Protein AF-0000000076645509 (afdb_homodimer)

InterPro domains:
  IPR060641 SPBC1E8.03c, N-terminal domain [PF28142] (115-277)

Sequence (1350 aa):
MTPARGRTKARFWAGDEEMANKKDDDLHLPGHRYHSSGSGPQWQATPRAPRRSSVGRLISYLVFISIVFFIIYNFVSSSDSSTDAASERSAPGRKQGQDKVYHRGPLRFPELAETLRNIQGTGGAYERNKNILFAASSINSASTLLPMACQMSAQEKNHVHFALMSREEIPIKELLEINGIDKSCKIYVHDARTDYASTSSELRLKLAAIRAFFYIENFMHPQAIIVDSTQKEEDYFLQAIRDQITGTRSALIELPEKPETRLAWISKLDASALAAWNKVHFDILVQAPPVGTANLQRLLTSLRKADKSALSVPQLTVELPPVVEKPLGNFLSGFHWPSKASGQLPQSQMLSLRHRISSRKMDEEESSVRFLESFWPSKPSHNHVLVLAAHTEVSPQFFNYVKYTLLHSLYSQSSILQDWNENIMGISFHSPSTLLDDTTPLTVPPAEEADETSGSSPFFWQAPTSDAVLFMGDKWVELHGYVSRILEKQQTGTETPAFLAKKSTSKKHPAWLEYVLQLSQLRGYVTLYPRPETASTILGAHSDLPNTPEEYLGEGDENDKTGEADSATSKFDPASPVDMLTTLPREGDLLALGDLPLISWNGKSTSLAELETTSMELTKQFRQEVGGCPPTAVNDEDEFGQPRHNKDASDLFCKNKGTASADTATEVKDLKETAMTPARGRTKARFWAGDEEMANKKDDDLHLPGHRYHSSGSGPQWQATPRAPRRSSVGRLISYLVFISIVFFIIYNFVSSSDSSTDAASERSAPGRKQGQDKVYHRGPLRFPELAETLRNIQGTGGAYERNKNILFAASSINSASTLLPMACQMSAQEKNHVHFALMSREEIPIKELLEINGIDKSCKIYVHDARTDYASTSSELRLKLAAIRAFFYIENFMHPQAIIVDSTQKEEDYFLQAIRDQITGTRSALIELPEKPETRLAWISKLDASALAAWNKVHFDILVQAPPVGTANLQRLLTSLRKADKSALSVPQLTVELPPVVEKPLGNFLSGFHWPSKASGQLPQSQMLSLRHRISSRKMDEEESSVRFLESFWPSKPSHNHVLVLAAHTEVSPQFFNYVKYTLLHSLYSQSSILQDWNENIMGISFHSPSTLLDDTTPLTVPPAEEADETSGSSPFFWQAPTSDAVLFMGDKWVELHGYVSRILEKQQTGTETPAFLAKKSTSKKHPAWLEYVLQLSQLRGYVTLYPRPETASTILGAHSDLPNTPEEYLGEGDENDKTGEADSATSKFDPASPVDMLTTLPREGDLLALGDLPLISWNGKSTSLAELETTSMELTKQFRQEVGGCPPTAVNDEDEFGQPRHNKDASDLFCKNKGTASADTATEVKDLKETA

Foldseek 3Di:
DDDDPDDPDDDDDDDDDDDDDDPDDDDDDDDDDDDDDDDDDDDDDDDDDDDDDPVPVVVVVVVVVVVVVCVVVVVVPPPPDDDPPPPDPPPPDPDDPDPLPFDDDDWDFVFQVVLLVVCVVQVQQDLDTFEEEEEAAFLVFCLVVVVLLQLLVVLVQGAYEYEYAYLDDDDPVVSCVVSVHDPSRRHRYGYQYIPNSVSHDLQVSLVSLLVSVVVCCNRRNQLEYEGEPDPSGDPSNVVSCVVNCVPHLHHYHYAYPPCCQQPSLVSQATSQLNSCQQQAEEAEEEEADPDDLVLLLQALVQVLLADCNSHDQHAYEYEAEQDDDPVVVVSVVPRAVNDDDPPDDDDDGRYHYHHDNDNDQDAQLRQLLVVLVRDADPDLLRYKYKYAYSNKHFANNQVVVVSSCVSRCQGGPLNVVVVSNVQAQKEFLADDQAALQNPHGFDFDDFPPADPPDDFAKAKELQDDRHIIMGGNLSSLQLNLQSVVLVVLVVVDDDDFPLRVDADHHQQGRSNSRSSSSVSQLQVHIYIYGGNLLSLETMFGWDCARRGDRNCPPVPPSPDVPPPDIPNVVRHDSHDPDDSQCVHPPSRHDDRRQRHWYAYSNNHTDDSVRSNVSSQVVLLVQCVGRQVDDNPCQPPVNPPSHFDDDSRNNSSHDDPVPPPPPVPVVPPPVVPPPD/DDDDDDDDDDDDDDDDDDDDDDDDDDDDDDDDDDDDDDDDDDDDDDDDDDDDDPPPVVVVVVVVVVVVVVVVVVVVPPPDDDPPPPPPPPPPDPDDPDPLPFDDDDWDFVFQVVLLVVCVVQVQQDLDTFEEEEEAAFLVFVLVVVVLLQLLVVLVQGAYEYEYAYLDDDDPVVSCVVSVHDPSRRHRYGYQYIPNSVSHDLQVSLVSLLVSVVVCCNRRNQLEYEGEPDPSGDPSNVVSCVVNCVPGLHHYHYAYPPCCQQPSLVSQATSQLNSCQQQAEEAEEEEADPDDLVLLLQALVQVLLADCNSHDQHQYEYEAEQDDDPVVVVSVVPRAVNDDDPPDDDDDGRYHYHHDNDNDQDAQLRQLLVVLVRDADPDLLRYKYKYAYSNKHFANNQVVVVSSCVSRCQGGPLNVVVVSNVQAQKEFLADDQAALQNPHGFDFDDFPPADPPDDFAKAKELQDDRHIIMGGNLSSLQLSLQSVVLVVLVVVDDDDFPLRVDADHHQLGRSNSRSSSSVSQLQVHIYIYGGNLLSLETMFRWDCARRGDRNCPPVPPRPDVPPPDIPNVVRHDNHDPDDSQCVHPPRRHDDRRQRHWYAYSNNHTDDSVRSRVSSQVVLLVQCVGRQVDDNPCQPPVNPPSHFDDDSRNNSSHDDPVPPPPPPPVVPPVVVPPVD

pLDDT: mean 78.62, std 26.18, range [13.92, 98.81]

Radius of gyration: 40.05 Å; Cα contacts (8 Å, |Δi|>4): 2135; chains: 2; bounding box: 171×121×147 Å

Nearest PDB structures (foldseek):
  7sp7-assembly1_A  TM=4.773E-01  e=1.826E-05  Paramecium bursaria Chlorella virus CZ-2
  7sp8-assembly1_A  TM=4.731E-01  e=1.054E-04  Paramecium bursaria Chlorella virus CZ-2
  7spa-assembly1_A  TM=4.514E-01  e=5.750E-04  Paramecium bursaria Chlorella virus CZ-2
  4fkz-assembly1_B  TM=4.222E-01  e=1.219E-02  Bacillus subtilis subsp. subtilis str. 168
  2z86-assembly1_B  TM=2.660E-01  e=1.115E-04  Escherichia coli

Secondary structure (DSSP, 8-state):
----------------------------------------------------GGGHHHHHHHHHHHHHHHHHHHHHTTTT---------------SS-------SPP--TTHHHHHHTTGGGTTTSSS--EEEEEESSHHHHHHHHHHHHHHHHTTSSEEEEEE--SS---HHHHHHHTT--TTS--EEEE-PPTTGGG--HHHHHHHHHHHHHHHHHHT--SEEEEE-STTS-HHHHHHHHHHHTTSS-EEEEE-SSHHHHSGGGGGS-HHHHHTTTT-EEEEEEEPPSS-THHHHHHHHHHHHS--TTSPPPPEEEEEPSS--HHHHHHHHH--SS---TT-PPPPP-EEEEE----SPP-HHHHHHHHHHT---SSTTTEEEEEE-TTEEE-TTHHHHHHHHHHHHHHSHHHHHTTHHHHEEEEESS--SB-TTSSSBP-PPPPSSS-TT--PPPEEESS--SSEEEE-HHHHHHHHHHHHHHHHHHHH-SS--HHHH---S-TTS-THHHHHHHHHHHHT-EEEE--HHHHHHHEEE--SS----GGGTTSSGGGTTTTS--HHHHH--TT----GGGGSGGGTPPPPGGGS-EE-TTS-EE-HHHHHHHHHHHHHHHHHHTS---TT---TT-BTTBPP--TTSGGG----TT---GGGTHHHHTTTT--/---------------------------------------------------SGGGHHHHHHHHHHHHHHHHHHHHHTT-----------------SS-------SPP--TTHHHHHHTTGGGTTTSSS--EEEEEESSHHHHHHHHHHHHHHHHTTSSEEEEEE--SS---HHHHHHHTT--TTS--EEEE-PPTTGGG--HHHHHHHHHHHHHHHHHHT--SEEEEE-STTS-HHHHHHHHHHHTTSS-EEEEE-SSHHHHSGGGGGS-HHHHHTTTT-EEEEEEEPPSS-THHHHHHHHHHHHS--TTSPPPPEEEEEPSS--HHHHHHHHH--SS---TT-PPPPP-EEEEE----SPP-HHHHHHHHHHT---SSTTTEEEEEE-TTEEE-TTHHHHHHHHHHHHHHSHHHHHTTHHHHEEEEESS--SB-TTSSSBP-PPPPSSS-TT--PPPEEESS--SSEEEE-HHHHHHHHHHHHHHHHHHHH-SS--HHHH---S-TTS-THHHHHHHHHHHHT-EEEE--HHHHHHHEEE--SS----GGGTTSSGGGTTTTS--HHHHH--TT----GGGGSGGGTPPPPGGGS-EE-TTS-EE-HHHHHHHHHHHHHHHHHHTS---TT---TT-BTTBPP--TTSGGG----TT---GGGTHHHHHHHHT-

Structure (mmCIF, N/CA/C/O backbone):
data_AF-0000000076645509-model_v1
#
loop_
_entity.id
_entity.type
_entity.pdbx_description
1 polymer 'Glycosyltransferase 2'
#
loop_
_atom_site.group_PDB
_atom_site.id
_atom_site.type_symbol
_atom_site.label_atom_id
_atom_site.label_alt_id
_atom_site.label_comp_id
_atom_site.label_asym_id
_atom_site.label_entity_id
_atom_site.label_seq_id
_atom_site.pdbx_PDB_ins_code
_atom_site.Cartn_x
_atom_site.Cartn_y
_atom_site.Cartn_z
_atom_site.occupancy
_atom_site.B_iso_or_equiv
_atom_site.auth_seq_id
_atom_site.auth_comp_id
_atom_site.auth_asym_id
_atom_site.auth_atom_id
_atom_site.pdbx_PDB_model_num
ATOM 1 N N . MET A 1 1 ? 82.625 -14.641 2.648 1 18.2 1 MET A N 1
ATOM 2 C CA . MET A 1 1 ? 82.438 -15.438 1.435 1 18.2 1 MET A CA 1
ATOM 3 C C . MET A 1 1 ? 81.062 -15.312 0.879 1 18.2 1 MET A C 1
ATOM 5 O O . MET A 1 1 ? 80.062 -15.453 1.618 1 18.2 1 MET A O 1
ATOM 9 N N . THR A 1 2 ? 80.875 -14.656 -0.192 1 24.19 2 THR A N 1
ATOM 10 C CA . THR A 1 2 ? 80.5 -13.312 -0.634 1 24.19 2 THR A CA 1
ATOM 11 C C . THR A 1 2 ? 79.188 -13.32 -1.411 1 24.19 2 THR A C 1
ATOM 13 O O . THR A 1 2 ? 78.688 -12.258 -1.729 1 24.19 2 THR A O 1
ATOM 16 N N . PRO A 1 3 ? 78.125 -14.398 -1.565 1 19.09 3 PRO A N 1
ATOM 17 C CA . PRO A 1 3 ? 77.812 -15.117 -2.801 1 19.09 3 PRO A CA 1
ATOM 18 C C . PRO A 1 3 ? 76.438 -14.703 -3.408 1 19.09 3 PRO A C 1
ATOM 20 O O . PRO A 1 3 ? 76.375 -14.367 -4.594 1 19.09 3 PRO A O 1
ATOM 23 N N . ALA A 1 4 ? 75.312 -15.359 -2.963 1 17.83 4 ALA A N 1
ATOM 24 C CA . ALA A 1 4 ? 74.375 -16.156 -3.758 1 17.83 4 ALA A CA 1
ATOM 25 C C . ALA A 1 4 ? 73.188 -15.328 -4.145 1 17.83 4 ALA A C 1
ATOM 27 O O . ALA A 1 4 ? 72.062 -15.531 -3.594 1 17.83 4 ALA A O 1
ATOM 28 N N . ARG A 1 5 ? 73.125 -14.195 -4.066 1 20.84 5 ARG A N 1
ATOM 29 C CA . ARG A 1 5 ? 72 -13.336 -4.223 1 20.84 5 ARG A CA 1
ATOM 30 C C . ARG A 1 5 ? 71.25 -13.641 -5.531 1 20.84 5 ARG A C 1
ATOM 32 O O . ARG A 1 5 ? 71.812 -13.438 -6.613 1 20.84 5 ARG A O 1
ATOM 39 N N . GLY A 1 6 ? 70.5 -14.594 -5.418 1 16.78 6 GLY A N 1
ATOM 40 C CA . GLY A 1 6 ? 70 -15.336 -6.562 1 16.78 6 GLY A CA 1
ATOM 41 C C . GLY A 1 6 ? 69.438 -14.453 -7.641 1 16.78 6 GLY A C 1
ATOM 42 O O . GLY A 1 6 ? 70.125 -14.07 -8.586 1 16.78 6 GLY A O 1
ATOM 43 N N . ARG A 1 7 ? 68.125 -14.375 -7.801 1 16.52 7 ARG A N 1
ATOM 44 C CA . ARG A 1 7 ? 67.438 -14.68 -9.047 1 16.52 7 ARG A CA 1
ATOM 45 C C . ARG A 1 7 ? 67.125 -13.414 -9.844 1 16.52 7 ARG A C 1
ATOM 47 O O . ARG A 1 7 ? 66.25 -12.625 -9.469 1 16.52 7 ARG A O 1
ATOM 54 N N . THR A 1 8 ? 67.875 -12.562 -10.172 1 16.91 8 THR A N 1
ATOM 55 C CA . THR A 1 8 ? 67.688 -11.375 -11.008 1 16.91 8 THR A CA 1
ATOM 56 C C . THR A 1 8 ? 67.188 -11.75 -12.391 1 16.91 8 THR A C 1
ATOM 58 O O . THR A 1 8 ? 67.938 -12.297 -13.211 1 16.91 8 THR A O 1
ATOM 61 N N . LYS A 1 9 ? 66.062 -12.125 -12.406 1 15.67 9 LYS A N 1
ATOM 62 C CA . LYS A 1 9 ? 65.688 -12.789 -13.648 1 15.67 9 LYS A CA 1
ATOM 63 C C . LYS A 1 9 ? 66.125 -11.945 -14.859 1 15.67 9 LYS A C 1
ATOM 65 O O . LYS A 1 9 ? 66.312 -10.742 -14.734 1 15.67 9 LYS A O 1
ATOM 70 N N . ALA A 1 10 ? 65.25 -12.164 -16.047 1 15.88 10 ALA A N 1
ATOM 71 C CA . ALA A 1 10 ? 65.312 -12.609 -17.438 1 15.88 10 ALA A CA 1
ATOM 72 C C . ALA A 1 10 ? 65.375 -11.422 -18.391 1 15.88 10 ALA A C 1
ATOM 74 O O . ALA A 1 10 ? 64.875 -10.344 -18.078 1 15.88 10 ALA A O 1
ATOM 75 N N . ARG A 1 11 ? 65.75 -11.641 -19.828 1 15.56 11 ARG A N 1
ATOM 76 C CA . ARG A 1 11 ? 66.625 -11.344 -20.984 1 15.56 11 ARG A CA 1
ATOM 77 C C . ARG A 1 11 ? 65.875 -10.375 -21.922 1 15.56 11 ARG A C 1
ATOM 79 O O . ARG A 1 11 ? 64.688 -10.203 -21.844 1 15.56 11 ARG A O 1
ATOM 86 N N . PHE A 1 12 ? 66.5 -10.242 -23.234 1 15.66 12 PHE A N 1
ATOM 87 C CA . PHE A 1 12 ? 67.062 -9.688 -24.453 1 15.66 12 PHE A CA 1
ATOM 88 C C . PHE A 1 12 ? 66 -9.641 -25.562 1 15.66 12 PHE A C 1
ATOM 90 O O . PHE A 1 12 ? 65.062 -10.391 -25.531 1 15.66 12 PHE A O 1
ATOM 97 N N . TRP A 1 13 ? 66.375 -8.93 -26.781 1 17.31 13 TRP A N 1
ATOM 98 C CA . TRP A 1 13 ? 66.125 -8.117 -27.969 1 17.31 13 TRP A CA 1
ATOM 99 C C . TRP A 1 13 ? 65.75 -8.992 -29.156 1 17.31 13 TRP A C 1
ATOM 101 O O . TRP A 1 13 ? 65.625 -8.5 -30.281 1 17.31 13 TRP A O 1
ATOM 111 N N . ALA A 1 14 ? 65.562 -10.258 -29.203 1 14.78 14 ALA A N 1
ATOM 112 C CA . ALA A 1 14 ? 66.062 -10.836 -30.469 1 14.78 14 ALA A CA 1
ATOM 113 C C . ALA A 1 14 ? 65.188 -10.312 -31.641 1 14.78 14 ALA A C 1
ATOM 115 O O . ALA A 1 14 ? 64.125 -9.797 -31.453 1 14.78 14 ALA A O 1
ATOM 116 N N . GLY A 1 15 ? 65.125 -11.227 -32.75 1 15.02 15 GLY A N 1
ATOM 117 C CA . GLY A 1 15 ? 65.562 -11.438 -34.094 1 15.02 15 GLY A CA 1
ATOM 118 C C . GLY A 1 15 ? 64.562 -10.961 -35.156 1 15.02 15 GLY A C 1
ATOM 119 O O . GLY A 1 15 ? 64.875 -10.141 -36 1 15.02 15 GLY A O 1
ATOM 120 N N . ASP A 1 16 ? 63.906 -11.93 -35.875 1 15.12 16 ASP A N 1
ATOM 121 C CA . ASP A 1 16 ? 64 -12.367 -37.25 1 15.12 16 ASP A CA 1
ATOM 122 C C . ASP A 1 16 ? 63.031 -11.609 -38.125 1 15.12 16 ASP A C 1
ATOM 124 O O . ASP A 1 16 ? 62.062 -11.016 -37.656 1 15.12 16 ASP A O 1
ATOM 128 N N . GLU A 1 17 ? 62.906 -12.188 -39.469 1 14.59 17 GLU A N 1
ATOM 129 C CA . GLU A 1 17 ? 62.938 -12.023 -40.906 1 14.59 17 GLU A CA 1
ATOM 130 C C . GLU A 1 17 ? 61.531 -11.82 -41.469 1 14.59 17 GLU A C 1
ATOM 132 O O . GLU A 1 17 ? 61.312 -10.906 -42.281 1 14.59 17 GLU A O 1
ATOM 137 N N . GLU A 1 18 ? 60.688 -12.852 -41.594 1 14.73 18 GLU A N 1
ATOM 138 C CA . GLU A 1 18 ? 60.438 -13.234 -42.969 1 14.73 18 GLU A CA 1
ATOM 139 C C . GLU A 1 18 ? 59.438 -12.305 -43.656 1 14.73 18 GLU A C 1
ATOM 141 O O . GLU A 1 18 ? 58.719 -11.578 -42.969 1 14.73 18 GLU A O 1
ATOM 146 N N . MET A 1 19 ? 58.656 -12.961 -44.656 1 14.76 19 MET A N 1
ATOM 147 C CA . MET A 1 19 ? 58.344 -12.938 -46.094 1 14.76 19 MET A CA 1
ATOM 148 C C . MET A 1 19 ? 57.125 -12.094 -46.375 1 14.76 19 MET A C 1
ATOM 150 O O . MET A 1 19 ? 56.25 -11.938 -45.5 1 14.76 19 MET A O 1
ATOM 154 N N . ALA A 1 20 ? 57.031 -11.383 -47.625 1 14.39 20 ALA A N 1
ATOM 155 C CA . ALA A 1 20 ? 56.562 -10.438 -48.625 1 14.39 20 ALA A CA 1
ATOM 156 C C . ALA A 1 20 ? 55.188 -10.844 -49.156 1 14.39 20 ALA A C 1
ATOM 158 O O . ALA A 1 20 ? 54.469 -10.039 -49.75 1 14.39 20 ALA A O 1
ATOM 159 N N . ASN A 1 21 ? 54.875 -12.211 -49.031 1 14.16 21 ASN A N 1
ATOM 160 C CA . ASN A 1 21 ? 54.438 -12.539 -50.375 1 14.16 21 ASN A CA 1
ATOM 161 C C . ASN A 1 21 ? 53.188 -11.758 -50.75 1 14.16 21 ASN A C 1
ATOM 163 O O . ASN A 1 21 ? 52.562 -11.117 -49.875 1 14.16 21 ASN A O 1
ATOM 167 N N . LYS A 1 22 ? 52.156 -12.609 -51 1 14.27 22 LYS A N 1
ATOM 168 C CA . LYS A 1 22 ? 51.406 -12.969 -52.219 1 14.27 22 LYS A CA 1
ATOM 169 C C . LYS A 1 22 ? 50.094 -12.234 -52.281 1 14.27 22 LYS A C 1
ATOM 171 O O . LYS A 1 22 ? 49.25 -12.391 -51.406 1 14.27 22 LYS A O 1
ATOM 176 N N . LYS A 1 23 ? 50 -11.211 -53.062 1 15.42 23 LYS A N 1
ATOM 177 C CA . LYS A 1 23 ? 49.156 -10.297 -53.844 1 15.42 23 LYS A CA 1
ATOM 178 C C . LYS A 1 23 ? 48.031 -11.047 -54.531 1 15.42 23 LYS A C 1
ATOM 180 O O . LYS A 1 23 ? 47.281 -10.453 -55.312 1 15.42 23 LYS A O 1
ATOM 185 N N . ASP A 1 24 ? 47.938 -12.344 -54.438 1 14.66 24 ASP A N 1
ATOM 186 C CA . ASP A 1 24 ? 47.594 -12.859 -55.781 1 14.66 24 ASP A CA 1
ATOM 187 C C . ASP A 1 24 ? 46.281 -12.266 -56.281 1 14.66 24 ASP A C 1
ATOM 189 O O . ASP A 1 24 ? 45.469 -11.805 -55.469 1 14.66 24 ASP A O 1
ATOM 193 N N . ASP A 1 25 ? 46.031 -12.695 -57.5 1 14.6 25 ASP A N 1
ATOM 194 C CA . ASP A 1 25 ? 45.719 -12.406 -58.875 1 14.6 25 ASP A CA 1
ATOM 195 C C . ASP A 1 25 ? 44.219 -12.422 -59.156 1 14.6 25 ASP A C 1
ATOM 197 O O . ASP A 1 25 ? 43.75 -11.82 -60.094 1 14.6 25 ASP A O 1
ATOM 201 N N . ASP A 1 26 ? 43.5 -13.484 -58.688 1 16.05 26 ASP A N 1
ATOM 202 C CA . ASP A 1 26 ? 43 -14.094 -59.906 1 16.05 26 ASP A CA 1
ATOM 203 C C . ASP A 1 26 ? 41.875 -13.258 -60.531 1 16.05 26 ASP A C 1
ATOM 205 O O . ASP A 1 26 ? 41.188 -12.508 -59.812 1 16.05 26 ASP A O 1
ATOM 209 N N . LEU A 1 27 ? 41.469 -13.719 -61.688 1 15.09 27 LEU A N 1
ATOM 210 C CA . LEU A 1 27 ? 41.156 -13.438 -63.094 1 15.09 27 LEU A CA 1
ATOM 211 C C . LEU A 1 27 ? 39.656 -13.109 -63.25 1 15.09 27 LEU A C 1
ATOM 213 O O . LEU A 1 27 ? 39.312 -12.266 -64.062 1 15.09 27 LEU A O 1
ATOM 217 N N . HIS A 1 28 ? 38.75 -13.93 -62.688 1 15.68 28 HIS A N 1
ATOM 218 C CA . HIS A 1 28 ? 37.969 -14.328 -63.875 1 15.68 28 HIS A CA 1
ATOM 219 C C . HIS A 1 28 ? 37.125 -13.18 -64.375 1 15.68 28 HIS A C 1
ATOM 221 O O . HIS A 1 28 ? 36.562 -12.398 -63.594 1 15.68 28 HIS A O 1
ATOM 227 N N . LEU A 1 29 ? 37.062 -13 -65.688 1 14.32 29 LEU A N 1
ATOM 228 C CA . LEU A 1 29 ? 36.844 -12.211 -66.875 1 14.32 29 LEU A CA 1
ATOM 229 C C . LEU A 1 29 ? 35.375 -11.883 -67.062 1 14.32 29 LEU A C 1
ATOM 231 O O . LEU A 1 29 ? 35.031 -10.836 -67.625 1 14.32 29 LEU A O 1
ATOM 235 N N . PRO A 1 30 ? 34.375 -12.734 -67 1 15.52 30 PRO A N 1
ATOM 236 C CA . PRO A 1 30 ? 33.906 -12.617 -68.375 1 15.52 30 PRO A CA 1
ATOM 237 C C . PRO A 1 30 ? 33.219 -11.281 -68.688 1 15.52 30 PRO A C 1
ATOM 239 O O . PRO A 1 30 ? 32.812 -10.586 -67.75 1 15.52 30 PRO A O 1
ATOM 242 N N . GLY A 1 31 ? 32.562 -11.062 -69.812 1 13.92 31 GLY A N 1
ATOM 243 C CA . GLY A 1 31 ? 32.344 -10.297 -71.062 1 13.92 31 GLY A CA 1
ATOM 244 C C . GLY A 1 31 ? 31.219 -9.305 -70.938 1 13.92 31 GLY A C 1
ATOM 245 O O . GLY A 1 31 ? 31.453 -8.094 -70.812 1 13.92 31 GLY A O 1
ATOM 246 N N . HIS A 1 32 ? 30.203 -9.219 -71.875 1 14.36 32 HIS A N 1
ATOM 247 C CA . HIS A 1 32 ? 30.156 -8.219 -72.938 1 14.36 32 HIS A CA 1
ATOM 248 C C . HIS A 1 32 ? 29.359 -6.992 -72.5 1 14.36 32 HIS A C 1
ATOM 250 O O . HIS A 1 32 ? 29.828 -5.863 -72.625 1 14.36 32 HIS A O 1
ATOM 256 N N . ARG A 1 33 ? 27.969 -6.828 -72.875 1 14.8 33 ARG A N 1
ATOM 257 C CA . ARG A 1 33 ? 27.5 -6.242 -74.125 1 14.8 33 ARG A CA 1
ATOM 258 C C . ARG A 1 33 ? 26.891 -4.867 -73.938 1 14.8 33 ARG A C 1
ATOM 260 O O . ARG A 1 33 ? 26.375 -4.582 -72.812 1 14.8 33 ARG A O 1
ATOM 267 N N . TYR A 1 34 ? 26.406 -4.07 -75.062 1 13.97 34 TYR A N 1
ATOM 268 C CA . TYR A 1 34 ? 26.344 -2.836 -75.812 1 13.97 34 TYR A CA 1
ATOM 269 C C . TYR A 1 34 ? 25.062 -2.062 -75.5 1 13.97 34 TYR A C 1
ATOM 271 O O . TYR A 1 34 ? 25.094 -0.836 -75.375 1 13.97 34 TYR A O 1
ATOM 279 N N . HIS A 1 35 ? 23.797 -2.453 -75.312 1 14.7 35 HIS A N 1
ATOM 280 C CA . HIS A 1 35 ? 23.062 -1.772 -76.375 1 14.7 35 HIS A CA 1
ATOM 281 C C . HIS A 1 35 ? 22.734 -0.334 -76 1 14.7 35 HIS A C 1
ATOM 283 O O . HIS A 1 35 ? 22.609 -0.022 -74.812 1 14.7 35 HIS A O 1
ATOM 289 N N . SER A 1 36 ? 22.203 0.608 -76.938 1 14.41 36 SER A N 1
ATOM 290 C CA . SER A 1 36 ? 22.297 1.912 -77.562 1 14.41 36 SER A CA 1
ATOM 291 C C . SER A 1 36 ? 21.344 2.918 -76.938 1 14.41 36 SER A C 1
ATOM 293 O O . SER A 1 36 ? 21.75 4.027 -76.562 1 14.41 36 SER A O 1
ATOM 295 N N . SER A 1 37 ? 19.953 3.107 -77.188 1 15.39 37 SER A N 1
ATOM 296 C CA . SER A 1 37 ? 19.578 4.176 -78.125 1 15.39 37 SER A CA 1
ATOM 297 C C . SER A 1 37 ? 19.203 5.449 -77.375 1 15.39 37 SER A C 1
ATOM 299 O O . SER A 1 37 ? 18.953 5.418 -76.188 1 15.39 37 SER A O 1
ATOM 301 N N . GLY A 1 38 ? 18.062 6.375 -77.875 1 15.26 38 GLY A N 1
ATOM 302 C CA . GLY A 1 38 ? 17.984 7.676 -78.562 1 15.26 38 GLY A CA 1
ATOM 303 C C . GLY A 1 38 ? 17.5 8.781 -77.625 1 15.26 38 GLY A C 1
ATOM 304 O O . GLY A 1 38 ? 18.312 9.555 -77.062 1 15.26 38 GLY A O 1
ATOM 305 N N . SER A 1 39 ? 16.141 9.445 -77.688 1 16.44 39 SER A N 1
ATOM 306 C CA . SER A 1 39 ? 15.922 10.758 -78.25 1 16.44 39 SER A CA 1
ATOM 307 C C . SER A 1 39 ? 15.797 11.836 -77.188 1 16.44 39 SER A C 1
ATOM 309 O O . SER A 1 39 ? 15.5 11.531 -76.062 1 16.44 39 SER A O 1
ATOM 311 N N . GLY A 1 40 ? 15.383 13.305 -77.562 1 16.33 40 GLY A N 1
ATOM 312 C CA . GLY A 1 40 ? 15.867 14.68 -77.562 1 16.33 40 GLY A CA 1
ATOM 313 C C . GLY A 1 40 ? 15.125 15.578 -76.562 1 16.33 40 GLY A C 1
ATOM 314 O O . GLY A 1 40 ? 15.75 16.328 -75.812 1 16.33 40 GLY A O 1
ATOM 315 N N . PRO A 1 41 ? 13.688 15.883 -76.375 1 18.09 41 PRO A N 1
ATOM 316 C CA . PRO A 1 41 ? 13.383 17.25 -76.875 1 18.09 41 PRO A CA 1
ATOM 317 C C . PRO A 1 41 ? 13.648 18.281 -75.75 1 18.09 41 PRO A C 1
ATOM 319 O O . PRO A 1 41 ? 13.805 17.938 -74.562 1 18.09 41 PRO A O 1
ATOM 322 N N . GLN A 1 42 ? 12.828 19.594 -75.75 1 17.38 42 GLN A N 1
ATOM 323 C CA . GLN A 1 42 ? 13.008 21.031 -75.875 1 17.38 42 GLN A CA 1
ATOM 324 C C . GLN A 1 42 ? 12.812 21.781 -74.562 1 17.38 42 GLN A C 1
ATOM 326 O O . GLN A 1 42 ? 12.156 21.266 -73.688 1 17.38 42 GLN A O 1
ATOM 331 N N . TRP A 1 43 ? 12.906 23.281 -74.5 1 17.95 43 TRP A N 1
ATOM 332 C CA . TRP A 1 43 ? 13.648 24.344 -73.812 1 17.95 43 TRP A CA 1
ATOM 333 C C . TRP A 1 43 ? 12.805 25 -72.75 1 17.95 43 TRP A C 1
ATOM 335 O O . TRP A 1 43 ? 13.258 25.141 -71.562 1 17.95 43 TRP A O 1
ATOM 345 N N . GLN A 1 44 ? 11.484 25.625 -72.812 1 18.14 44 GLN A N 1
ATOM 346 C CA . GLN A 1 44 ? 11.492 27.078 -72.812 1 18.14 44 GLN A CA 1
ATOM 347 C C . GLN A 1 44 ? 11.148 27.625 -71.375 1 18.14 44 GLN A C 1
ATOM 349 O O . GLN A 1 44 ? 10.188 27.172 -70.75 1 18.14 44 GLN A O 1
ATOM 354 N N . ALA A 1 45 ? 11.969 28.641 -70.688 1 19.97 45 ALA A N 1
ATOM 355 C CA . ALA A 1 45 ? 12.273 29.203 -69.375 1 19.97 45 ALA A CA 1
ATOM 356 C C . ALA A 1 45 ? 11.32 30.344 -69 1 19.97 45 ALA A C 1
ATOM 358 O O . ALA A 1 45 ? 11.477 31.031 -68 1 19.97 45 ALA A O 1
ATOM 359 N N . THR A 1 46 ? 10.078 30.5 -69.375 1 20.62 46 THR A N 1
ATOM 360 C CA . THR A 1 46 ? 9.797 31.938 -69.5 1 20.62 46 THR A CA 1
ATOM 361 C C . THR A 1 46 ? 9.609 32.531 -68.062 1 20.62 46 THR A C 1
ATOM 363 O O . THR A 1 46 ? 8.898 31.953 -67.25 1 20.62 46 THR A O 1
ATOM 366 N N . PRO A 1 47 ? 10.289 33.781 -67.562 1 23 47 PRO A N 1
ATOM 367 C CA . PRO A 1 47 ? 10.641 34.531 -66.312 1 23 47 PRO A CA 1
ATOM 368 C C . PRO A 1 47 ? 9.477 35.344 -65.812 1 23 47 PRO A C 1
ATOM 370 O O . PRO A 1 47 ? 9.656 36.156 -64.875 1 23 47 PRO A O 1
ATOM 373 N N . ARG A 1 48 ? 8.258 34.969 -65.562 1 19.92 48 ARG A N 1
ATOM 374 C CA . ARG A 1 48 ? 7.277 36.062 -65.5 1 19.92 48 ARG A CA 1
ATOM 375 C C . ARG A 1 48 ? 7.5 36.938 -64.25 1 19.92 48 ARG A C 1
ATOM 377 O O . ARG A 1 48 ? 7.785 36.406 -63.188 1 19.92 48 ARG A O 1
ATOM 384 N N . ALA A 1 49 ? 7.41 38.406 -64.25 1 21.34 49 ALA A N 1
ATOM 385 C CA . ALA A 1 49 ? 7.844 39.656 -63.625 1 21.34 49 ALA A CA 1
ATOM 386 C C . ALA A 1 49 ? 7.207 39.875 -62.25 1 21.34 49 ALA A C 1
ATOM 388 O O . ALA A 1 49 ? 7.906 40.125 -61.25 1 21.34 49 ALA A O 1
ATOM 389 N N . PRO A 1 50 ? 6.094 40.844 -61.906 1 25.89 50 PRO A N 1
ATOM 390 C CA . PRO A 1 50 ? 6.332 42.219 -61.469 1 25.89 50 PRO A CA 1
ATOM 391 C C . PRO A 1 50 ? 6.125 42.406 -59.969 1 25.89 50 PRO A C 1
ATOM 393 O O . PRO A 1 50 ? 6.941 43.062 -59.312 1 25.89 50 PRO A O 1
ATOM 396 N N . ARG A 1 51 ? 4.781 42.156 -59.031 1 26.77 51 ARG A N 1
ATOM 397 C CA . ARG A 1 51 ? 3.873 43.219 -58.625 1 26.77 51 ARG A CA 1
ATOM 398 C C . ARG A 1 51 ? 4.172 43.719 -57.219 1 26.77 51 ARG A C 1
ATOM 400 O O . ARG A 1 51 ? 4.625 42.938 -56.375 1 26.77 51 ARG A O 1
ATOM 407 N N . ARG A 1 52 ? 3.93 45.062 -56.625 1 30.14 52 ARG A N 1
ATOM 408 C CA . ARG A 1 52 ? 4.285 46.156 -55.75 1 30.14 52 ARG A CA 1
ATOM 409 C C . ARG A 1 52 ? 3.748 45.938 -54.344 1 30.14 52 ARG A C 1
ATOM 411 O O . ARG A 1 52 ? 4.273 46.469 -53.344 1 30.14 52 ARG A O 1
ATOM 418 N N . SER A 1 53 ? 2.52 45.344 -54.062 1 33.12 53 SER A N 1
ATOM 419 C CA . SER A 1 53 ? 1.663 45.812 -52.969 1 33.12 53 SER A CA 1
ATOM 420 C C . SER A 1 53 ? 2.148 45.281 -51.625 1 33.12 53 SER A C 1
ATOM 422 O O . SER A 1 53 ? 1.503 45.469 -50.594 1 33.12 53 SER A O 1
ATOM 424 N N . SER A 1 54 ? 3.08 44.281 -51.656 1 34.09 54 SER A N 1
ATOM 425 C CA . SER A 1 54 ? 3.299 43.562 -50.406 1 34.09 54 SER A CA 1
ATOM 426 C C . SER A 1 54 ? 4.105 44.375 -49.406 1 34.09 54 SER A C 1
ATOM 428 O O . SER A 1 54 ? 4.465 43.906 -48.344 1 34.09 54 SER A O 1
ATOM 430 N N . VAL A 1 55 ? 4.652 45.562 -49.906 1 42 55 VAL A N 1
ATOM 431 C CA . VAL A 1 55 ? 5.559 46.344 -49.062 1 42 55 VAL A CA 1
ATOM 432 C C . VAL A 1 55 ? 4.781 46.969 -47.906 1 42 55 VAL A C 1
ATOM 434 O O . VAL A 1 55 ? 5.344 47.219 -46.844 1 42 55 VAL A O 1
ATOM 437 N N . GLY A 1 56 ? 3.471 47.312 -48.125 1 41.34 56 GLY A N 1
ATOM 438 C CA . GLY A 1 56 ? 2.762 48.156 -47.156 1 41.34 56 GLY A CA 1
ATOM 439 C C . GLY A 1 56 ? 2.549 47.5 -45.812 1 41.34 56 GLY A C 1
ATOM 440 O O . GLY A 1 56 ? 2.617 48.156 -44.781 1 41.34 56 GLY A O 1
ATOM 441 N N . ARG A 1 57 ? 2.152 46.219 -45.906 1 49.03 57 ARG A N 1
ATOM 442 C CA . ARG A 1 57 ? 1.71 45.562 -44.688 1 49.03 57 ARG A CA 1
ATOM 443 C C . ARG A 1 57 ? 2.873 45.375 -43.719 1 49.03 57 ARG A C 1
ATOM 445 O O . ARG A 1 57 ? 2.666 45.25 -42.5 1 49.03 57 ARG A O 1
ATOM 452 N N . LEU A 1 58 ? 4.129 45.281 -44.281 1 46.41 58 LEU A N 1
ATOM 453 C CA . LEU A 1 58 ? 5.285 45.094 -43.406 1 46.41 58 LEU A CA 1
ATOM 454 C C . LEU A 1 58 ? 5.566 46.344 -42.562 1 46.41 58 LEU A C 1
ATOM 456 O O . LEU A 1 58 ? 5.91 46.25 -41.406 1 46.41 58 LEU A O 1
ATOM 460 N N . ILE A 1 59 ? 5.277 47.531 -43.312 1 49.12 59 ILE A N 1
ATOM 461 C CA . ILE A 1 59 ? 5.598 48.75 -42.594 1 49.12 59 ILE A CA 1
ATOM 462 C C . ILE A 1 59 ? 4.648 48.938 -41.406 1 49.12 59 ILE A C 1
ATOM 464 O O . ILE A 1 59 ? 5.07 49.344 -40.312 1 49.12 59 ILE A O 1
ATOM 468 N N . SER A 1 60 ? 3.332 48.5 -41.562 1 51.09 60 SER A N 1
ATOM 469 C CA . SER A 1 60 ? 2.391 48.75 -40.469 1 51.09 60 SER A CA 1
ATOM 470 C C . SER A 1 60 ? 2.748 47.906 -39.219 1 51.09 60 SER A C 1
ATOM 472 O O . SER A 1 60 ? 2.529 48.344 -38.094 1 51.09 60 SER A O 1
ATOM 474 N N . TYR A 1 61 ? 3.266 46.656 -39.438 1 53.72 61 TYR A N 1
ATOM 475 C CA . TYR A 1 61 ? 3.637 45.844 -38.281 1 53.72 61 TYR A CA 1
ATOM 476 C C . TYR A 1 61 ? 4.844 46.438 -37.562 1 53.72 61 TYR A C 1
ATOM 478 O O . TYR A 1 61 ? 4.902 46.438 -36.312 1 53.72 61 TYR A O 1
ATOM 486 N N . LEU A 1 62 ? 5.785 47.031 -38.375 1 53.03 62 LEU A N 1
ATOM 487 C CA . LEU A 1 62 ? 6.961 47.594 -37.75 1 53.03 62 LEU A CA 1
ATOM 488 C C . LEU A 1 62 ? 6.582 48.844 -36.906 1 53.03 62 LEU A C 1
ATOM 490 O O . LEU A 1 62 ? 7.102 49.031 -35.812 1 53.03 62 LEU A O 1
ATOM 494 N N . VAL A 1 63 ? 5.535 49.594 -37.469 1 52.72 63 VAL A N 1
ATOM 495 C CA . VAL A 1 63 ? 5.105 50.75 -36.719 1 52.72 63 VAL A CA 1
ATOM 496 C C . VAL A 1 63 ? 4.434 50.312 -35.406 1 52.72 63 VAL A C 1
ATOM 498 O O . VAL A 1 63 ? 4.676 50.906 -34.344 1 52.72 63 VAL A O 1
ATOM 501 N N . PHE A 1 64 ? 3.598 49.188 -35.438 1 52.44 64 PHE A N 1
ATOM 502 C CA . PHE A 1 64 ? 2.908 48.75 -34.25 1 52.44 64 PHE A CA 1
ATOM 503 C C . PHE A 1 64 ? 3.906 48.25 -33.188 1 52.44 64 PHE A C 1
ATOM 505 O O . PHE A 1 64 ? 3.789 48.562 -32 1 52.44 64 PHE A O 1
ATOM 512 N N . ILE A 1 65 ? 5.027 47.531 -33.594 1 53.38 65 ILE A N 1
ATOM 513 C CA . ILE A 1 65 ? 6.043 47.062 -32.656 1 53.38 65 ILE A CA 1
ATOM 514 C C . ILE A 1 65 ? 6.801 48.25 -32.062 1 53.38 65 ILE A C 1
ATOM 516 O O . ILE A 1 65 ? 7.086 48.312 -30.859 1 53.38 65 ILE A O 1
ATOM 520 N N . SER A 1 66 ? 7.062 49.312 -32.938 1 50.81 66 SER A N 1
ATOM 521 C CA . SER A 1 66 ? 7.77 50.5 -32.406 1 50.81 66 SER A CA 1
ATOM 522 C C . SER A 1 66 ? 6.91 51.25 -31.422 1 50.81 66 SER A C 1
ATOM 524 O O . SER A 1 66 ? 7.426 51.812 -30.453 1 50.81 66 SER A O 1
ATOM 526 N N . ILE A 1 67 ? 5.508 51.344 -31.703 1 51.22 67 ILE A N 1
ATOM 527 C CA . ILE A 1 67 ? 4.637 52.031 -30.766 1 51.22 67 ILE A CA 1
ATOM 528 C C . ILE A 1 67 ? 4.605 51.312 -29.422 1 51.22 67 ILE A C 1
ATOM 530 O O . ILE A 1 67 ? 4.699 51.938 -28.375 1 51.22 67 ILE A O 1
ATOM 534 N N . VAL A 1 68 ? 4.48 49.938 -29.406 1 50.75 68 VAL A N 1
ATOM 535 C CA . VAL A 1 68 ? 4.445 49.219 -28.141 1 50.75 68 VAL A CA 1
ATOM 536 C C . VAL A 1 68 ? 5.773 49.375 -27.422 1 50.75 68 VAL A C 1
ATOM 538 O O . VAL A 1 68 ? 5.801 49.594 -26.203 1 50.75 68 VAL A O 1
ATOM 541 N N . PHE A 1 69 ? 6.973 49.344 -28.094 1 48.28 69 PHE A N 1
ATOM 542 C CA . PHE A 1 69 ? 8.273 49.594 -27.484 1 48.28 69 PHE A CA 1
ATOM 543 C C . PHE A 1 69 ? 8.344 51.031 -26.953 1 48.28 69 PHE A C 1
ATOM 545 O O . PHE A 1 69 ? 8.875 51.25 -25.859 1 48.28 69 PHE A O 1
ATOM 552 N N . PHE A 1 70 ? 7.863 52.031 -27.828 1 44.88 70 PHE A N 1
ATOM 553 C CA . PHE A 1 70 ? 7.895 53.406 -27.391 1 44.88 70 PHE A CA 1
ATOM 554 C C . PHE A 1 70 ? 7.031 53.594 -26.156 1 44.88 70 PHE A C 1
ATOM 556 O O . PHE A 1 70 ? 7.418 54.312 -25.234 1 44.88 70 PHE A O 1
ATOM 563 N N . ILE A 1 71 ? 5.758 52.969 -26.094 1 44.38 71 ILE A N 1
ATOM 564 C CA . ILE A 1 71 ? 4.93 53.125 -24.891 1 44.38 71 ILE A CA 1
ATOM 565 C C . ILE A 1 71 ? 5.656 52.5 -23.688 1 44.38 71 ILE A C 1
ATOM 567 O O . ILE A 1 71 ? 5.691 53.125 -22.609 1 44.38 71 ILE A O 1
ATOM 571 N N . ILE A 1 72 ? 6.363 51.344 -23.797 1 43.66 72 ILE A N 1
ATOM 572 C CA . ILE A 1 72 ? 7.094 50.75 -22.688 1 43.66 72 ILE A CA 1
ATOM 573 C C . ILE A 1 72 ? 8.305 51.625 -22.344 1 43.66 72 ILE A C 1
ATOM 575 O O . ILE A 1 72 ? 8.586 51.875 -21.172 1 43.66 72 ILE A O 1
ATOM 579 N N . TYR A 1 73 ? 9.031 52.062 -23.391 1 39.81 73 TYR A N 1
ATOM 580 C CA . TYR A 1 73 ? 10.219 52.875 -23.125 1 39.81 73 TYR A CA 1
ATOM 581 C C . TYR A 1 73 ? 9.852 54.156 -22.406 1 39.81 73 TYR A C 1
ATOM 583 O O . TYR A 1 73 ? 10.555 54.594 -21.484 1 39.81 73 TYR A O 1
ATOM 591 N N . ASN A 1 74 ? 8.789 54.875 -23.031 1 38.75 74 ASN A N 1
ATOM 592 C CA . ASN A 1 74 ? 8.445 56.156 -22.391 1 38.75 74 ASN A CA 1
ATOM 593 C C . ASN A 1 74 ? 7.984 55.938 -20.938 1 38.75 74 ASN A C 1
ATOM 595 O O . ASN A 1 74 ? 7.996 56.875 -20.141 1 38.75 74 ASN A O 1
ATOM 599 N N . PHE A 1 75 ? 7.168 54.844 -20.656 1 36.5 75 PHE A N 1
ATOM 600 C CA . PHE A 1 75 ? 6.738 54.719 -19.281 1 36.5 75 PHE A CA 1
ATOM 601 C C . PHE A 1 75 ? 7.93 54.469 -18.359 1 36.5 75 PHE A C 1
ATOM 603 O O . PHE A 1 75 ? 7.836 54.688 -17.141 1 36.5 75 PHE A O 1
ATOM 610 N N . VAL A 1 76 ? 9.07 53.781 -18.859 1 34.16 76 VAL A N 1
ATOM 611 C CA . VAL A 1 76 ? 10.234 53.594 -18 1 34.16 76 VAL A CA 1
ATOM 612 C C . VAL A 1 76 ? 10.977 54.906 -17.828 1 34.16 76 VAL A C 1
ATOM 614 O O . VAL A 1 76 ? 11.758 55.062 -16.891 1 34.16 76 VAL A O 1
ATOM 617 N N . SER A 1 77 ? 11.023 55.688 -18.891 1 29.72 77 SER A N 1
ATOM 618 C CA . SER A 1 77 ? 12.008 56.75 -18.828 1 29.72 77 SER A CA 1
ATOM 619 C C . SER A 1 77 ? 11.664 57.75 -17.734 1 29.72 77 SER A C 1
ATOM 621 O O . SER A 1 77 ? 12.359 58.75 -17.562 1 29.72 77 SER A O 1
ATOM 623 N N . SER A 1 78 ? 10.375 57.969 -17.5 1 29.34 78 SER A N 1
ATOM 624 C CA . SER A 1 78 ? 10.227 59.312 -16.906 1 29.34 78 SER A CA 1
ATOM 625 C C . SER A 1 78 ? 10.82 59.344 -15.508 1 29.34 78 SER A C 1
ATOM 627 O O . SER A 1 78 ? 10.422 60.188 -14.688 1 29.34 78 SER A O 1
ATOM 629 N N . SER A 1 79 ? 11.539 58.281 -15.023 1 27.14 79 SER A N 1
ATOM 630 C CA . SER A 1 79 ? 11.758 58.469 -13.594 1 27.14 79 SER A CA 1
ATOM 631 C C . SER A 1 79 ? 12.812 59.531 -13.328 1 27.14 79 SER A C 1
ATOM 633 O O . SER A 1 79 ? 13.875 59.25 -12.773 1 27.14 79 SER A O 1
ATOM 635 N N . ASP A 1 80 ? 13.023 60.406 -14.164 1 24.58 80 ASP A N 1
ATOM 636 C CA . ASP A 1 80 ? 14.234 61.188 -13.883 1 24.58 80 ASP A CA 1
ATOM 637 C C . ASP A 1 80 ? 14.188 61.781 -12.477 1 24.58 80 ASP A C 1
ATOM 639 O O . ASP A 1 80 ? 15.234 62.031 -11.867 1 24.58 80 ASP A O 1
ATOM 643 N N . SER A 1 81 ? 13.258 62.688 -12.188 1 22.89 81 SER A N 1
ATOM 644 C CA . SER A 1 81 ? 13.68 63.938 -11.562 1 22.89 81 SER A CA 1
ATOM 645 C C . SER A 1 81 ? 14.109 63.688 -10.109 1 22.89 81 SER A C 1
ATOM 647 O O . SER A 1 81 ? 15.133 64.25 -9.672 1 22.89 81 SER A O 1
ATOM 649 N N . SER A 1 82 ? 13.07 63.688 -9.07 1 22.17 82 SER A N 1
ATOM 650 C CA . SER A 1 82 ? 13.039 64.625 -7.949 1 22.17 82 SER A CA 1
ATOM 651 C C . SER A 1 82 ? 14.141 64.312 -6.938 1 22.17 82 SER A C 1
ATOM 653 O O . SER A 1 82 ? 15.328 64.375 -7.258 1 22.17 82 SER A O 1
ATOM 655 N N . THR A 1 83 ? 13.734 64.312 -5.469 1 22.09 83 THR A N 1
ATOM 656 C CA . THR A 1 83 ? 13.992 64.875 -4.152 1 22.09 83 THR A CA 1
ATOM 657 C C . THR A 1 83 ? 15 64 -3.381 1 22.09 83 THR A C 1
ATOM 659 O O . THR A 1 83 ? 15.008 62.781 -3.494 1 22.09 83 THR A O 1
ATOM 662 N N . ASP A 1 84 ? 16.047 64.625 -2.783 1 24.12 84 ASP A N 1
ATOM 663 C CA . ASP A 1 84 ? 17.188 64.375 -1.928 1 24.12 84 ASP A CA 1
ATOM 664 C C . ASP A 1 84 ? 16.781 63.531 -0.697 1 24.12 84 ASP A C 1
ATOM 666 O O . ASP A 1 84 ? 17.5 63.531 0.308 1 24.12 84 ASP A O 1
ATOM 670 N N . ALA A 1 85 ? 15.578 62.938 -0.545 1 26.25 85 ALA A N 1
ATOM 671 C CA . ALA A 1 85 ? 15.117 62.562 0.792 1 26.25 85 ALA A CA 1
ATOM 672 C C . ALA A 1 85 ? 16.062 61.562 1.445 1 26.25 85 ALA A C 1
ATOM 674 O O . ALA A 1 85 ? 16.25 60.469 0.94 1 26.25 85 ALA A O 1
ATOM 675 N N . ALA A 1 86 ? 17.062 62.094 2.186 1 25.91 86 ALA A N 1
ATOM 676 C CA . ALA A 1 86 ? 17.922 61.469 3.184 1 25.91 86 ALA A CA 1
ATOM 677 C C . ALA A 1 86 ? 17.125 60.531 4.102 1 25.91 86 ALA A C 1
ATOM 679 O O . ALA A 1 86 ? 16.328 61 4.918 1 25.91 86 ALA A O 1
ATOM 680 N N . SER A 1 87 ? 16.609 59.469 3.598 1 23.28 87 SER A N 1
ATOM 681 C CA . SER A 1 87 ? 15.734 58.531 4.336 1 23.28 87 SER A CA 1
ATOM 682 C C . SER A 1 87 ? 16.391 58.125 5.652 1 23.28 87 SER A C 1
ATOM 684 O O . SER A 1 87 ? 17.406 57.438 5.648 1 23.28 87 SER A O 1
ATOM 686 N N . GLU A 1 88 ? 16.516 59.031 6.586 1 22.52 88 GLU A N 1
ATOM 687 C CA . GLU A 1 88 ? 16.906 58.688 7.953 1 22.52 88 GLU A CA 1
ATOM 688 C C . GLU A 1 88 ? 16.094 57.5 8.484 1 22.52 88 GLU A C 1
ATOM 690 O O . GLU A 1 88 ? 14.867 57.469 8.32 1 22.52 88 GLU A O 1
ATOM 695 N N . ARG A 1 89 ? 16.672 56.312 8.648 1 26.27 89 ARG A N 1
ATOM 696 C CA . ARG A 1 89 ? 16.156 55.062 9.227 1 26.27 89 ARG A CA 1
ATOM 697 C C . ARG A 1 89 ? 15.484 55.344 10.57 1 26.27 89 ARG A C 1
ATOM 699 O O . ARG A 1 89 ? 16.172 55.438 11.602 1 26.27 89 ARG A O 1
ATOM 706 N N . SER A 1 90 ? 14.594 56.469 10.578 1 24.3 90 SER A N 1
ATOM 707 C CA . SER A 1 90 ? 13.953 56.688 11.867 1 24.3 90 SER A CA 1
ATOM 708 C C . SER A 1 90 ? 13.312 55.438 12.406 1 24.3 90 SER A C 1
ATOM 710 O O . SER A 1 90 ? 12.766 54.625 11.648 1 24.3 90 SER A O 1
ATOM 712 N N . ALA A 1 91 ? 13.711 55.094 13.641 1 28.22 91 ALA A N 1
ATOM 713 C CA . ALA A 1 91 ? 13.266 54.031 14.516 1 28.22 91 ALA A CA 1
ATOM 714 C C . ALA A 1 91 ? 11.758 54.094 14.734 1 28.22 91 ALA A C 1
ATOM 716 O O . ALA A 1 91 ? 11.242 55.031 15.312 1 28.22 91 ALA A O 1
ATOM 717 N N . PRO A 1 92 ? 10.938 53.688 13.844 1 29.45 92 PRO A N 1
ATOM 718 C CA . PRO A 1 92 ? 9.492 53.844 14.062 1 29.45 92 PRO A CA 1
ATOM 719 C C . PRO A 1 92 ? 9.062 53.406 15.461 1 29.45 92 PRO A C 1
ATOM 721 O O . PRO A 1 92 ? 9.703 52.562 16.078 1 29.45 92 PRO A O 1
ATOM 724 N N . GLY A 1 93 ? 8.609 54.406 16.203 1 26.77 93 GLY A N 1
ATOM 725 C CA . GLY A 1 93 ? 7.965 54.219 17.5 1 26.77 93 GLY A CA 1
ATOM 726 C C . GLY A 1 93 ? 6.895 53.125 17.484 1 26.77 93 GLY A C 1
ATOM 727 O O . GLY A 1 93 ? 6.242 52.906 16.469 1 26.77 93 GLY A O 1
ATOM 728 N N . ARG A 1 94 ? 6.953 52.094 18.391 1 32.16 94 ARG A N 1
ATOM 729 C CA . ARG A 1 94 ? 6.156 50.906 18.688 1 32.16 94 ARG A CA 1
ATOM 730 C C . ARG A 1 94 ? 4.688 51.281 18.875 1 32.16 94 ARG A C 1
ATOM 732 O O . ARG A 1 94 ? 4.277 51.719 19.953 1 32.16 94 ARG A O 1
ATOM 739 N N . LYS A 1 95 ? 4.02 52 17.938 1 32.75 95 LYS A N 1
ATOM 740 C CA . LYS A 1 95 ? 2.598 52.156 18.219 1 32.75 95 LYS A CA 1
ATOM 741 C C . LYS A 1 95 ? 1.932 50.812 18.484 1 32.75 95 LYS A C 1
ATOM 743 O O . LYS A 1 95 ? 2.412 49.781 18.016 1 32.75 95 LYS A O 1
ATOM 748 N N . GLN A 1 96 ? 0.719 50.844 19.234 1 30.09 96 GLN A N 1
ATOM 749 C CA . GLN A 1 96 ? -0.172 49.969 19.984 1 30.09 96 GLN A CA 1
ATOM 750 C C . GLN A 1 96 ? -0.591 48.781 19.125 1 30.09 96 GLN A C 1
ATOM 752 O O . GLN A 1 96 ? -0.208 47.625 19.406 1 30.09 96 GLN A O 1
ATOM 757 N N . GLY A 1 97 ? -2.021 48.5 19.125 1 34.97 97 GLY A N 1
ATOM 758 C CA . GLY A 1 97 ? -2.822 47.375 18.719 1 34.97 97 GLY A CA 1
ATOM 759 C C . GLY A 1 97 ? -2.705 47.031 17.234 1 34.97 97 GLY A C 1
ATOM 760 O O . GLY A 1 97 ? -3.58 46.375 16.672 1 34.97 97 GLY A O 1
ATOM 761 N N . GLN A 1 98 ? -1.891 47.719 16.391 1 35.5 98 GLN A N 1
ATOM 762 C CA . GLN A 1 98 ? -1.983 47.969 14.961 1 35.5 98 GLN A CA 1
ATOM 763 C C . GLN A 1 98 ? -1.895 46.688 14.148 1 35.5 98 GLN A C 1
ATOM 765 O O . GLN A 1 98 ? -1.101 45.781 14.469 1 35.5 98 GLN A O 1
ATOM 770 N N . ASP A 1 99 ? -2.83 46.406 13.242 1 44.19 99 ASP A N 1
ATOM 771 C CA . ASP A 1 99 ? -2.887 45.469 12.125 1 44.19 99 ASP A CA 1
ATOM 772 C C . ASP A 1 99 ? -1.508 45.281 11.5 1 44.19 99 ASP A C 1
ATOM 774 O O . ASP A 1 99 ? -0.855 46.25 11.109 1 44.19 99 ASP A O 1
ATOM 778 N N . LYS A 1 100 ? -0.643 44.531 12.023 1 56.31 100 LYS A N 1
ATOM 779 C CA . LYS A 1 100 ? 0.645 44.219 11.406 1 56.31 100 LYS A CA 1
ATOM 780 C C . LYS A 1 100 ? 0.61 44.469 9.898 1 56.31 100 LYS A C 1
ATOM 782 O O . LYS A 1 100 ? -0.171 43.844 9.18 1 56.31 100 LYS A O 1
ATOM 787 N N . VAL A 1 101 ? 0.78 45.656 9.484 1 68.62 101 VAL A N 1
ATOM 788 C CA . VAL A 1 101 ? 0.85 46.031 8.078 1 68.62 101 VAL A CA 1
ATOM 789 C C . VAL A 1 101 ? 1.959 45.25 7.387 1 68.62 101 VAL A C 1
ATOM 791 O O . VAL A 1 101 ? 3.131 45.375 7.75 1 68.62 101 VAL A O 1
ATOM 794 N N . TYR A 1 102 ? 1.538 44.219 6.746 1 79.81 102 TYR A N 1
ATOM 795 C CA . TYR A 1 102 ? 2.455 43.375 5.973 1 79.81 102 TYR A CA 1
ATOM 796 C C . TYR A 1 102 ? 2.881 44.094 4.688 1 79.81 102 TYR A C 1
ATOM 798 O O . TYR A 1 102 ? 2.09 44.812 4.082 1 79.81 102 TYR A O 1
ATOM 806 N N . HIS A 1 103 ? 4.219 44.094 4.414 1 86 103 HIS A N 1
ATOM 807 C CA . HIS A 1 103 ? 4.73 44.594 3.139 1 86 103 HIS A CA 1
ATOM 808 C C . HIS A 1 103 ? 4.141 43.812 1.971 1 86 103 HIS A C 1
ATOM 810 O O . HIS A 1 103 ? 4.125 42.594 1.985 1 86 103 HIS A O 1
ATOM 816 N N . ARG A 1 104 ? 3.58 44.438 0.94 1 83.19 104 ARG A N 1
ATOM 817 C CA . ARG A 1 104 ? 2.934 43.781 -0.19 1 83.19 104 ARG A CA 1
ATOM 818 C C . ARG A 1 104 ? 3.658 44.094 -1.495 1 83.19 104 ARG A C 1
ATOM 820 O O . ARG A 1 104 ? 3.092 43.938 -2.578 1 83.19 104 ARG A O 1
ATOM 827 N N . GLY A 1 105 ? 4.836 44.594 -1.507 1 84.38 105 GLY A N 1
ATOM 828 C CA . GLY A 1 105 ? 5.562 44.938 -2.715 1 84.38 105 GLY A CA 1
ATOM 829 C C . GLY A 1 105 ? 6.109 43.75 -3.465 1 84.38 105 GLY A C 1
ATOM 830 O O . GLY A 1 105 ? 5.949 42.625 -3.023 1 84.38 105 GLY A O 1
ATOM 831 N N . PRO A 1 106 ? 6.613 44 -4.633 1 90.44 106 PRO A N 1
ATOM 832 C CA . PRO A 1 106 ? 7.18 42.906 -5.426 1 90.44 106 PRO A CA 1
ATOM 833 C C . PRO A 1 106 ? 8.359 42.219 -4.738 1 90.44 106 PRO A C 1
ATOM 835 O O . PRO A 1 106 ? 9.023 42.844 -3.9 1 90.44 106 PRO A O 1
ATOM 838 N N . LEU A 1 107 ? 8.578 41 -5.062 1 93.44 107 LEU A N 1
ATOM 839 C CA . LEU A 1 107 ? 9.633 40.219 -4.449 1 93.44 107 LEU A CA 1
ATOM 840 C C . LEU A 1 107 ? 10.992 40.531 -5.062 1 93.44 107 LEU A C 1
ATOM 842 O O . LEU A 1 107 ? 11.148 40.5 -6.285 1 93.44 107 LEU A O 1
ATOM 846 N N . ARG A 1 108 ? 11.938 40.906 -4.262 1 93.44 108 ARG A N 1
ATOM 847 C CA . ARG A 1 108 ? 13.32 41.125 -4.672 1 93.44 108 ARG A CA 1
ATOM 848 C C . ARG A 1 108 ? 14.281 40.312 -3.801 1 93.44 108 ARG A C 1
ATOM 850 O O . ARG A 1 108 ? 14.016 40.094 -2.621 1 93.44 108 ARG A O 1
ATOM 857 N N . PHE A 1 109 ? 15.359 39.906 -4.414 1 95.19 109 PHE A N 1
ATOM 858 C CA . PHE A 1 109 ? 16.391 39.125 -3.715 1 95.19 109 PHE A CA 1
ATOM 859 C C . PHE A 1 109 ? 17.734 39.812 -3.822 1 95.19 109 PHE A C 1
ATOM 861 O O . PHE A 1 109 ? 18.547 39.5 -4.691 1 95.19 109 PHE A O 1
ATOM 868 N N . PRO A 1 110 ? 18.094 40.656 -3.016 1 90.94 110 PRO A N 1
ATOM 869 C CA . PRO A 1 110 ? 19.266 41.5 -3.135 1 90.94 110 PRO A CA 1
ATOM 870 C C . PRO A 1 110 ? 20.578 40.719 -3.199 1 90.94 110 PRO A C 1
ATOM 872 O O . PRO A 1 110 ? 21.5 41.125 -3.922 1 90.94 110 PRO A O 1
ATOM 875 N N . GLU A 1 111 ? 20.688 39.656 -2.479 1 92.62 111 GLU A N 1
ATOM 876 C CA . GLU A 1 111 ? 21.984 39 -2.34 1 92.62 111 GLU A CA 1
ATOM 877 C C . GLU A 1 111 ? 22.031 37.719 -3.143 1 92.62 111 GLU A C 1
ATOM 879 O O . GLU A 1 111 ? 23.109 37.156 -3.381 1 92.62 111 GLU A O 1
ATOM 884 N N . LEU A 1 112 ? 20.953 37.156 -3.561 1 94.75 112 LEU A N 1
ATOM 885 C CA . LEU A 1 112 ? 20.875 35.812 -4.148 1 94.75 112 LEU A CA 1
ATOM 886 C C . LEU A 1 112 ? 21.547 35.781 -5.523 1 94.75 112 LEU A C 1
ATOM 888 O O . LEU A 1 112 ? 22.266 34.844 -5.848 1 94.75 112 LEU A O 1
ATOM 892 N N . ALA A 1 113 ? 21.359 36.812 -6.316 1 91.5 113 ALA A N 1
ATOM 893 C CA . ALA A 1 113 ? 21.891 36.875 -7.676 1 91.5 113 ALA A CA 1
ATOM 894 C C . ALA A 1 113 ? 23.422 36.812 -7.672 1 91.5 113 ALA A C 1
ATOM 896 O O . ALA A 1 113 ? 24.016 36.094 -8.477 1 91.5 113 ALA A O 1
ATOM 897 N N . GLU A 1 114 ? 23.984 37.594 -6.844 1 91.81 114 GLU A N 1
ATOM 898 C CA . GLU A 1 114 ? 25.438 37.656 -6.785 1 91.81 114 GLU A CA 1
ATOM 899 C C . GLU A 1 114 ? 26.031 36.281 -6.402 1 91.81 114 GLU A C 1
ATOM 901 O O . GLU A 1 114 ? 27.016 35.844 -7.004 1 91.81 114 GLU A O 1
ATOM 906 N N . THR A 1 115 ? 25.5 35.656 -5.426 1 93.5 115 THR A N 1
ATOM 907 C CA . THR A 1 115 ? 26.031 34.406 -4.961 1 93.5 115 THR A CA 1
ATOM 908 C C . THR A 1 115 ? 25.812 33.312 -6.008 1 93.5 115 THR A C 1
ATOM 910 O O . THR A 1 115 ? 26.641 32.406 -6.152 1 93.5 115 THR A O 1
ATOM 913 N N . LEU A 1 116 ? 24.75 33.344 -6.762 1 94.38 116 LEU A N 1
ATOM 914 C CA . LEU A 1 116 ? 24.453 32.312 -7.773 1 94.38 116 LEU A CA 1
ATOM 915 C C . LEU A 1 116 ? 25.359 32.5 -8.992 1 94.38 116 LEU A C 1
ATOM 917 O O . LEU A 1 116 ? 25.734 31.516 -9.633 1 94.38 116 LEU A O 1
ATOM 921 N N . ARG A 1 117 ? 25.719 33.688 -9.281 1 90.19 117 ARG A N 1
ATOM 922 C CA . ARG A 1 117 ? 26.594 33.969 -10.422 1 90.19 117 ARG A CA 1
ATOM 923 C C . ARG A 1 117 ? 28.016 33.469 -10.141 1 90.19 117 ARG A C 1
ATOM 925 O O . ARG A 1 117 ? 28.766 33.156 -11.062 1 90.19 117 ARG A O 1
ATOM 932 N N . ASN A 1 118 ? 28.359 33.344 -8.898 1 89.56 118 ASN A N 1
ATOM 933 C CA . ASN A 1 118 ? 29.719 32.969 -8.5 1 89.56 118 ASN A CA 1
ATOM 934 C C . ASN A 1 118 ? 29.906 31.469 -8.469 1 89.56 118 ASN A C 1
ATOM 936 O O . ASN A 1 118 ? 31 30.984 -8.141 1 89.56 118 ASN A O 1
ATOM 940 N N . ILE A 1 119 ? 28.953 30.672 -8.836 1 91.38 119 ILE A N 1
ATOM 941 C CA . ILE A 1 119 ? 29.094 29.219 -8.742 1 91.38 119 ILE A CA 1
ATOM 942 C C . ILE A 1 119 ? 29.156 28.609 -10.141 1 91.38 119 ILE A C 1
ATOM 944 O O . ILE A 1 119 ? 28.797 27.453 -10.336 1 91.38 119 ILE A O 1
ATOM 948 N N . GLN A 1 120 ? 29.594 29.297 -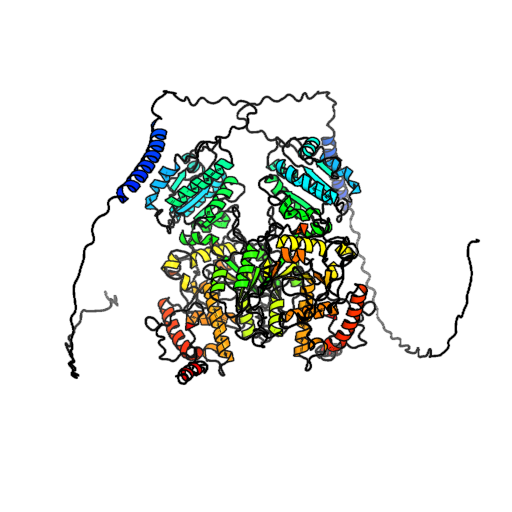11.109 1 85.31 120 GLN A N 1
ATOM 949 C CA . GLN A 1 120 ? 29.688 28.828 -12.484 1 85.31 120 GLN A CA 1
ATOM 950 C C . GLN A 1 120 ? 30.625 27.641 -12.594 1 85.31 120 GLN A C 1
ATOM 952 O O . GLN A 1 120 ? 30.453 26.781 -13.453 1 85.31 120 GLN A O 1
ATOM 957 N N . GLY A 1 121 ? 31.5 27.547 -11.742 1 89.5 121 GLY A N 1
ATOM 958 C CA . GLY A 1 121 ? 32.469 26.469 -11.781 1 89.5 121 GLY A CA 1
ATOM 959 C C . GLY A 1 121 ? 31.938 25.156 -11.266 1 89.5 121 GLY A C 1
ATOM 960 O O . GLY A 1 121 ? 32.562 24.109 -11.438 1 89.5 121 GLY A O 1
ATOM 961 N N . THR A 1 122 ? 30.75 25.125 -10.766 1 93.69 122 THR A N 1
ATOM 962 C CA . THR A 1 122 ? 30.219 23.906 -10.164 1 93.69 122 THR A CA 1
ATOM 963 C C . THR A 1 122 ? 29.359 23.141 -11.164 1 93.69 122 THR A C 1
ATOM 965 O O . THR A 1 122 ? 28.688 22.188 -10.805 1 93.69 122 THR A O 1
ATOM 968 N N . GLY A 1 123 ? 29.312 23.594 -12.438 1 91.94 123 GLY A N 1
ATOM 969 C CA . GLY A 1 123 ? 28.594 22.891 -13.477 1 91.94 123 GLY A CA 1
ATOM 970 C C . GLY A 1 123 ? 27.094 23.125 -13.422 1 91.94 123 GLY A C 1
ATOM 971 O O . GLY A 1 123 ? 26.312 22.266 -13.836 1 91.94 123 GLY A O 1
ATOM 972 N N . GLY A 1 124 ? 26.688 24.188 -12.898 1 90 124 GLY A N 1
ATOM 973 C CA . GLY A 1 124 ? 25.266 24.484 -12.727 1 90 124 GLY A CA 1
ATOM 974 C C . GLY A 1 124 ? 24.516 24.609 -14.047 1 90 124 GLY A C 1
ATOM 975 O O . GLY A 1 124 ? 23.297 24.516 -14.078 1 90 124 GLY A O 1
ATOM 976 N N . ALA A 1 125 ? 25.172 24.703 -15.156 1 87.88 125 ALA A N 1
ATOM 977 C CA . ALA A 1 125 ? 24.531 24.828 -16.469 1 87.88 125 ALA A CA 1
ATOM 978 C C . ALA A 1 125 ? 24.125 23.469 -17.016 1 87.88 125 ALA A C 1
ATOM 980 O O . ALA A 1 125 ? 23.312 23.391 -17.938 1 87.88 125 ALA A O 1
ATOM 981 N N . TYR A 1 126 ? 24.641 22.484 -16.422 1 90.62 126 TYR A N 1
ATOM 982 C CA . TYR A 1 126 ? 24.328 21.125 -16.875 1 90.62 126 TYR A CA 1
ATOM 983 C C . TYR A 1 126 ? 23.25 20.5 -16 1 90.62 126 TYR A C 1
ATOM 985 O O . TYR A 1 126 ? 23.203 20.734 -14.797 1 90.62 126 TYR A O 1
ATOM 993 N N . GLU A 1 127 ? 22.516 19.703 -16.672 1 90.69 127 GLU A N 1
ATOM 994 C CA . GLU A 1 127 ? 21.453 19 -15.953 1 90.69 127 GLU A CA 1
ATOM 995 C C . GLU A 1 127 ? 22.047 18 -14.961 1 90.69 127 GLU A C 1
ATOM 997 O O . GLU A 1 127 ? 21.516 17.812 -13.867 1 90.69 127 GLU A O 1
ATOM 1002 N N . ARG A 1 128 ? 23.125 17.359 -15.461 1 92.81 128 ARG A N 1
ATOM 1003 C CA . ARG A 1 128 ? 23.828 16.438 -14.57 1 92.81 128 ARG A CA 1
ATOM 1004 C C . ARG A 1 128 ? 25.109 17.078 -14.031 1 92.81 128 ARG A C 1
ATOM 1006 O O . ARG A 1 128 ? 25.938 17.531 -14.797 1 92.81 128 ARG A O 1
ATOM 1013 N N . ASN A 1 129 ? 25.109 17.172 -12.734 1 96.06 129 ASN A N 1
ATOM 1014 C CA . ASN A 1 129 ? 26.25 17.766 -12.055 1 96.06 129 ASN A CA 1
ATOM 1015 C C . ASN A 1 129 ? 26.422 17.219 -10.648 1 96.06 129 ASN A C 1
ATOM 1017 O O . ASN A 1 129 ? 25.859 16.172 -10.312 1 96.06 129 ASN A O 1
ATOM 1021 N N . LYS A 1 130 ? 27.219 17.875 -9.812 1 97.44 130 LYS A N 1
ATOM 1022 C CA . LYS A 1 130 ? 27.516 17.359 -8.477 1 97.44 130 LYS A CA 1
ATOM 1023 C C . LYS A 1 130 ? 26.984 18.297 -7.398 1 97.44 130 LYS A C 1
ATOM 1025 O O . LYS A 1 130 ? 27.453 18.281 -6.262 1 97.44 130 LYS A O 1
ATOM 1030 N N . ASN A 1 131 ? 25.984 19.125 -7.746 1 98.19 131 ASN A N 1
ATOM 1031 C CA . ASN A 1 131 ? 25.484 20.125 -6.801 1 98.19 131 ASN A CA 1
ATOM 1032 C C . ASN A 1 131 ? 24.422 19.547 -5.875 1 98.19 131 ASN A C 1
ATOM 1034 O O . ASN A 1 131 ? 23.469 18.922 -6.34 1 98.19 131 ASN A O 1
ATOM 1038 N N . ILE A 1 132 ? 24.609 19.734 -4.609 1 98.56 132 ILE A N 1
ATOM 1039 C CA . ILE A 1 132 ? 23.625 19.375 -3.588 1 98.56 132 ILE A CA 1
ATOM 1040 C C . ILE A 1 132 ? 23.25 20.625 -2.781 1 98.56 132 ILE A C 1
ATOM 1042 O O . ILE A 1 132 ? 24.125 21.375 -2.363 1 98.56 132 ILE A O 1
ATOM 1046 N N . LEU A 1 133 ? 21.953 20.781 -2.549 1 98.5 133 LEU A N 1
ATOM 1047 C CA . LEU A 1 133 ? 21.5 22 -1.862 1 98.5 133 LEU A CA 1
ATOM 1048 C C . LEU A 1 133 ? 20.859 21.656 -0.524 1 98.5 133 LEU A C 1
ATOM 1050 O O . LEU A 1 133 ? 19.922 20.844 -0.469 1 98.5 133 LEU A O 1
ATOM 1054 N N . PHE A 1 134 ? 21.406 22.203 0.499 1 98.69 134 PHE A N 1
ATOM 1055 C CA . PHE A 1 134 ? 20.719 22.281 1.781 1 98.69 134 PHE A CA 1
ATOM 1056 C C . PHE A 1 134 ? 19.953 23.594 1.904 1 98.69 134 PHE A C 1
ATOM 1058 O O . PHE A 1 134 ? 20.484 24.656 1.577 1 98.69 134 PHE A O 1
ATOM 1065 N N . ALA A 1 135 ? 18.688 23.547 2.297 1 98.56 135 ALA A N 1
ATOM 1066 C CA . ALA A 1 135 ? 17.891 24.766 2.379 1 98.56 135 ALA A CA 1
ATOM 1067 C C . ALA A 1 135 ? 17.078 24.812 3.668 1 98.56 135 ALA A C 1
ATOM 1069 O O . ALA A 1 135 ? 16.547 23.781 4.109 1 98.56 135 ALA A O 1
ATOM 1070 N N . ALA A 1 136 ? 16.969 26 4.285 1 98.38 136 ALA A N 1
ATOM 1071 C CA . ALA A 1 136 ? 16.219 26.188 5.52 1 98.38 136 ALA A CA 1
ATOM 1072 C C . ALA A 1 136 ? 15.586 27.578 5.566 1 98.38 136 ALA A C 1
ATOM 1074 O O . ALA A 1 136 ? 16.094 28.516 4.957 1 98.38 136 ALA A O 1
ATOM 1075 N N . SER A 1 137 ? 14.484 27.656 6.199 1 97.81 137 SER A N 1
ATOM 1076 C CA . SER A 1 137 ? 13.875 28.953 6.496 1 97.81 137 SER A CA 1
ATOM 1077 C C . SER A 1 137 ? 13.984 29.297 7.98 1 97.81 137 SER A C 1
ATOM 1079 O O . SER A 1 137 ? 14.227 30.438 8.344 1 97.81 137 SER A O 1
ATOM 1081 N N . SER A 1 138 ? 13.867 28.312 8.805 1 96.56 138 SER A N 1
ATOM 1082 C CA . SER A 1 138 ? 14.008 28.516 10.25 1 96.56 138 SER A CA 1
ATOM 1083 C C . SER A 1 138 ? 15.469 28.453 10.68 1 96.56 138 SER A C 1
ATOM 1085 O O . SER A 1 138 ? 16.25 27.672 10.141 1 96.56 138 SER A O 1
ATOM 1087 N N . ILE A 1 139 ? 15.766 29.266 11.68 1 95.75 139 ILE A N 1
ATOM 1088 C CA . ILE A 1 139 ? 17.125 29.297 12.188 1 95.75 139 ILE A CA 1
ATOM 1089 C C . ILE A 1 139 ? 17.438 27.984 12.914 1 95.75 139 ILE A C 1
ATOM 1091 O O . ILE A 1 139 ? 18.562 27.484 12.852 1 95.75 139 ILE A O 1
ATOM 1095 N N . ASN A 1 140 ? 16.469 27.406 13.516 1 95.12 140 ASN A N 1
ATOM 1096 C CA . ASN A 1 140 ? 16.641 26.125 14.188 1 95.12 140 ASN A CA 1
ATOM 1097 C C . ASN A 1 140 ? 16.969 25.016 13.195 1 95.12 140 ASN A C 1
ATOM 1099 O O . ASN A 1 140 ? 17.828 24.172 13.469 1 95.12 140 ASN A O 1
ATOM 1103 N N . SER A 1 141 ? 16.266 25.047 12.117 1 97.31 141 SER A N 1
ATOM 1104 C CA . SER A 1 141 ? 16.531 24.062 11.078 1 97.31 141 SER A CA 1
ATOM 1105 C C . SER A 1 141 ? 17.906 24.281 10.445 1 97.31 141 SER A C 1
ATOM 1107 O O . SER A 1 141 ? 18.594 23.312 10.109 1 97.31 141 SER A O 1
ATOM 1109 N N . ALA A 1 142 ? 18.266 25.516 10.32 1 97.5 142 ALA A N 1
ATOM 1110 C CA . ALA A 1 142 ? 19.578 25.828 9.789 1 97.5 142 ALA A CA 1
ATOM 1111 C C . ALA A 1 142 ? 20.672 25.25 10.68 1 97.5 142 ALA A C 1
ATOM 1113 O O . ALA A 1 142 ? 21.703 24.766 10.188 1 97.5 142 ALA A O 1
ATOM 1114 N N . SER A 1 143 ? 20.438 25.281 11.945 1 95.88 143 SER A N 1
ATOM 1115 C CA . SER A 1 143 ? 21.422 24.766 12.898 1 95.88 143 SER A CA 1
ATOM 1116 C C . SER A 1 143 ? 21.562 23.25 12.797 1 95.88 143 SER A C 1
ATOM 1118 O O . SER A 1 143 ? 22.609 22.703 13.117 1 95.88 143 SER A O 1
ATOM 1120 N N . THR A 1 144 ? 20.531 22.641 12.383 1 96 144 THR A N 1
ATOM 1121 C CA . THR A 1 144 ? 20.562 21.203 12.188 1 96 144 THR A CA 1
ATOM 1122 C C . THR A 1 144 ? 21.234 20.844 10.867 1 96 144 THR A C 1
ATOM 1124 O O . THR A 1 144 ? 22 19.875 10.797 1 96 144 THR A O 1
ATOM 1127 N N . LEU A 1 145 ? 21.047 21.625 9.844 1 97.62 145 LEU A N 1
ATOM 1128 C CA . LEU A 1 145 ? 21.438 21.266 8.484 1 97.62 145 LEU A CA 1
ATOM 1129 C C . LEU A 1 145 ? 22.891 21.656 8.227 1 97.62 145 LEU A C 1
ATOM 1131 O O . LEU A 1 145 ? 23.594 20.984 7.469 1 97.62 145 LEU A O 1
ATOM 1135 N N . LEU A 1 146 ? 23.344 22.766 8.82 1 97.5 146 LEU A N 1
ATOM 1136 C CA . LEU A 1 146 ? 24.656 23.312 8.5 1 97.5 146 LEU A CA 1
ATOM 1137 C C . LEU A 1 146 ? 25.766 22.328 8.867 1 97.5 146 LEU A C 1
ATOM 1139 O O . LEU A 1 146 ? 26.641 22.047 8.047 1 97.5 146 LEU A O 1
ATOM 1143 N N . PRO A 1 147 ? 25.719 21.703 10.07 1 95.88 147 PRO A N 1
ATOM 1144 C CA . PRO A 1 147 ? 26.75 20.688 10.367 1 95.88 147 PRO A CA 1
ATOM 1145 C C . PRO A 1 147 ? 26.719 19.516 9.391 1 95.88 147 PRO A C 1
ATOM 1147 O O . PRO A 1 147 ? 27.766 18.984 9.031 1 95.88 147 PRO A O 1
ATOM 1150 N N . MET A 1 148 ? 25.594 19.094 8.984 1 96.56 148 MET A N 1
ATOM 1151 C CA . MET A 1 148 ? 25.469 17.984 8.031 1 96.56 148 MET A CA 1
ATOM 1152 C C . MET A 1 148 ? 26.031 18.375 6.668 1 96.56 148 MET A C 1
ATOM 1154 O O . MET A 1 148 ? 26.672 17.562 6 1 96.56 148 MET A O 1
ATOM 1158 N N . ALA A 1 149 ? 25.75 19.594 6.258 1 98 149 ALA A N 1
ATOM 1159 C CA . ALA A 1 149 ? 26.312 20.109 5.008 1 98 149 ALA A CA 1
ATOM 1160 C C . ALA A 1 149 ? 27.844 20.094 5.043 1 98 149 ALA A C 1
ATOM 1162 O O . ALA A 1 149 ? 28.484 19.719 4.062 1 98 149 ALA A O 1
ATOM 1163 N N . CYS A 1 150 ? 28.344 20.531 6.16 1 97.19 150 CYS A N 1
ATOM 1164 C CA . CYS A 1 150 ? 29.781 20.547 6.316 1 97.19 150 CYS A CA 1
ATOM 1165 C C . CYS A 1 150 ? 30.359 19.141 6.273 1 97.19 150 CYS A C 1
ATOM 1167 O O . CYS A 1 150 ? 31.422 18.906 5.684 1 97.19 150 CYS A O 1
ATOM 1169 N N . GLN A 1 151 ? 29.703 18.234 6.91 1 94.88 151 GLN A N 1
ATOM 1170 C CA . GLN A 1 151 ? 30.125 16.828 6.871 1 94.88 151 GLN A CA 1
ATOM 1171 C C . GLN A 1 151 ? 30.141 16.312 5.441 1 94.88 151 GLN A C 1
ATOM 1173 O O . GLN A 1 151 ? 31.062 15.586 5.047 1 94.88 151 GLN A O 1
ATOM 1178 N N . MET A 1 152 ? 29.141 16.641 4.691 1 96.88 152 MET A N 1
ATOM 1179 C CA . MET A 1 152 ? 29.062 16.203 3.303 1 96.88 152 MET A CA 1
ATOM 1180 C C . MET A 1 152 ? 30.188 16.828 2.477 1 96.88 152 MET A C 1
ATOM 1182 O O . MET A 1 152 ? 30.812 16.156 1.655 1 96.88 152 MET A O 1
ATOM 1186 N N . SER A 1 153 ? 30.438 18.062 2.684 1 97.06 153 SER A N 1
ATOM 1187 C CA . SER A 1 153 ? 31.484 18.766 1.952 1 97.06 153 SER A CA 1
ATOM 1188 C C . SER A 1 153 ? 32.844 18.141 2.242 1 97.06 153 SER A C 1
ATOM 1190 O O . SER A 1 153 ? 33.719 18.109 1.364 1 97.06 153 SER A O 1
ATOM 1192 N N . ALA A 1 154 ? 33.031 17.688 3.42 1 94.69 154 ALA A N 1
ATOM 1193 C CA . ALA A 1 154 ? 34.312 17.109 3.84 1 94.69 154 ALA A CA 1
ATOM 1194 C C . ALA A 1 154 ? 34.594 15.82 3.072 1 94.69 154 ALA A C 1
ATOM 1196 O O . ALA A 1 154 ? 35.75 15.414 2.947 1 94.69 154 ALA A O 1
ATOM 1197 N N . GLN A 1 155 ? 33.594 15.141 2.566 1 93.88 155 GLN A N 1
ATOM 1198 C CA . GLN A 1 155 ? 33.781 13.898 1.818 1 93.88 155 GLN A CA 1
ATOM 1199 C C . GLN A 1 155 ? 34.312 14.172 0.422 1 93.88 155 GLN A C 1
ATOM 1201 O O . GLN A 1 155 ? 34.844 13.266 -0.24 1 93.88 155 GLN A O 1
ATOM 1206 N N . GLU A 1 156 ? 34.156 15.469 -0.095 1 94.44 156 GLU A N 1
ATOM 1207 C CA . GLU A 1 156 ? 34.719 15.953 -1.356 1 94.44 156 GLU A CA 1
ATOM 1208 C C . GLU A 1 156 ? 34.156 15.172 -2.541 1 94.44 156 GLU A C 1
ATOM 1210 O O . GLU A 1 156 ? 34.875 14.883 -3.498 1 94.44 156 GLU A O 1
ATOM 1215 N N . LYS A 1 157 ? 32.938 14.742 -2.42 1 95 157 LYS A N 1
ATOM 1216 C CA . LYS A 1 157 ? 32.25 14.047 -3.512 1 95 157 LYS A CA 1
ATOM 1217 C C . LYS A 1 157 ? 31.297 14.977 -4.25 1 95 157 LYS A C 1
ATOM 1219 O O . LYS A 1 157 ? 30.984 14.758 -5.422 1 95 157 LYS A O 1
ATOM 1224 N N . ASN A 1 158 ? 30.828 16 -3.562 1 97.75 158 ASN A N 1
ATOM 1225 C CA . ASN A 1 158 ? 29.781 16.891 -4.07 1 97.75 158 ASN A CA 1
ATOM 1226 C C . ASN A 1 158 ? 30.141 18.359 -3.867 1 97.75 158 ASN A C 1
ATOM 1228 O O . ASN A 1 158 ? 31.016 18.672 -3.051 1 97.75 158 ASN A O 1
ATOM 1232 N N . HIS A 1 159 ? 29.594 19.188 -4.719 1 98.06 159 HIS A N 1
ATOM 1233 C CA . HIS A 1 159 ? 29.547 20.609 -4.402 1 98.06 159 HIS A CA 1
ATOM 1234 C C . HIS A 1 159 ? 28.359 20.938 -3.512 1 98.06 159 HIS A C 1
ATOM 1236 O O . HIS A 1 159 ? 27.219 20.922 -3.969 1 98.06 159 HIS A O 1
ATOM 1242 N N . VAL A 1 160 ? 28.641 21.297 -2.287 1 98.31 160 VAL A N 1
ATOM 1243 C CA . VAL A 1 160 ? 27.562 21.438 -1.298 1 98.31 160 VAL A CA 1
ATOM 1244 C C . VAL A 1 160 ? 27.188 22.906 -1.149 1 98.31 160 VAL A C 1
ATOM 1246 O O . VAL A 1 160 ? 28.062 23.766 -0.983 1 98.31 160 VAL A O 1
ATOM 1249 N N . HIS A 1 161 ? 25.953 23.188 -1.255 1 98.19 161 HIS A N 1
ATOM 1250 C CA . HIS A 1 161 ? 25.406 24.531 -1.137 1 98.19 161 HIS A CA 1
ATOM 1251 C C . HIS A 1 161 ? 24.438 24.625 0.044 1 98.19 161 HIS A C 1
ATOM 1253 O O . HIS A 1 161 ? 23.828 23.641 0.435 1 98.19 161 HIS A O 1
ATOM 1259 N N . PHE A 1 162 ? 24.344 25.781 0.616 1 98.31 162 PHE A N 1
ATOM 1260 C CA . PHE A 1 162 ? 23.391 26.078 1.663 1 98.31 162 PHE A CA 1
ATOM 1261 C C . PHE A 1 162 ? 22.641 27.375 1.351 1 98.31 162 PHE A C 1
ATOM 1263 O O . PHE A 1 162 ? 23.266 28.406 1.071 1 98.31 162 PHE A O 1
ATOM 1270 N N . ALA A 1 163 ? 21.312 27.312 1.358 1 98.25 163 ALA A N 1
ATOM 1271 C CA . ALA A 1 163 ? 20.5 28.484 1.1 1 98.25 163 ALA A CA 1
ATOM 1272 C C . ALA A 1 163 ? 19.609 28.812 2.299 1 98.25 163 ALA A C 1
ATOM 1274 O O . ALA A 1 163 ? 18.953 27.938 2.846 1 98.25 163 ALA A O 1
ATOM 1275 N N . LEU A 1 164 ? 19.625 30.062 2.678 1 97.88 164 LEU A N 1
ATOM 1276 C CA . LEU A 1 164 ? 18.812 30.531 3.789 1 97.88 164 LEU A CA 1
ATOM 1277 C C . LEU A 1 164 ? 17.641 31.359 3.283 1 97.88 164 LEU A C 1
ATOM 1279 O O . LEU A 1 164 ? 17.844 32.344 2.559 1 97.88 164 LEU A O 1
ATOM 1283 N N . MET A 1 165 ? 16.438 30.984 3.58 1 96.94 165 MET A N 1
ATOM 1284 C CA . MET A 1 165 ? 15.211 31.703 3.229 1 96.94 165 MET A CA 1
ATOM 1285 C C . MET A 1 165 ? 14.422 32.062 4.48 1 96.94 165 MET A C 1
ATOM 1287 O O . MET A 1 165 ? 13.211 31.828 4.547 1 96.94 165 MET A O 1
ATOM 1291 N N . SER A 1 166 ? 15.023 32.688 5.422 1 94.56 166 SER A N 1
ATOM 1292 C CA . SER A 1 166 ? 14.469 32.938 6.75 1 94.56 166 SER A CA 1
ATOM 1293 C C . SER A 1 166 ? 13.734 34.281 6.801 1 94.56 166 SER A C 1
ATOM 1295 O O . SER A 1 166 ? 14.023 35.188 6.012 1 94.56 166 SER A O 1
ATOM 1297 N N . ARG A 1 167 ? 12.805 34.375 7.707 1 93.44 167 ARG A N 1
ATOM 1298 C CA . ARG A 1 167 ? 12.141 35.625 8.055 1 93.44 167 ARG A CA 1
ATOM 1299 C C . ARG A 1 167 ? 13.031 36.5 8.938 1 93.44 167 ARG A C 1
ATOM 1301 O O . ARG A 1 167 ? 12.938 37.719 8.914 1 93.44 167 ARG A O 1
ATOM 1308 N N . GLU A 1 168 ? 13.883 35.844 9.617 1 91.25 168 GLU A N 1
ATOM 1309 C CA . GLU A 1 168 ? 14.766 36.531 10.555 1 91.25 168 GLU A CA 1
ATOM 1310 C C . GLU A 1 168 ? 15.93 37.219 9.828 1 91.25 168 GLU A C 1
ATOM 1312 O O . GLU A 1 168 ? 16.453 36.656 8.859 1 91.25 168 GLU A O 1
ATOM 1317 N N . GLU A 1 169 ? 16.266 38.375 10.391 1 88.75 169 GLU A N 1
ATOM 1318 C CA . GLU A 1 169 ? 17.344 39.156 9.75 1 88.75 169 GLU A CA 1
ATOM 1319 C C . GLU A 1 169 ? 18.688 38.906 10.43 1 88.75 169 GLU A C 1
ATOM 1321 O O . GLU A 1 169 ? 19.344 39.844 10.867 1 88.75 169 GLU A O 1
ATOM 1326 N N . ILE A 1 170 ? 19.109 37.75 10.484 1 92.06 170 ILE A N 1
ATOM 1327 C CA . ILE A 1 170 ? 20.422 37.406 11.023 1 92.06 170 ILE A CA 1
ATOM 1328 C C . ILE A 1 170 ? 21.453 37.438 9.906 1 92.06 170 ILE A C 1
ATOM 1330 O O . ILE A 1 170 ? 21.25 36.812 8.852 1 92.06 170 ILE A O 1
ATOM 1334 N N . PRO A 1 171 ? 22.531 38.188 10.133 1 94.44 171 PRO A N 1
ATOM 1335 C CA . PRO A 1 171 ? 23.562 38.125 9.109 1 94.44 171 PRO A CA 1
ATOM 1336 C C . PRO A 1 171 ? 24.109 36.719 8.914 1 94.44 171 PRO A C 1
ATOM 1338 O O . PRO A 1 171 ? 24.266 35.969 9.883 1 94.44 171 PRO A O 1
ATOM 1341 N N . ILE A 1 172 ? 24.391 36.312 7.742 1 94.44 172 ILE A N 1
ATOM 1342 C CA . ILE A 1 172 ? 24.828 34.969 7.383 1 94.44 172 ILE A CA 1
ATOM 1343 C C . ILE A 1 172 ? 26.094 34.625 8.148 1 94.44 172 ILE A C 1
ATOM 1345 O O . ILE A 1 172 ? 26.234 33.5 8.625 1 94.44 172 ILE A O 1
ATOM 1349 N N . LYS A 1 173 ? 27 35.562 8.219 1 93.62 173 LYS A N 1
ATOM 1350 C CA . LYS A 1 173 ? 28.266 35.344 8.914 1 93.62 173 LYS A CA 1
ATOM 1351 C C . LYS A 1 173 ? 28.031 34.938 10.367 1 93.62 173 LYS A C 1
ATOM 1353 O O . LYS A 1 173 ? 28.672 34.031 10.891 1 93.62 173 LYS A O 1
ATOM 1358 N N . GLU A 1 174 ? 27.156 35.625 10.922 1 95.19 174 GLU A N 1
ATOM 1359 C CA . GLU A 1 174 ? 26.812 35.312 12.312 1 95.19 174 GLU A CA 1
ATOM 1360 C C . GLU A 1 174 ? 26.172 33.938 12.438 1 95.19 174 GLU A C 1
ATOM 1362 O O . GLU A 1 174 ? 26.469 33.219 13.391 1 95.19 174 GLU A O 1
ATOM 1367 N N . LEU A 1 175 ? 25.281 33.625 11.547 1 95.69 175 LEU A N 1
ATOM 1368 C CA . LEU A 1 175 ? 24.641 32.312 11.547 1 95.69 175 LEU A CA 1
ATOM 1369 C C . LEU A 1 175 ? 25.672 31.219 11.461 1 95.69 175 LEU A C 1
ATOM 1371 O O . LEU A 1 175 ? 25.578 30.219 12.188 1 95.69 175 LEU A O 1
ATOM 1375 N N . LEU A 1 176 ? 26.688 31.328 10.641 1 96.44 176 LEU A N 1
ATOM 1376 C CA . LEU A 1 176 ? 27.734 30.328 10.477 1 96.44 176 LEU A CA 1
ATOM 1377 C C . LEU A 1 176 ? 28.578 30.219 11.742 1 96.44 176 LEU A C 1
ATOM 1379 O O . LEU A 1 176 ? 28.891 29.109 12.188 1 96.44 176 LEU A O 1
ATOM 1383 N N . GLU A 1 177 ? 28.828 31.344 12.336 1 94.62 177 GLU A N 1
ATOM 1384 C CA . GLU A 1 177 ? 29.656 31.359 13.539 1 94.62 177 GLU A CA 1
ATOM 1385 C C . GLU A 1 177 ? 28.938 30.688 14.703 1 94.62 177 GLU A C 1
ATOM 1387 O O . GLU A 1 177 ? 29.562 29.938 15.469 1 94.62 177 GLU A O 1
ATOM 1392 N N . ILE A 1 178 ? 27.719 30.953 14.805 1 94.12 178 ILE A N 1
ATOM 1393 C CA . ILE A 1 178 ? 26.938 30.391 15.898 1 94.12 178 ILE A CA 1
ATOM 1394 C C . ILE A 1 178 ? 26.922 28.875 15.781 1 94.12 178 ILE A C 1
ATOM 1396 O O . ILE A 1 178 ? 26.891 28.156 16.797 1 94.12 178 ILE A O 1
ATOM 1400 N N . ASN A 1 179 ? 26.953 28.422 14.594 1 93.81 179 ASN A N 1
ATOM 1401 C CA . ASN A 1 179 ? 26.891 26.984 14.359 1 93.81 179 ASN A CA 1
ATOM 1402 C C . ASN A 1 179 ? 28.281 26.359 14.219 1 93.81 179 ASN A C 1
ATOM 1404 O O . ASN A 1 179 ? 28.406 25.203 13.805 1 93.81 179 ASN A O 1
ATOM 1408 N N . GLY A 1 180 ? 29.281 27.062 14.484 1 92.5 180 GLY A N 1
ATOM 1409 C CA . GLY A 1 180 ? 30.656 26.578 14.516 1 92.5 180 GLY A CA 1
ATOM 1410 C C . GLY A 1 180 ? 31.219 26.297 13.141 1 92.5 180 GLY A C 1
ATOM 1411 O O . GLY A 1 180 ? 32.094 25.453 12.977 1 92.5 180 GLY A O 1
ATOM 1412 N N . ILE A 1 181 ? 30.672 26.922 12.156 1 94 181 ILE A N 1
ATOM 1413 C CA . ILE A 1 181 ? 31.141 26.719 10.789 1 94 181 ILE A CA 1
ATOM 1414 C C . ILE A 1 181 ? 32.25 27.719 10.477 1 94 181 ILE A C 1
ATOM 1416 O O . ILE A 1 181 ? 32.031 28.938 10.586 1 94 181 ILE A O 1
ATOM 1420 N N . ASP A 1 182 ? 33.406 27.156 10.195 1 91.44 182 ASP A N 1
ATOM 1421 C CA . ASP A 1 182 ? 34.531 28.016 9.883 1 91.44 182 ASP A CA 1
ATOM 1422 C C . ASP A 1 182 ? 35.031 27.781 8.461 1 91.44 182 ASP A C 1
ATOM 1424 O O . ASP A 1 182 ? 34.344 27.172 7.648 1 91.44 182 ASP A O 1
ATOM 1428 N N . LYS A 1 183 ? 36.219 28.266 8.211 1 90.25 183 LYS A N 1
ATOM 1429 C CA . LYS A 1 183 ? 36.781 28.25 6.855 1 90.25 183 LYS A CA 1
ATOM 1430 C C . LYS A 1 183 ? 37.125 26.828 6.426 1 90.25 183 LYS A C 1
ATOM 1432 O O . LYS A 1 183 ? 37.281 26.562 5.234 1 90.25 183 LYS A O 1
ATOM 1437 N N . SER A 1 184 ? 37.125 25.953 7.336 1 92.44 184 SER A N 1
ATOM 1438 C CA . SER A 1 184 ? 37.406 24.562 7 1 92.44 184 SER A CA 1
ATOM 1439 C C . SER A 1 184 ? 36.219 23.906 6.289 1 92.44 184 SER A C 1
ATOM 1441 O O . SER A 1 184 ? 36.406 22.922 5.57 1 92.44 184 SER A O 1
ATOM 1443 N N . CYS A 1 185 ? 35.125 24.391 6.523 1 95 185 CYS A N 1
ATOM 1444 C CA . CYS A 1 185 ? 33.906 23.906 5.859 1 95 185 CYS A CA 1
ATOM 1445 C C . CYS A 1 185 ? 33.75 24.547 4.492 1 95 185 CYS A C 1
ATOM 1447 O O . CYS A 1 185 ? 33.438 25.734 4.402 1 95 185 CYS A O 1
ATOM 1449 N N . LYS A 1 186 ? 33.906 23.781 3.463 1 94.12 186 LYS A N 1
ATOM 1450 C CA . LYS A 1 186 ? 33.875 24.297 2.1 1 94.12 186 LYS A CA 1
ATOM 1451 C C . LYS A 1 186 ? 32.469 24.203 1.504 1 94.12 186 LYS A C 1
ATOM 1453 O O . LYS A 1 186 ? 32.25 23.406 0.589 1 94.12 186 LYS A O 1
ATOM 1458 N N . ILE A 1 187 ? 31.594 25.031 1.933 1 96.5 187 ILE A N 1
ATOM 1459 C CA . ILE A 1 187 ? 30.234 25.062 1.39 1 96.5 187 ILE A CA 1
ATOM 1460 C C . ILE A 1 187 ? 29.969 26.406 0.738 1 96.5 187 ILE A C 1
ATOM 1462 O O . ILE A 1 187 ? 30.609 27.406 1.086 1 96.5 187 ILE A O 1
ATOM 1466 N N . TYR A 1 188 ? 29.203 26.406 -0.265 1 96.44 188 TYR A N 1
ATOM 1467 C CA . TYR A 1 188 ? 28.719 27.641 -0.87 1 96.44 188 TYR A CA 1
ATOM 1468 C C . TYR A 1 188 ? 27.453 28.125 -0.176 1 96.44 188 TYR A C 1
ATOM 1470 O O . TYR A 1 188 ? 26.453 27.406 -0.12 1 96.44 188 TYR A O 1
ATOM 1478 N N . VAL A 1 189 ? 27.484 29.297 0.352 1 96.62 189 VAL A N 1
ATOM 1479 C CA . VAL A 1 189 ? 26.344 29.797 1.104 1 96.62 189 VAL A CA 1
ATOM 1480 C C . VAL A 1 189 ? 25.594 30.828 0.267 1 96.62 189 VAL A C 1
ATOM 1482 O O . VAL A 1 189 ? 26.203 31.734 -0.322 1 96.62 189 VAL A O 1
ATOM 1485 N N . HIS A 1 190 ? 24.281 30.75 0.217 1 97.19 190 HIS A N 1
ATOM 1486 C CA . HIS A 1 190 ? 23.406 31.641 -0.538 1 97.19 190 HIS A CA 1
ATOM 1487 C C . HIS A 1 190 ? 22.359 32.281 0.365 1 97.19 190 HIS A C 1
ATOM 1489 O O . HIS A 1 190 ? 21.562 31.594 0.984 1 97.19 190 HIS A O 1
ATOM 1495 N N . ASP A 1 191 ? 22.406 33.562 0.395 1 96.75 191 ASP A N 1
ATOM 1496 C CA . ASP A 1 191 ? 21.344 34.281 1.07 1 96.75 191 ASP A CA 1
ATOM 1497 C C . ASP A 1 191 ? 20.125 34.438 0.152 1 96.75 191 ASP A C 1
ATOM 1499 O O . ASP A 1 191 ? 20.094 35.375 -0.661 1 96.75 191 ASP A O 1
ATOM 1503 N N . ALA A 1 192 ? 19.172 33.688 0.362 1 97.31 192 ALA A N 1
ATOM 1504 C CA . ALA A 1 192 ? 18 33.688 -0.513 1 97.31 192 ALA A CA 1
ATOM 1505 C C . ALA A 1 192 ? 16.812 34.375 0.158 1 97.31 192 ALA A C 1
ATOM 1507 O O . ALA A 1 192 ? 15.656 34.094 -0.184 1 97.31 192 ALA A O 1
ATOM 1508 N N . ARG A 1 193 ? 17.031 35.156 1.071 1 95.81 193 ARG A N 1
ATOM 1509 C CA . ARG A 1 193 ? 15.961 35.906 1.726 1 95.81 193 ARG A CA 1
ATOM 1510 C C . ARG A 1 193 ? 15.477 37.062 0.839 1 95.81 193 ARG A C 1
ATOM 1512 O O . ARG A 1 193 ? 16.281 37.719 0.171 1 95.81 193 ARG A O 1
ATOM 1519 N N . THR A 1 194 ? 14.195 37.219 0.864 1 94.75 194 THR A N 1
ATOM 1520 C CA . THR A 1 194 ? 13.594 38.312 0.129 1 94.75 194 THR A CA 1
ATOM 1521 C C . THR A 1 194 ? 13.727 39.625 0.912 1 94.75 194 THR A C 1
ATOM 1523 O O . THR A 1 194 ? 14.094 39.625 2.088 1 94.75 194 THR A O 1
ATOM 1526 N N . ASP A 1 195 ? 13.469 40.719 0.199 1 92.75 195 ASP A N 1
ATOM 1527 C CA . ASP A 1 195 ? 13.43 42 0.879 1 92.75 195 ASP A CA 1
ATOM 1528 C C . ASP A 1 195 ? 12.242 42.094 1.838 1 92.75 195 ASP A C 1
ATOM 1530 O O . ASP A 1 195 ? 11.195 41.5 1.589 1 92.75 195 ASP A O 1
ATOM 1534 N N . TYR A 1 196 ? 12.43 42.719 2.969 1 92.12 196 TYR A N 1
ATOM 1535 C CA . TYR A 1 196 ? 11.398 42.938 3.982 1 92.12 196 TYR A CA 1
ATOM 1536 C C . TYR A 1 196 ? 10.836 41.625 4.477 1 92.12 196 TYR A C 1
ATOM 1538 O O . TYR A 1 196 ? 9.625 41.469 4.652 1 92.12 196 TYR A O 1
ATOM 1546 N N . ALA A 1 197 ? 11.68 40.625 4.609 1 92.31 197 ALA A N 1
ATOM 1547 C CA . ALA A 1 197 ? 11.242 39.312 5.008 1 92.31 197 ALA A CA 1
ATOM 1548 C C . ALA A 1 197 ? 10.57 39.344 6.375 1 92.31 197 ALA A C 1
ATOM 1550 O O . ALA A 1 197 ? 9.578 38.625 6.602 1 92.31 197 ALA A O 1
ATOM 1551 N N . SER A 1 198 ? 11.039 40.156 7.281 1 91.38 198 SER A N 1
ATOM 1552 C CA . SER A 1 198 ? 10.539 40.219 8.656 1 91.38 198 SER A CA 1
ATOM 1553 C C . SER A 1 198 ? 9.125 40.781 8.711 1 91.38 198 SER A C 1
ATOM 1555 O O . SER A 1 198 ? 8.367 40.469 9.633 1 91.38 198 SER A O 1
ATOM 1557 N N . THR A 1 199 ? 8.75 41.531 7.688 1 91.19 199 THR A N 1
ATOM 1558 C CA . THR A 1 199 ? 7.438 42.188 7.691 1 91.19 199 THR A CA 1
ATOM 1559 C C . THR A 1 199 ? 6.551 41.594 6.598 1 91.19 199 THR A C 1
ATOM 1561 O O . THR A 1 199 ? 5.543 42.188 6.219 1 91.19 199 THR A O 1
ATOM 1564 N N . SER A 1 200 ? 6.941 40.5 6.129 1 92.5 200 SER A N 1
ATOM 1565 C CA . SER A 1 200 ? 6.16 39.844 5.078 1 92.5 200 SER A CA 1
ATOM 1566 C C . SER A 1 200 ? 5.16 38.875 5.66 1 92.5 200 SER A C 1
ATOM 1568 O O . SER A 1 200 ? 5.387 38.312 6.734 1 92.5 200 SER A O 1
ATOM 1570 N N . SER A 1 201 ? 4.027 38.719 4.965 1 89.44 201 SER A N 1
ATOM 1571 C CA . SER A 1 201 ? 3.049 37.719 5.328 1 89.44 201 SER A CA 1
ATOM 1572 C C . SER A 1 201 ? 3.559 36.312 4.996 1 89.44 201 SER A C 1
ATOM 1574 O O . SER A 1 201 ? 4.527 36.156 4.246 1 89.44 201 SER A O 1
ATOM 1576 N N . GLU A 1 202 ? 2.941 35.344 5.566 1 89.5 202 GLU A N 1
ATOM 1577 C CA . GLU A 1 202 ? 3.33 33.938 5.285 1 89.5 202 GLU A CA 1
ATOM 1578 C C . GLU A 1 202 ? 3.109 33.594 3.816 1 89.5 202 GLU A C 1
ATOM 1580 O O . GLU A 1 202 ? 3.893 32.844 3.227 1 89.5 202 GLU A O 1
ATOM 1585 N N . LEU A 1 203 ? 2.057 34.062 3.312 1 89.25 203 LEU A N 1
ATOM 1586 C CA . LEU A 1 203 ? 1.78 33.844 1.898 1 89.25 203 LEU A CA 1
ATOM 1587 C C . LEU A 1 203 ? 2.869 34.438 1.022 1 89.25 203 LEU A C 1
ATOM 1589 O O . LEU A 1 203 ? 3.322 33.812 0.062 1 89.25 203 LEU A O 1
ATOM 1593 N N . ARG A 1 204 ? 3.24 35.656 1.342 1 94.06 204 ARG A N 1
ATOM 1594 C CA . ARG A 1 204 ? 4.301 36.312 0.583 1 94.06 204 ARG A CA 1
ATOM 1595 C C . ARG A 1 204 ? 5.621 35.562 0.726 1 94.06 204 ARG A C 1
ATOM 1597 O O . ARG A 1 204 ? 6.367 35.406 -0.243 1 94.06 204 ARG A O 1
ATOM 1604 N N . LEU A 1 205 ? 5.906 35.094 1.918 1 95.88 205 LEU A N 1
ATOM 1605 C CA . LEU A 1 205 ? 7.129 34.344 2.154 1 95.88 205 LEU A CA 1
ATOM 1606 C C . LEU A 1 205 ? 7.105 33.031 1.391 1 95.88 205 LEU A C 1
ATOM 1608 O O . LEU A 1 205 ? 8.141 32.562 0.9 1 95.88 205 LEU A O 1
ATOM 1612 N N . LYS A 1 206 ? 5.965 32.406 1.305 1 94.56 206 LYS A N 1
ATOM 1613 C CA . LYS A 1 206 ? 5.828 31.188 0.505 1 94.56 206 LYS A CA 1
ATOM 1614 C C . LYS A 1 206 ? 6.152 31.453 -0.961 1 94.56 206 LYS A C 1
ATOM 1616 O O . LYS A 1 206 ? 6.91 30.703 -1.58 1 94.56 206 LYS A O 1
ATOM 1621 N N . LEU A 1 207 ? 5.602 32.5 -1.475 1 95.5 207 LEU A N 1
ATOM 1622 C CA . LEU A 1 207 ? 5.855 32.875 -2.863 1 95.5 207 LEU A CA 1
ATOM 1623 C C . LEU A 1 207 ? 7.324 33.219 -3.074 1 95.5 207 LEU A C 1
ATOM 1625 O O . LEU A 1 207 ? 7.898 32.906 -4.117 1 95.5 207 LEU A O 1
ATOM 1629 N N . ALA A 1 208 ? 7.863 33.875 -2.121 1 96.81 208 ALA A N 1
ATOM 1630 C CA . ALA A 1 208 ? 9.281 34.219 -2.195 1 96.81 208 ALA A CA 1
ATOM 1631 C C . ALA A 1 208 ? 10.148 32.969 -2.244 1 96.81 208 ALA A C 1
ATOM 1633 O O . ALA A 1 208 ? 11.117 32.906 -3.004 1 96.81 208 ALA A O 1
ATOM 1634 N N . ALA A 1 209 ? 9.836 32.031 -1.428 1 97.25 209 ALA A N 1
ATOM 1635 C CA . ALA A 1 209 ? 10.578 30.781 -1.429 1 97.25 209 ALA A CA 1
ATOM 1636 C C . ALA A 1 209 ? 10.461 30.078 -2.777 1 97.25 209 ALA A C 1
ATOM 1638 O O . ALA A 1 209 ? 11.461 29.578 -3.309 1 97.25 209 ALA A O 1
ATOM 1639 N N . ILE A 1 210 ? 9.266 30.031 -3.352 1 96 210 ILE A N 1
ATOM 1640 C CA . ILE A 1 210 ? 9.047 29.422 -4.652 1 96 210 ILE A CA 1
ATOM 1641 C C . ILE A 1 210 ? 9.922 30.094 -5.703 1 96 210 ILE A C 1
ATOM 1643 O O . ILE A 1 210 ? 10.586 29.422 -6.492 1 96 210 ILE A O 1
ATOM 1647 N N . ARG A 1 211 ? 9.977 31.344 -5.688 1 95.56 211 ARG A N 1
ATOM 1648 C CA . ARG A 1 211 ? 10.766 32.125 -6.652 1 95.56 211 ARG A CA 1
ATOM 1649 C C . ARG A 1 211 ? 12.258 31.891 -6.445 1 95.56 211 ARG A C 1
ATOM 1651 O O . ARG A 1 211 ? 13.016 31.781 -7.41 1 95.56 211 ARG A O 1
ATOM 1658 N N . ALA A 1 212 ? 12.648 31.906 -5.219 1 97 212 ALA A N 1
ATOM 1659 C CA . ALA A 1 212 ? 14.055 31.641 -4.922 1 97 212 ALA A CA 1
ATOM 1660 C C . ALA A 1 212 ? 14.477 30.281 -5.461 1 97 212 ALA A C 1
ATOM 1662 O O . ALA A 1 212 ? 15.531 30.156 -6.09 1 97 212 ALA A O 1
ATOM 1663 N N . PHE A 1 213 ? 13.688 29.266 -5.219 1 96.75 213 PHE A N 1
ATOM 1664 C CA . PHE A 1 213 ? 13.992 27.938 -5.715 1 96.75 213 PHE A CA 1
ATOM 1665 C C . PHE A 1 213 ? 14.016 27.906 -7.238 1 96.75 213 PHE A C 1
ATOM 1667 O O . PHE A 1 213 ? 14.797 27.172 -7.844 1 96.75 213 PHE A O 1
ATOM 1674 N N . PHE A 1 214 ? 13.172 28.656 -7.805 1 94.56 214 PHE A N 1
ATOM 1675 C CA . PHE A 1 214 ? 13.164 28.766 -9.258 1 94.56 214 PHE A CA 1
ATOM 1676 C C . PHE A 1 214 ? 14.508 29.281 -9.766 1 94.56 214 PHE A C 1
ATOM 1678 O O . PHE A 1 214 ? 15.07 28.734 -10.711 1 94.56 214 PHE A O 1
ATOM 1685 N N . TYR A 1 215 ? 15.008 30.344 -9.148 1 94.94 215 TYR A N 1
ATOM 1686 C CA . TYR A 1 215 ? 16.312 30.891 -9.539 1 94.94 215 TYR A CA 1
ATOM 1687 C C . TYR A 1 215 ? 17.406 29.859 -9.305 1 94.94 215 TYR A C 1
ATOM 1689 O O . TYR A 1 215 ? 18.297 29.688 -10.156 1 94.94 215 TYR A O 1
ATOM 1697 N N . ILE A 1 216 ? 17.359 29.234 -8.18 1 96.12 216 ILE A N 1
ATOM 1698 C CA . ILE A 1 216 ? 18.375 28.25 -7.832 1 96.12 216 ILE A CA 1
ATOM 1699 C C . ILE A 1 216 ? 18.344 27.109 -8.852 1 96.12 216 ILE A C 1
ATOM 1701 O O . ILE A 1 216 ? 19.406 26.641 -9.289 1 96.12 216 ILE A O 1
ATOM 1705 N N . GLU A 1 217 ? 17.172 26.625 -9.188 1 94.69 217 GLU A N 1
ATOM 1706 C CA . GLU A 1 217 ? 17.031 25.562 -10.172 1 94.69 217 GLU A CA 1
ATOM 1707 C C . GLU A 1 217 ? 17.641 25.969 -11.516 1 94.69 217 GLU A C 1
ATOM 1709 O O . GLU A 1 217 ? 18.297 25.156 -12.18 1 94.69 217 GLU A O 1
ATOM 1714 N N . ASN A 1 218 ? 17.531 27.156 -11.898 1 92.19 218 ASN A N 1
ATOM 1715 C CA . ASN A 1 218 ? 17.984 27.625 -13.211 1 92.19 218 ASN A CA 1
ATOM 1716 C C . ASN A 1 218 ? 19.5 27.828 -13.242 1 92.19 218 ASN A C 1
ATOM 1718 O O . ASN A 1 218 ? 20.125 27.672 -14.289 1 92.19 218 ASN A O 1
ATOM 1722 N N . PHE A 1 219 ? 20.094 28.156 -12.117 1 93.94 219 PHE A N 1
ATOM 1723 C CA . PHE A 1 219 ? 21.516 28.5 -12.109 1 93.94 219 PHE A CA 1
ATOM 1724 C C . PHE A 1 219 ? 22.344 27.344 -11.562 1 93.94 219 PHE A C 1
ATOM 1726 O O . PHE A 1 219 ? 23.531 27.219 -11.867 1 93.94 219 PHE A O 1
ATOM 1733 N N . MET A 1 220 ? 21.797 26.531 -10.742 1 95.31 220 MET A N 1
ATOM 1734 C CA . MET A 1 220 ? 22.562 25.516 -10.016 1 95.31 220 MET A CA 1
ATOM 1735 C C . MET A 1 220 ? 22.188 24.109 -10.484 1 95.31 220 MET A C 1
ATOM 1737 O O . MET A 1 220 ? 23.031 23.234 -10.594 1 95.31 220 MET A O 1
ATOM 1741 N N . HIS A 1 221 ? 20.906 23.844 -10.742 1 95.62 221 HIS A N 1
ATOM 1742 C CA . HIS A 1 221 ? 20.359 22.516 -11.047 1 95.62 221 HIS A CA 1
ATOM 1743 C C . HIS A 1 221 ? 20.781 21.5 -10 1 95.62 221 HIS A C 1
ATOM 1745 O O . HIS A 1 221 ? 21.406 20.484 -10.336 1 95.62 221 HIS A O 1
ATOM 1751 N N . PRO A 1 222 ? 20.391 21.781 -8.812 1 97.62 222 PRO A N 1
ATOM 1752 C CA . PRO A 1 222 ? 20.781 20.828 -7.773 1 97.62 222 PRO A CA 1
ATOM 1753 C C . PRO A 1 222 ? 20.219 19.422 -8.016 1 97.62 222 PRO A C 1
ATOM 1755 O O . PRO A 1 222 ? 19.078 19.281 -8.445 1 97.62 222 PRO A O 1
ATOM 1758 N N . GLN A 1 223 ? 21.047 18.422 -7.75 1 97.69 223 GLN A N 1
ATOM 1759 C CA . GLN A 1 223 ? 20.625 17.047 -7.934 1 97.69 223 GLN A CA 1
ATOM 1760 C C . GLN A 1 223 ? 19.719 16.578 -6.785 1 97.69 223 GLN A C 1
ATOM 1762 O O . GLN A 1 223 ? 18.875 15.711 -6.961 1 97.69 223 GLN A O 1
ATOM 1767 N N . ALA A 1 224 ? 19.938 17.156 -5.656 1 98 224 ALA A N 1
ATOM 1768 C CA . ALA A 1 224 ? 19.109 16.891 -4.484 1 98 224 ALA A CA 1
ATOM 1769 C C . ALA A 1 224 ? 18.984 18.125 -3.604 1 98 224 ALA A C 1
ATOM 1771 O O . ALA A 1 224 ? 19.922 18.922 -3.512 1 98 224 ALA A O 1
ATOM 1772 N N . ILE A 1 225 ? 17.859 18.266 -3.08 1 98 225 ILE A N 1
ATOM 1773 C CA . ILE A 1 225 ? 17.594 19.312 -2.102 1 98 225 ILE A CA 1
ATOM 1774 C C . ILE A 1 225 ? 17.25 18.688 -0.754 1 98 225 ILE A C 1
ATOM 1776 O O . ILE A 1 225 ? 16.328 17.875 -0.662 1 98 225 ILE A O 1
ATOM 1780 N N . ILE A 1 226 ? 17.984 19.031 0.275 1 98.25 226 ILE A N 1
ATOM 1781 C CA . ILE A 1 226 ? 17.812 18.453 1.606 1 98.25 226 ILE A CA 1
ATOM 1782 C C . ILE A 1 226 ? 17.203 19.5 2.545 1 98.25 226 ILE A C 1
ATOM 1784 O O . ILE A 1 226 ? 17.734 20.609 2.672 1 98.25 226 ILE A O 1
ATOM 1788 N N . VAL A 1 227 ? 16.125 19.188 3.182 1 97.5 227 VAL A N 1
ATOM 1789 C CA . VAL A 1 227 ? 15.453 20.109 4.074 1 97.5 227 VAL A CA 1
ATOM 1790 C C . VAL A 1 227 ? 15.078 19.406 5.375 1 97.5 227 VAL A C 1
ATOM 1792 O O . VAL A 1 227 ? 15.055 18.172 5.438 1 97.5 227 VAL A O 1
ATOM 1795 N N . ASP A 1 228 ? 14.922 20.203 6.383 1 97 228 ASP A N 1
ATOM 1796 C CA . ASP A 1 228 ? 14.383 19.719 7.652 1 97 228 ASP A CA 1
ATOM 1797 C C . ASP A 1 228 ? 12.859 19.641 7.609 1 97 228 ASP A C 1
ATOM 1799 O O . ASP A 1 228 ? 12.195 20.6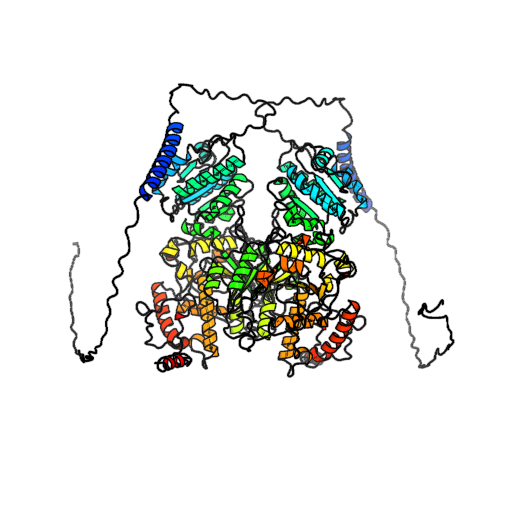56 7.398 1 97 228 ASP A O 1
ATOM 1803 N N . SER A 1 229 ? 12.273 18.516 7.84 1 91.88 229 SER A N 1
ATOM 1804 C CA . SER A 1 229 ? 10.828 18.375 7.727 1 91.88 229 SER A CA 1
ATOM 1805 C C . SER A 1 229 ? 10.164 18.297 9.102 1 91.88 229 SER A C 1
ATOM 1807 O O . SER A 1 229 ? 8.992 17.938 9.211 1 91.88 229 SER A O 1
ATOM 1809 N N . THR A 1 230 ? 10.867 18.562 10.133 1 91.06 230 THR A N 1
ATOM 1810 C CA . THR A 1 230 ? 10.336 18.547 11.492 1 91.06 230 THR A CA 1
ATOM 1811 C C . THR A 1 230 ? 9.523 19.797 11.773 1 91.06 230 THR A C 1
ATOM 1813 O O . THR A 1 230 ? 9.445 20.703 10.938 1 91.06 230 THR A O 1
ATOM 1816 N N . GLN A 1 231 ? 8.977 19.875 12.977 1 83.81 231 GLN A N 1
ATOM 1817 C CA . GLN A 1 231 ? 8.148 21.016 13.383 1 83.81 231 GLN A CA 1
ATOM 1818 C C . GLN A 1 231 ? 9.008 22.25 13.617 1 83.81 231 GLN A C 1
ATOM 1820 O O . GLN A 1 231 ? 8.477 23.359 13.766 1 83.81 231 GLN A O 1
ATOM 1825 N N . LYS A 1 232 ? 10.266 22.047 13.539 1 90.75 232 LYS A N 1
ATOM 1826 C CA . LYS A 1 232 ? 11.172 23.172 13.711 1 90.75 232 LYS A CA 1
ATOM 1827 C C . LYS A 1 232 ? 11.18 24.078 12.484 1 90.75 232 LYS A C 1
ATOM 1829 O O . LYS A 1 232 ? 11.547 25.25 12.57 1 90.75 232 LYS A O 1
ATOM 1834 N N . GLU A 1 233 ? 10.828 23.531 11.383 1 94.94 233 GLU A N 1
ATOM 1835 C CA . GLU A 1 233 ? 10.836 24.281 10.133 1 94.94 233 GLU A CA 1
ATOM 1836 C C . GLU A 1 233 ? 9.5 24.984 9.906 1 94.94 233 GLU A C 1
ATOM 1838 O O . GLU A 1 233 ? 8.484 24.609 10.5 1 94.94 233 GLU A O 1
ATOM 1843 N N . GLU A 1 234 ? 9.539 26 9.047 1 92.94 234 GLU A N 1
ATOM 1844 C CA . GLU A 1 234 ? 8.336 26.766 8.742 1 92.94 234 GLU A CA 1
ATOM 1845 C C . GLU A 1 234 ? 7.449 26.047 7.734 1 92.94 234 GLU A C 1
ATOM 1847 O O . GLU A 1 234 ? 7.934 25.562 6.707 1 92.94 234 GLU A O 1
ATOM 1852 N N . ASP A 1 235 ? 6.18 26.031 7.984 1 86.94 235 ASP A N 1
ATOM 1853 C CA . ASP A 1 235 ? 5.215 25.344 7.137 1 86.94 235 ASP A CA 1
ATOM 1854 C C . ASP A 1 235 ? 5.168 25.953 5.742 1 86.94 235 ASP A C 1
ATOM 1856 O O . ASP A 1 235 ? 5.07 25.234 4.746 1 86.94 235 ASP A O 1
ATOM 1860 N N . TYR A 1 236 ? 5.145 27.297 5.68 1 89.94 236 TYR A N 1
ATOM 1861 C CA . TYR A 1 236 ? 5.055 27.938 4.375 1 89.94 236 TYR A CA 1
ATOM 1862 C C . TYR A 1 236 ? 6.234 27.547 3.488 1 89.94 236 TYR A C 1
ATOM 1864 O O . TYR A 1 236 ? 6.086 27.422 2.27 1 89.94 236 TYR A O 1
ATOM 1872 N N . PHE A 1 237 ? 7.371 27.391 4.102 1 96.12 237 PHE A N 1
ATOM 1873 C CA . PHE A 1 237 ? 8.594 27.016 3.398 1 96.12 237 PHE A CA 1
ATOM 1874 C C . PHE A 1 237 ? 8.492 25.594 2.863 1 96.12 237 PHE A C 1
ATOM 1876 O O . PHE A 1 237 ? 8.836 25.328 1.708 1 96.12 237 PHE A O 1
ATOM 1883 N N . LEU A 1 238 ? 8.062 24.672 3.684 1 93.25 238 LEU A N 1
ATOM 1884 C CA . LEU A 1 238 ? 7.918 23.266 3.291 1 93.25 238 LEU A CA 1
ATOM 1885 C C . LEU A 1 238 ? 6.891 23.125 2.174 1 93.25 238 LEU A C 1
ATOM 1887 O O . LEU A 1 238 ? 7.105 22.375 1.222 1 93.25 238 LEU A O 1
ATOM 1891 N N . GLN A 1 239 ? 5.812 23.828 2.236 1 89.62 239 GLN A N 1
ATOM 1892 C CA . GLN A 1 239 ? 4.809 23.812 1.177 1 89.62 239 GLN A CA 1
ATOM 1893 C C . GLN A 1 239 ? 5.387 24.328 -0.137 1 89.62 239 GLN A C 1
ATOM 1895 O O . GLN A 1 239 ? 5.102 23.781 -1.205 1 89.62 239 GLN A O 1
ATOM 1900 N N . ALA A 1 240 ? 6.188 25.312 -0.03 1 93.81 240 ALA A N 1
ATOM 1901 C CA . ALA A 1 240 ? 6.785 25.922 -1.214 1 93.81 240 ALA A CA 1
ATOM 1902 C C . ALA A 1 240 ? 7.691 24.938 -1.943 1 93.81 240 ALA A C 1
ATOM 1904 O O . ALA A 1 240 ? 7.594 24.781 -3.162 1 93.81 240 ALA A O 1
ATOM 1905 N N . ILE A 1 241 ? 8.57 24.328 -1.172 1 94.62 241 ILE A N 1
ATOM 1906 C CA . ILE A 1 241 ? 9.531 23.422 -1.809 1 94.62 241 ILE A CA 1
ATOM 1907 C C . ILE A 1 241 ? 8.805 22.203 -2.369 1 94.62 241 ILE A C 1
ATOM 1909 O O . ILE A 1 241 ? 9.172 21.688 -3.43 1 94.62 241 ILE A O 1
ATOM 1913 N N . ARG A 1 242 ? 7.832 21.688 -1.677 1 90.75 242 ARG A N 1
ATOM 1914 C CA . ARG A 1 242 ? 7.062 20.547 -2.148 1 90.75 242 ARG A CA 1
ATOM 1915 C C . ARG A 1 242 ? 6.336 20.875 -3.447 1 90.75 242 ARG A C 1
ATOM 1917 O O . ARG A 1 242 ? 6.203 20.016 -4.324 1 90.75 242 ARG A O 1
ATOM 1924 N N . ASP A 1 243 ? 5.934 22.031 -3.594 1 87.44 243 ASP A N 1
ATOM 1925 C CA . ASP A 1 243 ? 5.266 22.484 -4.812 1 87.44 243 ASP A CA 1
ATOM 1926 C C . ASP A 1 243 ? 6.266 22.672 -5.953 1 87.44 243 ASP A C 1
ATOM 1928 O O . ASP A 1 243 ? 6.008 22.25 -7.082 1 87.44 243 ASP A O 1
ATOM 1932 N N . GLN A 1 244 ? 7.34 23.203 -5.617 1 88.94 244 GLN A N 1
ATOM 1933 C CA . GLN A 1 244 ? 8.32 23.562 -6.641 1 88.94 244 GLN A CA 1
ATOM 1934 C C . GLN A 1 244 ? 9.047 22.312 -7.16 1 88.94 244 GLN A C 1
ATOM 1936 O O . GLN A 1 244 ? 9.422 22.266 -8.328 1 88.94 244 GLN A O 1
ATOM 1941 N N . ILE A 1 245 ? 9.227 21.359 -6.336 1 89.94 245 ILE A N 1
ATOM 1942 C CA . ILE A 1 245 ? 10.062 20.219 -6.656 1 89.94 245 ILE A CA 1
ATOM 1943 C C . ILE A 1 245 ? 9.414 19.391 -7.77 1 89.94 245 ILE A C 1
ATOM 1945 O O . ILE A 1 245 ? 10.109 18.719 -8.531 1 89.94 245 ILE A O 1
ATOM 1949 N N . THR A 1 246 ? 8.102 19.391 -7.867 1 84.06 246 THR A N 1
ATOM 1950 C CA . THR A 1 246 ? 7.363 18.609 -8.852 1 84.06 246 THR A CA 1
ATOM 1951 C C . THR A 1 246 ? 7.73 19.031 -10.273 1 84.06 246 THR A C 1
ATOM 1953 O O . THR A 1 246 ? 7.637 18.234 -11.211 1 84.06 246 THR A O 1
ATOM 1956 N N . GLY A 1 247 ? 8.227 20.156 -10.461 1 82.88 247 GLY A N 1
ATOM 1957 C CA . GLY A 1 247 ? 8.594 20.656 -11.781 1 82.88 247 GLY A CA 1
ATOM 1958 C C . GLY A 1 247 ? 10.07 20.516 -12.086 1 82.88 247 GLY A C 1
ATOM 1959 O O . GLY A 1 247 ? 10.547 21 -13.109 1 82.88 247 GLY A O 1
ATOM 1960 N N . THR A 1 248 ? 10.719 19.891 -11.195 1 89.69 248 THR A N 1
ATOM 1961 C CA . THR A 1 248 ? 12.164 19.734 -11.367 1 89.69 248 THR A CA 1
ATOM 1962 C C . THR A 1 248 ? 12.562 18.266 -11.352 1 89.69 248 THR A C 1
ATOM 1964 O O . THR A 1 248 ? 11.719 17.391 -11.148 1 89.69 248 THR A O 1
ATOM 1967 N N . ARG A 1 249 ? 13.812 18 -11.633 1 89 249 ARG A N 1
ATOM 1968 C CA . ARG A 1 249 ? 14.344 16.641 -11.609 1 89 249 ARG A CA 1
ATOM 1969 C C . ARG A 1 249 ? 15.094 16.375 -10.312 1 89 249 ARG A C 1
ATOM 1971 O O . ARG A 1 249 ? 15.641 15.281 -10.125 1 89 249 ARG A O 1
ATOM 1978 N N . SER A 1 250 ? 15.086 17.328 -9.453 1 94.25 250 SER A N 1
ATOM 1979 C CA . SER A 1 250 ? 15.812 17.203 -8.195 1 94.25 250 SER A CA 1
ATOM 1980 C C . SER A 1 250 ? 15.094 16.266 -7.23 1 94.25 250 SER A C 1
ATOM 1982 O O . SER A 1 250 ? 13.867 16.188 -7.227 1 94.25 250 SER A O 1
ATOM 1984 N N . ALA A 1 251 ? 15.914 15.57 -6.5 1 95.62 251 ALA A N 1
ATOM 1985 C CA . ALA A 1 251 ? 15.344 14.797 -5.398 1 95.62 251 ALA A CA 1
ATOM 1986 C C . ALA A 1 251 ? 15.117 15.68 -4.172 1 95.62 251 ALA A C 1
ATOM 1988 O O . ALA A 1 251 ? 15.914 16.578 -3.883 1 95.62 251 ALA A O 1
ATOM 1989 N N . LEU A 1 252 ? 14.031 15.516 -3.535 1 95.5 252 LEU A N 1
ATOM 1990 C CA . LEU A 1 252 ? 13.766 16.188 -2.273 1 95.5 252 LEU A CA 1
ATOM 1991 C C . LEU A 1 252 ? 13.945 15.242 -1.095 1 95.5 252 LEU A C 1
ATOM 1993 O O . LEU A 1 252 ? 13.195 14.273 -0.951 1 95.5 252 LEU A O 1
ATOM 1997 N N . ILE A 1 253 ? 14.906 15.477 -0.301 1 96.5 253 ILE A N 1
ATOM 1998 C CA . ILE A 1 253 ? 15.195 14.656 0.872 1 96.5 253 ILE A CA 1
ATOM 1999 C C . ILE A 1 253 ? 14.727 15.383 2.133 1 96.5 253 ILE A C 1
ATOM 2001 O O . ILE A 1 253 ? 15.297 16.406 2.512 1 96.5 253 ILE A O 1
ATOM 2005 N N . GLU A 1 254 ? 13.719 14.906 2.752 1 94.75 254 GLU A N 1
ATOM 2006 C CA . GLU A 1 254 ? 13.172 15.469 3.982 1 94.75 254 GLU A CA 1
ATOM 2007 C C . GLU A 1 254 ? 13.719 14.75 5.211 1 94.75 254 GLU A C 1
ATOM 2009 O O . GLU A 1 254 ? 13.453 13.562 5.414 1 94.75 254 GLU A O 1
ATOM 2014 N N . LEU A 1 255 ? 14.414 15.484 6.016 1 96.06 255 LEU A N 1
ATOM 2015 C CA . LEU A 1 255 ? 15.078 14.883 7.168 1 96.06 255 LEU A CA 1
ATOM 2016 C C . LEU A 1 255 ? 14.141 14.828 8.367 1 96.06 255 LEU A C 1
ATOM 2018 O O . LEU A 1 255 ? 13.438 15.797 8.664 1 96.06 255 LEU A O 1
ATOM 2022 N N . PRO A 1 256 ? 14.172 13.688 9.008 1 93.25 256 PRO A N 1
ATOM 2023 C CA . PRO A 1 256 ? 13.391 13.539 10.234 1 93.25 256 PRO A CA 1
ATOM 2024 C C . PRO A 1 256 ? 14.094 14.109 11.461 1 93.25 256 PRO A C 1
ATOM 2026 O O . PRO A 1 256 ? 15.109 14.797 11.32 1 93.25 256 PRO A O 1
ATOM 2029 N N . GLU A 1 257 ? 13.523 13.805 12.625 1 91.69 257 GLU A N 1
ATOM 2030 C CA . GLU A 1 257 ? 14.148 14.203 13.883 1 91.69 257 GLU A CA 1
ATOM 2031 C C . GLU A 1 257 ? 15.484 13.492 14.078 1 91.69 257 GLU A C 1
ATOM 2033 O O . GLU A 1 257 ? 15.617 12.312 13.766 1 91.69 257 GLU A O 1
ATOM 2038 N N . LYS A 1 258 ? 16.438 14.172 14.531 1 92.31 258 LYS A N 1
ATOM 2039 C CA . LYS A 1 258 ? 17.781 13.68 14.852 1 92.31 258 LYS A CA 1
ATOM 2040 C C . LYS A 1 258 ? 18.422 13.016 13.641 1 92.31 258 LYS A C 1
ATOM 2042 O O . LYS A 1 258 ? 18.906 11.883 13.727 1 92.31 258 LYS A O 1
ATOM 2047 N N . PRO A 1 259 ? 18.453 13.703 12.586 1 93.81 259 PRO A N 1
ATOM 2048 C CA . PRO A 1 259 ? 18.984 13.109 11.359 1 93.81 259 PRO A CA 1
ATOM 2049 C C . PRO A 1 259 ? 20.484 12.789 11.469 1 93.81 259 PRO A C 1
ATOM 2051 O O . PRO A 1 259 ? 20.984 11.914 10.758 1 93.81 259 PRO A O 1
ATOM 2054 N N . GLU A 1 260 ? 21.234 13.414 12.328 1 90.12 260 GLU A N 1
ATOM 2055 C CA . GLU A 1 260 ? 22.672 13.211 12.492 1 90.12 260 GLU A CA 1
ATOM 2056 C C . GLU A 1 260 ? 22.984 11.797 12.969 1 90.12 260 GLU A C 1
ATOM 2058 O O . GLU A 1 260 ? 24.047 11.258 12.664 1 90.12 260 GLU A O 1
ATOM 2063 N N . THR A 1 261 ? 22.031 11.281 13.609 1 87.12 261 THR A N 1
ATOM 2064 C CA . THR A 1 261 ? 22.25 9.938 14.125 1 87.12 261 THR A CA 1
ATOM 2065 C C . THR A 1 261 ? 21.562 8.898 13.242 1 87.12 261 THR A C 1
ATOM 2067 O O . THR A 1 261 ? 22.109 7.82 13.008 1 87.12 261 THR A O 1
ATOM 2070 N N . ARG A 1 262 ? 20.5 9.281 12.664 1 89.31 262 ARG A N 1
ATOM 2071 C CA . ARG A 1 262 ? 19.672 8.305 11.953 1 89.31 262 ARG A CA 1
ATOM 2072 C C . ARG A 1 262 ? 20.062 8.242 10.477 1 89.31 262 ARG A C 1
ATOM 2074 O O . ARG A 1 262 ? 19.953 7.184 9.852 1 89.31 262 ARG A O 1
ATOM 2081 N N . LEU A 1 263 ? 20.484 9.359 9.938 1 94.81 263 LEU A N 1
ATOM 2082 C CA . LEU A 1 263 ? 20.719 9.422 8.5 1 94.81 263 LEU A CA 1
ATOM 2083 C C . LEU A 1 263 ? 22.078 10.023 8.195 1 94.81 263 LEU A C 1
ATOM 2085 O O . LEU A 1 263 ? 22.25 10.734 7.199 1 94.81 263 LEU A O 1
ATOM 2089 N N . ALA A 1 264 ? 23.031 9.766 9.031 1 93.5 264 ALA A N 1
ATOM 2090 C CA . ALA A 1 264 ? 24.375 10.312 8.852 1 93.5 264 ALA A CA 1
ATOM 2091 C C . ALA A 1 264 ? 24.984 9.836 7.539 1 93.5 264 ALA A C 1
ATOM 2093 O O . ALA A 1 264 ? 25.797 10.539 6.938 1 93.5 264 ALA A O 1
ATOM 2094 N N . TRP A 1 265 ? 24.562 8.695 7.094 1 96 265 TRP A N 1
ATOM 2095 C CA . TRP A 1 265 ? 25.141 8.055 5.918 1 96 265 TRP A CA 1
ATOM 2096 C C . TRP A 1 265 ? 24.797 8.836 4.652 1 96 265 TRP A C 1
ATOM 2098 O O . TRP A 1 265 ? 25.406 8.617 3.602 1 96 265 TRP A O 1
ATOM 2108 N N . ILE A 1 266 ? 23.875 9.812 4.664 1 96.94 266 ILE A N 1
ATOM 2109 C CA . ILE A 1 266 ? 23.5 10.617 3.512 1 96.94 266 ILE A CA 1
ATOM 2110 C C . ILE A 1 266 ? 24.703 11.43 3.037 1 96.94 266 ILE A C 1
ATOM 2112 O O . ILE A 1 266 ? 24.875 11.648 1.836 1 96.94 266 ILE A O 1
ATOM 2116 N N . SER A 1 267 ? 25.547 11.828 3.969 1 95.44 267 SER A N 1
ATOM 2117 C CA . SER A 1 267 ? 26.688 12.672 3.666 1 95.44 267 SER A CA 1
ATOM 2118 C C . SER A 1 267 ? 27.75 11.906 2.879 1 95.44 267 SER A C 1
ATOM 2120 O O . SER A 1 267 ? 28.641 12.508 2.266 1 95.44 267 SER A O 1
ATOM 2122 N N . LYS A 1 268 ? 27.641 10.602 2.838 1 95.44 268 LYS A N 1
ATOM 2123 C CA . LYS A 1 268 ? 28.672 9.766 2.215 1 95.44 268 LYS A CA 1
ATOM 2124 C C . LYS A 1 268 ? 28.297 9.438 0.771 1 95.44 268 LYS A C 1
ATOM 2126 O O . LYS A 1 268 ? 29.109 8.859 0.039 1 95.44 268 LYS A O 1
ATOM 2131 N N . LEU A 1 269 ? 27.156 9.844 0.325 1 97.44 269 LEU A N 1
ATOM 2132 C CA . LEU A 1 269 ? 26.672 9.508 -1.012 1 97.44 269 LEU A CA 1
ATOM 2133 C C . LEU A 1 269 ? 27 10.617 -2 1 97.44 269 LEU A C 1
ATOM 2135 O O . LEU A 1 269 ? 27.125 11.789 -1.613 1 97.44 269 LEU A O 1
ATOM 2139 N N . ASP A 1 270 ? 27.219 10.289 -3.217 1 97.5 270 ASP A N 1
ATOM 2140 C CA . ASP A 1 270 ? 27.469 11.289 -4.25 1 97.5 270 ASP A CA 1
ATOM 2141 C C . ASP A 1 270 ? 26.156 11.812 -4.832 1 97.5 270 ASP A C 1
ATOM 2143 O O . ASP A 1 270 ? 25.078 11.289 -4.523 1 97.5 270 ASP A O 1
ATOM 2147 N N . ALA A 1 271 ? 26.266 12.805 -5.66 1 97.88 271 ALA A N 1
ATOM 2148 C CA . ALA A 1 271 ? 25.109 13.516 -6.188 1 97.88 271 ALA A CA 1
ATOM 2149 C C . ALA A 1 271 ? 24.234 12.594 -7.027 1 97.88 271 ALA A C 1
ATOM 2151 O O . ALA A 1 271 ? 23 12.656 -6.953 1 97.88 271 ALA A O 1
ATOM 2152 N N . SER A 1 272 ? 24.844 11.727 -7.781 1 97.12 272 SER A N 1
ATOM 2153 C CA . SER A 1 272 ? 24.078 10.812 -8.633 1 97.12 272 SER A CA 1
ATOM 2154 C C . SER A 1 272 ? 23.219 9.867 -7.797 1 97.12 272 SER A C 1
ATOM 2156 O O . SER A 1 272 ? 22.047 9.641 -8.117 1 97.12 272 SER A O 1
ATOM 2158 N N . ALA A 1 273 ? 23.766 9.32 -6.777 1 97.88 273 ALA A N 1
ATOM 2159 C CA . ALA A 1 273 ? 23.047 8.43 -5.875 1 97.88 273 ALA A CA 1
ATOM 2160 C C . ALA A 1 273 ? 21.906 9.164 -5.172 1 97.88 273 ALA A C 1
ATOM 2162 O O . ALA A 1 273 ? 20.797 8.641 -5.082 1 97.88 273 ALA A O 1
ATOM 2163 N N . LEU A 1 274 ? 22.188 10.344 -4.723 1 98.19 274 LEU A N 1
ATOM 2164 C CA . LEU A 1 274 ? 21.188 11.117 -4.004 1 98.19 274 LEU A CA 1
ATOM 2165 C C . LEU A 1 274 ? 20.047 11.523 -4.93 1 98.19 274 LEU A C 1
ATOM 2167 O O . LEU A 1 274 ? 18.906 11.648 -4.488 1 98.19 274 LEU A O 1
ATOM 2171 N N . ALA A 1 275 ? 20.359 11.727 -6.168 1 97.25 275 ALA A N 1
ATOM 2172 C CA . ALA A 1 275 ? 19.344 12.117 -7.141 1 97.25 275 ALA A CA 1
ATOM 2173 C C . ALA A 1 275 ? 18.281 11.039 -7.293 1 97.25 275 ALA A C 1
ATOM 2175 O O . ALA A 1 275 ? 17.156 11.32 -7.707 1 97.25 275 ALA A O 1
ATOM 2176 N N . ALA A 1 276 ? 18.594 9.82 -6.957 1 96.06 276 ALA A N 1
ATOM 2177 C CA . ALA A 1 276 ? 17.672 8.695 -7.109 1 96.06 276 ALA A CA 1
ATOM 2178 C C . ALA A 1 276 ? 16.844 8.492 -5.852 1 96.06 276 ALA A C 1
ATOM 2180 O O . ALA A 1 276 ? 16 7.59 -5.793 1 96.06 276 ALA A O 1
ATOM 2181 N N . TRP A 1 277 ? 16.969 9.383 -4.898 1 96.25 277 TRP A N 1
ATOM 2182 C CA . TRP A 1 277 ? 16.406 9.203 -3.559 1 96.25 277 TRP A CA 1
ATOM 2183 C C . TRP A 1 277 ? 14.914 8.93 -3.621 1 96.25 277 TRP A C 1
ATOM 2185 O O . TRP A 1 277 ? 14.422 7.98 -3.008 1 96.25 277 TRP A O 1
ATOM 2195 N N . ASN A 1 278 ? 14.164 9.664 -4.379 1 92.38 278 ASN A N 1
ATOM 2196 C CA . ASN A 1 278 ? 12.711 9.57 -4.387 1 92.38 278 ASN A CA 1
ATOM 2197 C C . ASN A 1 278 ? 12.211 8.664 -5.508 1 92.38 278 ASN A C 1
ATOM 2199 O O . ASN A 1 278 ? 11.016 8.383 -5.602 1 92.38 278 ASN A O 1
ATOM 2203 N N . LYS A 1 279 ? 13.047 8.234 -6.355 1 91.38 279 LYS A N 1
ATOM 2204 C CA . LYS A 1 279 ? 12.656 7.414 -7.5 1 91.38 279 LYS A CA 1
ATOM 2205 C C . LYS A 1 279 ? 12.734 5.926 -7.164 1 91.38 279 LYS A C 1
ATOM 2207 O O . LYS A 1 279 ? 11.977 5.121 -7.707 1 91.38 279 LYS A O 1
ATOM 2212 N N . VAL A 1 280 ? 13.625 5.625 -6.352 1 94.25 280 VAL A N 1
ATOM 2213 C CA . VAL A 1 280 ? 13.906 4.223 -6.055 1 94.25 280 VAL A CA 1
ATOM 2214 C C . VAL A 1 280 ? 12.922 3.711 -5.004 1 94.25 280 VAL A C 1
ATOM 2216 O O . VAL A 1 280 ? 12.617 4.41 -4.035 1 94.25 280 VAL A O 1
ATOM 2219 N N . HIS A 1 281 ? 12.406 2.564 -5.309 1 93.25 281 HIS A N 1
ATOM 2220 C CA . HIS A 1 281 ? 11.453 1.913 -4.414 1 93.25 281 HIS A CA 1
ATOM 2221 C C . HIS A 1 281 ? 11.648 0.4 -4.414 1 93.25 281 HIS A C 1
ATOM 2223 O O . HIS A 1 281 ? 12.172 -0.164 -5.375 1 93.25 281 HIS A O 1
ATOM 2229 N N . PHE A 1 282 ? 11.297 -0.198 -3.266 1 97.25 282 PHE A N 1
ATOM 2230 C CA . PHE A 1 282 ? 11.258 -1.656 -3.254 1 97.25 282 PHE A CA 1
ATOM 2231 C C . PHE A 1 282 ? 10.07 -2.158 -2.441 1 97.25 282 PHE A C 1
ATOM 2233 O O . PHE A 1 282 ? 9.594 -1.468 -1.537 1 97.25 282 PHE A O 1
ATOM 2240 N N . ASP A 1 283 ? 9.57 -3.291 -2.793 1 97.44 283 ASP A N 1
ATOM 2241 C CA . ASP A 1 283 ? 8.562 -4.031 -2.037 1 97.44 283 ASP A CA 1
ATOM 2242 C C . ASP A 1 283 ? 9.203 -5.145 -1.214 1 97.44 283 ASP A C 1
ATOM 2244 O O . ASP A 1 283 ? 10.359 -5.52 -1.452 1 97.44 283 ASP A O 1
ATOM 2248 N N . ILE A 1 284 ? 8.484 -5.609 -0.207 1 98.5 284 ILE A N 1
ATOM 2249 C CA . ILE A 1 284 ? 8.969 -6.703 0.63 1 98.5 284 ILE A CA 1
ATOM 2250 C C . ILE A 1 284 ? 8.125 -7.949 0.385 1 98.5 284 ILE A C 1
ATOM 2252 O O . ILE A 1 284 ? 6.891 -7.879 0.369 1 98.5 284 ILE A O 1
ATOM 2256 N N . LEU A 1 285 ? 8.766 -9.023 0.178 1 98.31 285 LEU A N 1
ATOM 2257 C CA . LEU A 1 285 ? 8.109 -10.305 -0.036 1 98.31 285 LEU A CA 1
ATOM 2258 C C . LEU A 1 285 ? 8.539 -11.32 1.017 1 98.31 285 LEU A C 1
ATOM 2260 O O . LEU A 1 285 ? 9.734 -11.508 1.248 1 98.31 285 LEU A O 1
ATOM 2264 N N . VAL A 1 286 ? 7.602 -11.977 1.648 1 97.75 286 VAL A N 1
ATOM 2265 C CA . VAL A 1 286 ? 7.859 -13.008 2.646 1 97.75 286 VAL A CA 1
ATOM 2266 C C . VAL A 1 286 ? 7.004 -14.234 2.357 1 97.75 286 VAL A C 1
ATOM 2268 O O . VAL A 1 286 ? 5.809 -14.109 2.074 1 97.75 286 VAL A O 1
ATOM 2271 N N . GLN A 1 287 ? 7.551 -15.359 2.393 1 94.56 287 GLN A N 1
ATOM 2272 C CA . GLN A 1 287 ? 6.816 -16.609 2.289 1 94.56 287 GLN A CA 1
ATOM 2273 C C . GLN A 1 287 ? 6.633 -17.266 3.66 1 94.56 287 GLN A C 1
ATOM 2275 O O . GLN A 1 287 ? 7.609 -17.641 4.305 1 94.56 287 GLN A O 1
ATOM 2280 N N . ALA A 1 288 ? 5.438 -17.438 4.027 1 94.12 288 ALA A N 1
ATOM 2281 C CA . ALA A 1 288 ? 5.148 -18.047 5.332 1 94.12 288 ALA A CA 1
ATOM 2282 C C . ALA A 1 288 ? 5.344 -19.547 5.297 1 94.12 288 ALA A C 1
ATOM 2284 O O . ALA A 1 288 ? 4.883 -20.219 4.371 1 94.12 288 ALA A O 1
ATOM 2285 N N . PRO A 1 289 ? 6.016 -20.078 6.324 1 90.06 289 PRO A N 1
ATOM 2286 C CA . PRO A 1 289 ? 6.125 -21.531 6.418 1 90.06 289 PRO A CA 1
ATOM 2287 C C . PRO A 1 289 ? 4.82 -22.203 6.848 1 90.06 289 PRO A C 1
ATOM 2289 O O . PRO A 1 289 ? 4 -21.578 7.527 1 90.06 289 PRO A O 1
ATOM 2292 N N . PRO A 1 290 ? 4.676 -23.359 6.449 1 87.56 290 PRO A N 1
ATOM 2293 C CA . PRO A 1 290 ? 3.453 -24.062 6.848 1 87.56 290 PRO A CA 1
ATOM 2294 C C . PRO A 1 290 ? 3.375 -24.297 8.352 1 87.56 290 PRO A C 1
ATOM 2296 O O . PRO A 1 290 ? 2.285 -24.281 8.93 1 87.56 290 PRO A O 1
ATOM 2299 N N . VAL A 1 291 ? 4.531 -24.531 8.93 1 83.44 291 VAL A N 1
ATOM 2300 C CA . VAL A 1 291 ? 4.559 -24.781 10.367 1 83.44 291 VAL A CA 1
ATOM 2301 C C . VAL A 1 291 ? 5.645 -23.922 11.016 1 83.44 291 VAL A C 1
ATOM 2303 O O . VAL A 1 291 ? 6.562 -23.453 10.344 1 83.44 291 VAL A O 1
ATOM 2306 N N . GLY A 1 292 ? 5.469 -23.688 12.328 1 81.75 292 GLY A N 1
ATOM 2307 C CA . GLY A 1 292 ? 6.484 -22.938 13.055 1 81.75 292 GLY A CA 1
ATOM 2308 C C . GLY A 1 292 ? 6.488 -21.453 12.727 1 81.75 292 GLY A C 1
ATOM 2309 O O . GLY A 1 292 ? 7.531 -20.891 12.398 1 81.75 292 GLY A O 1
ATOM 2310 N N . THR A 1 293 ? 5.359 -20.844 12.859 1 88.88 293 THR A N 1
ATOM 2311 C CA . THR A 1 293 ? 5.184 -19.5 12.352 1 88.88 293 THR A CA 1
ATOM 2312 C C . THR A 1 293 ? 5.629 -18.469 13.383 1 88.88 293 THR A C 1
ATOM 2314 O O . THR A 1 293 ? 5.484 -17.266 13.172 1 88.88 293 THR A O 1
ATOM 2317 N N . ALA A 1 294 ? 6.215 -18.922 14.477 1 90.94 294 ALA A N 1
ATOM 2318 C CA . ALA A 1 294 ? 6.727 -18 15.484 1 90.94 294 ALA A CA 1
ATOM 2319 C C . ALA A 1 294 ? 7.836 -17.125 14.906 1 90.94 294 ALA A C 1
ATOM 2321 O O . ALA A 1 294 ? 7.941 -15.938 15.242 1 90.94 294 ALA A O 1
ATOM 2322 N N . ASN A 1 295 ? 8.633 -17.734 14.078 1 92.44 295 ASN A N 1
ATOM 2323 C CA . ASN A 1 295 ? 9.703 -16.984 13.422 1 92.44 295 ASN A CA 1
ATOM 2324 C C . ASN A 1 295 ? 9.148 -15.875 12.539 1 92.44 295 ASN A C 1
ATOM 2326 O O . ASN A 1 295 ? 9.688 -14.766 12.531 1 92.44 295 ASN A O 1
ATOM 2330 N N . LEU A 1 296 ? 8.148 -16.188 11.891 1 95.94 296 LEU A N 1
ATOM 2331 C CA . LEU A 1 296 ? 7.539 -15.18 11.031 1 95.94 296 LEU A CA 1
ATOM 2332 C C . LEU A 1 296 ? 7 -14.016 11.859 1 95.94 296 LEU A C 1
ATOM 2334 O O . LEU A 1 296 ? 7.148 -12.852 11.484 1 95.94 296 LEU A O 1
ATOM 2338 N N . GLN A 1 297 ? 6.363 -14.336 12.984 1 96.38 297 GLN A N 1
ATOM 2339 C CA . GLN A 1 297 ? 5.848 -13.305 13.867 1 96.38 297 GLN A CA 1
ATOM 2340 C C . GLN A 1 297 ? 6.973 -12.406 14.375 1 96.38 297 GLN A C 1
ATOM 2342 O O . GLN A 1 297 ? 6.816 -11.18 14.445 1 96.38 297 GLN A O 1
ATOM 2347 N N . ARG A 1 298 ? 8.062 -13.008 14.656 1 94.88 298 ARG A N 1
ATOM 2348 C CA . ARG A 1 298 ? 9.227 -12.258 15.109 1 94.88 298 ARG A CA 1
ATOM 2349 C C . ARG A 1 298 ? 9.742 -11.328 14.016 1 94.88 298 ARG A C 1
ATOM 2351 O O . ARG A 1 298 ? 10.078 -10.172 14.281 1 94.88 298 ARG A O 1
ATOM 2358 N N . LEU A 1 299 ? 9.852 -11.828 12.828 1 97 299 LEU A N 1
ATOM 2359 C CA . LEU A 1 299 ? 10.289 -11.023 11.695 1 97 299 LEU A CA 1
ATOM 2360 C C . LEU A 1 299 ? 9.367 -9.828 11.492 1 97 299 LEU A C 1
ATOM 2362 O O . LEU A 1 299 ? 9.828 -8.688 11.383 1 97 299 LEU A O 1
ATOM 2366 N N . LEU A 1 300 ? 8.047 -10.062 11.477 1 97.75 300 LEU A N 1
ATOM 2367 C CA . LEU A 1 300 ? 7.07 -9 11.227 1 97.75 300 LEU A CA 1
ATOM 2368 C C . LEU A 1 300 ? 7.113 -7.953 12.336 1 97.75 300 LEU A C 1
ATOM 2370 O O . LEU A 1 300 ? 7.02 -6.754 12.062 1 97.75 300 LEU A O 1
ATOM 2374 N N . THR A 1 301 ? 7.262 -8.406 13.531 1 96.56 301 THR A N 1
ATOM 2375 C CA . THR A 1 301 ? 7.363 -7.48 14.656 1 96.56 301 THR A CA 1
ATOM 2376 C C . THR A 1 301 ? 8.617 -6.621 14.539 1 96.56 301 THR A C 1
ATOM 2378 O O . THR A 1 301 ? 8.57 -5.414 14.789 1 96.56 301 THR A O 1
ATOM 2381 N N . SER A 1 302 ? 9.727 -7.23 14.172 1 96.56 302 SER A N 1
ATOM 2382 C CA . SER A 1 302 ? 10.969 -6.488 14.023 1 96.56 302 SER A CA 1
ATOM 2383 C C . SER A 1 302 ? 10.891 -5.5 12.867 1 96.56 302 SER A C 1
ATOM 2385 O O . SER A 1 302 ? 11.438 -4.398 12.945 1 96.56 302 SER A O 1
ATOM 2387 N N . LEU A 1 303 ? 10.242 -5.887 11.781 1 97.06 303 LEU A N 1
ATOM 2388 C CA . LEU A 1 303 ? 10.047 -4.984 10.648 1 97.06 303 LEU A CA 1
ATOM 2389 C C . LEU A 1 303 ? 9.25 -3.752 11.062 1 97.06 303 LEU A C 1
ATOM 2391 O O . LEU A 1 303 ? 9.57 -2.635 10.656 1 97.06 303 LEU A O 1
ATOM 2395 N N . ARG A 1 304 ? 8.25 -3.969 11.836 1 94.31 304 ARG A N 1
ATOM 2396 C CA . ARG A 1 304 ? 7.402 -2.879 12.305 1 94.31 304 ARG A CA 1
ATOM 2397 C C . ARG A 1 304 ? 8.203 -1.877 13.125 1 94.31 304 ARG A C 1
ATOM 2399 O O . ARG A 1 304 ? 7.961 -0.671 13.062 1 94.31 304 ARG A O 1
ATOM 2406 N N . LYS A 1 305 ? 9.188 -2.297 13.797 1 93.12 305 LYS A N 1
ATOM 2407 C CA . LYS A 1 305 ? 9.969 -1.466 14.703 1 93.12 305 LYS A CA 1
ATOM 2408 C C . LYS A 1 305 ? 11.125 -0.787 13.969 1 93.12 305 LYS A C 1
ATOM 2410 O O . LYS A 1 305 ? 11.695 0.189 14.461 1 93.12 305 LYS A O 1
ATOM 2415 N N . ALA A 1 306 ? 11.484 -1.307 12.852 1 94.56 306 ALA A N 1
ATOM 2416 C CA . ALA A 1 306 ? 12.633 -0.79 12.102 1 94.56 306 ALA A CA 1
ATOM 2417 C C . ALA A 1 306 ? 12.391 0.648 11.656 1 94.56 306 ALA A C 1
ATOM 2419 O O . ALA A 1 306 ? 11.25 1.034 11.375 1 94.56 306 ALA A O 1
ATOM 2420 N N . ASP A 1 307 ? 13.492 1.425 11.609 1 93.75 307 ASP A N 1
ATOM 2421 C CA . ASP A 1 307 ? 13.438 2.826 11.211 1 93.75 307 ASP A CA 1
ATOM 2422 C C . ASP A 1 307 ? 13.117 2.961 9.719 1 93.75 307 ASP A C 1
ATOM 2424 O O . ASP A 1 307 ? 13.867 2.469 8.875 1 93.75 307 ASP A O 1
ATOM 2428 N N . LYS A 1 308 ? 12.047 3.619 9.43 1 92.12 308 LYS A N 1
ATOM 2429 C CA . LYS A 1 308 ? 11.617 3.764 8.039 1 92.12 308 LYS A CA 1
ATOM 2430 C C . LYS A 1 308 ? 11.719 5.219 7.586 1 92.12 308 LYS A C 1
ATOM 2432 O O . LYS A 1 308 ? 11.078 5.609 6.605 1 92.12 308 LYS A O 1
ATOM 2437 N N . SER A 1 309 ? 12.469 5.969 8.195 1 89.69 309 SER A N 1
ATOM 2438 C CA . SER A 1 309 ? 12.539 7.406 7.961 1 89.69 309 SER A CA 1
ATOM 2439 C C . SER A 1 309 ? 13.148 7.719 6.598 1 89.69 309 SER A C 1
ATOM 2441 O O . SER A 1 309 ? 12.852 8.758 6.004 1 89.69 309 SER A O 1
ATOM 2443 N N . ALA A 1 310 ? 13.953 6.832 6.129 1 89.69 310 ALA A N 1
ATOM 2444 C CA . ALA A 1 310 ? 14.672 7.102 4.891 1 89.69 310 ALA A CA 1
ATOM 2445 C C . ALA A 1 310 ? 13.875 6.637 3.676 1 89.69 310 ALA A C 1
ATOM 2447 O O . ALA A 1 310 ? 14.281 6.867 2.535 1 89.69 310 ALA A O 1
ATOM 2448 N N . LEU A 1 311 ? 12.82 5.965 3.938 1 90.44 311 LEU A N 1
ATOM 2449 C CA . LEU A 1 311 ? 12.141 5.355 2.801 1 90.44 311 LEU A CA 1
ATOM 2450 C C . LEU A 1 311 ? 10.641 5.633 2.855 1 90.44 311 LEU A C 1
ATOM 2452 O O . LEU A 1 311 ? 10.109 5.984 3.91 1 90.44 311 LEU A O 1
ATOM 2456 N N . SER A 1 312 ? 10.078 5.645 1.622 1 89.38 312 SER A N 1
ATOM 2457 C CA . SER A 1 312 ? 8.633 5.445 1.581 1 89.38 312 SER A CA 1
ATOM 2458 C C . SER A 1 312 ? 8.266 4.027 1.991 1 89.38 312 SER A C 1
ATOM 2460 O O . SER A 1 312 ? 8.922 3.064 1.586 1 89.38 312 SER A O 1
ATOM 2462 N N . VAL A 1 313 ? 7.273 3.902 2.814 1 92 313 VAL A N 1
ATOM 2463 C CA . VAL A 1 313 ? 6.926 2.6 3.371 1 92 313 VAL A CA 1
ATOM 2464 C C . VAL A 1 313 ? 6.668 1.604 2.24 1 92 313 VAL A C 1
ATOM 2466 O O . VAL A 1 313 ? 5.816 1.841 1.38 1 92 313 VAL A O 1
ATOM 2469 N N . PRO A 1 314 ? 7.418 0.544 2.24 1 94.88 314 PRO A N 1
ATOM 2470 C CA . PRO A 1 314 ? 7.242 -0.46 1.189 1 94.88 314 PRO A CA 1
ATOM 2471 C C . PRO A 1 314 ? 6.004 -1.33 1.405 1 94.88 314 PRO A C 1
ATOM 2473 O O . PRO A 1 314 ? 5.578 -1.531 2.545 1 94.88 314 PRO A O 1
ATOM 2476 N N . GLN A 1 315 ? 5.508 -1.777 0.288 1 95.81 315 GLN A N 1
ATOM 2477 C CA . GLN A 1 315 ? 4.449 -2.779 0.379 1 95.81 315 GLN A CA 1
ATOM 2478 C C . GLN A 1 315 ? 4.988 -4.102 0.92 1 95.81 315 GLN A C 1
ATOM 2480 O O . GLN A 1 315 ? 6.043 -4.57 0.485 1 95.81 315 GLN A O 1
ATOM 2485 N N . LEU A 1 316 ? 4.328 -4.629 1.927 1 97.56 316 LEU A N 1
ATOM 2486 C CA . LEU A 1 316 ? 4.684 -5.918 2.51 1 97.56 316 LEU A CA 1
ATOM 2487 C C . LEU A 1 316 ? 3.701 -7 2.08 1 97.56 316 LEU A C 1
ATOM 2489 O O . LEU A 1 316 ? 2.516 -6.934 2.408 1 97.56 316 LEU A O 1
ATOM 2493 N N . THR A 1 317 ? 4.113 -7.961 1.318 1 97.94 317 THR A N 1
ATOM 2494 C CA . THR A 1 317 ? 3.281 -9.078 0.876 1 97.94 317 THR A CA 1
ATOM 2495 C C . THR A 1 317 ? 3.691 -10.367 1.58 1 97.94 317 THR A C 1
ATOM 2497 O O . THR A 1 317 ? 4.867 -10.742 1.566 1 97.94 317 THR A O 1
ATOM 2500 N N . VAL A 1 318 ? 2.781 -11.023 2.168 1 97.62 318 VAL A N 1
ATOM 2501 C CA . VAL A 1 318 ? 3.018 -12.312 2.822 1 97.62 318 VAL A CA 1
ATOM 2502 C C . VAL A 1 318 ? 2.225 -13.406 2.113 1 97.62 318 VAL A C 1
ATOM 2504 O O . VAL A 1 318 ? 1 -13.32 2.004 1 97.62 318 VAL A O 1
ATOM 2507 N N . GLU A 1 319 ? 2.865 -14.391 1.611 1 96.62 319 GLU A N 1
ATOM 2508 C CA . GLU A 1 319 ? 2.229 -15.562 1.023 1 96.62 319 GLU A CA 1
ATOM 2509 C C . GLU A 1 319 ? 1.917 -16.609 2.086 1 96.62 319 GLU A C 1
ATOM 2511 O O . GLU A 1 319 ? 2.828 -17.172 2.703 1 96.62 319 GLU A O 1
ATOM 2516 N N . LEU A 1 320 ? 0.683 -16.922 2.186 1 96.44 320 LEU A N 1
ATOM 2517 C CA . LEU A 1 320 ? 0.235 -17.844 3.219 1 96.44 320 LEU A CA 1
ATOM 2518 C C . LEU A 1 320 ? 0.023 -19.25 2.643 1 96.44 320 LEU A C 1
ATOM 2520 O O . LEU A 1 320 ? -0.393 -19.391 1.491 1 96.44 320 LEU A O 1
ATOM 2524 N N . PRO A 1 321 ? 0.315 -20.219 3.471 1 94.31 321 PRO A N 1
ATOM 2525 C CA . PRO A 1 321 ? 0.017 -21.594 3.064 1 94.31 321 PRO A CA 1
ATOM 2526 C C . PRO A 1 321 ? -1.477 -21.922 3.1 1 94.31 321 PRO A C 1
ATOM 2528 O O . PRO A 1 321 ? -2.277 -21.078 3.537 1 94.31 321 PRO A O 1
ATOM 2531 N N . PRO A 1 322 ? -1.854 -23.031 2.543 1 92.69 322 PRO A N 1
ATOM 2532 C CA . PRO A 1 322 ? -3.277 -23.375 2.512 1 92.69 322 PRO A CA 1
ATOM 2533 C C . PRO A 1 322 ? -3.891 -23.469 3.908 1 92.69 322 PRO A C 1
ATOM 2535 O O . PRO A 1 322 ? -5.051 -23.109 4.102 1 92.69 322 PRO A O 1
ATOM 2538 N N . VAL A 1 323 ? -3.113 -23.984 4.793 1 91.5 323 VAL A N 1
ATOM 2539 C CA . VAL A 1 323 ? -3.566 -24.031 6.18 1 91.5 323 VAL A CA 1
ATOM 2540 C C . VAL A 1 323 ? -2.775 -23.047 7.027 1 91.5 323 VAL A C 1
ATOM 2542 O O . VAL A 1 323 ? -1.548 -23.125 7.105 1 91.5 323 VAL A O 1
ATOM 2545 N N . VAL A 1 324 ? -3.496 -22.172 7.637 1 92.31 324 VAL A N 1
ATOM 2546 C CA . VAL A 1 324 ? -2.859 -21.156 8.469 1 92.31 324 VAL A CA 1
ATOM 2547 C C . VAL A 1 324 ? -3.064 -21.484 9.945 1 92.31 324 VAL A C 1
ATOM 2549 O O . VAL A 1 324 ? -4.199 -21.672 10.391 1 92.31 324 VAL A O 1
ATOM 2552 N N . GLU A 1 325 ? -1.972 -21.516 10.641 1 92.25 325 GLU A N 1
ATOM 2553 C CA . GLU A 1 325 ? -2.057 -21.766 12.07 1 92.25 325 GLU A CA 1
ATOM 2554 C C . GLU A 1 325 ? -2.832 -20.656 12.781 1 92.25 325 GLU A C 1
ATOM 2556 O O . GLU A 1 325 ? -2.693 -19.484 12.438 1 92.25 325 GLU A O 1
ATOM 2561 N N . LYS A 1 326 ? -3.598 -21.062 13.773 1 91.31 326 LYS A N 1
ATOM 2562 C CA . LYS A 1 326 ? -4.461 -20.125 14.492 1 91.31 326 LYS A CA 1
ATOM 2563 C C . LYS A 1 326 ? -3.652 -18.984 15.109 1 91.31 326 LYS A C 1
ATOM 2565 O O . LYS A 1 326 ? -4.023 -17.812 14.984 1 91.31 326 LYS A O 1
ATOM 2570 N N . PRO A 1 327 ? -2.473 -19.312 15.672 1 93.06 327 PRO A N 1
ATOM 2571 C CA . PRO A 1 327 ? -1.707 -18.203 16.25 1 93.06 327 PRO A CA 1
ATOM 2572 C C . PRO A 1 327 ? -1.291 -17.172 15.203 1 93.06 327 PRO A C 1
ATOM 2574 O O . PRO A 1 327 ? -1.303 -15.969 15.477 1 93.06 327 PRO A O 1
ATOM 2577 N N . LEU A 1 328 ? -0.883 -17.641 14.094 1 94.31 328 LEU A N 1
ATOM 2578 C CA . LEU A 1 328 ? -0.5 -16.719 13.031 1 94.31 328 LEU A CA 1
ATOM 2579 C C . LEU A 1 328 ? -1.7 -15.898 12.562 1 94.31 328 LEU A C 1
ATOM 2581 O O . LEU A 1 328 ? -1.588 -14.688 12.352 1 94.31 328 LEU A O 1
ATOM 2585 N N . GLY A 1 329 ? -2.793 -16.547 12.391 1 93.88 329 GLY A N 1
ATOM 2586 C CA . GLY A 1 329 ? -4.012 -15.852 12.016 1 93.88 329 GLY A CA 1
ATOM 2587 C C . GLY A 1 329 ? -4.375 -14.734 12.977 1 93.88 329 GLY A C 1
ATOM 2588 O O . GLY A 1 329 ? -4.695 -13.625 12.555 1 93.88 329 GLY A O 1
ATOM 2589 N N . ASN A 1 330 ? -4.324 -15.008 14.219 1 94 330 ASN A N 1
ATOM 2590 C CA . ASN A 1 330 ? -4.617 -14.023 15.25 1 94 330 ASN A CA 1
ATOM 2591 C C . ASN A 1 330 ? -3.627 -12.859 15.219 1 94 330 ASN A C 1
ATOM 2593 O O . ASN A 1 330 ? -4.02 -11.703 15.359 1 94 330 ASN A O 1
ATOM 2597 N N . PHE A 1 331 ? -2.426 -13.203 15.07 1 95.81 331 PHE A N 1
ATOM 2598 C CA . PHE A 1 331 ? -1.385 -12.188 15 1 95.81 331 PHE A CA 1
ATOM 2599 C C . PHE A 1 331 ? -1.633 -11.234 13.828 1 95.81 331 PHE A C 1
ATOM 2601 O O . PHE A 1 331 ? -1.565 -10.016 13.992 1 95.81 331 PHE A O 1
ATOM 2608 N N . LEU A 1 332 ? -1.919 -11.797 12.703 1 95.06 332 LEU A N 1
ATOM 2609 C CA . LEU A 1 332 ? -2.082 -11.016 11.484 1 95.06 332 LEU A CA 1
ATOM 2610 C C . LEU A 1 332 ? -3.318 -10.125 11.57 1 95.06 332 LEU A C 1
ATOM 2612 O O . LEU A 1 332 ? -3.355 -9.047 10.977 1 95.06 332 LEU A O 1
ATOM 2616 N N . SER A 1 333 ? -4.293 -10.555 12.25 1 92.25 333 SER A N 1
ATOM 2617 C CA . SER A 1 333 ? -5.52 -9.773 12.414 1 92.25 333 SER A CA 1
ATOM 2618 C C . SER A 1 333 ? -5.25 -8.461 13.141 1 92.25 333 SER A C 1
ATOM 2620 O O . SER A 1 333 ? -5.957 -7.477 12.93 1 92.25 333 SER A O 1
ATOM 2622 N N . GLY A 1 334 ? -4.258 -8.422 13.953 1 90.25 334 GLY A N 1
ATOM 2623 C CA . GLY A 1 334 ? -3.926 -7.227 14.711 1 90.25 334 GLY A CA 1
ATOM 2624 C C . GLY A 1 334 ? -2.668 -6.535 14.211 1 90.25 334 GLY A C 1
ATOM 2625 O O . GLY A 1 334 ? -2.275 -5.496 14.75 1 90.25 334 GLY A O 1
ATOM 2626 N N . PHE A 1 335 ? -2.113 -7.109 13.258 1 93.69 335 PHE A N 1
ATOM 2627 C CA . PHE A 1 335 ? -0.853 -6.574 12.758 1 93.69 335 PHE A CA 1
ATOM 2628 C C . PHE A 1 335 ? -1.101 -5.422 11.789 1 93.69 335 PHE A C 1
ATOM 2630 O O . PHE A 1 335 ? -1.857 -5.566 10.828 1 93.69 335 PHE A O 1
ATOM 2637 N N . HIS A 1 336 ? -0.463 -4.297 12.094 1 90.06 336 HIS A N 1
ATOM 2638 C CA . HIS A 1 336 ? -0.604 -3.123 11.242 1 90.06 336 HIS A CA 1
ATOM 2639 C C . HIS A 1 336 ? 0.728 -2.74 10.609 1 90.06 336 HIS A C 1
ATOM 2641 O O . HIS A 1 336 ? 1.75 -2.668 11.297 1 90.06 336 HIS A O 1
ATOM 2647 N N . TRP A 1 337 ? 0.732 -2.629 9.352 1 92.5 337 TRP A N 1
ATOM 2648 C CA . TRP A 1 337 ? 1.891 -2.193 8.578 1 92.5 337 TRP A CA 1
ATOM 2649 C C . TRP A 1 337 ? 1.521 -1.05 7.637 1 92.5 337 TRP A C 1
ATOM 2651 O O . TRP A 1 337 ? 0.731 -1.231 6.711 1 92.5 337 TRP A O 1
ATOM 2661 N N . PRO A 1 338 ? 2.018 0.235 7.84 1 89.12 338 PRO A N 1
ATOM 2662 C CA . PRO A 1 338 ? 2.902 0.635 8.938 1 89.12 338 PRO A CA 1
ATOM 2663 C C . PRO A 1 338 ? 2.154 0.843 10.25 1 89.12 338 PRO A C 1
ATOM 2665 O O . PRO A 1 338 ? 0.92 0.838 10.273 1 89.12 338 PRO A O 1
ATOM 2668 N N . SER A 1 339 ? 2.967 0.913 11.32 1 83 339 SER A N 1
ATOM 2669 C CA . SER A 1 339 ? 2.344 1.155 12.617 1 83 339 SER A CA 1
ATOM 2670 C C . SER A 1 339 ? 1.734 2.551 12.688 1 83 339 SER A C 1
ATOM 2672 O O . SER A 1 339 ? 2.127 3.443 11.93 1 83 339 SER A O 1
ATOM 2674 N N . LYS A 1 340 ? 0.776 2.648 13.477 1 70.5 340 LYS A N 1
ATOM 2675 C CA . LYS A 1 340 ? 0.144 3.947 13.68 1 70.5 340 LYS A CA 1
ATOM 2676 C C . LYS A 1 340 ? 1.083 4.906 14.406 1 70.5 340 LYS A C 1
ATOM 2678 O O . LYS A 1 340 ? 1.674 4.555 15.422 1 70.5 340 LYS A O 1
ATOM 2683 N N . ALA A 1 341 ? 1.485 5.855 13.648 1 62.31 341 ALA A N 1
ATOM 2684 C CA . ALA A 1 341 ? 2.365 6.836 14.273 1 62.31 341 ALA A CA 1
ATOM 2685 C C . ALA A 1 341 ? 1.561 7.953 14.93 1 62.31 341 ALA A C 1
ATOM 2687 O O . ALA A 1 341 ? 0.453 8.273 14.492 1 62.31 341 ALA A O 1
ATOM 2688 N N . SER A 1 342 ? 2.104 8.32 15.992 1 53.62 342 SER A N 1
ATOM 2689 C CA . SER A 1 342 ? 1.496 9.422 16.719 1 53.62 342 SER A CA 1
ATOM 2690 C C . SER A 1 342 ? 1.382 10.672 15.859 1 53.62 342 SER A C 1
ATOM 2692 O O . SER A 1 342 ? 2.303 11 15.102 1 53.62 342 SER A O 1
ATOM 2694 N N . GLY A 1 343 ? 0.304 11.234 15.891 1 56.38 343 GLY A N 1
ATOM 2695 C CA . GLY A 1 343 ? 0.068 12.539 15.297 1 56.38 343 GLY A CA 1
ATOM 2696 C C . GLY A 1 343 ? -0.161 12.477 13.797 1 56.38 343 GLY A C 1
ATOM 2697 O O . GLY A 1 343 ? -0.265 13.516 13.141 1 56.38 343 GLY A O 1
ATOM 2698 N N . GLN A 1 344 ? -0.071 11.336 13.328 1 62.94 344 GLN A N 1
ATOM 2699 C CA . GLN A 1 344 ? -0.205 11.281 11.875 1 62.94 344 GLN A CA 1
ATOM 2700 C C . GLN A 1 344 ? -1.559 10.703 11.477 1 62.94 344 GLN A C 1
ATOM 2702 O O . GLN A 1 344 ? -2.221 10.039 12.273 1 62.94 344 GLN A O 1
ATOM 2707 N N . LEU A 1 345 ? -1.988 11.219 10.32 1 62.88 345 LEU A N 1
ATOM 2708 C CA . LEU A 1 345 ? -3.223 10.758 9.695 1 62.88 345 LEU A CA 1
ATOM 2709 C C . LEU A 1 345 ? -3.186 9.25 9.461 1 62.88 345 LEU A C 1
ATOM 2711 O O . LEU A 1 345 ? -2.107 8.664 9.344 1 62.88 345 LEU A O 1
ATOM 2715 N N . PRO A 1 346 ? -4.406 8.75 9.508 1 60.84 346 PRO A N 1
ATOM 2716 C CA . PRO A 1 346 ? -4.48 7.32 9.188 1 60.84 346 PRO A CA 1
ATOM 2717 C C . PRO A 1 346 ? -3.777 6.977 7.879 1 60.84 346 PRO A C 1
ATOM 2719 O O . PRO A 1 346 ? -3.986 7.648 6.863 1 60.84 346 PRO A O 1
ATOM 2722 N N . GLN A 1 347 ? -2.885 6.086 8.062 1 71.69 347 GLN A N 1
ATOM 2723 C CA . GLN A 1 347 ? -2.055 5.699 6.926 1 71.69 347 GLN A CA 1
ATOM 2724 C C . GLN A 1 347 ? -2.68 4.539 6.156 1 71.69 347 GLN A C 1
ATOM 2726 O O . GLN A 1 347 ? -3.523 3.816 6.691 1 71.69 347 GLN A O 1
ATOM 2731 N N . SER A 1 348 ? -2.449 4.488 4.852 1 83.19 348 SER A N 1
ATOM 2732 C CA . SER A 1 348 ? -2.863 3.389 3.988 1 83.19 348 SER A CA 1
ATOM 2733 C C . SER A 1 348 ? -2.301 2.059 4.48 1 83.19 348 SER A C 1
ATOM 2735 O O . SER A 1 348 ? -1.223 2.018 5.074 1 83.19 348 SER A O 1
ATOM 2737 N N . GLN A 1 349 ? -3.109 1.101 4.348 1 88.81 349 GLN A N 1
ATOM 2738 C CA . GLN A 1 349 ? -2.668 -0.247 4.691 1 88.81 349 GLN A CA 1
ATOM 2739 C C . GLN A 1 349 ? -1.71 -0.798 3.641 1 88.81 349 GLN A C 1
ATOM 2741 O O . GLN A 1 349 ? -2.08 -0.949 2.475 1 88.81 349 GLN A O 1
ATOM 2746 N N . MET A 1 350 ? -0.518 -1.083 4.121 1 94.12 350 MET A N 1
ATOM 2747 C CA . MET A 1 350 ? 0.522 -1.514 3.189 1 94.12 350 MET A CA 1
ATOM 2748 C C . MET A 1 350 ? 0.818 -3 3.354 1 94.12 350 MET A C 1
ATOM 2750 O O . MET A 1 350 ? 1.905 -3.463 3.006 1 94.12 350 MET A O 1
ATOM 2754 N N . LEU A 1 351 ? -0.069 -3.75 3.939 1 95.12 351 LEU A N 1
ATOM 2755 C CA . LEU A 1 351 ? 0.039 -5.199 4.082 1 95.12 351 LEU A CA 1
ATOM 2756 C C . LEU A 1 351 ? -0.867 -5.914 3.086 1 95.12 351 LEU A C 1
ATOM 2758 O O . LEU A 1 351 ? -2.055 -5.594 2.98 1 95.12 351 LEU A O 1
ATOM 2762 N N . SER A 1 352 ? -0.335 -6.77 2.334 1 96.31 352 SER A N 1
ATOM 2763 C CA . SER A 1 352 ? -1.082 -7.633 1.425 1 96.31 352 SER A CA 1
ATOM 2764 C C . SER A 1 352 ? -0.882 -9.102 1.772 1 96.31 352 SER A C 1
ATOM 2766 O O . SER A 1 352 ? 0.251 -9.562 1.934 1 96.31 352 SER A O 1
ATOM 2768 N N . LEU A 1 353 ? -1.959 -9.797 1.926 1 97.19 353 LEU A N 1
ATOM 2769 C CA . LEU A 1 353 ? -1.921 -11.227 2.213 1 97.19 353 LEU A CA 1
ATOM 2770 C C . LEU A 1 353 ? -2.477 -12.031 1.041 1 97.19 353 LEU A C 1
ATOM 2772 O O . LEU A 1 353 ? -3.465 -11.633 0.421 1 97.19 353 LEU A O 1
ATOM 2776 N N . ARG A 1 354 ? -1.815 -13.062 0.733 1 96.06 354 ARG A N 1
ATOM 2777 C CA . ARG A 1 354 ? -2.27 -14.008 -0.285 1 96.06 354 ARG A CA 1
ATOM 2778 C C . ARG A 1 354 ? -2.375 -15.422 0.283 1 96.06 354 ARG A C 1
ATOM 2780 O O . ARG A 1 354 ? -1.379 -15.992 0.735 1 96.06 354 ARG A O 1
ATOM 2787 N N . HIS A 1 355 ? -3.504 -15.945 0.204 1 96.56 355 HIS A N 1
ATOM 2788 C CA . HIS A 1 355 ? -3.785 -17.234 0.811 1 96.56 355 HIS A CA 1
ATOM 2789 C C . HIS A 1 355 ? -3.984 -18.312 -0.252 1 96.56 355 HIS A C 1
ATOM 2791 O O . HIS A 1 355 ? -4.957 -18.266 -1.01 1 96.56 355 HIS A O 1
ATOM 2797 N N . ARG A 1 356 ? -3.141 -19.312 -0.243 1 95.88 356 ARG A N 1
ATOM 2798 C CA . ARG A 1 356 ? -3.184 -20.375 -1.243 1 95.88 356 ARG A CA 1
ATOM 2799 C C . ARG A 1 356 ? -4.391 -21.281 -1.028 1 95.88 356 ARG A C 1
ATOM 2801 O O . ARG A 1 356 ? -4.727 -21.625 0.11 1 95.88 356 ARG A O 1
ATOM 2808 N N . ILE A 1 357 ? -5.02 -21.703 -2.109 1 94.31 357 ILE A N 1
ATOM 2809 C CA . ILE A 1 357 ? -6.23 -22.516 -2.051 1 94.31 357 ILE A CA 1
ATOM 2810 C C . ILE A 1 357 ? -5.859 -24 -2.133 1 94.31 357 ILE A C 1
ATOM 2812 O O . ILE A 1 357 ? -6.352 -24.812 -1.35 1 94.31 357 ILE A O 1
ATOM 2816 N N . SER A 1 358 ? -4.961 -24.328 -3.037 1 88.69 358 SER A N 1
ATOM 2817 C CA . SER A 1 358 ? -4.629 -25.734 -3.279 1 88.69 358 SER A CA 1
ATOM 2818 C C . SER A 1 358 ? -3.951 -26.359 -2.062 1 88.69 358 SER A C 1
ATOM 2820 O O . SER A 1 358 ? -2.957 -25.828 -1.562 1 88.69 358 SER A O 1
ATOM 2822 N N . SER A 1 359 ? -4.461 -27.453 -1.676 1 85.38 359 SER A N 1
ATOM 2823 C CA . SER A 1 359 ? -3.914 -28.125 -0.503 1 85.38 359 SER A CA 1
ATOM 2824 C C . SER A 1 359 ? -2.785 -29.078 -0.887 1 85.38 359 SER A C 1
ATOM 2826 O O . SER A 1 359 ? -2.059 -29.578 -0.021 1 85.38 359 SER A O 1
ATOM 2828 N N . ARG A 1 360 ? -2.654 -29.203 -2.08 1 84.38 360 ARG A N 1
ATOM 2829 C CA . ARG A 1 360 ? -1.594 -30.078 -2.551 1 84.38 360 ARG A CA 1
ATOM 2830 C C . ARG A 1 360 ? -0.219 -29.484 -2.293 1 84.38 360 ARG A C 1
ATOM 2832 O O . ARG A 1 360 ? -0.035 -28.266 -2.416 1 84.38 360 ARG A O 1
ATOM 2839 N N . LYS A 1 361 ? 0.64 -30.438 -1.907 1 86.12 361 LYS A N 1
ATOM 2840 C CA . LYS A 1 361 ? 2.02 -30 -1.729 1 86.12 361 LYS A CA 1
ATOM 2841 C C . LYS A 1 361 ? 2.594 -29.453 -3.031 1 86.12 361 LYS A C 1
ATOM 2843 O O . LYS A 1 361 ? 2.418 -30.047 -4.094 1 86.12 361 LYS A O 1
ATOM 2848 N N . MET A 1 362 ? 3.248 -28.406 -2.883 1 90.12 362 MET A N 1
ATOM 2849 C CA . MET A 1 362 ? 3.818 -27.781 -4.074 1 90.12 362 MET A CA 1
ATOM 2850 C C . MET A 1 362 ? 5.078 -28.516 -4.523 1 90.12 362 MET A C 1
ATOM 2852 O O . MET A 1 362 ? 5.883 -28.938 -3.691 1 90.12 362 MET A O 1
ATOM 2856 N N . ASP A 1 363 ? 5.227 -28.594 -5.801 1 91.94 363 ASP A N 1
ATOM 2857 C CA . ASP A 1 363 ? 6.5 -29.078 -6.332 1 91.94 363 ASP A CA 1
ATOM 2858 C C . ASP A 1 363 ? 7.461 -27.922 -6.594 1 91.94 363 ASP A C 1
ATOM 2860 O O . ASP A 1 363 ? 7.145 -26.766 -6.297 1 91.94 363 ASP A O 1
ATOM 2864 N N . GLU A 1 364 ? 8.672 -28.266 -7.016 1 92.94 364 GLU A N 1
ATOM 2865 C CA . GLU A 1 364 ? 9.711 -27.266 -7.207 1 92.94 364 GLU A CA 1
ATOM 2866 C C . GLU A 1 364 ? 9.297 -26.219 -8.242 1 92.94 364 GLU A C 1
ATOM 2868 O O . GLU A 1 364 ? 9.539 -25.016 -8.055 1 92.94 364 GLU A O 1
ATOM 2873 N N . GLU A 1 365 ? 8.672 -26.672 -9.297 1 92.62 365 GLU A N 1
ATOM 2874 C CA . GLU A 1 365 ? 8.242 -25.766 -10.359 1 92.62 365 GLU A CA 1
ATOM 2875 C C . GLU A 1 365 ? 7.137 -24.828 -9.875 1 92.62 365 GLU A C 1
ATOM 2877 O O . GLU A 1 365 ? 7.215 -23.625 -10.062 1 92.62 365 GLU A O 1
ATOM 2882 N N . GLU A 1 366 ? 6.176 -25.406 -9.242 1 92.56 366 GLU A N 1
ATOM 2883 C CA . GLU A 1 366 ? 5.035 -24.625 -8.758 1 92.56 366 GLU A CA 1
ATOM 2884 C C . GLU A 1 366 ? 5.473 -23.594 -7.727 1 92.56 366 GLU A C 1
ATOM 2886 O O . GLU A 1 366 ? 5 -22.453 -7.746 1 92.56 366 GLU A O 1
ATOM 2891 N N . SER A 1 367 ? 6.293 -23.984 -6.855 1 94.5 367 SER A N 1
ATOM 2892 C CA . SER A 1 367 ? 6.773 -23.078 -5.82 1 94.5 367 SER A CA 1
ATOM 2893 C C . SER A 1 367 ? 7.547 -21.906 -6.426 1 94.5 367 SER A C 1
ATOM 2895 O O . SER A 1 367 ? 7.395 -20.766 -5.992 1 94.5 367 SER A O 1
ATOM 2897 N N . SER A 1 368 ? 8.398 -22.203 -7.391 1 96 368 SER A N 1
ATOM 2898 C CA . SER A 1 368 ? 9.188 -21.156 -8.047 1 96 368 SER A CA 1
ATOM 2899 C C . SER A 1 368 ? 8.289 -20.203 -8.828 1 96 368 SER A C 1
ATOM 2901 O O . SER A 1 368 ? 8.5 -18.984 -8.805 1 96 368 SER A O 1
ATOM 2903 N N . VAL A 1 369 ? 7.277 -20.766 -9.5 1 95.5 369 VAL A N 1
ATOM 2904 C CA . VAL A 1 369 ? 6.348 -19.953 -10.281 1 95.5 369 VAL A CA 1
ATOM 2905 C C . VAL A 1 369 ? 5.562 -19.031 -9.352 1 95.5 369 VAL A C 1
ATOM 2907 O O . VAL A 1 369 ? 5.441 -17.844 -9.617 1 95.5 369 VAL A O 1
ATOM 2910 N N . ARG A 1 370 ? 5.039 -19.562 -8.305 1 94.5 370 ARG A N 1
ATOM 2911 C CA . ARG A 1 370 ? 4.273 -18.766 -7.352 1 94.5 370 ARG A CA 1
ATOM 2912 C C . ARG A 1 370 ? 5.125 -17.641 -6.766 1 94.5 370 ARG A C 1
ATOM 2914 O O . ARG A 1 370 ? 4.645 -16.516 -6.582 1 94.5 370 ARG A O 1
ATOM 2921 N N . PHE A 1 371 ? 6.363 -17.953 -6.48 1 96.44 371 PHE A N 1
ATOM 2922 C CA . PHE A 1 371 ? 7.297 -16.969 -5.941 1 96.44 371 PHE A CA 1
ATOM 2923 C C . PHE A 1 371 ? 7.523 -15.844 -6.934 1 96.44 371 PHE A C 1
ATOM 2925 O O . PHE A 1 371 ? 7.395 -14.664 -6.582 1 96.44 371 PHE A O 1
ATOM 2932 N N . LEU A 1 372 ? 7.801 -16.125 -8.117 1 97.38 372 LEU A N 1
ATOM 2933 C CA . LEU A 1 372 ? 8.156 -15.133 -9.133 1 97.38 372 LEU A CA 1
ATOM 2934 C C . LEU A 1 372 ? 6.934 -14.305 -9.523 1 97.38 372 LEU A C 1
ATOM 2936 O O . LEU A 1 372 ? 7.066 -13.141 -9.898 1 97.38 372 LEU A O 1
ATOM 2940 N N . GLU A 1 373 ? 5.742 -14.859 -9.422 1 96.81 373 GLU A N 1
ATOM 2941 C CA . GLU A 1 373 ? 4.52 -14.148 -9.781 1 96.81 373 GLU A CA 1
ATOM 2942 C C . GLU A 1 373 ? 4.086 -13.195 -8.672 1 96.81 373 GLU A C 1
ATOM 2944 O O . GLU A 1 373 ? 3.207 -12.352 -8.875 1 96.81 373 GLU A O 1
ATOM 2949 N N . SER A 1 374 ? 4.664 -13.242 -7.543 1 95.5 374 SER A N 1
ATOM 2950 C CA . SER A 1 374 ? 4.25 -12.469 -6.379 1 95.5 374 SER A CA 1
ATOM 2951 C C . SER A 1 374 ? 4.672 -11.008 -6.508 1 95.5 374 SER A C 1
ATOM 2953 O O . SER A 1 374 ? 4.254 -10.164 -5.715 1 95.5 374 SER A O 1
ATOM 2955 N N . PHE A 1 375 ? 5.465 -10.75 -7.504 1 97.06 375 PHE A N 1
ATOM 2956 C CA . PHE A 1 375 ? 5.941 -9.391 -7.695 1 97.06 375 PHE A CA 1
ATOM 2957 C C . PHE A 1 375 ? 6.207 -9.109 -9.172 1 97.06 375 PHE A C 1
ATOM 2959 O O . PHE A 1 375 ? 6.609 -10.008 -9.914 1 97.06 375 PHE A O 1
ATOM 2966 N N . TRP A 1 376 ? 5.973 -7.914 -9.555 1 97.5 376 TRP A N 1
ATOM 2967 C CA . TRP A 1 376 ? 6.371 -7.395 -10.859 1 97.5 376 TRP A CA 1
ATOM 2968 C C . TRP A 1 376 ? 6.637 -5.895 -10.789 1 97.5 376 TRP A C 1
ATOM 2970 O O . TRP A 1 376 ? 5.801 -5.129 -10.305 1 97.5 376 TRP A O 1
ATOM 2980 N N . PRO A 1 377 ? 7.77 -5.461 -11.242 1 96.62 377 PRO A N 1
ATOM 2981 C CA . PRO A 1 377 ? 8.094 -4.031 -11.195 1 96.62 377 PRO A CA 1
ATOM 2982 C C . PRO A 1 377 ? 7.402 -3.238 -12.305 1 96.62 377 PRO A C 1
ATOM 2984 O O . PRO A 1 377 ? 7.453 -3.627 -13.477 1 96.62 377 PRO A O 1
ATOM 2987 N N . SER A 1 378 ? 6.785 -2.141 -11.938 1 93.94 378 SER A N 1
ATOM 2988 C CA . SER A 1 378 ? 6.219 -1.251 -12.945 1 93.94 378 SER A CA 1
ATOM 2989 C C . SER A 1 378 ? 7.312 -0.531 -13.727 1 93.94 378 SER A C 1
ATOM 2991 O O . SER A 1 378 ? 7.215 -0.371 -14.945 1 93.94 378 SER A O 1
ATOM 2993 N N . LYS A 1 379 ? 8.344 -0.171 -12.969 1 94.06 379 LYS A N 1
ATOM 2994 C CA . LYS A 1 379 ? 9.562 0.395 -13.547 1 94.06 379 LYS A CA 1
ATOM 2995 C C . LYS A 1 379 ? 10.789 -0.396 -13.117 1 94.06 379 LYS A C 1
ATOM 2997 O O . LYS A 1 379 ? 11.414 -0.077 -12.102 1 94.06 379 LYS A O 1
ATOM 3002 N N . PRO A 1 380 ? 11.25 -1.241 -13.953 1 95.06 380 PRO A N 1
ATOM 3003 C CA . PRO A 1 380 ? 12.305 -2.191 -13.594 1 95.06 380 PRO A CA 1
ATOM 3004 C C . PRO A 1 380 ? 13.586 -1.501 -13.133 1 95.06 380 PRO A C 1
ATOM 3006 O O . PRO A 1 380 ? 14.328 -2.051 -12.312 1 95.06 380 PRO A O 1
ATOM 3009 N N . SER A 1 381 ? 13.867 -0.343 -13.57 1 94.25 381 SER A N 1
ATOM 3010 C CA . SER A 1 381 ? 15.109 0.347 -13.242 1 94.25 381 SER A CA 1
ATOM 3011 C C . SER A 1 381 ? 15.07 0.917 -11.828 1 94.25 381 SER A C 1
ATOM 3013 O O . SER A 1 381 ? 16.109 1.144 -11.211 1 94.25 381 SER A O 1
ATOM 3015 N N . HIS A 1 382 ? 13.852 1.112 -11.273 1 95.62 382 HIS A N 1
ATOM 3016 C CA . HIS A 1 382 ? 13.766 1.823 -10 1 95.62 382 HIS A CA 1
ATOM 3017 C C . HIS A 1 382 ? 12.945 1.036 -8.984 1 95.62 382 HIS A C 1
ATOM 3019 O O . HIS A 1 382 ? 12.938 1.367 -7.797 1 95.62 382 HIS A O 1
ATOM 3025 N N . ASN A 1 383 ? 12.25 0.055 -9.453 1 96.81 383 ASN A N 1
ATOM 3026 C CA . ASN A 1 383 ? 11.445 -0.764 -8.562 1 96.81 383 ASN A CA 1
ATOM 3027 C C . ASN A 1 383 ? 12.094 -2.121 -8.305 1 96.81 383 ASN A C 1
ATOM 3029 O O . ASN A 1 383 ? 12.273 -2.91 -9.234 1 96.81 383 ASN A O 1
ATOM 3033 N N . HIS A 1 384 ? 12.367 -2.395 -7.055 1 98.25 384 HIS A N 1
ATOM 3034 C CA . HIS A 1 384 ? 13.078 -3.607 -6.656 1 98.25 384 HIS A CA 1
ATOM 3035 C C . HIS A 1 384 ? 12.25 -4.418 -5.66 1 98.25 384 HIS A C 1
ATOM 3037 O O . HIS A 1 384 ? 11.133 -4.035 -5.312 1 98.25 384 HIS A O 1
ATOM 3043 N N . VAL A 1 385 ? 12.742 -5.586 -5.312 1 98.56 385 VAL A N 1
ATOM 3044 C CA . VAL A 1 385 ? 11.992 -6.422 -4.379 1 98.56 385 VAL A CA 1
ATOM 3045 C C . VAL A 1 385 ? 12.938 -7.004 -3.33 1 98.56 385 VAL A C 1
ATOM 3047 O O . VAL A 1 385 ? 13.969 -7.586 -3.672 1 98.56 385 VAL A O 1
ATOM 3050 N N . LEU A 1 386 ? 12.609 -6.742 -2.086 1 98.81 386 LEU A N 1
ATOM 3051 C CA . LEU A 1 386 ? 13.328 -7.285 -0.94 1 98.81 386 LEU A CA 1
ATOM 3052 C C . LEU A 1 386 ? 12.68 -8.578 -0.456 1 98.81 386 LEU A C 1
ATOM 3054 O O . LEU A 1 386 ? 11.539 -8.57 0.002 1 98.81 386 LEU A O 1
ATOM 3058 N N . VAL A 1 387 ? 13.414 -9.672 -0.572 1 98.69 387 VAL A N 1
ATOM 3059 C CA . VAL A 1 387 ? 12.938 -10.984 -0.149 1 98.69 387 VAL A CA 1
ATOM 3060 C C . VAL A 1 387 ? 13.523 -11.336 1.218 1 98.69 387 VAL A C 1
ATOM 3062 O O . VAL A 1 387 ? 14.742 -11.344 1.394 1 98.69 387 VAL A O 1
ATOM 3065 N N . LEU A 1 388 ? 12.664 -11.594 2.148 1 98.31 388 LEU A N 1
ATOM 3066 C CA . LEU A 1 388 ? 13.078 -11.977 3.494 1 98.31 388 LEU A CA 1
ATOM 3067 C C . LEU A 1 388 ? 12.547 -13.352 3.865 1 98.31 388 LEU A C 1
ATOM 3069 O O . LEU A 1 388 ? 11.352 -13.617 3.725 1 98.31 388 LEU A O 1
ATOM 3073 N N . ALA A 1 389 ? 13.477 -14.188 4.312 1 96.81 389 ALA A N 1
ATOM 3074 C CA . ALA A 1 389 ? 13.039 -15.484 4.824 1 96.81 389 ALA A CA 1
ATOM 3075 C C . ALA A 1 389 ? 12.32 -15.328 6.16 1 96.81 389 ALA A C 1
ATOM 3077 O O . ALA A 1 389 ? 12.625 -14.422 6.938 1 96.81 389 ALA A O 1
ATOM 3078 N N . ALA A 1 390 ? 11.477 -16.281 6.504 1 95.62 390 ALA A N 1
ATOM 3079 C CA . ALA A 1 390 ? 10.609 -16.188 7.672 1 95.62 390 ALA A CA 1
ATOM 3080 C C . ALA A 1 390 ? 11.414 -16.25 8.969 1 95.62 390 ALA A C 1
ATOM 3082 O O . ALA A 1 390 ? 11 -15.711 9.992 1 95.62 390 ALA A O 1
ATOM 3083 N N . HIS A 1 391 ? 12.57 -16.859 8.969 1 93.62 391 HIS A N 1
ATOM 3084 C CA . HIS A 1 391 ? 13.32 -17.078 10.203 1 93.62 391 HIS A CA 1
ATOM 3085 C C . HIS A 1 391 ? 14.281 -15.922 10.469 1 93.62 391 HIS A C 1
ATOM 3087 O O . HIS A 1 391 ? 15.086 -15.984 11.406 1 93.62 391 HIS A O 1
ATOM 3093 N N . THR A 1 392 ? 14.18 -14.883 9.703 1 95.44 392 THR A N 1
ATOM 3094 C CA . THR A 1 392 ? 15.07 -13.742 9.891 1 95.44 392 THR A CA 1
ATOM 3095 C C . THR A 1 392 ? 14.453 -12.719 10.836 1 95.44 392 THR A C 1
ATOM 3097 O O . THR A 1 392 ? 13.242 -12.727 11.055 1 95.44 392 THR A O 1
ATOM 3100 N N . GLU A 1 393 ? 15.266 -11.945 11.438 1 96.38 393 GLU A N 1
ATOM 3101 C CA . GLU A 1 393 ? 14.93 -10.812 12.297 1 96.38 393 GLU A CA 1
ATOM 3102 C C . GLU A 1 393 ? 15.797 -9.602 11.977 1 96.38 393 GLU A C 1
ATOM 3104 O O . GLU A 1 393 ? 17 -9.734 11.758 1 96.38 393 GLU A O 1
ATOM 3109 N N . VAL A 1 394 ? 15.203 -8.438 11.961 1 96.69 394 VAL A N 1
ATOM 3110 C CA . VAL A 1 394 ? 15.961 -7.281 11.5 1 96.69 394 VAL A CA 1
ATOM 3111 C C . VAL A 1 394 ? 16.188 -6.312 12.656 1 96.69 394 VAL A C 1
ATOM 3113 O O . VAL A 1 394 ? 15.398 -6.277 13.609 1 96.69 394 VAL A O 1
ATOM 3116 N N . SER A 1 395 ? 17.25 -5.547 12.578 1 95.62 395 SER A N 1
ATOM 3117 C CA . SER A 1 395 ? 17.531 -4.496 13.547 1 95.62 395 SER A CA 1
ATOM 3118 C C . SER A 1 395 ? 16.812 -3.199 13.188 1 95.62 395 SER A C 1
ATOM 3120 O O . SER A 1 395 ? 16.281 -3.062 12.086 1 95.62 395 SER A O 1
ATOM 3122 N N . PRO A 1 396 ? 16.781 -2.234 14.086 1 94.75 396 PRO A N 1
ATOM 3123 C CA . PRO A 1 396 ? 16.141 -0.949 13.805 1 94.75 396 PRO A CA 1
ATOM 3124 C C . PRO A 1 396 ? 16.797 -0.197 12.656 1 94.75 396 PRO A C 1
ATOM 3126 O O . PRO A 1 396 ? 16.172 0.646 12.016 1 94.75 396 PRO A O 1
ATOM 3129 N N . GLN A 1 397 ? 18.031 -0.482 12.391 1 95.19 397 GLN A N 1
ATOM 3130 C CA . GLN A 1 397 ? 18.766 0.249 11.367 1 95.19 397 GLN A CA 1
ATOM 3131 C C . GLN A 1 397 ? 18.766 -0.504 10.039 1 95.19 397 GLN A C 1
ATOM 3133 O O . GLN A 1 397 ? 19.406 -0.085 9.078 1 95.19 397 GLN A O 1
ATOM 3138 N N . PHE A 1 398 ? 18.094 -1.561 9.93 1 96.44 398 PHE A N 1
ATOM 3139 C CA . PHE A 1 398 ? 18.109 -2.449 8.773 1 96.44 398 PHE A CA 1
ATOM 3140 C C . PHE A 1 398 ? 17.797 -1.682 7.492 1 96.44 398 PHE A C 1
ATOM 3142 O O . PHE A 1 398 ? 18.562 -1.744 6.523 1 96.44 398 PHE A O 1
ATOM 3149 N N . PHE A 1 399 ? 16.734 -0.891 7.516 1 96.94 399 PHE A N 1
ATOM 3150 C CA . PHE A 1 399 ? 16.297 -0.203 6.309 1 96.94 399 PHE A CA 1
ATOM 3151 C C . PHE A 1 399 ? 17.281 0.902 5.93 1 96.94 399 PHE A C 1
ATOM 3153 O O . PHE A 1 399 ? 17.438 1.221 4.75 1 96.94 399 PHE A O 1
ATOM 3160 N N . ASN A 1 400 ? 17.922 1.484 6.836 1 96.31 400 ASN A N 1
ATOM 3161 C CA . ASN A 1 400 ? 18.969 2.451 6.523 1 96.31 400 ASN A CA 1
ATOM 3162 C C . ASN A 1 400 ? 20.109 1.81 5.738 1 96.31 400 ASN A C 1
ATOM 3164 O O . ASN A 1 400 ? 20.578 2.379 4.754 1 96.31 400 ASN A O 1
ATOM 3168 N N . TYR A 1 401 ? 20.469 0.659 6.223 1 96.69 401 TYR A N 1
ATOM 3169 C CA . TYR A 1 401 ? 21.531 -0.051 5.512 1 96.69 401 TYR A CA 1
ATOM 3170 C C . TYR A 1 401 ? 21.078 -0.436 4.105 1 96.69 401 TYR A C 1
ATOM 3172 O O . TYR A 1 401 ? 21.844 -0.331 3.15 1 96.69 401 TYR A O 1
ATOM 3180 N N . VAL A 1 402 ? 19.859 -0.886 3.98 1 98 402 VAL A N 1
ATOM 3181 C CA . VAL A 1 402 ? 19.312 -1.286 2.686 1 98 402 VAL A CA 1
ATOM 3182 C C . VAL A 1 402 ? 19.344 -0.101 1.724 1 98 402 VAL A C 1
ATOM 3184 O O . VAL A 1 402 ? 19.859 -0.212 0.605 1 98 402 VAL A O 1
ATOM 3187 N N . LYS A 1 403 ? 18.844 1.01 2.148 1 97.62 403 LYS A N 1
ATOM 3188 C CA . LYS A 1 403 ? 18.781 2.193 1.298 1 97.62 403 LYS A CA 1
ATOM 3189 C C . LYS A 1 403 ? 20.172 2.711 0.951 1 97.62 403 LYS A C 1
ATOM 3191 O O . LYS A 1 403 ? 20.438 3.047 -0.203 1 97.62 403 LYS A O 1
ATOM 3196 N N . TYR A 1 404 ? 21.047 2.766 1.922 1 97.38 404 TYR A N 1
ATOM 3197 C CA . TYR A 1 404 ? 22.422 3.246 1.734 1 97.38 404 TYR A CA 1
ATOM 3198 C C . TYR A 1 404 ? 23.156 2.406 0.696 1 97.38 404 TYR A C 1
ATOM 3200 O O . TYR A 1 404 ? 23.719 2.943 -0.259 1 97.38 404 TYR A O 1
ATOM 3208 N N . THR A 1 405 ? 23.062 1.098 0.858 1 97.31 405 THR A N 1
ATOM 3209 C CA . THR A 1 405 ? 23.766 0.185 -0.031 1 97.31 405 THR A CA 1
ATOM 3210 C C . THR A 1 405 ? 23.141 0.191 -1.424 1 97.31 405 THR A C 1
ATOM 3212 O O . THR A 1 405 ? 23.859 0.124 -2.428 1 97.31 405 THR A O 1
ATOM 3215 N N . LEU A 1 406 ? 21.891 0.283 -1.479 1 97.88 406 LEU A N 1
ATOM 3216 C CA . LEU A 1 406 ? 21.172 0.305 -2.75 1 97.88 406 LEU A CA 1
ATOM 3217 C C . LEU A 1 406 ? 21.562 1.527 -3.572 1 97.88 406 LEU A C 1
ATOM 3219 O O . LEU A 1 406 ? 21.938 1.402 -4.746 1 97.88 406 LEU A O 1
ATOM 3223 N N . LEU A 1 407 ? 21.531 2.705 -2.973 1 97.94 407 LEU A N 1
ATOM 3224 C CA . LEU A 1 407 ? 21.844 3.943 -3.67 1 97.94 407 LEU A CA 1
ATOM 3225 C C . LEU A 1 407 ? 23.312 3.957 -4.109 1 97.94 407 LEU A C 1
ATOM 3227 O O . LEU A 1 407 ? 23.609 4.34 -5.242 1 97.94 407 LEU A O 1
ATOM 3231 N N . HIS A 1 408 ? 24.141 3.473 -3.273 1 97.06 408 HIS A N 1
ATOM 3232 C CA . HIS A 1 408 ? 25.578 3.453 -3.576 1 97.06 408 HIS A CA 1
ATOM 3233 C C . HIS A 1 408 ? 25.891 2.467 -4.695 1 97.06 408 HIS A C 1
ATOM 3235 O O . HIS A 1 408 ? 26.656 2.777 -5.605 1 97.06 408 HIS A O 1
ATOM 3241 N N . SER A 1 409 ? 25.297 1.306 -4.664 1 96.94 409 SER A N 1
ATOM 3242 C CA . SER A 1 409 ? 25.703 0.201 -5.527 1 96.94 409 SER A CA 1
ATOM 3243 C C . SER A 1 409 ? 25.062 0.315 -6.91 1 96.94 409 SER A C 1
ATOM 3245 O O . SER A 1 409 ? 25.625 -0.164 -7.898 1 96.94 409 SER A O 1
ATOM 3247 N N . LEU A 1 410 ? 23.953 0.976 -6.984 1 97.06 410 LEU A N 1
ATOM 3248 C CA . LEU A 1 410 ? 23.266 0.955 -8.266 1 97.06 410 LEU A CA 1
ATOM 3249 C C . LEU A 1 410 ? 23.25 2.344 -8.898 1 97.06 410 LEU A C 1
ATOM 3251 O O . LEU A 1 410 ? 23.172 2.475 -10.125 1 97.06 410 LEU A O 1
ATOM 3255 N N . TYR A 1 411 ? 23.312 3.402 -8.086 1 97.06 411 TYR A N 1
ATOM 3256 C CA . TYR A 1 411 ? 22.984 4.703 -8.648 1 97.06 411 TYR A CA 1
ATOM 3257 C C . TYR A 1 411 ? 24.125 5.691 -8.453 1 97.06 411 TYR A C 1
ATOM 3259 O O . TYR A 1 411 ? 24.016 6.855 -8.859 1 97.06 411 TYR A O 1
ATOM 3267 N N . SER A 1 412 ? 25.156 5.293 -7.855 1 96.75 412 SER A N 1
ATOM 3268 C CA . SER A 1 412 ? 26.328 6.156 -7.766 1 96.75 412 SER A CA 1
ATOM 3269 C C . SER A 1 412 ? 26.969 6.348 -9.133 1 96.75 412 SER A C 1
ATOM 3271 O O . SER A 1 412 ? 26.766 5.539 -10.039 1 96.75 412 SER A O 1
ATOM 3273 N N . GLN A 1 413 ? 27.703 7.383 -9.242 1 94.88 413 GLN A N 1
ATOM 3274 C CA . GLN A 1 413 ? 28.391 7.672 -10.5 1 94.88 413 GLN A CA 1
ATOM 3275 C C . GLN A 1 413 ? 29.391 6.578 -10.852 1 94.88 413 GLN A C 1
ATOM 3277 O O . GLN A 1 413 ? 29.469 6.156 -12 1 94.88 413 GLN A O 1
ATOM 3282 N N . SER A 1 414 ? 30.078 6.168 -9.898 1 91.94 414 SER A N 1
ATOM 3283 C CA . SER A 1 414 ? 31.078 5.121 -10.117 1 91.94 414 SER A CA 1
ATOM 3284 C C . SER A 1 414 ? 30.422 3.82 -10.562 1 91.94 414 SER A C 1
ATOM 3286 O O . SER A 1 414 ? 30.938 3.123 -11.438 1 91.94 414 SER A O 1
ATOM 3288 N N . SER A 1 415 ? 29.328 3.508 -10 1 93.31 415 SER A N 1
ATOM 3289 C CA . SER A 1 415 ? 28.625 2.285 -10.367 1 93.31 415 SER A CA 1
ATOM 3290 C C . SER A 1 415 ? 28.141 2.334 -11.812 1 93.31 415 SER A C 1
ATOM 3292 O O . SER A 1 415 ? 28.25 1.347 -12.539 1 93.31 415 SER A O 1
ATOM 3294 N N . ILE A 1 416 ? 27.656 3.438 -12.18 1 92.31 416 ILE A N 1
ATOM 3295 C CA . ILE A 1 416 ? 27.125 3.605 -13.531 1 92.31 416 ILE A CA 1
ATOM 3296 C C . ILE A 1 416 ? 28.281 3.586 -14.539 1 92.31 416 ILE A C 1
ATOM 3298 O O . ILE A 1 416 ? 28.203 2.891 -15.555 1 92.31 416 ILE A O 1
ATOM 3302 N N . LEU A 1 417 ? 29.328 4.273 -14.242 1 91.5 417 LEU A N 1
ATOM 3303 C CA . LEU A 1 417 ? 30.453 4.395 -15.148 1 91.5 417 LEU A CA 1
ATOM 3304 C C . LEU A 1 417 ? 31.156 3.053 -15.336 1 91.5 417 LEU A C 1
ATOM 3306 O O . LEU A 1 417 ? 31.625 2.738 -16.438 1 91.5 417 LEU A O 1
ATOM 3310 N N . GLN A 1 418 ? 31.156 2.279 -14.305 1 90 418 GLN A N 1
ATOM 3311 C CA . GLN A 1 418 ? 31.844 0.998 -14.359 1 90 418 GLN A CA 1
ATOM 3312 C C . GLN A 1 418 ? 30.875 -0.141 -14.672 1 90 418 GLN A C 1
ATOM 3314 O O . GLN A 1 418 ? 31.25 -1.314 -14.594 1 90 418 GLN A O 1
ATOM 3319 N N . ASP A 1 419 ? 29.625 0.081 -14.875 1 88.38 419 ASP A N 1
ATOM 3320 C CA . ASP A 1 419 ? 28.578 -0.82 -15.32 1 88.38 419 ASP A CA 1
ATOM 3321 C C . ASP A 1 419 ? 28.266 -1.877 -14.258 1 88.38 419 ASP A C 1
ATOM 3323 O O . ASP A 1 419 ? 27.953 -3.021 -14.586 1 88.38 419 ASP A O 1
ATOM 3327 N N . TRP A 1 420 ? 28.516 -1.529 -13.062 1 88.69 420 TRP A N 1
ATOM 3328 C CA . TRP A 1 420 ? 28.141 -2.438 -11.984 1 88.69 420 TRP A CA 1
ATOM 3329 C C . TRP A 1 420 ? 26.625 -2.562 -11.891 1 88.69 420 TRP A C 1
ATOM 3331 O O . TRP A 1 420 ? 26.094 -3.635 -11.586 1 88.69 420 TRP A O 1
ATOM 3341 N N . ASN A 1 421 ? 25.984 -1.484 -12.148 1 88.69 421 ASN A N 1
ATOM 3342 C CA . ASN A 1 421 ? 24.516 -1.464 -12.086 1 88.69 421 ASN A CA 1
ATOM 3343 C C . ASN A 1 421 ? 23.906 -2.457 -13.062 1 88.69 421 ASN A C 1
ATOM 3345 O O . ASN A 1 421 ? 22.781 -2.914 -12.859 1 88.69 421 ASN A O 1
ATOM 3349 N N . GLU A 1 422 ? 24.656 -2.867 -13.969 1 90.62 422 GLU A N 1
ATOM 3350 C CA . GLU A 1 422 ? 24.156 -3.818 -14.953 1 90.62 422 GLU A CA 1
ATOM 3351 C C . GLU A 1 422 ? 24.531 -5.25 -14.586 1 90.62 422 GLU A C 1
ATOM 3353 O O . GLU A 1 422 ? 23.922 -6.203 -15.07 1 90.62 422 GLU A O 1
ATOM 3358 N N . ASN A 1 423 ? 25.438 -5.402 -13.695 1 93.69 423 ASN A N 1
ATOM 3359 C CA . ASN A 1 423 ? 25.969 -6.738 -13.43 1 93.69 423 ASN A CA 1
ATOM 3360 C C . ASN A 1 423 ? 25.516 -7.254 -12.07 1 93.69 423 ASN A C 1
ATOM 3362 O O . ASN A 1 423 ? 25.688 -8.43 -11.758 1 93.69 423 ASN A O 1
ATOM 3366 N N . ILE A 1 424 ? 24.891 -6.461 -11.328 1 97.25 424 ILE A N 1
ATOM 3367 C CA . ILE A 1 424 ? 24.484 -6.859 -9.984 1 97.25 424 ILE A CA 1
ATOM 3368 C C . ILE A 1 424 ? 23.109 -7.516 -10.047 1 97.25 424 ILE A C 1
ATOM 3370 O O . ILE A 1 424 ? 22.125 -6.895 -10.469 1 97.25 424 ILE A O 1
ATOM 3374 N N . MET A 1 425 ? 23.047 -8.766 -9.648 1 97.81 425 MET A N 1
ATOM 3375 C CA . MET A 1 425 ? 21.812 -9.523 -9.555 1 97.81 425 MET A CA 1
ATOM 3376 C C . MET A 1 425 ? 21 -9.078 -8.344 1 97.81 425 MET A C 1
ATOM 3378 O O . MET A 1 425 ? 19.766 -9 -8.406 1 97.81 425 MET A O 1
ATOM 3382 N N . GLY A 1 426 ? 21.719 -8.867 -7.285 1 98.31 426 GLY A N 1
ATOM 3383 C CA . GLY A 1 426 ? 21.078 -8.469 -6.047 1 98.31 426 GLY A CA 1
ATOM 3384 C C . GLY A 1 426 ? 22.047 -8.094 -4.949 1 98.31 426 GLY A C 1
ATOM 3385 O O . GLY A 1 426 ? 23.266 -8.117 -5.16 1 98.31 426 GLY A O 1
ATOM 3386 N N . ILE A 1 427 ? 21.484 -7.676 -3.803 1 98.44 427 ILE A N 1
ATOM 3387 C CA . ILE A 1 427 ? 22.25 -7.32 -2.604 1 98.44 427 ILE A CA 1
ATOM 3388 C C . ILE A 1 427 ? 21.781 -8.18 -1.431 1 98.44 427 ILE A C 1
ATOM 3390 O O . ILE A 1 427 ? 20.594 -8.164 -1.067 1 98.44 427 ILE A O 1
ATOM 3394 N N . SER A 1 428 ? 22.703 -8.906 -0.896 1 98.38 428 SER A N 1
ATOM 3395 C CA . SER A 1 428 ? 22.391 -9.734 0.265 1 98.38 428 SER A CA 1
ATOM 3396 C C . SER A 1 428 ? 22.625 -8.969 1.564 1 98.38 428 SER A C 1
ATOM 3398 O O . SER A 1 428 ? 23.516 -8.117 1.638 1 98.38 428 SER A O 1
ATOM 3400 N N . PHE A 1 429 ? 21.922 -9.32 2.594 1 97.81 429 PHE A N 1
ATOM 3401 C CA . PHE A 1 429 ? 22.078 -8.688 3.895 1 97.81 429 PHE A CA 1
ATOM 3402 C C . PHE A 1 429 ? 22.469 -9.711 4.953 1 97.81 429 PHE A C 1
ATOM 3404 O O . PHE A 1 429 ? 22.516 -9.391 6.145 1 97.81 429 PHE A O 1
ATOM 3411 N N . HIS A 1 430 ? 22.656 -10.82 4.441 1 94.06 430 HIS A N 1
ATOM 3412 C CA . HIS A 1 430 ? 23.25 -11.922 5.207 1 94.06 430 HIS A CA 1
ATOM 3413 C C . HIS A 1 430 ? 24.625 -12.297 4.664 1 94.06 430 HIS A C 1
ATOM 3415 O O . HIS A 1 430 ? 24.859 -12.203 3.457 1 94.06 430 HIS A O 1
ATOM 3421 N N . SER A 1 431 ? 25.469 -12.664 5.605 1 91.31 431 SER A N 1
ATOM 3422 C CA . SER A 1 431 ? 26.797 -13.125 5.184 1 91.31 431 SER A CA 1
ATOM 3423 C C . SER A 1 431 ? 26.922 -14.641 5.293 1 91.31 431 SER A C 1
ATOM 3425 O O . SER A 1 431 ? 26.875 -15.195 6.391 1 91.31 431 SER A O 1
ATOM 3427 N N . PRO A 1 432 ? 27.094 -15.227 4.172 1 91.5 432 PRO A N 1
ATOM 3428 C CA . PRO A 1 432 ? 27.172 -16.688 4.195 1 91.5 432 PRO A CA 1
ATOM 3429 C C . PRO A 1 432 ? 28.516 -17.188 4.723 1 91.5 432 PRO A C 1
ATOM 3431 O O . PRO A 1 432 ? 29.547 -16.547 4.52 1 91.5 432 PRO A O 1
ATOM 3434 N N . SER A 1 433 ? 28.469 -18.406 5.277 1 89.94 433 SER A N 1
ATOM 3435 C CA . SER A 1 433 ? 29.672 -19.047 5.766 1 89.94 433 SER A CA 1
ATOM 3436 C C . SER A 1 433 ? 30.016 -20.281 4.938 1 89.94 433 SER A C 1
ATOM 3438 O O . SER A 1 433 ? 31.141 -20.812 5.023 1 89.94 433 SER A O 1
ATOM 3440 N N . THR A 1 434 ? 29.078 -20.703 4.148 1 92.88 434 THR A N 1
ATOM 3441 C CA . THR A 1 434 ? 29.266 -21.891 3.316 1 92.88 434 THR A CA 1
ATOM 3442 C C . THR A 1 434 ? 28.828 -21.625 1.883 1 92.88 434 THR A C 1
ATOM 3444 O O . THR A 1 434 ? 28.156 -20.625 1.612 1 92.88 434 THR A O 1
ATOM 3447 N N . LEU A 1 435 ? 29.219 -22.531 1.073 1 94.94 435 LEU A N 1
ATOM 3448 C CA . LEU A 1 435 ? 28.672 -22.516 -0.28 1 94.94 435 LEU A CA 1
ATOM 3449 C C . LEU A 1 435 ? 27.203 -22.922 -0.28 1 94.94 435 LEU A C 1
ATOM 3451 O O . LEU A 1 435 ? 26.609 -23.125 0.783 1 94.94 435 LEU A O 1
ATOM 3455 N N . LEU A 1 436 ? 26.562 -22.953 -1.413 1 94.12 436 LEU A N 1
ATOM 3456 C CA . LEU A 1 436 ? 25.141 -23.219 -1.522 1 94.12 436 LEU A CA 1
ATOM 3457 C C . LEU A 1 436 ? 24.812 -24.672 -1.156 1 94.12 436 LEU A C 1
ATOM 3459 O O . LEU A 1 436 ? 23.656 -25.016 -0.933 1 94.12 436 LEU A O 1
ATOM 3463 N N . ASP A 1 437 ? 25.859 -25.5 -1.075 1 90.69 437 ASP A N 1
ATOM 3464 C CA . ASP A 1 437 ? 25.672 -26.875 -0.639 1 90.69 437 ASP A CA 1
ATOM 3465 C C . ASP A 1 437 ? 25.531 -26.953 0.88 1 90.69 437 ASP A C 1
ATOM 3467 O O . ASP A 1 437 ? 25.188 -28.016 1.422 1 90.69 437 ASP A O 1
ATOM 3471 N N . ASP A 1 438 ? 25.859 -25.922 1.598 1 88.31 438 ASP A N 1
ATOM 3472 C CA . ASP A 1 438 ? 25.703 -25.75 3.039 1 88.31 438 ASP A CA 1
ATOM 3473 C C . ASP A 1 438 ? 26.703 -26.609 3.805 1 88.31 438 ASP A C 1
ATOM 3475 O O . ASP A 1 438 ? 26.5 -26.906 4.984 1 88.31 438 ASP A O 1
ATOM 3479 N N . THR A 1 439 ? 27.703 -27.062 3.184 1 89.12 439 THR A N 1
ATOM 3480 C CA . THR A 1 439 ? 28.719 -27.891 3.824 1 89.12 439 THR A CA 1
ATOM 3481 C C . THR A 1 439 ? 30.109 -27.328 3.596 1 89.12 439 THR A C 1
ATOM 3483 O O . THR A 1 439 ? 30.906 -27.203 4.535 1 89.12 439 THR A O 1
ATOM 3486 N N . THR A 1 440 ? 30.344 -26.969 2.361 1 92.69 440 THR A N 1
ATOM 3487 C CA . THR A 1 440 ? 31.656 -26.453 2.01 1 92.69 440 THR A CA 1
ATOM 3488 C C . THR A 1 440 ? 31.828 -25.016 2.51 1 92.69 440 THR A C 1
ATOM 3490 O O . THR A 1 440 ? 31.031 -24.141 2.188 1 92.69 440 THR A O 1
ATOM 3493 N N . PRO A 1 441 ? 32.844 -24.797 3.24 1 93.12 441 PRO A N 1
ATOM 3494 C CA . PRO A 1 441 ? 33.062 -23.453 3.76 1 93.12 441 PRO A CA 1
ATOM 3495 C C . PRO A 1 441 ? 33.438 -22.453 2.666 1 93.12 441 PRO A C 1
ATOM 3497 O O . PRO A 1 441 ? 34.125 -22.797 1.71 1 93.12 441 PRO A O 1
ATOM 3500 N N . LEU A 1 442 ? 32.969 -21.234 2.842 1 92.69 442 LEU A N 1
ATOM 3501 C CA . LEU A 1 442 ? 33.281 -20.141 1.937 1 92.69 442 LEU A CA 1
ATOM 3502 C C . LEU A 1 442 ? 34.406 -19.266 2.5 1 92.69 442 LEU A C 1
ATOM 3504 O O . LEU A 1 442 ? 34.312 -18.766 3.621 1 92.69 442 LEU A O 1
ATOM 3508 N N . THR A 1 443 ? 35.469 -19.078 1.767 1 87.94 443 THR A N 1
ATOM 3509 C CA . THR A 1 443 ? 36.594 -18.219 2.168 1 87.94 443 THR A CA 1
ATOM 3510 C C . THR A 1 443 ? 36.656 -16.984 1.284 1 87.94 443 THR A C 1
ATOM 3512 O O . THR A 1 443 ? 36.781 -17.094 0.062 1 87.94 443 THR A O 1
ATOM 3515 N N . VAL A 1 444 ? 36.594 -15.883 1.886 1 87.06 444 VAL A N 1
ATOM 3516 C CA . VAL A 1 444 ? 36.656 -14.617 1.153 1 87.06 444 VAL A CA 1
ATOM 3517 C C . VAL A 1 444 ? 38.031 -13.984 1.29 1 87.06 444 VAL A C 1
ATOM 3519 O O . VAL A 1 444 ? 38.5 -13.766 2.404 1 87.06 444 VAL A O 1
ATOM 3522 N N . PRO A 1 445 ? 38.656 -13.766 0.198 1 81.81 445 PRO A N 1
ATOM 3523 C CA . PRO A 1 445 ? 39.938 -13.078 0.261 1 81.81 445 PRO A CA 1
ATOM 3524 C C . PRO A 1 445 ? 39.812 -11.625 0.717 1 81.81 445 PRO A C 1
ATOM 3526 O O . PRO A 1 445 ? 38.719 -11.023 0.578 1 81.81 445 PRO A O 1
ATOM 3529 N N . PRO A 1 446 ? 40.875 -11.102 1.283 1 76.25 446 PRO A N 1
ATOM 3530 C CA . PRO A 1 446 ? 40.812 -9.703 1.715 1 76.25 446 PRO A CA 1
ATOM 3531 C C . PRO A 1 446 ? 40.75 -8.727 0.542 1 76.25 446 PRO A C 1
ATOM 3533 O O . PRO A 1 446 ? 41.25 -9.039 -0.549 1 76.25 446 PRO A O 1
ATOM 3536 N N . ALA A 1 447 ? 40.062 -7.613 0.784 1 69.5 447 ALA A N 1
ATOM 3537 C CA . ALA A 1 447 ? 40 -6.578 -0.243 1 69.5 447 ALA A CA 1
ATOM 3538 C C . ALA A 1 447 ? 41.344 -5.898 -0.432 1 69.5 447 ALA A C 1
ATOM 3540 O O . ALA A 1 447 ? 42.156 -5.824 0.503 1 69.5 447 ALA A O 1
ATOM 3541 N N . GLU A 1 448 ? 41.812 -5.543 -1.685 1 60.47 448 GLU A N 1
ATOM 3542 C CA . GLU A 1 448 ? 43.094 -4.926 -2.002 1 60.47 448 GLU A CA 1
ATOM 3543 C C . GLU A 1 448 ? 43.344 -3.699 -1.129 1 60.47 448 GLU A C 1
ATOM 3545 O O . GLU A 1 448 ? 44.438 -3.504 -0.63 1 60.47 448 GLU A O 1
ATOM 3550 N N . GLU A 1 449 ? 42.469 -2.602 -1.212 1 55.47 449 GLU A N 1
ATOM 3551 C CA . GLU A 1 449 ? 42.688 -1.324 -0.55 1 55.47 449 GLU A CA 1
ATOM 3552 C C . GLU A 1 449 ? 42.281 -1.377 0.918 1 55.47 449 GLU A C 1
ATOM 3554 O O . GLU A 1 449 ? 42.344 -0.366 1.622 1 55.47 449 GLU A O 1
ATOM 3559 N N . ALA A 1 450 ? 41.812 -2.434 1.305 1 53.59 450 ALA A N 1
ATOM 3560 C CA . ALA A 1 450 ? 41.344 -2.422 2.686 1 53.59 450 ALA A CA 1
ATOM 3561 C C . ALA A 1 450 ? 42.5 -2.436 3.668 1 53.59 450 ALA A C 1
ATOM 3563 O O . ALA A 1 450 ? 43.469 -3.156 3.469 1 53.59 450 ALA A O 1
ATOM 3564 N N . ASP A 1 451 ? 42.812 -1.346 4.438 1 49.91 451 ASP A N 1
ATOM 3565 C CA . ASP A 1 451 ? 43.75 -1.347 5.555 1 49.91 451 ASP A CA 1
ATOM 3566 C C . ASP A 1 451 ? 43.844 -2.727 6.203 1 49.91 451 ASP A C 1
ATOM 3568 O O . ASP A 1 451 ? 42.844 -3.436 6.293 1 49.91 451 ASP A O 1
ATOM 3572 N N . GLU A 1 452 ? 45.125 -3.379 6.223 1 47.06 452 GLU A N 1
ATOM 3573 C CA . GLU A 1 452 ? 45.656 -4.648 6.684 1 47.06 452 GLU A CA 1
ATOM 3574 C C . GLU A 1 452 ? 44.875 -5.188 7.879 1 47.06 452 GLU A C 1
ATOM 3576 O O . GLU A 1 452 ? 44.938 -6.383 8.18 1 47.06 452 GLU A O 1
ATOM 3581 N N . THR A 1 453 ? 44.75 -4.348 8.82 1 46.28 453 THR A N 1
ATOM 3582 C CA . THR A 1 453 ? 44.438 -4.902 10.133 1 46.28 453 THR A CA 1
ATOM 3583 C C . THR A 1 453 ? 43.031 -5.527 10.133 1 46.28 453 THR A C 1
ATOM 3585 O O . THR A 1 453 ? 42.625 -6.109 11.133 1 46.28 453 THR A O 1
ATOM 3588 N N . SER A 1 454 ? 42.094 -4.98 9.242 1 51.66 454 SER A N 1
ATOM 3589 C CA . SER A 1 454 ? 40.688 -5.238 9.531 1 51.66 454 SER A CA 1
ATOM 3590 C C . SER A 1 454 ? 40.219 -6.52 8.859 1 51.66 454 SER A C 1
ATOM 3592 O O . SER A 1 454 ? 40.75 -6.926 7.828 1 51.66 454 SER A O 1
ATOM 3594 N N . GLY A 1 455 ? 39.438 -7.332 9.445 1 58.84 455 GLY A N 1
ATOM 3595 C CA . GLY A 1 455 ? 38.625 -8.539 9.281 1 58.84 455 GLY A CA 1
ATOM 3596 C C . GLY A 1 455 ? 38.031 -8.664 7.891 1 58.84 455 GLY A C 1
ATOM 3597 O O . GLY A 1 455 ? 38.531 -8.094 6.93 1 58.84 455 GLY A O 1
ATOM 3598 N N . SER A 1 456 ? 36.969 -9.398 7.664 1 75.94 456 SER A N 1
ATOM 3599 C CA . SER A 1 456 ? 36.219 -9.805 6.477 1 75.94 456 SER A CA 1
ATOM 3600 C C . SER A 1 456 ? 35.562 -8.609 5.805 1 75.94 456 SER A C 1
ATOM 3602 O O . SER A 1 456 ? 35.062 -7.703 6.484 1 75.94 456 SER A O 1
ATOM 3604 N N . SER A 1 457 ? 35.938 -8.32 4.477 1 86 457 SER A N 1
ATOM 3605 C CA . SER A 1 457 ? 35.375 -7.25 3.652 1 86 457 SER A CA 1
ATOM 3606 C C . SER A 1 457 ? 34.094 -7.695 2.949 1 86 457 SER A C 1
ATOM 3608 O O . SER A 1 457 ? 33.812 -8.891 2.875 1 86 457 SER A O 1
ATOM 3610 N N . PRO A 1 458 ? 33.312 -6.656 2.635 1 93.12 458 PRO A N 1
ATOM 3611 C CA . PRO A 1 458 ? 32.25 -7.016 1.7 1 93.12 458 PRO A CA 1
ATOM 3612 C C . PRO A 1 458 ? 32.781 -7.598 0.393 1 93.12 458 PRO A C 1
ATOM 3614 O O . PRO A 1 458 ? 33.938 -7.363 0.033 1 93.12 458 PRO A O 1
ATOM 3617 N N . PHE A 1 459 ? 32.062 -8.352 -0.284 1 94.69 459 PHE A N 1
ATOM 3618 C CA . PHE A 1 459 ? 32.531 -9.031 -1.478 1 94.69 459 PHE A CA 1
ATOM 3619 C C . PHE A 1 459 ? 31.391 -9.32 -2.443 1 94.69 459 PHE A C 1
ATOM 3621 O O . PHE A 1 459 ? 30.219 -9.227 -2.074 1 94.69 459 PHE A O 1
ATOM 3628 N N . PHE A 1 460 ? 31.781 -9.586 -3.672 1 96.31 460 PHE A N 1
ATOM 3629 C CA . PHE A 1 460 ? 30.859 -10.07 -4.688 1 96.31 460 PHE A CA 1
ATOM 3630 C C . PHE A 1 460 ? 30.938 -11.586 -4.82 1 96.31 460 PHE A C 1
ATOM 3632 O O . PHE A 1 460 ? 32.031 -12.156 -4.797 1 96.31 460 PHE A O 1
ATOM 3639 N N . TRP A 1 461 ? 29.812 -12.219 -4.855 1 97.31 461 TRP A N 1
ATOM 3640 C CA . TRP A 1 461 ? 29.703 -13.656 -5.066 1 97.31 461 TRP A CA 1
ATOM 3641 C C . TRP A 1 461 ? 28.672 -13.969 -6.148 1 97.31 461 TRP A C 1
ATOM 3643 O O . TRP A 1 461 ? 27.609 -13.336 -6.203 1 97.31 461 TRP A O 1
ATOM 3653 N N . GLN A 1 462 ? 28.984 -14.859 -7.02 1 97 462 GLN A N 1
ATOM 3654 C CA . GLN A 1 462 ? 28.078 -15.195 -8.109 1 97 462 GLN A CA 1
ATOM 3655 C C . GLN A 1 462 ? 26.859 -15.961 -7.605 1 97 462 GLN A C 1
ATOM 3657 O O . GLN A 1 462 ? 25.797 -15.953 -8.242 1 97 462 GLN A O 1
ATOM 3662 N N . ALA A 1 463 ? 27.047 -16.672 -6.484 1 97.06 463 ALA A N 1
ATOM 3663 C CA . ALA A 1 463 ? 25.922 -17.422 -5.91 1 97.06 463 ALA A CA 1
ATOM 3664 C C . ALA A 1 463 ? 24.984 -16.5 -5.137 1 97.06 463 ALA A C 1
ATOM 3666 O O . ALA A 1 463 ? 25.438 -15.688 -4.316 1 97.06 463 ALA A O 1
ATOM 3667 N N . PRO A 1 464 ? 23.656 -16.594 -5.402 1 97.19 464 PRO A N 1
ATOM 3668 C CA . PRO A 1 464 ? 22.672 -15.805 -4.648 1 97.19 464 PRO A CA 1
ATOM 3669 C C . PRO A 1 464 ? 22.328 -16.422 -3.293 1 97.19 464 PRO A C 1
ATOM 3671 O O . PRO A 1 464 ? 22.875 -17.484 -2.945 1 97.19 464 PRO A O 1
ATOM 3674 N N . THR A 1 465 ? 21.531 -15.734 -2.541 1 95.69 465 THR A N 1
ATOM 3675 C CA . THR A 1 465 ? 21.062 -16.219 -1.252 1 95.69 465 THR A CA 1
ATOM 3676 C C . THR A 1 465 ? 19.547 -16.078 -1.139 1 95.69 465 THR A C 1
ATOM 3678 O O . THR A 1 465 ? 18.922 -15.453 -1.995 1 95.69 465 THR A O 1
ATOM 3681 N N . SER A 1 466 ? 19.016 -16.766 -0.119 1 95.38 466 SER A N 1
ATOM 3682 C CA . SER A 1 466 ? 17.562 -16.734 0.012 1 95.38 466 SER A CA 1
ATOM 3683 C C . SER A 1 466 ? 17.156 -16.188 1.372 1 95.38 466 SER A C 1
ATOM 3685 O O . SER A 1 466 ? 15.961 -16.016 1.638 1 95.38 466 SER A O 1
ATOM 3687 N N . ASP A 1 467 ? 18.062 -15.891 2.256 1 94.44 467 ASP A N 1
ATOM 3688 C CA . ASP A 1 467 ? 17.719 -15.461 3.605 1 94.44 467 ASP A CA 1
ATOM 3689 C C . ASP A 1 467 ? 17.188 -14.031 3.604 1 94.44 467 ASP A C 1
ATOM 3691 O O . ASP A 1 467 ? 16.141 -13.742 4.203 1 94.44 467 ASP A O 1
ATOM 3695 N N . ALA A 1 468 ? 17.969 -13.195 3.117 1 98 468 ALA A N 1
ATOM 3696 C CA . ALA A 1 468 ? 17.625 -11.781 2.977 1 98 468 ALA A CA 1
ATOM 3697 C C . ALA A 1 468 ? 18.359 -11.164 1.781 1 98 468 ALA A C 1
ATOM 3699 O O . ALA A 1 468 ? 19.562 -10.938 1.831 1 98 468 ALA A O 1
ATOM 3700 N N . VAL A 1 469 ? 17.578 -10.883 0.761 1 98.56 469 VAL A N 1
ATOM 3701 C CA . VAL A 1 469 ? 18.219 -10.438 -0.469 1 98.56 469 VAL A CA 1
ATOM 3702 C C . VAL A 1 469 ? 17.312 -9.453 -1.2 1 98.56 469 VAL A C 1
ATOM 3704 O O . VAL A 1 469 ? 16.094 -9.633 -1.237 1 98.56 469 VAL A O 1
ATOM 3707 N N . LEU A 1 470 ? 17.875 -8.375 -1.673 1 98.75 470 LEU A N 1
ATOM 3708 C CA . LEU A 1 470 ? 17.203 -7.418 -2.541 1 98.75 470 LEU A CA 1
ATOM 3709 C C . LEU A 1 470 ? 17.531 -7.691 -4.008 1 98.75 470 LEU A C 1
ATOM 3711 O O . LEU A 1 470 ? 18.672 -7.535 -4.434 1 98.75 470 LEU A O 1
ATOM 3715 N N . PHE A 1 471 ? 16.547 -8.125 -4.824 1 98.75 471 PHE A N 1
ATOM 3716 C CA . PHE A 1 471 ? 16.734 -8.344 -6.254 1 98.75 471 PHE A CA 1
ATOM 3717 C C . PHE A 1 471 ? 16.438 -7.074 -7.043 1 98.75 471 PHE A C 1
ATOM 3719 O O . PHE A 1 471 ? 15.477 -6.355 -6.738 1 98.75 471 PHE A O 1
ATOM 3726 N N . MET A 1 472 ? 17.219 -6.836 -8.016 1 98.19 472 MET A N 1
ATOM 3727 C CA . MET A 1 472 ? 16.984 -5.688 -8.891 1 98.19 472 MET A CA 1
ATOM 3728 C C . MET A 1 472 ? 15.781 -5.93 -9.797 1 98.19 472 MET A C 1
ATOM 3730 O O . MET A 1 472 ? 15.547 -7.055 -10.242 1 98.19 472 MET A O 1
ATOM 3734 N N . GLY A 1 473 ? 15.078 -4.848 -10.039 1 97.62 473 GLY A N 1
ATOM 3735 C CA . GLY A 1 473 ? 13.867 -4.953 -10.844 1 97.62 473 GLY A CA 1
ATOM 3736 C C . GLY A 1 473 ? 14.125 -5.52 -12.227 1 97.62 473 GLY A C 1
ATOM 3737 O O . GLY A 1 473 ? 13.398 -6.398 -12.688 1 97.62 473 GLY A O 1
ATOM 3738 N N . ASP A 1 474 ? 15.117 -5.047 -12.867 1 96.62 474 ASP A N 1
ATOM 3739 C CA . ASP A 1 474 ? 15.422 -5.512 -14.219 1 96.62 474 ASP A CA 1
ATOM 3740 C C . ASP A 1 474 ? 15.836 -6.98 -14.211 1 96.62 474 ASP A C 1
ATOM 3742 O O . ASP A 1 474 ? 15.492 -7.727 -15.133 1 96.62 474 ASP A O 1
ATOM 3746 N N . LYS A 1 475 ? 16.578 -7.379 -13.227 1 97.94 475 LYS A N 1
ATOM 3747 C CA . LYS A 1 475 ? 16.984 -8.773 -13.125 1 97.94 475 LYS A CA 1
ATOM 3748 C C . LYS A 1 475 ? 15.789 -9.672 -12.82 1 97.94 475 LYS A C 1
ATOM 3750 O O . LYS A 1 475 ? 15.758 -10.836 -13.242 1 97.94 475 LYS A O 1
ATOM 3755 N N . TRP A 1 476 ? 14.852 -9.125 -12.055 1 98.31 476 TRP A N 1
ATOM 3756 C CA . TRP A 1 476 ? 13.625 -9.852 -11.781 1 98.31 476 TRP A CA 1
ATOM 3757 C C . TRP A 1 476 ? 12.852 -10.117 -13.07 1 98.31 476 TRP A C 1
ATOM 3759 O O . TRP A 1 476 ? 12.359 -11.227 -13.289 1 98.31 476 TRP A O 1
ATOM 3769 N N . VAL A 1 477 ? 12.727 -9.117 -13.906 1 97.12 477 VAL A N 1
ATOM 3770 C CA . VAL A 1 477 ? 12.047 -9.242 -15.188 1 97.12 477 VAL A CA 1
ATOM 3771 C C . VAL A 1 477 ? 12.734 -10.312 -16.047 1 97.12 477 VAL A C 1
ATOM 3773 O O . VAL A 1 477 ? 12.062 -11.156 -16.641 1 97.12 477 VAL A O 1
ATOM 3776 N N . GLU A 1 478 ? 13.992 -10.281 -16.047 1 97.56 478 GLU A N 1
ATOM 3777 C CA . GLU A 1 478 ? 14.758 -11.25 -16.812 1 97.56 478 GLU A CA 1
ATOM 3778 C C . GLU A 1 478 ? 14.578 -12.664 -16.25 1 97.56 478 GLU A C 1
ATOM 3780 O O . GLU A 1 478 ? 14.43 -13.625 -17.016 1 97.56 478 GLU A O 1
ATOM 3785 N N . LEU A 1 479 ? 14.688 -12.758 -14.969 1 98.12 479 LEU A N 1
ATOM 3786 C CA . LEU A 1 479 ? 14.492 -14.047 -14.312 1 98.12 479 LEU A CA 1
ATOM 3787 C C . LEU A 1 479 ? 13.117 -14.617 -14.633 1 98.12 479 LEU A C 1
ATOM 3789 O O . LEU A 1 479 ? 12.977 -15.812 -14.906 1 98.12 479 LEU A O 1
ATOM 3793 N N . HIS A 1 480 ? 12.156 -13.766 -14.508 1 97.38 480 HIS A N 1
ATOM 3794 C CA . HIS A 1 480 ? 10.789 -14.156 -14.852 1 97.38 480 HIS A CA 1
ATOM 3795 C C . HIS A 1 480 ? 10.711 -14.711 -16.266 1 97.38 480 HIS A C 1
ATOM 3797 O O . HIS A 1 480 ? 10.148 -15.781 -16.5 1 97.38 480 HIS A O 1
ATOM 3803 N N . GLY A 1 481 ? 11.25 -14.008 -17.219 1 96.06 481 GLY A N 1
ATOM 3804 C CA . GLY A 1 481 ? 11.273 -14.469 -18.594 1 96.06 481 GLY A CA 1
ATOM 3805 C C . GLY A 1 481 ? 12.047 -15.758 -18.766 1 96.06 481 GLY A C 1
ATOM 3806 O O . GLY A 1 481 ? 11.625 -16.641 -19.516 1 96.06 481 GLY A O 1
ATOM 3807 N N . TYR A 1 482 ? 13.164 -15.898 -18.141 1 96.75 482 TYR A N 1
ATOM 3808 C CA . TYR A 1 482 ? 14.008 -17.078 -18.188 1 96.75 482 TYR A CA 1
ATOM 3809 C C . TYR A 1 482 ? 13.242 -18.312 -17.734 1 96.75 482 TYR A C 1
ATOM 3811 O O . TYR A 1 482 ? 13.203 -19.328 -18.438 1 96.75 482 TYR A O 1
ATOM 3819 N N . VAL A 1 483 ? 12.594 -18.172 -16.578 1 96.38 483 VAL A N 1
ATOM 3820 C CA . VAL A 1 483 ? 11.867 -19.312 -16.016 1 96.38 483 VAL A CA 1
ATOM 3821 C C . VAL A 1 483 ? 10.656 -19.641 -16.875 1 96.38 483 VAL A C 1
ATOM 3823 O O . VAL A 1 483 ? 10.352 -20.812 -17.094 1 96.38 483 VAL A O 1
ATOM 3826 N N . SER A 1 484 ? 9.984 -18.625 -17.344 1 94.5 484 SER A N 1
ATOM 3827 C CA . SER A 1 484 ? 8.844 -18.844 -18.234 1 94.5 484 SER A CA 1
ATOM 3828 C C . SER A 1 484 ? 9.234 -19.688 -19.438 1 94.5 484 SER A C 1
ATOM 3830 O O . SER A 1 484 ? 8.547 -20.656 -19.781 1 94.5 484 SER A O 1
ATOM 3832 N N . ARG A 1 485 ? 10.328 -19.484 -20.016 1 92.94 485 ARG A N 1
ATOM 3833 C CA . ARG A 1 485 ? 10.773 -20.172 -21.219 1 92.94 485 ARG A CA 1
ATOM 3834 C C . ARG A 1 485 ? 11.312 -21.562 -20.891 1 92.94 485 ARG A C 1
ATOM 3836 O O . ARG A 1 485 ? 11.164 -22.5 -21.672 1 92.94 485 ARG A O 1
ATOM 3843 N N . ILE A 1 486 ? 12 -21.656 -19.797 1 93.06 486 ILE A N 1
ATOM 3844 C CA . ILE A 1 486 ? 12.484 -22.969 -19.344 1 93.06 486 ILE A CA 1
ATOM 3845 C C . ILE A 1 486 ? 11.297 -23.906 -19.156 1 93.06 486 ILE A C 1
ATOM 3847 O O . ILE A 1 486 ? 11.344 -25.062 -19.578 1 93.06 486 ILE A O 1
ATOM 3851 N N . LEU A 1 487 ? 10.297 -23.391 -18.469 1 90.62 487 LEU A N 1
ATOM 3852 C CA . LEU A 1 487 ? 9.125 -24.219 -18.188 1 90.62 487 LEU A CA 1
ATOM 3853 C C . LEU A 1 487 ? 8.406 -24.578 -19.469 1 90.62 487 LEU A C 1
ATOM 3855 O O . LEU A 1 487 ? 7.902 -25.703 -19.609 1 90.62 487 LEU A O 1
ATOM 3859 N N . GLU A 1 488 ? 8.312 -23.688 -20.375 1 88.5 488 GLU A N 1
ATOM 3860 C CA . GLU A 1 488 ? 7.715 -23.969 -21.672 1 88.5 488 GLU A CA 1
ATOM 3861 C C . GLU A 1 488 ? 8.484 -25.078 -22.406 1 88.5 488 GLU A C 1
ATOM 3863 O O . GLU A 1 488 ? 7.883 -25.984 -22.984 1 88.5 488 GLU A O 1
ATOM 3868 N N . LYS A 1 489 ? 9.766 -25.016 -22.344 1 86.94 489 LYS A N 1
ATOM 3869 C CA . LYS A 1 489 ? 10.617 -26.016 -23 1 86.94 489 LYS A CA 1
ATOM 3870 C C . LYS A 1 489 ? 10.484 -27.375 -22.312 1 86.94 489 LYS A C 1
ATOM 3872 O O . LYS A 1 489 ? 10.523 -28.422 -22.984 1 86.94 489 LYS A O 1
ATOM 3877 N N . GLN A 1 490 ? 10.406 -27.297 -21.062 1 84.94 490 GLN A N 1
ATOM 3878 C CA . GLN A 1 490 ? 10.266 -28.547 -20.312 1 84.94 490 GLN A CA 1
ATOM 3879 C C . GLN A 1 490 ? 8.93 -29.219 -20.609 1 84.94 490 GLN A C 1
ATOM 3881 O O . GLN A 1 490 ? 8.82 -30.438 -20.594 1 84.94 490 GLN A O 1
ATOM 3886 N N . GLN A 1 491 ? 7.945 -28.5 -20.797 1 82.62 491 GLN A N 1
ATOM 3887 C CA . GLN A 1 491 ? 6.629 -29.031 -21.109 1 82.62 491 GLN A CA 1
ATOM 3888 C C . GLN A 1 491 ? 6.598 -29.656 -22.5 1 82.62 491 GLN A C 1
ATOM 3890 O O . GLN A 1 491 ? 5.879 -30.625 -22.75 1 82.62 491 GLN A O 1
ATOM 3895 N N . THR A 1 492 ? 7.336 -29.125 -23.375 1 79.94 492 THR A N 1
ATOM 3896 C CA . THR A 1 492 ? 7.312 -29.578 -24.766 1 79.94 492 THR A CA 1
ATOM 3897 C C . THR A 1 492 ? 8.391 -30.625 -25 1 79.94 492 THR A C 1
ATOM 3899 O O . THR A 1 492 ? 8.266 -31.453 -25.906 1 79.94 492 THR A O 1
ATOM 3902 N N . GLY A 1 493 ? 9.328 -30.578 -24.125 1 75.31 493 GLY A N 1
ATOM 3903 C CA . GLY A 1 493 ? 10.445 -31.484 -24.344 1 75.31 493 GLY A CA 1
ATOM 3904 C C . GLY A 1 493 ? 10.289 -32.812 -23.625 1 75.31 493 GLY A C 1
ATOM 3905 O O . GLY A 1 493 ? 9.477 -32.938 -22.703 1 75.31 493 GLY A O 1
ATOM 3906 N N . THR A 1 494 ? 10.961 -33.844 -24.188 1 71.06 494 THR A N 1
ATOM 3907 C CA . THR A 1 494 ? 10.859 -35.188 -23.641 1 71.06 494 THR A CA 1
ATOM 3908 C C . THR A 1 494 ? 11.953 -35.438 -22.625 1 71.06 494 THR A C 1
ATOM 3910 O O . THR A 1 494 ? 11.781 -36.25 -21.688 1 71.06 494 THR A O 1
ATOM 3913 N N . GLU A 1 495 ? 13.117 -34.75 -22.766 1 77.62 495 GLU A N 1
ATOM 3914 C CA . GLU A 1 495 ? 14.234 -35.031 -21.859 1 77.62 495 GLU A CA 1
ATOM 3915 C C . GLU A 1 495 ? 14.703 -33.75 -21.172 1 77.62 495 GLU A C 1
ATOM 3917 O O . GLU A 1 495 ? 14.641 -32.656 -21.766 1 77.62 495 GLU A O 1
ATOM 3922 N N . THR A 1 496 ? 15.039 -33.906 -19.875 1 80.56 496 THR A N 1
ATOM 3923 C CA . THR A 1 496 ? 15.609 -32.781 -19.156 1 80.56 496 THR A CA 1
ATOM 3924 C C . THR A 1 496 ? 17.094 -32.625 -19.484 1 80.56 496 THR A C 1
ATOM 3926 O O . THR A 1 496 ? 17.891 -33.531 -19.219 1 80.56 496 THR A O 1
ATOM 3929 N N . PRO A 1 497 ? 17.422 -31.609 -20.078 1 80.81 497 PRO A N 1
ATOM 3930 C CA . PRO A 1 497 ? 18.844 -31.375 -20.375 1 80.81 497 PRO A CA 1
ATOM 3931 C C . PRO A 1 497 ? 19.719 -31.453 -19.141 1 80.81 497 PRO A C 1
ATOM 3933 O O . PRO A 1 497 ? 19.281 -31.125 -18.031 1 80.81 497 PRO A O 1
ATOM 3936 N N . ALA A 1 498 ? 20.984 -31.781 -19.359 1 78.31 498 ALA A N 1
ATOM 3937 C CA . ALA A 1 498 ? 21.938 -32 -18.281 1 78.31 498 ALA A CA 1
ATOM 3938 C C . ALA A 1 498 ? 22.109 -30.734 -17.438 1 78.31 498 ALA A C 1
ATOM 3940 O O . ALA A 1 498 ? 22.234 -30.797 -16.219 1 78.31 498 ALA A O 1
ATOM 3941 N N . PHE A 1 499 ? 22.109 -29.609 -18.047 1 84.25 499 PHE A N 1
ATOM 3942 C CA . PHE A 1 499 ? 22.297 -28.344 -17.375 1 84.25 499 PHE A CA 1
ATOM 3943 C C . PHE A 1 499 ? 21.203 -28.109 -16.328 1 84.25 499 PHE A C 1
ATOM 3945 O O . PHE A 1 499 ? 21.469 -27.578 -15.25 1 84.25 499 PHE A O 1
ATOM 3952 N N . LEU A 1 500 ? 20.094 -28.516 -16.672 1 83.62 500 LEU A N 1
ATOM 3953 C CA . LEU A 1 500 ? 18.953 -28.297 -15.781 1 83.62 500 LEU A CA 1
ATOM 3954 C C . LEU A 1 500 ? 18.859 -29.406 -14.742 1 83.62 500 LEU A C 1
ATOM 3956 O O . LEU A 1 500 ? 18.312 -29.203 -13.656 1 83.62 500 LEU A O 1
ATOM 3960 N N . ALA A 1 501 ? 19.328 -30.516 -15.062 1 79.31 501 ALA A N 1
ATOM 3961 C CA . ALA A 1 501 ? 19.234 -31.688 -14.188 1 79.31 501 ALA A CA 1
ATOM 3962 C C . ALA A 1 501 ? 20.188 -31.562 -13 1 79.31 501 ALA A C 1
ATOM 3964 O O . ALA A 1 501 ? 19.875 -32.031 -11.898 1 79.31 501 ALA A O 1
ATOM 3965 N N . LYS A 1 502 ? 21.25 -31 -13.188 1 79.25 502 LYS A N 1
ATOM 3966 C CA . LYS A 1 502 ? 22.234 -30.844 -12.125 1 79.25 502 LYS A CA 1
ATOM 3967 C C . LYS A 1 502 ? 21.875 -29.672 -11.219 1 79.25 502 LYS A C 1
ATOM 3969 O O . LYS A 1 502 ? 21.859 -28.516 -11.656 1 79.25 502 LYS A O 1
ATOM 3974 N N . LYS A 1 503 ? 21.578 -30.047 -10 1 83.44 503 LYS A N 1
ATOM 3975 C CA . LYS A 1 503 ? 21.266 -29.016 -9.023 1 83.44 503 LYS A CA 1
ATOM 3976 C C . LYS A 1 503 ? 22.453 -28.719 -8.125 1 83.44 503 LYS A C 1
ATOM 3978 O O . LYS A 1 503 ? 23.156 -29.641 -7.684 1 83.44 503 LYS A O 1
ATOM 3983 N N . SER A 1 504 ? 22.672 -27.422 -7.938 1 82.44 504 SER A N 1
ATOM 3984 C CA . SER A 1 504 ? 23.812 -26.984 -7.156 1 82.44 504 SER A CA 1
ATOM 3985 C C . SER A 1 504 ? 23.391 -26.469 -5.785 1 82.44 504 SER A C 1
ATOM 3987 O O . SER A 1 504 ? 24.234 -26.281 -4.902 1 82.44 504 SER A O 1
ATOM 3989 N N . THR A 1 505 ? 22.156 -26.297 -5.609 1 86.88 505 THR A N 1
ATOM 3990 C CA . THR A 1 505 ? 21.672 -25.766 -4.348 1 86.88 505 THR A CA 1
ATOM 3991 C C . THR A 1 505 ? 21.109 -26.891 -3.469 1 86.88 505 THR A C 1
ATOM 3993 O O . THR A 1 505 ? 20.453 -27.797 -3.965 1 86.88 505 THR A O 1
ATOM 3996 N N . SER A 1 506 ? 21.391 -26.781 -2.232 1 86.56 506 SER A N 1
ATOM 3997 C CA . SER A 1 506 ? 20.859 -27.75 -1.289 1 86.56 506 SER A CA 1
ATOM 3998 C C . SER A 1 506 ? 19.344 -27.609 -1.138 1 86.56 506 SER A C 1
ATOM 4000 O O . SER A 1 506 ? 18.781 -26.547 -1.46 1 86.56 506 SER A O 1
ATOM 4002 N N . LYS A 1 507 ? 18.734 -28.578 -0.573 1 88.69 507 LYS A N 1
ATOM 4003 C CA . LYS A 1 507 ? 17.281 -28.594 -0.404 1 88.69 507 LYS A CA 1
ATOM 4004 C C . LYS A 1 507 ? 16.859 -27.797 0.83 1 88.69 507 LYS A C 1
ATOM 4006 O O . LYS A 1 507 ? 15.688 -27.766 1.185 1 88.69 507 LYS A O 1
ATOM 4011 N N . LYS A 1 508 ? 17.859 -27.188 1.382 1 87.38 508 LYS A N 1
ATOM 4012 C CA . LYS A 1 508 ? 17.562 -26.266 2.477 1 87.38 508 LYS A CA 1
ATOM 4013 C C . LYS A 1 508 ? 17.141 -24.906 1.949 1 87.38 508 LYS A C 1
ATOM 4015 O O . LYS A 1 508 ? 16.594 -24.094 2.693 1 87.38 508 LYS A O 1
ATOM 4020 N N . HIS A 1 509 ? 17.453 -24.703 0.702 1 92.94 509 HIS A N 1
ATOM 4021 C CA . HIS A 1 509 ? 17.094 -23.453 0.043 1 92.94 509 HIS A CA 1
ATOM 4022 C C . HIS A 1 509 ? 15.875 -23.641 -0.866 1 92.94 509 HIS A C 1
ATOM 4024 O O . HIS A 1 509 ? 15.641 -24.75 -1.374 1 92.94 509 HIS A O 1
ATOM 4030 N N . PRO A 1 510 ? 15.109 -22.609 -1.042 1 95.25 510 PRO A N 1
ATOM 4031 C CA . PRO A 1 510 ? 13.969 -22.734 -1.949 1 95.25 510 PRO A CA 1
ATOM 4032 C C . PRO A 1 510 ? 14.383 -23.047 -3.387 1 95.25 510 PRO A C 1
ATOM 4034 O O . PRO A 1 510 ? 15.484 -22.688 -3.805 1 95.25 510 PRO A O 1
ATOM 4037 N N . ALA A 1 511 ? 13.469 -23.609 -4.086 1 95 511 ALA A N 1
ATOM 4038 C CA . ALA A 1 511 ? 13.742 -24.094 -5.438 1 95 511 ALA A CA 1
ATOM 4039 C C . ALA A 1 511 ? 14.047 -22.938 -6.383 1 95 511 ALA A C 1
ATOM 4041 O O . ALA A 1 511 ? 14.828 -23.078 -7.332 1 95 511 ALA A O 1
ATOM 4042 N N . TRP A 1 512 ? 13.438 -21.781 -6.152 1 96.62 512 TRP A N 1
ATOM 4043 C CA . TRP A 1 512 ? 13.633 -20.656 -7.055 1 96.62 512 TRP A CA 1
ATOM 4044 C C . TRP A 1 512 ? 15.086 -20.203 -7.066 1 96.62 512 TRP A C 1
ATOM 4046 O O . TRP A 1 512 ? 15.547 -19.578 -8.023 1 96.62 512 TRP A O 1
ATOM 4056 N N . LEU A 1 513 ? 15.82 -20.5 -6.016 1 97.31 513 LEU A N 1
ATOM 4057 C CA . LEU A 1 513 ? 17.219 -20.078 -5.902 1 97.31 513 LEU A CA 1
ATOM 4058 C C . LEU A 1 513 ? 18.062 -20.703 -7.004 1 97.31 513 LEU A C 1
ATOM 4060 O O . LEU A 1 513 ? 19.031 -20.109 -7.477 1 97.31 513 LEU A O 1
ATOM 4064 N N . GLU A 1 514 ? 17.734 -21.922 -7.441 1 95.94 514 GLU A N 1
ATOM 4065 C CA . GLU A 1 514 ? 18.453 -22.594 -8.516 1 95.94 514 GLU A CA 1
ATOM 4066 C C . GLU A 1 514 ? 18.344 -21.812 -9.828 1 95.94 514 GLU A C 1
ATOM 4068 O O . GLU A 1 514 ? 19.328 -21.703 -10.562 1 95.94 514 GLU A O 1
ATOM 4073 N N . TYR A 1 515 ? 17.203 -21.297 -10.094 1 96.62 515 TYR A N 1
ATOM 4074 C CA . TYR A 1 515 ? 17.016 -20.516 -11.32 1 96.62 515 TYR A CA 1
ATOM 4075 C C . TYR A 1 515 ? 17.828 -19.234 -11.273 1 96.62 515 TYR A C 1
ATOM 4077 O O . TYR A 1 515 ? 18.359 -18.797 -12.297 1 96.62 515 TYR A O 1
ATOM 4085 N N . VAL A 1 516 ? 17.906 -18.578 -10.117 1 98.19 516 VAL A N 1
ATOM 4086 C CA . VAL A 1 516 ? 18.688 -17.359 -9.961 1 98.19 516 VAL A CA 1
ATOM 4087 C C . VAL A 1 516 ? 20.156 -17.672 -10.195 1 98.19 516 VAL A C 1
ATOM 4089 O O . VAL A 1 516 ? 20.859 -16.906 -10.859 1 98.19 516 VAL A O 1
ATOM 4092 N N . LEU A 1 517 ? 20.609 -18.75 -9.602 1 97.62 517 LEU A N 1
ATOM 4093 C CA . LEU A 1 517 ? 21.984 -19.156 -9.789 1 97.62 517 LEU A CA 1
ATOM 4094 C C . LEU A 1 517 ? 22.297 -19.422 -11.258 1 97.62 517 LEU A C 1
ATOM 4096 O O . LEU A 1 517 ? 23.312 -18.969 -11.773 1 97.62 517 LEU A O 1
ATOM 4100 N N . GLN A 1 518 ? 21.422 -20.172 -11.93 1 96.44 518 GLN A N 1
ATOM 4101 C CA . GLN A 1 518 ? 21.609 -20.469 -13.344 1 96.44 518 GLN A CA 1
ATOM 4102 C C . GLN A 1 518 ? 21.719 -19.188 -14.164 1 96.44 518 GLN A C 1
ATOM 4104 O O . GLN A 1 518 ? 22.625 -19.047 -14.984 1 96.44 518 GLN A O 1
ATOM 4109 N N . LEU A 1 519 ? 20.797 -18.281 -13.922 1 97.06 519 LEU A N 1
ATOM 4110 C CA . LEU A 1 519 ? 20.828 -17.031 -14.664 1 97.06 519 LEU A CA 1
ATOM 4111 C C . LEU A 1 519 ? 22.094 -16.234 -14.359 1 97.06 519 LEU A C 1
ATOM 4113 O O . LEU A 1 519 ? 22.688 -15.625 -15.258 1 97.06 519 LEU A O 1
ATOM 4117 N N . SER A 1 520 ? 22.5 -16.234 -13.117 1 97.31 520 SER A N 1
ATOM 4118 C CA . SER A 1 520 ? 23.734 -15.547 -12.727 1 97.31 520 SER A CA 1
ATOM 4119 C C . SER A 1 520 ? 24.938 -16.125 -13.453 1 97.31 520 SER A C 1
ATOM 4121 O O . SER A 1 520 ? 25.844 -15.383 -13.867 1 97.31 520 SER A O 1
ATOM 4123 N N . GLN A 1 521 ? 24.984 -17.406 -13.617 1 95.94 521 GLN A N 1
ATOM 4124 C CA . GLN A 1 521 ? 26.078 -18.062 -14.32 1 95.94 521 GLN A CA 1
ATOM 4125 C C . GLN A 1 521 ? 26.062 -17.75 -15.812 1 95.94 521 GLN A C 1
ATOM 4127 O O . GLN A 1 521 ? 27.109 -17.484 -16.406 1 95.94 521 GLN A O 1
ATOM 4132 N N . LEU A 1 522 ? 24.891 -17.766 -16.375 1 95.69 522 LEU A N 1
ATOM 4133 C CA . LEU A 1 522 ? 24.75 -17.562 -17.797 1 95.69 522 LEU A CA 1
ATOM 4134 C C . LEU A 1 522 ? 25.078 -16.125 -18.188 1 95.69 522 LEU A C 1
ATOM 4136 O O . LEU A 1 522 ? 25.625 -15.875 -19.266 1 95.69 522 LEU A O 1
ATOM 4140 N N . ARG A 1 523 ? 24.781 -15.156 -17.266 1 95.75 523 ARG A N 1
ATOM 4141 C CA . ARG A 1 523 ? 24.906 -13.742 -17.594 1 95.75 523 ARG A CA 1
ATOM 4142 C C . ARG A 1 523 ? 26.141 -13.125 -16.938 1 95.75 523 ARG A C 1
ATOM 4144 O O . ARG A 1 523 ? 26.531 -12.008 -17.266 1 95.75 523 ARG A O 1
ATOM 4151 N N . GLY A 1 524 ? 26.703 -13.883 -16.031 1 95.06 524 GLY A N 1
ATOM 4152 C CA . GLY A 1 524 ? 27.812 -13.336 -15.266 1 95.06 524 GLY A CA 1
ATOM 4153 C C . GLY A 1 524 ? 27.375 -12.344 -14.203 1 95.06 524 GLY A C 1
ATOM 4154 O O . GLY A 1 524 ? 28.094 -11.398 -13.898 1 95.06 524 GLY A O 1
ATOM 4155 N N . TYR A 1 525 ? 26.219 -12.469 -13.734 1 97.12 525 TYR A N 1
ATOM 4156 C CA . TYR A 1 525 ? 25.703 -11.602 -12.68 1 97.12 525 TYR A CA 1
ATOM 4157 C C . TYR A 1 525 ? 26.297 -11.984 -11.328 1 97.12 525 TYR A C 1
ATOM 4159 O O . TYR A 1 525 ? 26.703 -13.133 -11.125 1 97.12 525 TYR A O 1
ATOM 4167 N N . VAL A 1 526 ? 26.344 -10.984 -10.438 1 97.81 526 VAL A N 1
ATOM 4168 C CA . VAL A 1 526 ? 26.922 -11.227 -9.117 1 97.81 526 VAL A CA 1
ATOM 4169 C C . VAL A 1 526 ? 26.016 -10.617 -8.047 1 97.81 526 VAL A C 1
ATOM 4171 O O . VAL A 1 526 ? 25.219 -9.719 -8.336 1 97.81 526 VAL A O 1
ATOM 4174 N N . THR A 1 527 ? 26.094 -11.125 -6.855 1 98.25 527 THR A N 1
ATOM 4175 C CA . THR A 1 527 ? 25.375 -10.609 -5.688 1 98.25 527 THR A CA 1
ATOM 4176 C C . THR A 1 527 ? 26.359 -9.984 -4.699 1 98.25 527 THR A C 1
ATOM 4178 O O . THR A 1 527 ? 27.438 -10.539 -4.441 1 98.25 527 THR A O 1
ATOM 4181 N N . LEU A 1 528 ? 26.016 -8.797 -4.207 1 97.81 528 LEU A N 1
ATOM 4182 C CA . LEU A 1 528 ? 26.828 -8.094 -3.232 1 97.81 528 LEU A CA 1
ATOM 4183 C C . LEU A 1 528 ? 26.547 -8.586 -1.818 1 97.81 528 LEU A C 1
ATOM 4185 O O . LEU A 1 528 ? 25.391 -8.664 -1.408 1 97.81 528 LEU A O 1
ATOM 4189 N N . TYR A 1 529 ? 27.609 -8.938 -1.081 1 96.94 529 TYR A N 1
ATOM 4190 C CA . TYR A 1 529 ? 27.484 -9.43 0.287 1 96.94 529 TYR A CA 1
ATOM 4191 C C . TYR A 1 529 ? 28.188 -8.484 1.268 1 96.94 529 TYR A C 1
ATOM 4193 O O . TYR A 1 529 ? 29.25 -7.953 0.976 1 96.94 529 TYR A O 1
ATOM 4201 N N . PRO A 1 530 ? 27.594 -8.312 2.404 1 95.12 530 PRO A N 1
ATOM 4202 C CA . PRO A 1 530 ? 28.203 -7.438 3.41 1 95.12 530 PRO A CA 1
ATOM 4203 C C . PRO A 1 530 ? 29.344 -8.117 4.172 1 95.12 530 PRO A C 1
ATOM 4205 O O . PRO A 1 530 ? 29.5 -9.336 4.074 1 95.12 530 PRO A O 1
ATOM 4208 N N . ARG A 1 531 ? 30.016 -7.25 4.941 1 91 531 ARG A N 1
ATOM 4209 C CA . ARG A 1 531 ? 30.953 -7.777 5.93 1 91 531 ARG A CA 1
ATOM 4210 C C . ARG A 1 531 ? 30.234 -8.555 7.02 1 91 531 ARG A C 1
ATOM 4212 O O . ARG A 1 531 ? 29.141 -8.156 7.457 1 91 531 ARG A O 1
ATOM 4219 N N . PRO A 1 532 ? 30.828 -9.656 7.457 1 90.56 532 PRO A N 1
ATOM 4220 C CA . PRO A 1 532 ? 30.172 -10.461 8.484 1 90.56 532 PRO A CA 1
ATOM 4221 C C . PRO A 1 532 ? 29.766 -9.641 9.711 1 90.56 532 PRO A C 1
ATOM 4223 O O . PRO A 1 532 ? 28.688 -9.844 10.273 1 90.56 532 PRO A O 1
ATOM 4226 N N . GLU A 1 533 ? 30.562 -8.734 10.109 1 88.94 533 GLU A N 1
ATOM 4227 C CA . GLU A 1 533 ? 30.266 -7.91 11.273 1 88.94 533 GLU A CA 1
ATOM 4228 C C . GLU A 1 533 ? 29.031 -7.031 11.023 1 88.94 533 GLU A C 1
ATOM 4230 O O . GLU A 1 533 ? 28.188 -6.887 11.906 1 88.94 533 GLU A O 1
ATOM 4235 N N . THR A 1 534 ? 28.984 -6.426 9.883 1 92.31 534 THR A N 1
ATOM 4236 C CA . THR A 1 534 ? 27.844 -5.602 9.516 1 92.31 534 THR A CA 1
ATOM 4237 C C . THR A 1 534 ? 26.578 -6.453 9.414 1 92.31 534 THR A C 1
ATOM 4239 O O . THR A 1 534 ? 25.516 -6.066 9.906 1 92.31 534 THR A O 1
ATOM 4242 N N . ALA A 1 535 ? 26.734 -7.59 8.812 1 93.69 535 ALA A N 1
ATOM 4243 C CA . ALA A 1 535 ? 25.609 -8.492 8.641 1 93.69 535 ALA A CA 1
ATOM 4244 C C . ALA A 1 535 ? 25.016 -8.891 9.992 1 93.69 535 ALA A C 1
ATOM 4246 O O . ALA A 1 535 ? 23.797 -8.906 10.164 1 93.69 535 ALA A O 1
ATOM 4247 N N . SER A 1 536 ? 25.844 -9.195 10.938 1 91.38 536 SER A N 1
ATOM 4248 C CA . SER A 1 536 ? 25.391 -9.656 12.25 1 91.38 536 SER A CA 1
ATOM 4249 C C . SER A 1 536 ? 24.75 -8.531 13.047 1 91.38 536 SER A C 1
ATOM 4251 O O . SER A 1 536 ? 24.016 -8.789 14.008 1 91.38 536 SER A O 1
ATOM 4253 N N . THR A 1 537 ? 25.016 -7.367 12.625 1 92.25 537 THR A N 1
ATOM 4254 C CA . THR A 1 537 ? 24.453 -6.215 13.312 1 92.25 537 THR A CA 1
ATOM 4255 C C . THR A 1 537 ? 23.062 -5.883 12.758 1 92.25 537 THR A C 1
ATOM 4257 O O . THR A 1 537 ? 22.172 -5.453 13.508 1 92.25 537 THR A O 1
ATOM 4260 N N . ILE A 1 538 ? 22.844 -6.09 11.539 1 94.62 538 ILE A N 1
ATOM 4261 C CA . ILE A 1 538 ? 21.625 -5.586 10.906 1 94.62 538 ILE A CA 1
ATOM 4262 C C . ILE A 1 538 ? 20.594 -6.703 10.82 1 94.62 538 ILE A C 1
ATOM 4264 O O . ILE A 1 538 ? 19.391 -6.438 10.734 1 94.62 538 ILE A O 1
ATOM 4268 N N . LEU A 1 539 ? 21.031 -7.934 10.859 1 95.25 539 LEU A N 1
ATOM 4269 C CA . LEU A 1 539 ? 20.125 -9.039 10.594 1 95.25 539 LEU A CA 1
ATOM 4270 C C . LEU A 1 539 ? 20.516 -10.266 11.406 1 95.25 539 LEU A C 1
ATOM 4272 O O . LEU A 1 539 ? 21.703 -10.57 11.555 1 95.25 539 LEU A O 1
ATOM 4276 N N . GLY A 1 540 ? 19.469 -10.922 11.938 1 93.44 540 GLY A N 1
ATOM 4277 C CA . GLY A 1 540 ? 19.625 -12.219 12.57 1 93.44 540 GLY A CA 1
ATOM 4278 C C . GLY A 1 540 ? 18.859 -13.32 11.875 1 93.44 540 GLY A C 1
ATOM 4279 O O . GLY A 1 540 ? 17.703 -13.141 11.5 1 93.44 540 GLY A O 1
ATOM 4280 N N . ALA A 1 541 ? 19.562 -14.391 11.57 1 91.5 541 ALA A N 1
ATOM 4281 C CA . ALA A 1 541 ? 18.922 -15.578 11.016 1 91.5 541 ALA A CA 1
ATOM 4282 C C . ALA A 1 541 ? 18.812 -16.688 12.055 1 91.5 541 ALA A C 1
ATOM 4284 O O . ALA A 1 541 ? 19.812 -17.312 12.398 1 91.5 541 ALA A O 1
ATOM 4285 N N . HIS A 1 542 ? 17.625 -17.016 12.438 1 89.25 542 HIS A N 1
ATOM 4286 C CA . HIS A 1 542 ? 17.391 -17.953 13.523 1 89.25 542 HIS A CA 1
ATOM 4287 C C . HIS A 1 542 ? 17.297 -19.391 12.992 1 89.25 542 HIS A C 1
ATOM 4289 O O . HIS A 1 542 ? 16.75 -19.609 11.914 1 89.25 542 HIS A O 1
ATOM 4295 N N . SER A 1 543 ? 17.828 -20.328 13.797 1 84.25 543 SER A N 1
ATOM 4296 C CA . SER A 1 543 ? 17.766 -21.75 13.438 1 84.25 543 SER A CA 1
ATOM 4297 C C . SER A 1 543 ? 17.031 -22.562 14.492 1 84.25 543 SER A C 1
ATOM 4299 O O . SER A 1 543 ? 17.203 -23.766 14.586 1 84.25 543 SER A O 1
ATOM 4301 N N . ASP A 1 544 ? 16.234 -21.969 15.219 1 81.5 544 ASP A N 1
ATOM 4302 C CA . ASP A 1 544 ? 15.531 -22.625 16.328 1 81.5 544 ASP A CA 1
ATOM 4303 C C . ASP A 1 544 ? 14.406 -23.516 15.805 1 81.5 544 ASP A C 1
ATOM 4305 O O . ASP A 1 544 ? 14.07 -24.516 16.438 1 81.5 544 ASP A O 1
ATOM 4309 N N . LEU A 1 545 ? 13.828 -23.094 14.68 1 79.69 545 LEU A N 1
ATOM 4310 C CA . LEU A 1 545 ? 12.758 -23.875 14.062 1 79.69 545 LEU A CA 1
ATOM 4311 C C . LEU A 1 545 ? 13.148 -24.312 12.648 1 79.69 545 LEU A C 1
ATOM 4313 O O . LEU A 1 545 ? 13.938 -23.641 11.984 1 79.69 545 LEU A O 1
ATOM 4317 N N . PRO A 1 546 ? 12.586 -25.484 12.312 1 76.62 546 PRO A N 1
ATOM 4318 C CA . PRO A 1 546 ? 12.875 -25.906 10.938 1 76.62 546 PRO A CA 1
ATOM 4319 C C . PRO A 1 546 ? 12.328 -24.938 9.898 1 76.62 546 PRO A C 1
ATOM 4321 O O . PRO A 1 546 ? 11.25 -24.359 10.094 1 76.62 546 PRO A O 1
ATOM 4324 N N . ASN A 1 547 ? 13.141 -24.688 8.898 1 79.44 547 ASN A N 1
ATOM 4325 C CA . ASN A 1 547 ? 12.742 -23.75 7.852 1 79.44 547 ASN A CA 1
ATOM 4326 C C . ASN A 1 547 ? 12.867 -24.375 6.465 1 79.44 547 ASN A C 1
ATOM 4328 O O . ASN A 1 547 ? 13.18 -23.688 5.492 1 79.44 547 ASN A O 1
ATOM 4332 N N . THR A 1 548 ? 12.641 -25.672 6.414 1 85.88 548 THR A N 1
ATOM 4333 C CA . THR A 1 548 ? 12.688 -26.359 5.133 1 85.88 548 THR A CA 1
ATOM 4334 C C . THR A 1 548 ? 11.562 -25.875 4.219 1 85.88 548 THR A C 1
ATOM 4336 O O . THR A 1 548 ? 10.398 -25.812 4.637 1 85.88 548 THR A O 1
ATOM 4339 N N . PRO A 1 549 ? 11.93 -25.531 3.008 1 90.12 549 PRO A N 1
ATOM 4340 C CA . PRO A 1 549 ? 10.891 -25.125 2.062 1 90.12 549 PRO A CA 1
ATOM 4341 C C . PRO A 1 549 ? 9.812 -26.188 1.878 1 90.12 549 PRO A C 1
ATOM 4343 O O . PRO A 1 549 ? 10.102 -27.391 1.97 1 90.12 549 PRO A O 1
ATOM 4346 N N . GLU A 1 550 ? 8.641 -25.812 1.583 1 87.94 550 GLU A N 1
ATOM 4347 C CA . GLU A 1 550 ? 7.496 -26.719 1.497 1 87.94 550 GLU A CA 1
ATOM 4348 C C . GLU A 1 550 ? 7.715 -27.797 0.44 1 87.94 550 GLU A C 1
ATOM 4350 O O . GLU A 1 550 ? 7.32 -28.953 0.631 1 87.94 550 GLU A O 1
ATOM 4355 N N . GLU A 1 551 ? 8.312 -27.453 -0.662 1 90.88 551 GLU A N 1
ATOM 4356 C CA . GLU A 1 551 ? 8.5 -28.391 -1.771 1 90.88 551 GLU A CA 1
ATOM 4357 C C . GLU A 1 551 ? 9.406 -29.547 -1.373 1 90.88 551 GLU A C 1
ATOM 4359 O O . GLU A 1 551 ? 9.438 -30.578 -2.047 1 90.88 551 GLU A O 1
ATOM 4364 N N . TYR A 1 552 ? 10.125 -29.391 -0.246 1 89.12 552 TYR A N 1
ATOM 4365 C CA . TYR A 1 552 ? 11.055 -30.422 0.162 1 89.12 552 TYR A CA 1
ATOM 4366 C C . TYR A 1 552 ? 10.633 -31.047 1.484 1 89.12 552 TYR A C 1
ATOM 4368 O O . TYR A 1 552 ? 11.359 -31.875 2.055 1 89.12 552 TYR A O 1
ATOM 4376 N N . LEU A 1 553 ? 9.516 -30.656 1.954 1 85.44 553 LEU A N 1
ATOM 4377 C CA . LEU A 1 553 ? 9.023 -31.234 3.195 1 85.44 553 LEU A CA 1
ATOM 4378 C C . LEU A 1 553 ? 8.805 -32.75 3.041 1 85.44 553 LEU A C 1
ATOM 4380 O O . LEU A 1 553 ? 8.266 -33.188 2.025 1 85.44 553 LEU A O 1
ATOM 4384 N N . GLY A 1 554 ? 9.133 -33.531 4.016 1 77.38 554 GLY A N 1
ATOM 4385 C CA . GLY A 1 554 ? 8.922 -34.969 4.012 1 77.38 554 GLY A CA 1
ATOM 4386 C C . GLY A 1 554 ? 10.102 -35.719 3.441 1 77.38 554 GLY A C 1
ATOM 4387 O O . GLY A 1 554 ? 10.109 -36.969 3.459 1 77.38 554 GLY A O 1
ATOM 4388 N N . GLU A 1 555 ? 11.055 -35.125 2.812 1 73.81 555 GLU A N 1
ATOM 4389 C CA . GLU A 1 555 ? 12.164 -35.812 2.17 1 73.81 555 GLU A CA 1
ATOM 4390 C C . GLU A 1 555 ? 13.32 -36.031 3.146 1 73.81 555 GLU A C 1
ATOM 4392 O O . GLU A 1 555 ? 14.391 -36.5 2.756 1 73.81 555 GLU A O 1
ATOM 4397 N N . GLY A 1 556 ? 13.086 -36.219 4.422 1 59.16 556 GLY A N 1
ATOM 4398 C CA . GLY A 1 556 ? 14.023 -36.75 5.395 1 59.16 556 GLY A CA 1
ATOM 4399 C C . GLY A 1 556 ? 14.836 -35.688 6.105 1 59.16 556 GLY A C 1
ATOM 4400 O O . GLY A 1 556 ? 15.414 -35.938 7.16 1 59.16 556 GLY A O 1
ATOM 4401 N N . ASP A 1 557 ? 15.375 -34.781 5.566 1 53 557 ASP A N 1
ATOM 4402 C CA . ASP A 1 557 ? 16.391 -33.938 6.211 1 53 557 ASP A CA 1
ATOM 4403 C C . ASP A 1 557 ? 15.773 -33.031 7.25 1 53 557 ASP A C 1
ATOM 4405 O O . ASP A 1 557 ? 16.391 -32.031 7.66 1 53 557 ASP A O 1
ATOM 4409 N N . GLU A 1 558 ? 14.609 -33.156 7.504 1 54.72 558 GLU A N 1
ATOM 4410 C CA . GLU A 1 558 ? 13.914 -32.25 8.43 1 54.72 558 GLU A CA 1
ATOM 4411 C C . GLU A 1 558 ? 14.484 -32.375 9.836 1 54.72 558 GLU A C 1
ATOM 4413 O O . GLU A 1 558 ? 14.086 -31.625 10.742 1 54.72 558 GLU A O 1
ATOM 4418 N N . ASN A 1 559 ? 14.969 -33.656 10.172 1 44.41 559 ASN A N 1
ATOM 4419 C CA . ASN A 1 559 ? 15.273 -34.062 11.539 1 44.41 559 ASN A CA 1
ATOM 4420 C C . ASN A 1 559 ? 16.219 -33.062 12.227 1 44.41 559 ASN A C 1
ATOM 4422 O O . ASN A 1 559 ? 16.562 -33.25 13.398 1 44.41 559 ASN A O 1
ATOM 4426 N N . ASP A 1 560 ? 17.266 -32.688 11.547 1 47.22 560 ASP A N 1
ATOM 4427 C CA . ASP A 1 560 ? 18.5 -32.75 12.312 1 47.22 560 ASP A CA 1
ATOM 4428 C C . ASP A 1 560 ? 18.5 -31.734 13.445 1 47.22 560 ASP A C 1
ATOM 4430 O O . ASP A 1 560 ? 19.359 -31.766 14.328 1 47.22 560 ASP A O 1
ATOM 4434 N N . LYS A 1 561 ? 18.266 -30.344 13.352 1 45.72 561 LYS A N 1
ATOM 4435 C CA . LYS A 1 561 ? 18.859 -29.453 14.352 1 45.72 561 LYS A CA 1
ATOM 4436 C C . LYS A 1 561 ? 17.844 -29.094 15.43 1 45.72 561 LYS A C 1
ATOM 4438 O O . LYS A 1 561 ? 17.922 -28 16 1 45.72 561 LYS A O 1
ATOM 4443 N N . THR A 1 562 ? 16.844 -29.781 15.711 1 48.22 562 THR A N 1
ATOM 4444 C CA . THR A 1 562 ? 15.883 -29.391 16.734 1 48.22 562 THR A CA 1
ATOM 4445 C C . THR A 1 562 ? 16.578 -29.094 18.062 1 48.22 562 THR A C 1
ATOM 4447 O O . THR A 1 562 ? 16.016 -28.438 18.938 1 48.22 562 THR A O 1
ATOM 4450 N N . GLY A 1 563 ? 17.766 -29.625 18.094 1 48.75 563 GLY A N 1
ATOM 4451 C CA . GLY A 1 563 ? 18.453 -29.516 19.375 1 48.75 563 GLY A CA 1
ATOM 4452 C C . GLY A 1 563 ? 19.578 -28.516 19.359 1 48.75 563 GLY A C 1
ATOM 4453 O O . GLY A 1 563 ? 20.25 -28.312 20.391 1 48.75 563 GLY A O 1
ATOM 4454 N N . GLU A 1 564 ? 19.891 -28.047 18.234 1 53.5 564 GLU A N 1
ATOM 4455 C CA . GLU A 1 564 ? 21.062 -27.172 18.234 1 53.5 564 GLU A CA 1
ATOM 4456 C C . GLU A 1 564 ? 20.688 -25.75 18.594 1 53.5 564 GLU A C 1
ATOM 4458 O O . GLU A 1 564 ? 19.562 -25.312 18.375 1 53.5 564 GLU A O 1
ATOM 4463 N N . ALA A 1 565 ? 21.562 -25.203 19.422 1 57.56 565 ALA A N 1
ATOM 4464 C CA . ALA A 1 565 ? 21.469 -23.812 19.891 1 57.56 565 ALA A CA 1
ATOM 4465 C C . ALA A 1 565 ? 21.203 -22.859 18.719 1 57.56 565 ALA A C 1
ATOM 4467 O O . ALA A 1 565 ? 21.734 -23.062 17.625 1 57.56 565 ALA A O 1
ATOM 4468 N N . ASP A 1 566 ? 20.172 -22.062 18.719 1 69.12 566 ASP A N 1
ATOM 4469 C CA . ASP A 1 566 ? 19.844 -21.031 17.75 1 69.12 566 ASP A CA 1
ATOM 4470 C C . ASP A 1 566 ? 21.078 -20.203 17.391 1 69.12 566 ASP A C 1
ATOM 4472 O O . ASP A 1 566 ? 21.672 -19.547 18.25 1 69.12 566 ASP A O 1
ATOM 4476 N N . SER A 1 567 ? 21.578 -20.297 16.203 1 63.88 567 SER A N 1
ATOM 4477 C CA . SER A 1 567 ? 22.781 -19.625 15.727 1 63.88 567 SER A CA 1
ATOM 4478 C C . SER A 1 567 ? 22.656 -18.109 15.867 1 63.88 567 SER A C 1
ATOM 4480 O O . SER A 1 567 ? 23.641 -17.422 16.094 1 63.88 567 SER A O 1
ATOM 4482 N N . ALA A 1 568 ? 21.469 -17.562 15.766 1 70.5 568 ALA A N 1
ATOM 4483 C CA . ALA A 1 568 ? 21.297 -16.109 15.781 1 70.5 568 ALA A CA 1
ATOM 4484 C C . ALA A 1 568 ? 21.328 -15.57 17.203 1 70.5 568 ALA A C 1
ATOM 4486 O O . ALA A 1 568 ? 21.719 -14.414 17.422 1 70.5 568 ALA A O 1
ATOM 4487 N N . THR A 1 569 ? 20.906 -16.344 18.141 1 61.78 569 THR A N 1
ATOM 4488 C CA . THR A 1 569 ? 20.734 -15.859 19.516 1 61.78 569 THR A CA 1
ATOM 4489 C C . THR A 1 569 ? 22.047 -15.328 20.062 1 61.78 569 THR A C 1
ATOM 4491 O O . THR A 1 569 ? 22.078 -14.297 20.734 1 61.78 569 THR A O 1
ATOM 4494 N N . SER A 1 570 ? 23.078 -15.969 19.625 1 63.75 570 SER A N 1
ATOM 4495 C CA . SER A 1 570 ? 24.344 -15.516 20.203 1 63.75 570 SER A CA 1
ATOM 4496 C C . SER A 1 570 ? 24.953 -14.398 19.359 1 63.75 570 SER A C 1
ATOM 4498 O O . SER A 1 570 ? 25.734 -13.586 19.859 1 63.75 570 SER A O 1
ATOM 4500 N N . LYS A 1 571 ? 24.422 -14.219 18.25 1 69.19 571 LYS A N 1
ATOM 4501 C CA . LYS A 1 571 ? 25.156 -13.344 17.344 1 69.19 571 LYS A CA 1
ATOM 4502 C C . LYS A 1 571 ? 24.344 -12.094 17 1 69.19 571 LYS A C 1
ATOM 4504 O O . LYS A 1 571 ? 24.906 -11.07 16.609 1 69.19 571 LYS A O 1
ATOM 4509 N N . PHE A 1 572 ? 23.109 -12.195 17.234 1 81.62 572 PHE A N 1
ATOM 4510 C CA . PHE A 1 572 ? 22.266 -11.086 16.812 1 81.62 572 PHE A CA 1
ATOM 4511 C C . PHE A 1 572 ? 21.422 -10.578 17.969 1 81.62 572 PHE A C 1
ATOM 4513 O O . PHE A 1 572 ? 20.812 -11.367 18.688 1 81.62 572 PHE A O 1
ATOM 4520 N N . ASP A 1 573 ? 21.578 -9.305 18.188 1 79.62 573 ASP A N 1
ATOM 4521 C CA . ASP A 1 573 ? 20.75 -8.602 19.172 1 79.62 573 ASP A CA 1
ATOM 4522 C C . ASP A 1 573 ? 19.938 -7.504 18.5 1 79.62 573 ASP A C 1
ATOM 4524 O O . ASP A 1 573 ? 20.469 -6.48 18.078 1 79.62 573 ASP A O 1
ATOM 4528 N N . PRO A 1 574 ? 18.672 -7.758 18.453 1 80.25 574 PRO A N 1
ATOM 4529 C CA . PRO A 1 574 ? 17.828 -6.766 17.781 1 80.25 574 PRO A CA 1
ATOM 4530 C C . PRO A 1 574 ? 17.828 -5.418 18.5 1 80.25 574 PRO A C 1
ATOM 4532 O O . PRO A 1 574 ? 17.422 -4.406 17.906 1 80.25 574 PRO A O 1
ATOM 4535 N N . ALA A 1 575 ? 18.266 -5.391 19.719 1 78.06 575 ALA A N 1
ATOM 4536 C CA . ALA A 1 575 ? 18.297 -4.152 20.484 1 78.06 575 ALA A CA 1
ATOM 4537 C C . ALA A 1 575 ? 19.719 -3.645 20.641 1 78.06 575 ALA A C 1
ATOM 4539 O O . ALA A 1 575 ? 20 -2.785 21.484 1 78.06 575 ALA A O 1
ATOM 4540 N N . SER A 1 576 ? 20.578 -4.27 19.797 1 78.88 576 SER A N 1
ATOM 4541 C CA . SER A 1 576 ? 21.984 -3.867 19.891 1 78.88 576 SER A CA 1
ATOM 4542 C C . SER A 1 576 ? 22.141 -2.367 19.688 1 78.88 576 SER A C 1
ATOM 4544 O O . SER A 1 576 ? 21.578 -1.803 18.75 1 78.88 576 SER A O 1
ATOM 4546 N N . PRO A 1 577 ? 22.875 -1.738 20.516 1 81.25 577 PRO A N 1
ATOM 4547 C CA . PRO A 1 577 ? 23.109 -0.299 20.375 1 81.25 577 PRO A CA 1
ATOM 4548 C C . PRO A 1 577 ? 24.172 0.029 19.328 1 81.25 577 PRO A C 1
ATOM 4550 O O . PRO A 1 577 ? 24.422 1.203 19.047 1 81.25 577 PRO A O 1
ATOM 4553 N N . VAL A 1 578 ? 24.766 -1.026 18.781 1 84.38 578 VAL A N 1
ATOM 4554 C CA . VAL A 1 578 ? 25.844 -0.803 17.828 1 84.38 578 VAL A CA 1
ATOM 4555 C C . VAL A 1 578 ? 25.297 -0.09 16.594 1 84.38 578 VAL A C 1
ATOM 4557 O O . VAL A 1 578 ? 24.297 -0.519 16.016 1 84.38 578 VAL A O 1
ATOM 4560 N N . ASP A 1 579 ? 26.016 1.002 16.266 1 90.12 579 ASP A N 1
ATOM 4561 C CA . ASP A 1 579 ? 25.703 1.724 15.039 1 90.12 579 ASP A CA 1
ATOM 4562 C C . ASP A 1 579 ? 26.234 0.987 13.812 1 90.12 579 ASP A C 1
ATOM 4564 O O . ASP A 1 579 ? 27.438 0.691 13.734 1 90.12 579 ASP A O 1
ATOM 4568 N N . MET A 1 580 ? 25.422 0.733 12.891 1 90.69 580 MET A N 1
ATOM 4569 C CA . MET A 1 580 ? 25.812 -0.02 11.695 1 90.69 580 MET A CA 1
ATOM 4570 C C . MET A 1 580 ? 26.938 0.679 10.953 1 90.69 580 MET A C 1
ATOM 4572 O O . MET A 1 580 ? 27.781 0.023 10.336 1 90.69 580 MET A O 1
ATOM 4576 N N . LEU A 1 581 ? 27.062 1.963 11.023 1 92.12 581 LEU A N 1
ATOM 4577 C CA . LEU A 1 581 ? 28.078 2.721 10.312 1 92.12 581 LEU A CA 1
ATOM 4578 C C . LEU A 1 581 ? 29.469 2.418 10.867 1 92.12 581 LEU A C 1
ATOM 4580 O O . LEU A 1 581 ? 30.453 2.439 10.125 1 92.12 581 LEU A O 1
ATOM 4584 N N . THR A 1 582 ? 29.516 2.107 12.117 1 91.12 582 THR A N 1
ATOM 4585 C CA . THR A 1 582 ? 30.797 1.821 12.75 1 91.12 582 THR A CA 1
ATOM 4586 C C . THR A 1 582 ? 31.328 0.469 12.289 1 91.12 582 THR A C 1
ATOM 4588 O O . THR A 1 582 ? 32.531 0.18 12.453 1 91.12 582 THR A O 1
ATOM 4591 N N . THR A 1 583 ? 30.438 -0.333 11.82 1 90.62 583 THR A N 1
ATOM 4592 C CA . THR A 1 583 ? 30.844 -1.657 11.375 1 90.62 583 THR A CA 1
ATOM 4593 C C . THR A 1 583 ? 31.359 -1.605 9.93 1 90.62 583 THR A C 1
ATOM 4595 O O . THR A 1 583 ? 31.906 -2.586 9.43 1 90.62 583 THR A O 1
ATOM 4598 N N . LEU A 1 584 ? 31.219 -0.456 9.297 1 91.06 584 LEU A N 1
ATOM 4599 C CA . LEU A 1 584 ? 31.656 -0.281 7.918 1 91.06 584 LEU A CA 1
ATOM 4600 C C . LEU A 1 584 ? 33.094 0.236 7.867 1 91.06 584 LEU A C 1
ATOM 4602 O O . LEU A 1 584 ? 33.594 0.78 8.852 1 91.06 584 LEU A O 1
ATOM 4606 N N . PRO A 1 585 ? 33.688 0.027 6.758 1 82.81 585 PRO A N 1
ATOM 4607 C CA . PRO A 1 585 ? 35.062 0.563 6.648 1 82.81 585 PRO A CA 1
ATOM 4608 C C . PRO A 1 585 ? 35.094 2.08 6.816 1 82.81 585 PRO A C 1
ATOM 4610 O O . PRO A 1 585 ? 34.156 2.781 6.434 1 82.81 585 PRO A O 1
ATOM 4613 N N . ARG A 1 586 ? 36.188 2.559 7.34 1 81.06 586 ARG A N 1
ATOM 4614 C CA . ARG A 1 586 ? 36.5 3.979 7.492 1 81.06 586 ARG A CA 1
ATOM 4615 C C . ARG A 1 586 ? 35.312 4.715 8.141 1 81.06 586 ARG A C 1
ATOM 4617 O O . ARG A 1 586 ? 34.875 5.754 7.641 1 81.06 586 ARG A O 1
ATOM 4624 N N . GLU A 1 587 ? 34.812 4.117 9.07 1 79.62 587 GLU A N 1
ATOM 4625 C CA . GLU A 1 587 ? 33.781 4.695 9.914 1 79.62 587 GLU A CA 1
ATOM 4626 C C . GLU A 1 587 ? 32.531 5.043 9.094 1 79.62 587 GLU A C 1
ATOM 4628 O O . GLU A 1 587 ? 32.031 6.168 9.156 1 79.62 587 GLU A O 1
ATOM 4633 N N . GLY A 1 588 ? 32.188 4.141 8.227 1 85.06 588 GLY A N 1
ATOM 4634 C CA . GLY A 1 588 ? 30.859 4.293 7.645 1 85.06 588 GLY A CA 1
ATOM 4635 C C . GLY A 1 588 ? 30.859 4.359 6.129 1 85.06 588 GLY A C 1
ATOM 4636 O O . GLY A 1 588 ? 29.844 4.668 5.508 1 85.06 588 GLY A O 1
ATOM 4637 N N . ASP A 1 589 ? 31.953 4.109 5.531 1 87.19 589 ASP A N 1
ATOM 4638 C CA . ASP A 1 589 ? 32.031 4.176 4.078 1 87.19 589 ASP A CA 1
ATOM 4639 C C . ASP A 1 589 ? 31.703 2.822 3.447 1 87.19 589 ASP A C 1
ATOM 4641 O O . ASP A 1 589 ? 31.969 1.774 4.039 1 87.19 589 ASP A O 1
ATOM 4645 N N . LEU A 1 590 ? 31.078 3.035 2.305 1 89.62 590 LEU A N 1
ATOM 4646 C CA . LEU A 1 590 ? 30.984 1.868 1.433 1 89.62 590 LEU A CA 1
ATOM 4647 C C . LEU A 1 590 ? 32.125 1.868 0.413 1 89.62 590 LEU A C 1
ATOM 4649 O O . LEU A 1 590 ? 32.406 2.896 -0.21 1 89.62 590 LEU A O 1
ATOM 4653 N N . LEU A 1 591 ? 32.781 0.797 0.35 1 87.19 591 LEU A N 1
ATOM 4654 C CA . LEU A 1 591 ? 33.906 0.689 -0.535 1 87.19 591 LEU A CA 1
ATOM 4655 C C . LEU A 1 591 ? 33.5 0.757 -1.997 1 87.19 591 LEU A C 1
ATOM 4657 O O . LEU A 1 591 ? 32.344 0.454 -2.326 1 87.19 591 LEU A O 1
ATOM 4661 N N . ALA A 1 592 ? 34.5 1.199 -2.756 1 88.94 592 ALA A N 1
ATOM 4662 C CA . ALA A 1 592 ? 34.25 1.193 -4.195 1 88.94 592 ALA A CA 1
ATOM 4663 C C . ALA A 1 592 ? 34 -0.223 -4.703 1 88.94 592 ALA A C 1
ATOM 4665 O O . ALA A 1 592 ? 34.688 -1.164 -4.316 1 88.94 592 ALA A O 1
ATOM 4666 N N . LEU A 1 593 ? 33.094 -0.363 -5.539 1 92.19 593 LEU A N 1
ATOM 4667 C CA . LEU A 1 593 ? 32.625 -1.676 -5.992 1 92.19 593 LEU A CA 1
ATOM 4668 C C . LEU A 1 593 ? 33.75 -2.404 -6.734 1 92.19 593 LEU A C 1
ATOM 4670 O O . LEU A 1 593 ? 33.875 -3.625 -6.621 1 92.19 593 LEU A O 1
ATOM 4674 N N . GLY A 1 594 ? 34.531 -1.632 -7.418 1 88.38 594 GLY A N 1
ATOM 4675 C CA . GLY A 1 594 ? 35.625 -2.227 -8.172 1 88.38 594 GLY A CA 1
ATOM 4676 C C . GLY A 1 594 ? 36.719 -2.785 -7.281 1 88.38 594 GLY A C 1
ATOM 4677 O O . GLY A 1 594 ? 37.531 -3.607 -7.727 1 88.38 594 GLY A O 1
ATOM 4678 N N . ASP A 1 595 ? 36.719 -2.373 -6.027 1 88.31 595 ASP A N 1
ATOM 4679 C CA . ASP A 1 595 ? 37.781 -2.795 -5.105 1 88.31 595 ASP A CA 1
ATOM 4680 C C . ASP A 1 595 ? 37.344 -4.031 -4.316 1 88.31 595 ASP A C 1
ATOM 4682 O O . ASP A 1 595 ? 38.156 -4.605 -3.572 1 88.31 595 ASP A O 1
ATOM 4686 N N . LEU A 1 596 ? 36.219 -4.516 -4.551 1 92.12 596 LEU A N 1
ATOM 4687 C CA . LEU A 1 596 ? 35.688 -5.645 -3.779 1 92.12 596 LEU A CA 1
ATOM 4688 C C . LEU A 1 596 ? 36.156 -6.969 -4.395 1 92.12 596 LEU A C 1
ATOM 4690 O O . LEU A 1 596 ? 36.188 -7.105 -5.617 1 92.12 596 LEU A O 1
ATOM 4694 N N . PRO A 1 597 ? 36.469 -7.906 -3.486 1 93.19 597 PRO A N 1
ATOM 4695 C CA . PRO A 1 597 ? 36.781 -9.234 -4.02 1 93.19 597 PRO A CA 1
ATOM 4696 C C . PRO A 1 597 ? 35.594 -9.859 -4.758 1 93.19 597 PRO A C 1
ATOM 4698 O O . PRO A 1 597 ? 34.438 -9.656 -4.367 1 93.19 597 PRO A O 1
ATOM 4701 N N . LEU A 1 598 ? 35.969 -10.547 -5.773 1 94.88 598 LEU A N 1
ATOM 4702 C CA . LEU A 1 598 ? 34.969 -11.234 -6.578 1 94.88 598 LEU A CA 1
ATOM 4703 C C . LEU A 1 598 ? 35.156 -12.742 -6.512 1 94.88 598 LEU A C 1
ATOM 4705 O O . LEU A 1 598 ? 36.25 -13.25 -6.762 1 94.88 598 LEU A O 1
ATOM 4709 N N . ILE A 1 599 ? 34.062 -13.43 -6.148 1 95.56 599 ILE A N 1
ATOM 4710 C CA . ILE A 1 599 ? 34.094 -14.875 -5.957 1 95.56 599 ILE A CA 1
ATOM 4711 C C . ILE A 1 599 ? 33.125 -15.555 -6.922 1 95.56 599 ILE A C 1
ATOM 4713 O O . ILE A 1 599 ? 32 -15.102 -7.098 1 95.56 599 ILE A O 1
ATOM 4717 N N . SER A 1 600 ? 33.562 -16.578 -7.57 1 95.75 600 SER A N 1
ATOM 4718 C CA . SER A 1 600 ? 32.719 -17.375 -8.438 1 95.75 600 SER A CA 1
ATOM 4719 C C . SER A 1 600 ? 31.734 -18.203 -7.625 1 95.75 600 SER A C 1
ATOM 4721 O O . SER A 1 600 ? 31.859 -18.312 -6.402 1 95.75 600 SER A O 1
ATOM 4723 N N . TRP A 1 601 ? 30.797 -18.844 -8.328 1 95.25 601 TRP A N 1
ATOM 4724 C CA . TRP A 1 601 ? 29.719 -19.531 -7.629 1 95.25 601 TRP A CA 1
ATOM 4725 C C . TRP A 1 601 ? 30.281 -20.688 -6.789 1 95.25 601 TRP A C 1
ATOM 4727 O O . TRP A 1 601 ? 29.703 -21.031 -5.754 1 95.25 601 TRP A O 1
ATOM 4737 N N . ASN A 1 602 ? 31.438 -21.234 -7.184 1 93.06 602 ASN A N 1
ATOM 4738 C CA . ASN A 1 602 ? 32.031 -22.391 -6.508 1 93.06 602 ASN A CA 1
ATOM 4739 C C . ASN A 1 602 ? 33.031 -21.969 -5.445 1 93.06 602 ASN A C 1
ATOM 4741 O O . ASN A 1 602 ? 33.781 -22.797 -4.93 1 93.06 602 ASN A O 1
ATOM 4745 N N . GLY A 1 603 ? 33.156 -20.672 -5.211 1 93.06 603 GLY A N 1
ATOM 4746 C CA . GLY A 1 603 ? 33.969 -20.219 -4.09 1 93.06 603 GLY A CA 1
ATOM 4747 C C . GLY A 1 603 ? 35.375 -19.812 -4.484 1 93.06 603 GLY A C 1
ATOM 4748 O O . GLY A 1 603 ? 36.219 -19.516 -3.625 1 93.06 603 GLY A O 1
ATOM 4749 N N . LYS A 1 604 ? 35.625 -19.797 -5.656 1 93.25 604 LYS A N 1
ATOM 4750 C CA . LYS A 1 604 ? 36.969 -19.453 -6.117 1 93.25 604 LYS A CA 1
ATOM 4751 C C . LYS A 1 604 ? 37.062 -17.969 -6.461 1 93.25 604 LYS A C 1
ATOM 4753 O O . LYS A 1 604 ? 36.125 -17.391 -6.996 1 93.25 604 LYS A O 1
ATOM 4758 N N . SER A 1 605 ? 38.25 -17.438 -6.137 1 93.62 605 SER A N 1
ATOM 4759 C CA . SER A 1 605 ? 38.469 -16.047 -6.508 1 93.62 605 SER A CA 1
ATOM 4760 C C . SER A 1 605 ? 38.5 -15.875 -8.023 1 93.62 605 SER A C 1
ATOM 4762 O O . SER A 1 605 ? 39.062 -16.719 -8.734 1 93.62 605 SER A O 1
ATOM 4764 N N . THR A 1 606 ? 37.875 -14.805 -8.508 1 93.69 606 THR A N 1
ATOM 4765 C CA . THR A 1 606 ? 37.812 -14.555 -9.938 1 93.69 606 THR A CA 1
ATOM 4766 C C . THR A 1 606 ? 37.812 -13.055 -10.234 1 93.69 606 THR A C 1
ATOM 4768 O O . THR A 1 606 ? 37.906 -12.242 -9.312 1 93.69 606 THR A O 1
ATOM 4771 N N . SER A 1 607 ? 37.906 -12.719 -11.508 1 91.31 607 SER A N 1
ATOM 4772 C CA . SER A 1 607 ? 37.781 -11.344 -11.977 1 91.31 607 SER A CA 1
ATOM 4773 C C . SER A 1 607 ? 36.562 -11.156 -12.859 1 91.31 607 SER A C 1
ATOM 4775 O O . SER A 1 607 ? 35.969 -12.133 -13.305 1 91.31 607 SER A O 1
ATOM 4777 N N . LEU A 1 608 ? 36.281 -9.938 -13.086 1 90.06 608 LEU A N 1
ATOM 4778 C CA . LEU A 1 608 ? 35.125 -9.641 -13.922 1 90.06 608 LEU A CA 1
ATOM 4779 C C . LEU A 1 608 ? 35.312 -10.18 -15.336 1 90.06 608 LEU A C 1
ATOM 4781 O O . LEU A 1 608 ? 34.375 -10.688 -15.945 1 90.06 608 LEU A O 1
ATOM 4785 N N . ALA A 1 609 ? 36.5 -10.062 -15.789 1 90.06 609 ALA A N 1
ATOM 4786 C CA . ALA A 1 609 ? 36.812 -10.547 -17.125 1 90.06 609 ALA A CA 1
ATOM 4787 C C . ALA A 1 609 ? 36.688 -12.062 -17.219 1 90.06 609 ALA A C 1
ATOM 4789 O O . ALA A 1 609 ? 36.156 -12.594 -18.203 1 90.06 609 ALA A O 1
ATOM 4790 N N . GLU A 1 610 ? 37.156 -12.672 -16.25 1 93.12 610 GLU A N 1
ATOM 4791 C CA . GLU A 1 610 ? 37.062 -14.133 -16.203 1 93.12 610 GLU A CA 1
ATOM 4792 C C . GLU A 1 610 ? 35.625 -14.578 -16.109 1 93.12 610 GLU A C 1
ATOM 4794 O O . GLU A 1 610 ? 35.219 -15.57 -16.719 1 93.12 610 GLU A O 1
ATOM 4799 N N . LEU A 1 611 ? 34.875 -13.938 -15.344 1 93.69 611 LEU A N 1
ATOM 4800 C CA . LEU A 1 611 ? 33.469 -14.258 -15.188 1 93.69 611 LEU A CA 1
ATOM 4801 C C . LEU A 1 611 ? 32.719 -14.07 -16.516 1 93.69 611 LEU A C 1
ATOM 4803 O O . LEU A 1 611 ? 31.844 -14.867 -16.844 1 93.69 611 LEU A O 1
ATOM 4807 N N . GLU A 1 612 ? 33.031 -13.047 -17.141 1 91.25 612 GLU A N 1
ATOM 4808 C CA . GLU A 1 612 ? 32.375 -12.773 -18.438 1 91.25 612 GLU A CA 1
ATOM 4809 C C . GLU A 1 612 ? 32.719 -13.859 -19.453 1 91.25 612 GLU A C 1
ATOM 4811 O O . GLU A 1 612 ? 31.844 -14.297 -20.203 1 91.25 612 GLU A O 1
ATOM 4816 N N . THR A 1 613 ? 33.938 -14.32 -19.484 1 92.88 613 THR A N 1
ATOM 4817 C CA . THR A 1 613 ? 34.375 -15.359 -20.422 1 92.88 613 THR A CA 1
ATOM 4818 C C . THR A 1 613 ? 33.688 -16.688 -20.109 1 92.88 613 THR A C 1
ATOM 4820 O O . THR A 1 613 ? 33.188 -17.359 -21 1 92.88 613 THR A O 1
ATOM 4823 N N . THR A 1 614 ? 33.719 -16.922 -18.906 1 94.12 614 THR A N 1
ATOM 4824 C CA . THR A 1 614 ? 33.094 -18.172 -18.5 1 94.12 614 THR A CA 1
ATOM 4825 C C . THR A 1 614 ? 31.594 -18.156 -18.797 1 94.12 614 THR A C 1
ATOM 4827 O O . THR A 1 614 ? 31.031 -19.17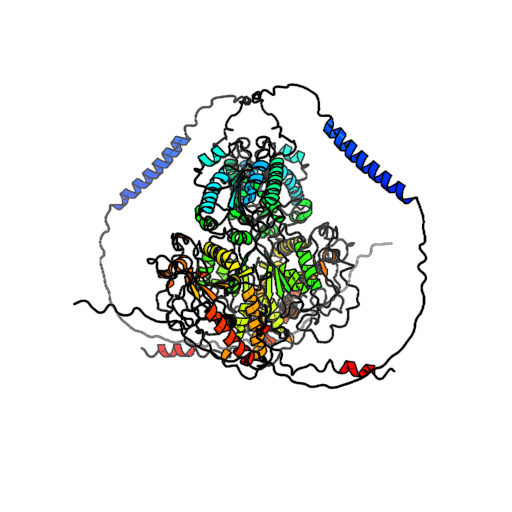2 -19.219 1 94.12 614 THR A O 1
ATOM 4830 N N . SER A 1 615 ? 31 -17.078 -18.547 1 94.31 615 SER A N 1
ATOM 4831 C CA . SER A 1 615 ? 29.562 -16.953 -18.797 1 94.31 615 SER A CA 1
ATOM 4832 C C . SER A 1 615 ? 29.266 -17.047 -20.297 1 94.31 615 SER A C 1
ATOM 4834 O O . SER A 1 615 ? 28.25 -17.641 -20.688 1 94.31 615 SER A O 1
ATOM 4836 N N . MET A 1 616 ? 30.094 -16.5 -21.062 1 92.19 616 MET A N 1
ATOM 4837 C CA . MET A 1 616 ? 29.891 -16.547 -22.516 1 92.19 616 MET A CA 1
ATOM 4838 C C . MET A 1 616 ? 29.984 -17.984 -23.016 1 92.19 616 MET A C 1
ATOM 4840 O O . MET A 1 616 ? 29.188 -18.391 -23.859 1 92.19 616 MET A O 1
ATOM 4844 N N . GLU A 1 617 ? 30.953 -18.672 -22.531 1 92.62 617 GLU A N 1
ATOM 4845 C CA . GLU A 1 617 ? 31.109 -20.062 -22.922 1 92.62 617 GLU A CA 1
ATOM 4846 C C . GLU A 1 617 ? 29.906 -20.906 -22.469 1 92.62 617 GLU A C 1
ATOM 4848 O O . GLU A 1 617 ? 29.406 -21.734 -23.234 1 92.62 617 GLU A O 1
ATOM 4853 N N . LEU A 1 618 ? 29.516 -20.641 -21.312 1 93.44 618 LEU A N 1
ATOM 4854 C CA . LEU A 1 618 ? 28.375 -21.375 -20.781 1 93.44 618 LEU A CA 1
ATOM 4855 C C . LEU A 1 618 ? 27.094 -21.047 -21.562 1 93.44 618 LEU A C 1
ATOM 4857 O O . LEU A 1 618 ? 26.25 -21.922 -21.766 1 93.44 618 LEU A O 1
ATOM 4861 N N . THR A 1 619 ? 26.938 -19.812 -21.875 1 93.88 619 THR A N 1
ATOM 4862 C CA . THR A 1 619 ? 25.766 -19.375 -22.625 1 93.88 619 THR A CA 1
ATOM 4863 C C . THR A 1 619 ? 25.703 -20.062 -23.984 1 93.88 619 THR A C 1
ATOM 4865 O O . THR A 1 619 ? 24.625 -20.469 -24.438 1 93.88 619 THR A O 1
ATOM 4868 N N . LYS A 1 620 ? 26.797 -20.188 -24.609 1 90.12 620 LYS A N 1
ATOM 4869 C CA . LYS A 1 620 ? 26.844 -20.891 -25.891 1 90.12 620 LYS A CA 1
ATOM 4870 C C . LYS A 1 620 ? 26.391 -22.344 -25.734 1 90.12 620 LYS A C 1
ATOM 4872 O O . LYS A 1 620 ? 25.594 -22.828 -26.547 1 90.12 620 LYS A O 1
ATOM 4877 N N . GLN A 1 621 ? 26.891 -22.922 -24.75 1 91.12 621 GLN A N 1
ATOM 4878 C CA . GLN A 1 621 ? 26.5 -24.312 -24.469 1 91.12 621 GLN A CA 1
ATOM 4879 C C . GLN A 1 621 ? 25.016 -24.406 -24.141 1 91.12 621 GLN A C 1
ATOM 4881 O O . GLN A 1 621 ? 24.328 -25.312 -24.609 1 91.12 621 GLN A O 1
ATOM 4886 N N . PHE A 1 622 ? 24.578 -23.516 -23.375 1 93.69 622 PHE A N 1
ATOM 4887 C CA . PHE A 1 622 ? 23.172 -23.5 -22.953 1 93.69 622 PHE A CA 1
ATOM 4888 C C . PHE A 1 622 ? 22.25 -23.312 -24.156 1 93.69 622 PHE A C 1
ATOM 4890 O O . PHE A 1 622 ? 21.234 -23.984 -24.266 1 93.69 622 PHE A O 1
ATOM 4897 N N . ARG A 1 623 ? 22.547 -22.391 -24.953 1 92.06 623 ARG A N 1
ATOM 4898 C CA . ARG A 1 623 ? 21.734 -22.109 -26.125 1 92.06 623 ARG A CA 1
ATOM 4899 C C . ARG A 1 623 ? 21.625 -23.328 -27.031 1 92.06 623 ARG A C 1
ATOM 4901 O O . ARG A 1 623 ? 20.578 -23.578 -27.641 1 92.06 623 ARG A O 1
ATOM 4908 N N . GLN A 1 624 ? 22.625 -24.141 -27.047 1 88.75 624 GLN A N 1
ATOM 4909 C CA . GLN A 1 624 ? 22.641 -25.344 -27.875 1 88.75 624 GLN A CA 1
ATOM 4910 C C . GLN A 1 624 ? 21.875 -26.484 -27.203 1 88.75 624 GLN A C 1
ATOM 4912 O O . GLN A 1 624 ? 21.031 -27.125 -27.828 1 88.75 624 GLN A O 1
ATOM 4917 N N . GLU A 1 625 ? 22.109 -26.609 -25.953 1 87.25 625 GLU A N 1
ATOM 4918 C CA . GLU A 1 625 ? 21.594 -27.781 -25.25 1 87.25 625 GLU A CA 1
ATOM 4919 C C . GLU A 1 625 ? 20.172 -27.547 -24.766 1 87.25 625 GLU A C 1
ATOM 4921 O O . GLU A 1 625 ? 19.344 -28.469 -24.781 1 87.25 625 GLU A O 1
ATOM 4926 N N . VAL A 1 626 ? 19.922 -26.375 -24.328 1 90.38 626 VAL A N 1
ATOM 4927 C CA . VAL A 1 626 ? 18.625 -26.094 -23.703 1 90.38 626 VAL A CA 1
ATOM 4928 C C . VAL A 1 626 ? 17.797 -25.188 -24.609 1 90.38 626 VAL A C 1
ATOM 4930 O O . VAL A 1 626 ? 16.609 -25.438 -24.844 1 90.38 626 VAL A O 1
ATOM 4933 N N . GLY A 1 627 ? 18.391 -24.203 -25.188 1 90 627 GLY A N 1
ATOM 4934 C CA . GLY A 1 627 ? 17.703 -23.188 -25.969 1 90 627 GLY A CA 1
ATOM 4935 C C . GLY A 1 627 ? 17.281 -23.672 -27.328 1 90 627 GLY A C 1
ATOM 4936 O O . GLY A 1 627 ? 16.422 -23.062 -27.984 1 90 627 GLY A O 1
ATOM 4937 N N . GLY A 1 628 ? 17.875 -24.734 -27.797 1 85 628 GLY A N 1
ATOM 4938 C CA . GLY A 1 628 ? 17.547 -25.266 -29.109 1 85 628 GLY A CA 1
ATOM 4939 C C . GLY A 1 628 ? 18.125 -24.453 -30.25 1 85 628 GLY A C 1
ATOM 4940 O O . GLY A 1 628 ? 17.578 -24.453 -31.359 1 85 628 GLY A O 1
ATOM 4941 N N . CYS A 1 629 ? 19.109 -23.703 -29.938 1 85.81 629 CYS A N 1
ATOM 4942 C CA . CYS A 1 629 ? 19.719 -22.828 -30.938 1 85.81 629 CYS A CA 1
ATOM 4943 C C . CYS A 1 629 ? 20.781 -23.578 -31.75 1 85.81 629 CYS A C 1
ATOM 4945 O O . CYS A 1 629 ? 21.594 -24.312 -31.188 1 85.81 629 CYS A O 1
ATOM 4947 N N . PRO A 1 630 ? 20.625 -23.484 -33.156 1 81.12 630 PRO A N 1
ATOM 4948 C CA . PRO A 1 630 ? 21.656 -24.125 -33.969 1 81.12 630 PRO A CA 1
ATOM 4949 C C . PRO A 1 630 ? 23.047 -23.562 -33.719 1 81.12 630 PRO A C 1
ATOM 4951 O O . PRO A 1 630 ? 23.188 -22.391 -33.312 1 81.12 630 PRO A O 1
ATOM 4954 N N . PRO A 1 631 ? 24 -24.453 -33.75 1 72.25 631 PRO A N 1
ATOM 4955 C CA . PRO A 1 631 ? 25.359 -24.016 -33.5 1 72.25 631 PRO A CA 1
ATOM 4956 C C . PRO A 1 631 ? 25.781 -22.812 -34.344 1 72.25 631 PRO A C 1
ATOM 4958 O O . PRO A 1 631 ? 26.578 -21.984 -33.938 1 72.25 631 PRO A O 1
ATOM 4961 N N . THR A 1 632 ? 25.297 -22.75 -35.75 1 62.38 632 THR A N 1
ATOM 4962 C CA . THR A 1 632 ? 25.688 -21.688 -36.656 1 62.38 632 THR A CA 1
ATOM 4963 C C . THR A 1 632 ? 24.781 -20.469 -36.5 1 62.38 632 THR A C 1
ATOM 4965 O O . THR A 1 632 ? 24.906 -19.5 -37.25 1 62.38 632 THR A O 1
ATOM 4968 N N . ALA A 1 633 ? 23.781 -20.5 -35.812 1 54.69 633 ALA A N 1
ATOM 4969 C CA . ALA A 1 633 ? 22.781 -19.438 -35.812 1 54.69 633 ALA A CA 1
ATOM 4970 C C . ALA A 1 633 ? 23.344 -18.141 -35.25 1 54.69 633 ALA A C 1
ATOM 4972 O O . ALA A 1 633 ? 23.5 -17.984 -34.031 1 54.69 633 ALA A O 1
ATOM 4973 N N . VAL A 1 634 ? 24.297 -17.594 -35.906 1 51.53 634 VAL A N 1
ATOM 4974 C CA . VAL A 1 634 ? 24.594 -16.203 -35.656 1 51.53 634 VAL A CA 1
ATOM 4975 C C . VAL A 1 634 ? 23.391 -15.328 -36 1 51.53 634 VAL A C 1
ATOM 4977 O O . VAL A 1 634 ? 23 -15.273 -37.188 1 51.53 634 VAL A O 1
ATOM 4980 N N . ASN A 1 635 ? 22.391 -15.305 -35.281 1 49.56 635 ASN A N 1
ATOM 4981 C CA . ASN A 1 635 ? 21.312 -14.391 -35.625 1 49.56 635 ASN A CA 1
ATOM 4982 C C . ASN A 1 635 ? 21.859 -13.062 -36.156 1 49.56 635 ASN A C 1
ATOM 4984 O O . ASN A 1 635 ? 22.906 -12.594 -35.688 1 49.56 635 ASN A O 1
ATOM 4988 N N . ASP A 1 636 ? 21.516 -12.688 -37.375 1 47.06 636 ASP A N 1
ATOM 4989 C CA . ASP A 1 636 ? 21.844 -11.438 -38.031 1 47.06 636 ASP A CA 1
ATOM 4990 C C . ASP A 1 636 ? 21.922 -10.281 -37.062 1 47.06 636 ASP A C 1
ATOM 4992 O O . ASP A 1 636 ? 22.625 -9.297 -37.312 1 47.06 636 ASP A O 1
ATOM 4996 N N . GLU A 1 637 ? 21.078 -10.266 -36.062 1 47.47 637 GLU A N 1
ATOM 4997 C CA . GLU A 1 637 ? 21.094 -9.117 -35.156 1 47.47 637 GLU A CA 1
ATOM 4998 C C . GLU A 1 637 ? 22.219 -9.234 -34.156 1 47.47 637 GLU A C 1
ATOM 5000 O O . GLU A 1 637 ? 22.359 -8.383 -33.281 1 47.47 637 GLU A O 1
ATOM 5005 N N . ASP A 1 638 ? 22.859 -10.281 -34.125 1 47.94 638 ASP A N 1
ATOM 5006 C CA . ASP A 1 638 ? 23.938 -10.516 -33.188 1 47.94 638 ASP A CA 1
ATOM 5007 C C . ASP A 1 638 ? 25.156 -9.648 -33.5 1 47.94 638 ASP A C 1
ATOM 5009 O O . ASP A 1 638 ? 25.672 -9.688 -34.625 1 47.94 638 ASP A O 1
ATOM 5013 N N . GLU A 1 639 ? 25.172 -8.562 -33 1 46.12 639 GLU A N 1
ATOM 5014 C CA . GLU A 1 639 ? 26.359 -7.723 -33.156 1 46.12 639 GLU A CA 1
ATOM 5015 C C . GLU A 1 639 ? 27.609 -8.43 -32.625 1 46.12 639 GLU A C 1
ATOM 5017 O O . GLU A 1 639 ? 27.625 -8.859 -31.453 1 46.12 639 GLU A O 1
ATOM 5022 N N . PHE A 1 640 ? 28.688 -8.5 -33.312 1 49.06 640 PHE A N 1
ATOM 5023 C CA . PHE A 1 640 ? 30.031 -9.047 -33.125 1 49.06 640 PHE A CA 1
ATOM 5024 C C . PHE A 1 640 ? 29.969 -10.508 -32.719 1 49.06 640 PHE A C 1
ATOM 5026 O O . PHE A 1 640 ? 30.781 -10.961 -31.906 1 49.06 640 PHE A O 1
ATOM 5033 N N . GLY A 1 641 ? 28.844 -11.289 -33.125 1 48.91 641 GLY A N 1
ATOM 5034 C CA . GLY A 1 641 ? 28.766 -12.719 -32.906 1 48.91 641 GLY A CA 1
ATOM 5035 C C . GLY A 1 641 ? 28.062 -13.078 -31.594 1 48.91 641 GLY A C 1
ATOM 5036 O O . GLY A 1 641 ? 27.875 -14.258 -31.281 1 48.91 641 GLY A O 1
ATOM 5037 N N . GLN A 1 642 ? 27.859 -12.148 -30.703 1 55.59 642 GLN A N 1
ATOM 5038 C CA . GLN A 1 642 ? 27.188 -12.453 -29.438 1 55.59 642 GLN A CA 1
ATOM 5039 C C . GLN A 1 642 ? 25.734 -11.992 -29.469 1 55.59 642 GLN A C 1
ATOM 5041 O O . GLN A 1 642 ? 25.438 -10.906 -29.953 1 55.59 642 GLN A O 1
ATOM 5046 N N . PRO A 1 643 ? 24.828 -12.867 -29.188 1 59.44 643 PRO A N 1
ATOM 5047 C CA . PRO A 1 643 ? 23.406 -12.461 -29.156 1 59.44 643 PRO A CA 1
ATOM 5048 C C . PRO A 1 643 ? 23.172 -11.25 -28.25 1 59.44 643 PRO A C 1
ATOM 5050 O O . PRO A 1 643 ? 23.844 -11.094 -27.234 1 59.44 643 PRO A O 1
ATOM 5053 N N . ARG A 1 644 ? 22.406 -10.258 -28.766 1 73.44 644 ARG A N 1
ATOM 5054 C CA . ARG A 1 644 ? 22.047 -9.078 -28 1 73.44 644 ARG A CA 1
ATOM 5055 C C . ARG A 1 644 ? 21.25 -9.461 -26.75 1 73.44 644 ARG A C 1
ATOM 5057 O O . ARG A 1 644 ? 20.328 -10.281 -26.828 1 73.44 644 ARG A O 1
ATOM 5064 N N . HIS A 1 645 ? 21.734 -9.008 -25.625 1 85.25 645 HIS A N 1
ATOM 5065 C CA . HIS A 1 645 ? 21.109 -9.25 -24.344 1 85.25 645 HIS A CA 1
ATOM 5066 C C . HIS A 1 645 ? 19.703 -8.672 -24.281 1 85.25 645 HIS A C 1
ATOM 5068 O O . HIS A 1 645 ? 19.516 -7.457 -24.422 1 85.25 645 HIS A O 1
ATOM 5074 N N . ASN A 1 646 ? 18.734 -9.594 -24.281 1 88.44 646 ASN A N 1
ATOM 5075 C CA . ASN A 1 646 ? 17.344 -9.148 -24.141 1 88.44 646 ASN A CA 1
ATOM 5076 C C . ASN A 1 646 ? 16.922 -9.07 -22.688 1 88.44 646 ASN A C 1
ATOM 5078 O O . ASN A 1 646 ? 17.281 -9.922 -21.875 1 88.44 646 ASN A O 1
ATOM 5082 N N . LYS A 1 647 ? 16.078 -8.188 -22.406 1 88.88 647 LYS A N 1
ATOM 5083 C CA . LYS A 1 647 ? 15.633 -7.926 -21.047 1 88.88 647 LYS A CA 1
ATOM 5084 C C . LYS A 1 647 ? 14.758 -9.062 -20.531 1 88.88 647 LYS A C 1
ATOM 5086 O O . LYS A 1 647 ? 14.609 -9.234 -19.312 1 88.88 647 LYS A O 1
ATOM 5091 N N . ASP A 1 648 ? 14.203 -9.844 -21.406 1 91.19 648 ASP A N 1
ATOM 5092 C CA . ASP A 1 648 ? 13.352 -10.945 -20.969 1 91.19 648 ASP A CA 1
ATOM 5093 C C . ASP A 1 648 ? 14.039 -12.289 -21.188 1 91.19 648 ASP A C 1
ATOM 5095 O O . ASP A 1 648 ? 13.375 -13.336 -21.203 1 91.19 648 ASP A O 1
ATOM 5099 N N . ALA A 1 649 ? 15.297 -12.359 -21.469 1 94.44 649 ALA A N 1
ATOM 5100 C CA . ALA A 1 649 ? 16.125 -13.555 -21.609 1 94.44 649 ALA A CA 1
ATOM 5101 C C . ALA A 1 649 ? 15.742 -14.344 -22.859 1 94.44 649 ALA A C 1
ATOM 5103 O O . ALA A 1 649 ? 16.047 -15.531 -22.969 1 94.44 649 ALA A O 1
ATOM 5104 N N . SER A 1 650 ? 15.031 -13.727 -23.781 1 92.12 650 SER A N 1
ATOM 5105 C CA . SER A 1 650 ? 14.602 -14.445 -24.969 1 92.12 650 SER A CA 1
ATOM 5106 C C . SER A 1 650 ? 15.789 -14.812 -25.859 1 92.12 650 SER A C 1
ATOM 5108 O O . SER A 1 650 ? 15.711 -15.742 -26.656 1 92.12 650 SER A O 1
ATOM 5110 N N . ASP A 1 651 ? 16.859 -14.102 -25.672 1 92.19 651 ASP A N 1
ATOM 5111 C CA . ASP A 1 651 ? 18.047 -14.336 -26.484 1 92.19 651 ASP A CA 1
ATOM 5112 C C . ASP A 1 651 ? 18.672 -15.688 -26.156 1 92.19 651 ASP A C 1
ATOM 5114 O O . ASP A 1 651 ? 19.469 -16.219 -26.938 1 92.19 651 ASP A O 1
ATOM 5118 N N . LEU A 1 652 ? 18.406 -16.234 -25.031 1 93.94 652 LEU A N 1
ATOM 5119 C CA . LEU A 1 652 ? 18.969 -17.516 -24.609 1 93.94 652 LEU A CA 1
ATOM 5120 C C . LEU A 1 652 ? 18.266 -18.672 -25.312 1 93.94 652 LEU A C 1
ATOM 5122 O O . LEU A 1 652 ? 18.734 -19.797 -25.281 1 93.94 652 LEU A O 1
ATOM 5126 N N . PHE A 1 653 ? 17.156 -18.375 -25.969 1 92.12 653 PHE A N 1
ATOM 5127 C CA . PHE A 1 653 ? 16.328 -19.422 -26.562 1 92.12 653 PHE A CA 1
ATOM 5128 C C . PHE A 1 653 ? 16.078 -19.125 -28.047 1 92.12 653 PHE A C 1
ATOM 5130 O O . PHE A 1 653 ? 15.953 -17.969 -28.438 1 92.12 653 PHE A O 1
ATOM 5137 N N . CYS A 1 654 ? 16.078 -20.156 -28.875 1 86.75 654 CYS A N 1
ATOM 5138 C CA . CYS A 1 654 ? 15.781 -20.031 -30.297 1 86.75 654 CYS A CA 1
ATOM 5139 C C . CYS A 1 654 ? 14.477 -20.734 -30.641 1 86.75 654 CYS A C 1
ATOM 5141 O O . CYS A 1 654 ? 14.102 -21.703 -29.984 1 86.75 654 CYS A O 1
ATOM 5143 N N . LYS A 1 655 ? 13.594 -20.047 -31.438 1 73.38 655 LYS A N 1
ATOM 5144 C CA . LYS A 1 655 ? 12.352 -20.656 -31.906 1 73.38 655 LYS A CA 1
ATOM 5145 C C . LYS A 1 655 ? 12.625 -21.812 -32.844 1 73.38 655 LYS A C 1
ATOM 5147 O O . LYS A 1 655 ? 13.562 -21.75 -33.656 1 73.38 655 LYS A O 1
ATOM 5152 N N . ASN A 1 656 ? 12.344 -23.078 -32.594 1 57.31 656 ASN A N 1
ATOM 5153 C CA . ASN A 1 656 ? 12.484 -24.188 -33.531 1 57.31 656 ASN A CA 1
ATOM 5154 C C . ASN A 1 656 ? 11.867 -23.859 -34.875 1 57.31 656 ASN A C 1
ATOM 5156 O O . ASN A 1 656 ? 10.766 -23.328 -34.938 1 57.31 656 ASN A O 1
ATOM 5160 N N . LYS A 1 657 ? 12.586 -23.641 -35.938 1 45.25 657 LYS A N 1
ATOM 5161 C CA . LYS A 1 657 ? 12.102 -23.516 -37.312 1 45.25 657 LYS A CA 1
ATOM 5162 C C . LYS A 1 657 ? 10.984 -24.516 -37.594 1 45.25 657 LYS A C 1
ATOM 5164 O O . LYS A 1 657 ? 10.414 -24.531 -38.688 1 45.25 657 LYS A O 1
ATOM 5169 N N . GLY A 1 658 ? 10.852 -25.719 -37.094 1 38.66 658 GLY A N 1
ATOM 5170 C CA . GLY A 1 658 ? 9.93 -26.609 -37.75 1 38.66 658 GLY A CA 1
ATOM 5171 C C . GLY A 1 658 ? 8.477 -26.188 -37.625 1 38.66 658 GLY A C 1
ATOM 5172 O O . GLY A 1 658 ? 7.59 -26.781 -38.25 1 38.66 658 GLY A O 1
ATOM 5173 N N . THR A 1 659 ? 7.961 -25.75 -36.5 1 37.28 659 THR A N 1
ATOM 5174 C CA . THR A 1 659 ? 6.508 -25.641 -36.562 1 37.28 659 THR A CA 1
ATOM 5175 C C . THR A 1 659 ? 6.094 -24.312 -37.219 1 37.28 659 THR A C 1
ATOM 5177 O O . THR A 1 659 ? 5.902 -23.312 -36.5 1 37.28 659 THR A O 1
ATOM 5180 N N . ALA A 1 660 ? 6.621 -23.922 -38.375 1 34.97 660 ALA A N 1
ATOM 5181 C CA . ALA A 1 660 ? 5.973 -23 -39.312 1 34.97 660 ALA A CA 1
ATOM 5182 C C . ALA A 1 660 ? 4.469 -23.266 -39.406 1 34.97 660 ALA A C 1
ATOM 5184 O O . ALA A 1 660 ? 4.043 -24.344 -39.844 1 34.97 660 ALA A O 1
ATOM 5185 N N . SER A 1 661 ? 3.707 -22.703 -38.688 1 33.88 661 SER A N 1
ATOM 5186 C CA . SER A 1 661 ? 2.287 -22.734 -39.031 1 33.88 661 SER A CA 1
ATOM 5187 C C . SER A 1 661 ? 2.055 -22.422 -40.5 1 33.88 661 SER A C 1
ATOM 5189 O O . SER A 1 661 ? 2.674 -21.516 -41.031 1 33.88 661 SER A O 1
ATOM 5191 N N . ALA A 1 662 ? 1.557 -23.422 -41.344 1 34.31 662 ALA A N 1
ATOM 5192 C CA . ALA A 1 662 ? 1.011 -23.516 -42.688 1 34.31 662 ALA A CA 1
ATOM 5193 C C . ALA A 1 662 ? 0.21 -22.281 -43.062 1 34.31 662 ALA A C 1
ATOM 5195 O O . ALA A 1 662 ? -0.386 -22.219 -44.156 1 34.31 662 ALA A O 1
ATOM 5196 N N . ASP A 1 663 ? 0.014 -21.328 -42.219 1 31.33 663 ASP A N 1
ATOM 5197 C CA . ASP A 1 663 ? -1.034 -20.406 -42.625 1 31.33 663 ASP A CA 1
ATOM 5198 C C . ASP A 1 663 ? -0.535 -19.438 -43.719 1 31.33 663 ASP A C 1
ATOM 5200 O O . ASP A 1 663 ? -1.278 -18.578 -44.156 1 31.33 663 ASP A O 1
ATOM 5204 N N . THR A 1 664 ? 0.785 -19.422 -44 1 32.41 664 THR A N 1
ATOM 5205 C CA . THR A 1 664 ? 1.067 -18.375 -44.969 1 32.41 664 THR A CA 1
ATOM 5206 C C . THR A 1 664 ? 0.835 -18.891 -46.406 1 32.41 664 THR A C 1
ATOM 5208 O O . THR A 1 664 ? 0.963 -18.141 -47.375 1 32.41 664 THR A O 1
ATOM 5211 N N . ALA A 1 665 ? 0.898 -20.219 -46.656 1 31.44 665 ALA A N 1
ATOM 5212 C CA . ALA A 1 665 ? 0.896 -20.625 -48.062 1 31.44 665 ALA A CA 1
ATOM 5213 C C . ALA A 1 665 ? -0.446 -20.312 -48.719 1 31.44 665 ALA A C 1
ATOM 5215 O O . ALA A 1 665 ? -0.592 -20.438 -49.938 1 31.44 665 ALA A O 1
ATOM 5216 N N . THR A 1 666 ? -1.562 -20.156 -47.938 1 31.41 666 THR A N 1
ATOM 5217 C CA . THR A 1 666 ? -2.812 -20.094 -48.688 1 31.41 666 THR A CA 1
ATOM 5218 C C . THR A 1 666 ? -2.932 -18.766 -49.406 1 31.41 666 THR A C 1
ATOM 5220 O O . THR A 1 666 ? -3.775 -18.609 -50.312 1 31.41 666 THR A O 1
ATOM 5223 N N . GLU A 1 667 ? -2.102 -17.766 -49.031 1 30.45 667 GLU A N 1
ATOM 5224 C CA . GLU A 1 667 ? -2.516 -16.531 -49.719 1 30.45 667 GLU A CA 1
ATOM 5225 C C . GLU A 1 667 ? -1.991 -16.484 -51.156 1 30.45 667 GLU A C 1
ATOM 5227 O O . GLU A 1 667 ? -2.432 -15.648 -51.938 1 30.45 667 GLU A O 1
ATOM 5232 N N . VAL A 1 668 ? -0.94 -17.234 -51.469 1 32.62 668 VAL A N 1
ATOM 5233 C CA . VAL A 1 668 ? -0.369 -16.859 -52.75 1 32.62 668 VAL A CA 1
ATOM 5234 C C . VAL A 1 668 ? -1.225 -17.438 -53.875 1 32.62 668 VAL A C 1
ATOM 5236 O O . VAL A 1 668 ? -1.159 -16.969 -55 1 32.62 668 VAL A O 1
ATOM 5239 N N . LYS A 1 669 ? -1.808 -18.578 -53.656 1 33.09 669 LYS A N 1
ATOM 5240 C CA . LYS A 1 669 ? -2.363 -19.172 -54.875 1 33.09 669 LYS A CA 1
ATOM 5241 C C . LYS A 1 669 ? -3.543 -18.359 -55.375 1 33.09 669 LYS A C 1
ATOM 5243 O O . LYS A 1 669 ? -3.99 -18.547 -56.531 1 33.09 669 LYS A O 1
ATOM 5248 N N . ASP A 1 670 ? -4.223 -17.609 -54.438 1 31.44 670 ASP A N 1
ATOM 5249 C CA . ASP A 1 670 ? -5.5 -17.156 -55 1 31.44 670 ASP A CA 1
ATOM 5250 C C . ASP A 1 670 ? -5.312 -16 -55.969 1 31.44 670 ASP A C 1
ATOM 5252 O O . ASP A 1 670 ? -6.289 -15.43 -56.469 1 31.44 670 ASP A O 1
ATOM 5256 N N . LEU A 1 671 ? -4.102 -15.438 -56.031 1 31.36 671 LEU A N 1
ATOM 5257 C CA . LEU A 1 671 ? -4.125 -14.32 -56.969 1 31.36 671 LEU A CA 1
ATOM 5258 C C . LEU A 1 671 ? -4.145 -14.812 -58.406 1 31.36 671 LEU A C 1
ATOM 5260 O O . LEU A 1 671 ? -4.043 -14.016 -59.344 1 31.36 671 LEU A O 1
ATOM 5264 N N . LYS A 1 672 ? -3.994 -16.109 -58.688 1 28.17 672 LYS A N 1
ATOM 5265 C CA . LYS A 1 672 ? -3.928 -16.453 -60.125 1 28.17 672 LYS A CA 1
ATOM 5266 C C . LYS A 1 672 ? -5.262 -16.188 -60.812 1 28.17 672 LYS A C 1
ATOM 5268 O O . LYS A 1 672 ? -5.297 -15.852 -62 1 28.17 672 LYS A O 1
ATOM 5273 N N . GLU A 1 673 ? -6.387 -16.734 -60.219 1 29.75 673 GLU A N 1
ATOM 5274 C CA . GLU A 1 673 ? -7.441 -17.062 -61.188 1 29.75 673 GLU A CA 1
ATOM 5275 C C . GLU A 1 673 ? -8.18 -15.797 -61.625 1 29.75 673 GLU A C 1
ATOM 5277 O O . GLU A 1 673 ? -8.914 -15.836 -62.625 1 29.75 673 GLU A O 1
ATOM 5282 N N . THR A 1 674 ? -8.336 -14.805 -60.75 1 28.58 674 THR A N 1
ATOM 5283 C CA . THR A 1 674 ? -9.281 -13.859 -61.344 1 28.58 674 THR A CA 1
ATOM 5284 C C . THR A 1 674 ? -8.586 -12.945 -62.344 1 28.58 674 THR A C 1
ATOM 5286 O O . THR A 1 674 ? -8.078 -11.883 -61.969 1 28.58 674 THR A O 1
ATOM 5289 N N . ALA A 1 675 ? -7.582 -13.461 -63 1 22.3 675 ALA A N 1
ATOM 5290 C CA . ALA A 1 675 ? -7.434 -12.766 -64.25 1 22.3 675 ALA A CA 1
ATOM 5291 C C . ALA A 1 675 ? -8.477 -13.234 -65.25 1 22.3 675 ALA A C 1
ATOM 5293 O O . ALA A 1 675 ? -8.719 -14.438 -65.375 1 22.3 675 ALA A O 1
ATOM 5294 N N . MET B 1 1 ? -87.875 4.316 1.342 1 19.16 1 MET B N 1
ATOM 5295 C CA . MET B 1 1 ? -88.25 3.066 2.008 1 19.16 1 MET B CA 1
ATOM 5296 C C . MET B 1 1 ? -87.125 2.65 2.986 1 19.16 1 MET B C 1
ATOM 5298 O O . MET B 1 1 ? -86 3.055 2.844 1 19.16 1 MET B O 1
ATOM 5302 N N . THR B 1 2 ? -87.062 1.65 4.195 1 22.03 2 THR B N 1
ATOM 5303 C CA . THR B 1 2 ? -86.562 1.037 5.422 1 22.03 2 THR B CA 1
ATOM 5304 C C . THR B 1 2 ? -85.375 0.146 5.137 1 22.03 2 THR B C 1
ATOM 5306 O O . THR B 1 2 ? -85.25 -0.431 4.051 1 22.03 2 THR B O 1
ATOM 5309 N N . PRO B 1 3 ? -84 -0.259 6.121 1 24.52 3 PRO B N 1
ATOM 5310 C CA . PRO B 1 3 ? -82.562 -0.179 6.543 1 24.52 3 PRO B CA 1
ATOM 5311 C C . PRO B 1 3 ? -81.875 -1.543 6.574 1 24.52 3 PRO B C 1
ATOM 5313 O O . PRO B 1 3 ? -81.938 -2.238 7.594 1 24.52 3 PRO B O 1
ATOM 5316 N N . ALA B 1 4 ? -81.375 -2.336 5.793 1 17.19 4 ALA B N 1
ATOM 5317 C CA . ALA B 1 4 ? -81.5 -3.785 5.645 1 17.19 4 ALA B CA 1
ATOM 5318 C C . ALA B 1 4 ? -80.312 -4.488 6.371 1 17.19 4 ALA B C 1
ATOM 5320 O O . ALA B 1 4 ? -79.188 -4.266 6.059 1 17.19 4 ALA B O 1
ATOM 5321 N N . ARG B 1 5 ? -80.188 -5.168 7.586 1 17.98 5 ARG B N 1
ATOM 5322 C CA . ARG B 1 5 ? -79.5 -5.754 8.727 1 17.98 5 ARG B CA 1
ATOM 5323 C C . ARG B 1 5 ? -78.812 -7.074 8.344 1 17.98 5 ARG B C 1
ATOM 5325 O O . ARG B 1 5 ? -77.688 -7.336 8.719 1 17.98 5 ARG B O 1
ATOM 5332 N N . GLY B 1 6 ? -79.25 -8.141 7.957 1 15.8 6 GLY B N 1
ATOM 5333 C CA . GLY B 1 6 ? -79.5 -9.406 8.641 1 15.8 6 GLY B CA 1
ATOM 5334 C C . GLY B 1 6 ? -78.375 -10.391 8.461 1 15.8 6 GLY B C 1
ATOM 5335 O O . GLY B 1 6 ? -77.438 -10.148 7.676 1 15.8 6 GLY B O 1
ATOM 5336 N N . ARG B 1 7 ? -78.438 -11.898 8.438 1 15.15 7 ARG B N 1
ATOM 5337 C CA . ARG B 1 7 ? -78.438 -13.117 9.242 1 15.15 7 ARG B CA 1
ATOM 5338 C C . ARG B 1 7 ? -77.312 -14.055 8.789 1 15.15 7 ARG B C 1
ATOM 5340 O O . ARG B 1 7 ? -76.562 -14.586 9.617 1 15.15 7 ARG B O 1
ATOM 5347 N N . THR B 1 8 ? -77.188 -14.82 7.863 1 15.03 8 THR B N 1
ATOM 5348 C CA . THR B 1 8 ? -77.562 -16.234 7.957 1 15.03 8 THR B CA 1
ATOM 5349 C C . THR B 1 8 ? -76.312 -17.094 8.086 1 15.03 8 THR B C 1
ATOM 5351 O O . THR B 1 8 ? -76.25 -17.953 8.961 1 15.03 8 THR B O 1
ATOM 5354 N N . LYS B 1 9 ? -75.875 -18.062 7.258 1 16.06 9 LYS B N 1
ATOM 5355 C CA . LYS B 1 9 ? -76 -19.484 7.504 1 16.06 9 LYS B CA 1
ATOM 5356 C C . LYS B 1 9 ? -74.75 -20.094 8.062 1 16.06 9 LYS B C 1
ATOM 5358 O O . LYS B 1 9 ? -73.688 -19.562 7.859 1 16.06 9 LYS B O 1
ATOM 5363 N N . ALA B 1 10 ? -74.438 -21.5 8.328 1 15.09 10 ALA B N 1
ATOM 5364 C CA . ALA B 1 10 ? -74.312 -22.641 9.219 1 15.09 10 ALA B CA 1
ATOM 5365 C C . ALA B 1 10 ? -72.875 -23.141 9.297 1 15.09 10 ALA B C 1
ATOM 5367 O O . ALA B 1 10 ? -72.375 -23.297 10.391 1 15.09 10 ALA B O 1
ATOM 5368 N N . ARG B 1 11 ? -72.312 -24.344 8.695 1 15.16 11 ARG B N 1
ATOM 5369 C CA . ARG B 1 11 ? -72.188 -25.703 9.234 1 15.16 11 ARG B CA 1
ATOM 5370 C C . ARG B 1 11 ? -70.75 -26 9.695 1 15.16 11 ARG B C 1
ATOM 5372 O O . ARG B 1 11 ? -69.812 -25.281 9.352 1 15.16 11 ARG B O 1
ATOM 5379 N N . PHE B 1 12 ? -70.25 -27.438 9.609 1 14.85 12 PHE B N 1
ATOM 5380 C CA . PHE B 1 12 ? -69.938 -28.688 10.297 1 14.85 12 PHE B CA 1
ATOM 5381 C C . PHE B 1 12 ? -68.438 -28.875 10.359 1 14.85 12 PHE B C 1
ATOM 5383 O O . PHE B 1 12 ? -67.688 -28.453 9.461 1 14.85 12 PHE B O 1
ATOM 5390 N N . TRP B 1 13 ? -67.812 -29.422 11.68 1 16.19 13 TRP B N 1
ATOM 5391 C CA . TRP B 1 13 ? -66.875 -29.938 12.695 1 16.19 13 TRP B CA 1
ATOM 5392 C C . TRP B 1 13 ? -66.188 -31.203 12.195 1 16.19 13 TRP B C 1
ATOM 5394 O O . TRP B 1 13 ? -65.5 -31.875 12.969 1 16.19 13 TRP B O 1
ATOM 5404 N N . ALA B 1 14 ? -66.188 -31.625 11.125 1 15.02 14 ALA B N 1
ATOM 5405 C CA . ALA B 1 14 ? -66.125 -33.094 11.102 1 15.02 14 ALA B CA 1
ATOM 5406 C C . ALA B 1 14 ? -64.812 -33.562 11.727 1 15.02 14 ALA B C 1
ATOM 5408 O O . ALA B 1 14 ? -63.812 -32.844 11.789 1 15.02 14 ALA B O 1
ATOM 5409 N N . GLY B 1 15 ? -64.625 -34.969 11.797 1 14.62 15 GLY B N 1
ATOM 5410 C CA . GLY B 1 15 ? -64.438 -36.25 12.453 1 14.62 15 GLY B CA 1
ATOM 5411 C C . GLY B 1 15 ? -63 -36.719 12.547 1 14.62 15 GLY B C 1
ATOM 5412 O O . GLY B 1 15 ? -62.625 -37.438 13.492 1 14.62 15 GLY B O 1
ATOM 5413 N N . ASP B 1 16 ? -62.281 -36.906 11.531 1 15.66 16 ASP B N 1
ATOM 5414 C CA . ASP B 1 16 ? -61.875 -38.312 11.398 1 15.66 16 ASP B CA 1
ATOM 5415 C C . ASP B 1 16 ? -60.812 -38.688 12.422 1 15.66 16 ASP B C 1
ATOM 5417 O O . ASP B 1 16 ? -60.125 -37.812 12.938 1 15.66 16 ASP B O 1
ATOM 5421 N N . GLU B 1 17 ? -60.344 -39.938 12.312 1 15.55 17 GLU B N 1
ATOM 5422 C CA . GLU B 1 17 ? -60.156 -41.25 12.969 1 15.55 17 GLU B CA 1
ATOM 5423 C C . GLU B 1 17 ? -58.812 -41.312 13.695 1 15.55 17 GLU B C 1
ATOM 5425 O O . GLU B 1 17 ? -57.938 -40.438 13.484 1 15.55 17 GLU B O 1
ATOM 5430 N N . GLU B 1 18 ? -58.219 -42.469 13.648 1 14.64 18 GLU B N 1
ATOM 5431 C CA . GLU B 1 18 ? -57.875 -43.594 14.531 1 14.64 18 GLU B CA 1
ATOM 5432 C C . GLU B 1 18 ? -56.438 -43.5 15.031 1 14.64 18 GLU B C 1
ATOM 5434 O O . GLU B 1 18 ? -56.188 -43.531 16.234 1 14.64 18 GLU B O 1
ATOM 5439 N N . MET B 1 19 ? -55.469 -44.469 14.617 1 14.77 19 MET B N 1
ATOM 5440 C CA . MET B 1 19 ? -55.094 -45.625 15.398 1 14.77 19 MET B CA 1
ATOM 5441 C C . MET B 1 19 ? -53.812 -45.375 16.219 1 14.77 19 MET B C 1
ATOM 5443 O O . MET B 1 19 ? -53.156 -44.344 16.016 1 14.77 19 MET B O 1
ATOM 5447 N N . ALA B 1 20 ? -52.625 -46.375 16.266 1 14.02 20 ALA B N 1
ATOM 5448 C CA . ALA B 1 20 ? -52.188 -47.438 17.156 1 14.02 20 ALA B CA 1
ATOM 5449 C C . ALA B 1 20 ? -50.812 -47.156 17.734 1 14.02 20 ALA B C 1
ATOM 5451 O O . ALA B 1 20 ? -50.531 -47.438 18.906 1 14.02 20 ALA B O 1
ATOM 5452 N N . ASN B 1 21 ? -49.656 -46.875 16.969 1 15.13 21 ASN B N 1
ATOM 5453 C CA . ASN B 1 21 ? -48.656 -47.875 17.312 1 15.13 21 ASN B CA 1
ATOM 5454 C C . ASN B 1 21 ? -48 -47.594 18.656 1 15.13 21 ASN B C 1
ATOM 5456 O O . ASN B 1 21 ? -48 -46.469 19.125 1 15.13 21 ASN B O 1
ATOM 5460 N N . LYS B 1 22 ? -47.219 -48.594 19.125 1 14.83 22 LYS B N 1
ATOM 5461 C CA . LYS B 1 22 ? -46.688 -49.406 20.234 1 14.83 22 LYS B CA 1
ATOM 5462 C C . LYS B 1 22 ? -45.5 -48.719 20.875 1 14.83 22 LYS B C 1
ATOM 5464 O O . LYS B 1 22 ? -44.656 -48.125 20.172 1 14.83 22 LYS B O 1
ATOM 5469 N N . LYS B 1 23 ? -45.406 -48.75 22.281 1 16.11 23 LYS B N 1
ATOM 5470 C CA . LYS B 1 23 ? -44.812 -48.469 23.594 1 16.11 23 LYS B CA 1
ATOM 5471 C C . LYS B 1 23 ? -43.469 -49.188 23.75 1 16.11 23 LYS B C 1
ATOM 5473 O O . LYS B 1 23 ? -42.844 -49.094 24.812 1 16.11 23 LYS B O 1
ATOM 5478 N N . ASP B 1 24 ? -43.062 -50.094 22.922 1 14.74 24 ASP B N 1
ATOM 5479 C CA . ASP B 1 24 ? -42.531 -51.188 23.719 1 14.74 24 ASP B CA 1
ATOM 5480 C C . ASP B 1 24 ? -41.344 -50.719 24.562 1 14.74 24 ASP B C 1
ATOM 5482 O O . ASP B 1 24 ? -40.812 -49.625 24.375 1 14.74 24 ASP B O 1
ATOM 5486 N N . ASP B 1 25 ? -40.188 -51.594 24.578 1 15.29 25 ASP B N 1
ATOM 5487 C CA . ASP B 1 25 ? -39.625 -52.562 25.516 1 15.29 25 ASP B CA 1
ATOM 5488 C C . ASP B 1 25 ? -38.5 -51.969 26.328 1 15.29 25 ASP B C 1
ATOM 5490 O O . ASP B 1 25 ? -38 -50.875 26.016 1 15.29 25 ASP B O 1
ATOM 5494 N N . ASP B 1 26 ? -37.219 -52.719 26.359 1 15.77 26 ASP B N 1
ATOM 5495 C CA . ASP B 1 26 ? -36.562 -53.531 27.359 1 15.77 26 ASP B CA 1
ATOM 5496 C C . ASP B 1 26 ? -35.406 -52.781 28 1 15.77 26 ASP B C 1
ATOM 5498 O O . ASP B 1 26 ? -34.594 -52.156 27.312 1 15.77 26 ASP B O 1
ATOM 5502 N N . LEU B 1 27 ? -35.312 -52.562 29.422 1 15.89 27 LEU B N 1
ATOM 5503 C CA . LEU B 1 27 ? -34.812 -52.094 30.719 1 15.89 27 LEU B CA 1
ATOM 5504 C C . LEU B 1 27 ? -33.406 -52.625 30.984 1 15.89 27 LEU B C 1
ATOM 5506 O O . LEU B 1 27 ? -32.75 -52.188 31.938 1 15.89 27 LEU B O 1
ATOM 5510 N N . HIS B 1 28 ? -32.812 -53.656 30.328 1 14.71 28 HIS B N 1
ATOM 5511 C CA . HIS B 1 28 ? -32.219 -54.5 31.359 1 14.71 28 HIS B CA 1
ATOM 5512 C C . HIS B 1 28 ? -30.922 -53.938 31.875 1 14.71 28 HIS B C 1
ATOM 5514 O O . HIS B 1 28 ? -30.422 -54.344 32.938 1 14.71 28 HIS B O 1
ATOM 5520 N N . LEU B 1 29 ? -30.203 -53.094 31.219 1 15.66 29 LEU B N 1
ATOM 5521 C CA . LEU B 1 29 ? -28.828 -53.594 31.359 1 15.66 29 LEU B CA 1
ATOM 5522 C C . LEU B 1 29 ? -28.328 -53.375 32.781 1 15.66 29 LEU B C 1
ATOM 5524 O O . LEU B 1 29 ? -28.406 -52.281 33.312 1 15.66 29 LEU B O 1
ATOM 5528 N N . PRO B 1 30 ? -27.859 -54.406 33.562 1 15.77 30 PRO B N 1
ATOM 5529 C CA . PRO B 1 30 ? -27.641 -54.75 34.969 1 15.77 30 PRO B CA 1
ATOM 5530 C C . PRO B 1 30 ? -26.547 -53.938 35.625 1 15.77 30 PRO B C 1
ATOM 5532 O O . PRO B 1 30 ? -25.859 -53.156 34.938 1 15.77 30 PRO B O 1
ATOM 5535 N N . GLY B 1 31 ? -25.625 -54.688 36.531 1 14.71 31 GLY B N 1
ATOM 5536 C CA . GLY B 1 31 ? -25.25 -55 37.906 1 14.71 31 GLY B CA 1
ATOM 5537 C C . GLY B 1 31 ? -23.828 -54.625 38.219 1 14.71 31 GLY B C 1
ATOM 5538 O O . GLY B 1 31 ? -23.453 -54.531 39.406 1 14.71 31 GLY B O 1
ATOM 5539 N N . HIS B 1 32 ? -22.75 -54.812 37.531 1 15.13 32 HIS B N 1
ATOM 5540 C CA . HIS B 1 32 ? -21.766 -55.531 38.312 1 15.13 32 HIS B CA 1
ATOM 5541 C C . HIS B 1 32 ? -21.234 -54.688 39.469 1 15.13 32 HIS B C 1
ATOM 5543 O O . HIS B 1 32 ? -21.281 -53.469 39.406 1 15.13 32 HIS B O 1
ATOM 5549 N N . ARG B 1 33 ? -20.266 -55.344 40.344 1 15.38 33 ARG B N 1
ATOM 5550 C CA . ARG B 1 33 ? -19.797 -55.875 41.625 1 15.38 33 ARG B CA 1
ATOM 5551 C C . ARG B 1 33 ? -18.75 -54.969 42.25 1 15.38 33 ARG B C 1
ATOM 5553 O O . ARG B 1 33 ? -18.141 -54.156 41.562 1 15.38 33 ARG B O 1
ATOM 5560 N N . TYR B 1 34 ? -17.859 -55.562 43.188 1 15.02 34 TYR B N 1
ATOM 5561 C CA . TYR B 1 34 ? -17.422 -55.656 44.562 1 15.02 34 TYR B CA 1
ATOM 5562 C C . TYR B 1 34 ? -16.047 -55.031 44.75 1 15.02 34 TYR B C 1
ATOM 5564 O O . TYR B 1 34 ? -15.812 -54.281 45.688 1 15.02 34 TYR B O 1
ATOM 5572 N N . HIS B 1 35 ? -14.914 -55.344 44.062 1 15.25 35 HIS B N 1
ATOM 5573 C CA . HIS B 1 35 ? -13.977 -55.938 45.031 1 15.25 35 HIS B CA 1
ATOM 5574 C C . HIS B 1 35 ? -13.258 -54.875 45.812 1 15.25 35 HIS B C 1
ATOM 5576 O O . HIS B 1 35 ? -13.148 -53.719 45.375 1 15.25 35 HIS B O 1
ATOM 5582 N N . SER B 1 36 ? -12.242 -55.219 46.75 1 15.3 36 SER B N 1
ATOM 5583 C CA . SER B 1 36 ? -11.781 -55.281 48.125 1 15.3 36 SER B CA 1
ATOM 5584 C C . SER B 1 36 ? -10.727 -54.219 48.406 1 15.3 36 SER B C 1
ATOM 5586 O O . SER B 1 36 ? -10.852 -53.469 49.375 1 15.3 36 SER B O 1
ATOM 5588 N N . SER B 1 37 ? -9.375 -54.438 48.25 1 16.06 37 SER B N 1
ATOM 5589 C CA . SER B 1 37 ? -8.594 -54.688 49.438 1 16.06 37 SER B CA 1
ATOM 5590 C C . SER B 1 37 ? -8.016 -53.375 50.031 1 16.06 37 SER B C 1
ATOM 5592 O O . SER B 1 37 ? -7.992 -52.375 49.344 1 16.06 37 SER B O 1
ATOM 5594 N N . GLY B 1 38 ? -6.758 -53.375 50.656 1 15.77 38 GLY B N 1
ATOM 5595 C CA . GLY B 1 38 ? -6.246 -53.25 52.031 1 15.77 38 GLY B CA 1
ATOM 5596 C C . GLY B 1 38 ? -5.668 -51.875 52.312 1 15.77 38 GLY B C 1
ATOM 5597 O O . GLY B 1 38 ? -6.312 -51.062 52.969 1 15.77 38 GLY B O 1
ATOM 5598 N N . SER B 1 39 ? -4.309 -51.625 52.406 1 16.69 39 SER B N 1
ATOM 5599 C CA . SER B 1 39 ? -3.613 -51.469 53.688 1 16.69 39 SER B CA 1
ATOM 5600 C C . SER B 1 39 ? -3.414 -50 54.062 1 16.69 39 SER B C 1
ATOM 5602 O O . SER B 1 39 ? -3.49 -49.125 53.188 1 16.69 39 SER B O 1
ATOM 5604 N N . GLY B 1 40 ? -2.463 -49.562 55.031 1 16.31 40 GLY B N 1
ATOM 5605 C CA . GLY B 1 40 ? -2.332 -49.062 56.406 1 16.31 40 GLY B CA 1
ATOM 5606 C C . GLY B 1 40 ? -1.917 -47.594 56.438 1 16.31 40 GLY B C 1
ATOM 5607 O O . GLY B 1 40 ? -2.738 -46.719 56.75 1 16.31 40 GLY B O 1
ATOM 5608 N N . PRO B 1 41 ? -0.565 -47 56.719 1 18.92 41 PRO B N 1
ATOM 5609 C CA . PRO B 1 41 ? -0.221 -46.5 58.062 1 18.92 41 PRO B CA 1
ATOM 5610 C C . PRO B 1 41 ? -0.418 -45 58.219 1 18.92 41 PRO B C 1
ATOM 5612 O O . PRO B 1 41 ? -0.547 -44.281 57.219 1 18.92 41 PRO B O 1
ATOM 5615 N N . GLN B 1 42 ? -0.064 -44.125 59.5 1 17.77 42 GLN B N 1
ATOM 5616 C CA . GLN B 1 42 ? -0.344 -43.312 60.688 1 17.77 42 GLN B CA 1
ATOM 5617 C C . GLN B 1 42 ? 0.392 -41.969 60.625 1 17.77 42 GLN B C 1
ATOM 5619 O O . GLN B 1 42 ? 0.094 -41.062 61.375 1 17.77 42 GLN B O 1
ATOM 5624 N N . TRP B 1 43 ? 1.373 -41.406 59.812 1 19.34 43 TRP B N 1
ATOM 5625 C CA . TRP B 1 43 ? 2.457 -40.719 60.5 1 19.34 43 TRP B CA 1
ATOM 5626 C C . TRP B 1 43 ? 2.012 -39.312 60.969 1 19.34 43 TRP B C 1
ATOM 5628 O O . TRP B 1 43 ? 1.25 -38.656 60.25 1 19.34 43 TRP B O 1
ATOM 5638 N N . GLN B 1 44 ? 2.291 -38.656 62.25 1 18.03 44 GLN B N 1
ATOM 5639 C CA . GLN B 1 44 ? 2.018 -37.844 63.438 1 18.03 44 GLN B CA 1
ATOM 5640 C C . GLN B 1 44 ? 2.535 -36.406 63.281 1 18.03 44 GLN B C 1
ATOM 5642 O O . GLN B 1 44 ? 2.148 -35.531 64 1 18.03 44 GLN B O 1
ATOM 5647 N N . ALA B 1 45 ? 3.449 -35.812 62.469 1 20.33 45 ALA B N 1
ATOM 5648 C CA . ALA B 1 45 ? 4.445 -34.906 63.062 1 20.33 45 ALA B CA 1
ATOM 5649 C C . ALA B 1 45 ? 3.818 -33.594 63.5 1 20.33 45 ALA B C 1
ATOM 5651 O O . ALA B 1 45 ? 2.863 -33.125 62.906 1 20.33 45 ALA B O 1
ATOM 5652 N N . THR B 1 46 ? 4.285 -32.75 64.625 1 20.86 46 THR B N 1
ATOM 5653 C CA . THR B 1 46 ? 4.191 -31.922 65.812 1 20.86 46 THR B CA 1
ATOM 5654 C C . THR B 1 46 ? 4.473 -30.453 65.438 1 20.86 46 THR B C 1
ATOM 5656 O O . THR B 1 46 ? 4.551 -29.609 66.375 1 20.86 46 THR B O 1
ATOM 5659 N N . PRO B 1 47 ? 4.234 -29.766 64.25 1 20.61 47 PRO B N 1
ATOM 5660 C CA . PRO B 1 47 ? 5.082 -28.578 64.062 1 20.61 47 PRO B CA 1
ATOM 5661 C C . PRO B 1 47 ? 4.719 -27.438 65.062 1 20.61 47 PRO B C 1
ATOM 5663 O O . PRO B 1 47 ? 3.559 -27.312 65.438 1 20.61 47 PRO B O 1
ATOM 5666 N N . ARG B 1 48 ? 5.715 -26.516 65.5 1 21.89 48 ARG B N 1
ATOM 5667 C CA . ARG B 1 48 ? 6.203 -25.609 66.5 1 21.89 48 ARG B CA 1
ATOM 5668 C C . ARG B 1 48 ? 5.648 -24.203 66.312 1 21.89 48 ARG B C 1
ATOM 5670 O O . ARG B 1 48 ? 5.293 -23.828 65.188 1 21.89 48 ARG B O 1
ATOM 5677 N N . ALA B 1 49 ? 5.609 -23.125 67.312 1 24.83 49 ALA B N 1
ATOM 5678 C CA . ALA B 1 49 ? 4.898 -21.984 67.875 1 24.83 49 ALA B CA 1
ATOM 5679 C C . ALA B 1 49 ? 5.316 -20.672 67.25 1 24.83 49 ALA B C 1
ATOM 5681 O O . ALA B 1 49 ? 6.48 -20.281 67.312 1 24.83 49 ALA B O 1
ATOM 5682 N N . PRO B 1 50 ? 4.852 -20.203 66 1 27.42 50 PRO B N 1
ATOM 5683 C CA . PRO B 1 50 ? 5.438 -19.016 65.312 1 27.42 50 PRO B CA 1
ATOM 5684 C C . PRO B 1 50 ? 5.277 -17.75 66.188 1 27.42 50 PRO B C 1
ATOM 5686 O O . PRO B 1 50 ? 4.242 -17.562 66.812 1 27.42 50 PRO B O 1
ATOM 5689 N N . ARG B 1 51 ? 6.352 -16.828 66.438 1 27.56 51 ARG B N 1
ATOM 5690 C CA . ARG B 1 51 ? 6.691 -15.758 67.312 1 27.56 51 ARG B CA 1
ATOM 5691 C C . ARG B 1 51 ? 5.988 -14.461 66.938 1 27.56 51 ARG B C 1
ATOM 5693 O O . ARG B 1 51 ? 5.621 -14.273 65.812 1 27.56 51 ARG B O 1
ATOM 5700 N N . ARG B 1 52 ? 5.836 -13.211 67.75 1 30.25 52 ARG B N 1
ATOM 5701 C CA . ARG B 1 52 ? 5.059 -12.055 68.188 1 30.25 52 ARG B CA 1
ATOM 5702 C C . ARG B 1 52 ? 5.293 -10.867 67.25 1 30.25 52 ARG B C 1
ATOM 5704 O O . ARG B 1 52 ? 4.527 -9.898 67.25 1 30.25 52 ARG B O 1
ATOM 5711 N N . SER B 1 53 ? 6.469 -10.617 66.5 1 32.94 53 SER B N 1
ATOM 5712 C CA . SER B 1 53 ? 6.996 -9.273 66.312 1 32.94 53 SER B CA 1
ATOM 5713 C C . SER B 1 53 ? 6.273 -8.562 65.188 1 32.94 53 SER B C 1
ATOM 5715 O O . SER B 1 53 ? 6.66 -7.457 64.812 1 32.94 53 SER B O 1
ATOM 5717 N N . SER B 1 54 ? 5.441 -9.203 64.375 1 33.91 54 SER B N 1
ATOM 5718 C CA . SER B 1 54 ? 5.047 -8.641 63.094 1 33.91 54 SER B CA 1
ATOM 5719 C C . SER B 1 54 ? 4.012 -7.527 63.281 1 33.91 54 SER B C 1
ATOM 5721 O O . SER B 1 54 ? 3.49 -7 62.281 1 33.91 54 SER B O 1
ATOM 5723 N N . VAL B 1 55 ? 3.492 -7.27 64.5 1 43.88 55 VAL B N 1
ATOM 5724 C CA . VAL B 1 55 ? 2.398 -6.332 64.688 1 43.88 55 VAL B CA 1
ATOM 5725 C C . VAL B 1 55 ? 2.9 -4.902 64.5 1 43.88 55 VAL B C 1
ATOM 5727 O O . VAL B 1 55 ? 2.133 -4.012 64.125 1 43.88 55 VAL B O 1
ATOM 5730 N N . GLY B 1 56 ? 4.188 -4.594 64.75 1 40.75 56 GLY B N 1
ATOM 5731 C CA . GLY B 1 56 ? 4.664 -3.225 64.875 1 40.75 56 GLY B CA 1
ATOM 5732 C C . GLY B 1 56 ? 4.676 -2.494 63.531 1 40.75 56 GLY B C 1
ATOM 5733 O O . GLY B 1 56 ? 4.438 -1.286 63.5 1 40.75 56 GLY B O 1
ATOM 5734 N N . ARG B 1 57 ? 5.074 -3.213 62.5 1 47.38 57 ARG B N 1
ATOM 5735 C CA . ARG B 1 57 ? 5.355 -2.531 61.219 1 47.38 57 ARG B CA 1
ATOM 5736 C C . ARG B 1 57 ? 4.07 -2.012 60.594 1 47.38 57 ARG B C 1
ATOM 5738 O O . ARG B 1 57 ? 4.109 -1.099 59.781 1 47.38 57 ARG B O 1
ATOM 5745 N N . LEU B 1 58 ? 2.895 -2.611 60.906 1 47.19 58 LEU B N 1
ATOM 5746 C CA . LEU B 1 58 ? 1.634 -2.182 60.312 1 47.19 58 LEU B CA 1
ATOM 5747 C C . LEU B 1 58 ? 1.225 -0.812 60.844 1 47.19 58 LEU B C 1
ATOM 5749 O O . LEU B 1 58 ? 0.722 0.026 60.094 1 47.19 58 LEU B O 1
ATOM 5753 N N . ILE B 1 59 ? 1.607 -0.61 62.125 1 50.91 59 ILE B N 1
ATOM 5754 C CA . ILE B 1 59 ? 1.172 0.644 62.719 1 50.91 59 ILE B CA 1
ATOM 5755 C C . ILE B 1 59 ? 1.928 1.812 62.094 1 50.91 59 ILE B C 1
ATOM 5757 O O . ILE B 1 59 ? 1.34 2.857 61.812 1 50.91 59 ILE B O 1
ATOM 5761 N N . SER B 1 60 ? 3.242 1.619 61.688 1 50.53 60 SER B N 1
ATOM 5762 C CA . SER B 1 60 ? 4.02 2.734 61.156 1 50.53 60 SER B CA 1
ATOM 5763 C C . SER B 1 60 ? 3.494 3.174 59.781 1 50.53 60 SER B C 1
ATOM 5765 O O . SER B 1 60 ? 3.6 4.348 59.438 1 50.53 60 SER B O 1
ATOM 5767 N N . TYR B 1 61 ? 2.959 2.238 58.938 1 52.78 61 TYR B N 1
ATOM 5768 C CA . TYR B 1 61 ? 2.457 2.619 57.625 1 52.78 61 TYR B CA 1
ATOM 5769 C C . TYR B 1 61 ? 1.183 3.443 57.75 1 52.78 61 TYR B C 1
ATOM 5771 O O . TYR B 1 61 ? 0.99 4.414 57.031 1 52.78 61 TYR B O 1
ATOM 5779 N N . LEU B 1 62 ? 0.364 3.125 58.781 1 54.12 62 LEU B N 1
ATOM 5780 C CA . LEU B 1 62 ? -0.878 3.873 58.969 1 54.12 62 LEU B CA 1
ATOM 5781 C C . LEU B 1 62 ? -0.597 5.312 59.375 1 54.12 62 LEU B C 1
ATOM 5783 O O . LEU B 1 62 ? -1.249 6.242 58.906 1 54.12 62 LEU B O 1
ATOM 5787 N N . VAL B 1 63 ? 0.495 5.457 60.188 1 52.53 63 VAL B N 1
ATOM 5788 C CA . VAL B 1 63 ? 0.845 6.805 60.625 1 52.53 63 VAL B CA 1
ATOM 5789 C C . VAL B 1 63 ? 1.356 7.609 59.438 1 52.53 63 VAL B C 1
ATOM 5791 O O . VAL B 1 63 ? 1.007 8.781 59.25 1 52.53 63 VAL B O 1
ATOM 5794 N N . PHE B 1 64 ? 2.129 6.965 58.469 1 52.25 64 PHE B N 1
ATOM 5795 C CA . PHE B 1 64 ? 2.68 7.68 57.312 1 52.25 64 PHE B CA 1
ATOM 5796 C C . PHE B 1 64 ? 1.566 8.148 56.375 1 52.25 64 PHE B C 1
ATOM 5798 O O . PHE B 1 64 ? 1.578 9.289 55.906 1 52.25 64 PHE B O 1
ATOM 5805 N N . ILE B 1 65 ? 0.485 7.363 56.125 1 53.59 65 ILE B N 1
ATOM 5806 C CA . ILE B 1 65 ? -0.629 7.75 55.281 1 53.59 65 ILE B CA 1
ATOM 5807 C C . ILE B 1 65 ? -1.399 8.898 55.906 1 53.59 65 ILE B C 1
ATOM 5809 O O . ILE B 1 65 ? -1.794 9.852 55.219 1 53.59 65 ILE B O 1
ATOM 5813 N N . SER B 1 66 ? -1.517 8.883 57.281 1 51.72 66 SER B N 1
ATOM 5814 C CA . SER B 1 66 ? -2.232 9.969 57.969 1 51.72 66 SER B CA 1
ATOM 5815 C C . SER B 1 66 ? -1.461 11.281 57.844 1 51.72 66 SER B C 1
ATOM 5817 O O . SER B 1 66 ? -2.061 12.352 57.75 1 51.72 66 SER B O 1
ATOM 5819 N N . ILE B 1 67 ? -0.045 11.195 57.938 1 51.31 67 ILE B N 1
ATOM 5820 C CA . ILE B 1 67 ? 0.758 12.406 57.812 1 51.31 67 ILE B CA 1
ATOM 5821 C C . ILE B 1 67 ? 0.633 13 56.438 1 51.31 67 ILE B C 1
ATOM 5823 O O . ILE B 1 67 ? 0.459 14.211 56.25 1 51.31 67 ILE B O 1
ATOM 5827 N N . VAL B 1 68 ? 0.667 12.18 55.344 1 50.72 68 VAL B N 1
ATOM 5828 C CA . VAL B 1 68 ? 0.579 12.695 53.969 1 50.72 68 VAL B CA 1
ATOM 5829 C C . VAL B 1 68 ? -0.792 13.336 53.75 1 50.72 68 VAL B C 1
ATOM 5831 O O . VAL B 1 68 ? -0.894 14.414 53.188 1 50.72 68 VAL B O 1
ATOM 5834 N N . PHE B 1 69 ? -1.931 12.781 54.281 1 48.78 69 PHE B N 1
ATOM 5835 C CA . PHE B 1 69 ? -3.258 13.375 54.188 1 48.78 69 PHE B CA 1
ATOM 5836 C C . PHE B 1 69 ? -3.303 14.703 54.938 1 48.78 69 PHE B C 1
ATOM 5838 O O . PHE B 1 69 ? -3.9 15.672 54.469 1 48.78 69 PHE B O 1
ATOM 5845 N N . PHE B 1 70 ? -2.658 14.688 56.188 1 45.12 70 PHE B N 1
ATOM 5846 C CA . PHE B 1 70 ? -2.654 15.914 56.969 1 45.12 70 PHE B CA 1
ATOM 5847 C C . PHE B 1 70 ? -1.906 17.016 56.25 1 45.12 70 PHE B C 1
ATOM 5849 O O . PHE B 1 70 ? -2.336 18.172 56.25 1 45.12 70 PHE B O 1
ATOM 5856 N N . ILE B 1 71 ? -0.691 16.688 55.562 1 44.41 71 ILE B N 1
ATOM 5857 C CA . ILE B 1 71 ? 0.059 17.719 54.875 1 44.41 71 ILE B CA 1
ATOM 5858 C C . ILE B 1 71 ? -0.777 18.266 53.719 1 44.41 71 ILE B C 1
ATOM 5860 O O . ILE B 1 71 ? -0.856 19.469 53.5 1 44.41 71 ILE B O 1
ATOM 5864 N N . ILE B 1 72 ? -1.523 17.438 52.938 1 43.47 72 ILE B N 1
ATOM 5865 C CA . ILE B 1 72 ? -2.342 17.922 51.812 1 43.47 72 ILE B CA 1
ATOM 5866 C C . ILE B 1 72 ? -3.52 18.719 52.375 1 43.47 72 ILE B C 1
ATOM 5868 O O . ILE B 1 72 ? -3.855 19.781 51.844 1 43.47 72 ILE B O 1
ATOM 5872 N N . TYR B 1 73 ? -4.105 18.219 53.469 1 39.94 73 TYR B N 1
ATOM 5873 C CA . TYR B 1 73 ? -5.258 18.922 54 1 39.94 73 TYR B CA 1
ATOM 5874 C C . TYR B 1 73 ? -4.867 20.328 54.438 1 39.94 73 TYR B C 1
ATOM 5876 O O . TYR B 1 73 ? -5.621 21.281 54.219 1 39.94 73 TYR B O 1
ATOM 5884 N N . ASN B 1 74 ? -3.699 20.375 55.219 1 38.84 74 ASN B N 1
ATOM 5885 C CA . ASN B 1 74 ? -3.33 21.688 55.719 1 38.84 74 ASN B CA 1
ATOM 5886 C C . ASN B 1 74 ? -3.012 22.656 54.594 1 38.84 74 ASN B C 1
ATOM 5888 O O . ASN B 1 74 ? -3.031 23.875 54.781 1 38.84 74 ASN B O 1
ATOM 5892 N N . PHE B 1 75 ? -2.277 22.188 53.5 1 36.41 75 PHE B N 1
ATOM 5893 C CA . PHE B 1 75 ? -1.901 23.156 52.469 1 36.41 75 PHE B CA 1
ATOM 5894 C C . PHE B 1 75 ? -3.135 23.703 51.781 1 36.41 75 PHE B C 1
ATOM 5896 O O . PHE B 1 75 ? -3.07 24.75 51.125 1 36.41 75 PHE B O 1
ATOM 5903 N N . VAL B 1 76 ? -4.277 22.906 51.656 1 34.44 76 VAL B N 1
ATOM 5904 C CA . VAL B 1 76 ? -5.484 23.422 51 1 34.44 76 VAL B CA 1
ATOM 5905 C C . VAL B 1 76 ? -6.152 24.453 51.938 1 34.44 76 VAL B C 1
ATOM 5907 O O . VAL B 1 76 ? -7.031 25.203 51.5 1 34.44 76 VAL B O 1
ATOM 5910 N N . SER B 1 77 ? -5.949 24.297 53.219 1 29.23 77 SER B N 1
ATOM 5911 C CA . SER B 1 77 ? -6.859 25.062 54.062 1 29.23 77 SER B CA 1
ATOM 5912 C C . SER B 1 77 ? -6.617 26.562 53.906 1 29.23 77 SER B C 1
ATOM 5914 O O . SER B 1 77 ? -7.27 27.375 54.562 1 29.23 77 SER B O 1
ATOM 5916 N N . SER B 1 78 ? -5.391 27.016 53.656 1 28.69 78 SER B N 1
ATOM 5917 C CA . SER B 1 78 ? -5.25 28.375 54.156 1 28.69 78 SER B CA 1
ATOM 5918 C C . SER B 1 78 ? -5.988 29.375 53.25 1 28.69 78 SER B C 1
ATOM 5920 O O . SER B 1 78 ? -5.605 30.547 53.188 1 28.69 78 SER B O 1
ATOM 5922 N N . SER B 1 79 ? -6.84 28.953 52.281 1 26.62 79 SER B N 1
ATOM 5923 C CA . SER B 1 79 ? -7.277 30.062 51.438 1 26.62 79 SER B CA 1
ATOM 5924 C C . SER B 1 79 ? -8.289 30.953 52.188 1 26.62 79 SER B C 1
ATOM 5926 O O . SER B 1 79 ? -9.484 30.641 52.188 1 26.62 79 SER B O 1
ATOM 5928 N N . ASP B 1 80 ? -7.992 31.359 53.375 1 24.72 80 ASP B N 1
ATOM 5929 C CA . ASP B 1 80 ? -9.047 32.094 54.094 1 24.72 80 ASP B CA 1
ATOM 5930 C C . ASP B 1 80 ? -9.594 33.25 53.25 1 24.72 80 ASP B C 1
ATOM 5932 O O . ASP B 1 80 ? -10.805 33.344 53.062 1 24.72 80 ASP B O 1
ATOM 5936 N N . SER B 1 81 ? -9.156 34.562 53.531 1 25.36 81 SER B N 1
ATOM 5937 C CA . SER B 1 81 ? -9.883 35.781 53.844 1 25.36 81 SER B CA 1
ATOM 5938 C C . SER B 1 81 ? -10.406 36.438 52.562 1 25.36 81 SER B C 1
ATOM 5940 O O . SER B 1 81 ? -9.852 36.25 51.5 1 25.36 81 SER B O 1
ATOM 5942 N N . SER B 1 82 ? -11.688 37.219 52.594 1 25.27 82 SER B N 1
ATOM 5943 C CA . SER B 1 82 ? -12.805 37.781 51.844 1 25.27 82 SER B CA 1
ATOM 5944 C C . SER B 1 82 ? -12.398 39.062 51.094 1 25.27 82 SER B C 1
ATOM 5946 O O . SER B 1 82 ? -13.25 39.781 50.625 1 25.27 82 SER B O 1
ATOM 5948 N N . THR B 1 83 ? -11.117 39.406 50.906 1 21.98 83 THR B N 1
ATOM 5949 C CA . THR B 1 83 ? -10.898 40.781 50.469 1 21.98 83 THR B CA 1
ATOM 5950 C C . THR B 1 83 ? -11.695 41.094 49.219 1 21.98 83 THR B C 1
ATOM 5952 O O . THR B 1 83 ? -11.734 40.281 48.281 1 21.98 83 THR B O 1
ATOM 5955 N N . ASP B 1 84 ? -12.586 42.156 49.219 1 23.89 84 ASP B N 1
ATOM 5956 C CA . ASP B 1 84 ? -13.523 42.875 48.344 1 23.89 84 ASP B CA 1
ATOM 5957 C C . ASP B 1 84 ? -12.859 43.281 47.031 1 23.89 84 ASP B C 1
ATOM 5959 O O . ASP B 1 84 ? -13.391 44.125 46.312 1 23.89 84 ASP B O 1
ATOM 5963 N N . ALA B 1 85 ? -11.594 42.969 46.719 1 26.59 85 ALA B N 1
ATOM 5964 C CA . ALA B 1 85 ? -10.93 43.781 45.688 1 26.59 85 ALA B CA 1
ATOM 5965 C C . ALA B 1 85 ? -11.664 43.656 44.375 1 26.59 85 ALA B C 1
ATOM 5967 O O . ALA B 1 85 ? -11.812 42.562 43.844 1 26.59 85 ALA B O 1
ATOM 5968 N N . ALA B 1 86 ? -12.531 44.625 44.031 1 25.88 86 ALA B N 1
ATOM 5969 C CA . ALA B 1 86 ? -13.172 45.062 42.781 1 25.88 86 ALA B CA 1
ATOM 5970 C C . ALA B 1 86 ? -12.18 45.094 41.625 1 25.88 86 ALA B C 1
ATOM 5972 O O . ALA B 1 86 ? -11.266 45.906 41.594 1 25.88 86 ALA B O 1
ATOM 5973 N N . SER B 1 87 ? -11.727 43.938 41.219 1 23.08 87 SER B N 1
ATOM 5974 C CA . SER B 1 87 ? -10.703 43.781 40.188 1 23.08 87 SER B CA 1
ATOM 5975 C C . SER B 1 87 ? -11.07 44.562 38.906 1 23.08 87 SER B C 1
ATOM 5977 O O . SER B 1 87 ? -12.07 44.25 38.25 1 23.08 87 SER B O 1
ATOM 5979 N N . GLU B 1 88 ? -10.977 45.875 38.969 1 22.34 88 GLU B N 1
ATOM 5980 C CA . GLU B 1 88 ? -11.125 46.719 37.781 1 22.34 88 GLU B CA 1
ATOM 5981 C C . GLU B 1 88 ? -10.258 46.188 36.656 1 22.34 88 GLU B C 1
ATOM 5983 O O . GLU B 1 88 ? -9.078 45.875 36.844 1 22.34 88 GLU B O 1
ATOM 5988 N N . ARG B 1 89 ? -10.836 45.562 35.594 1 26.52 89 ARG B N 1
ATOM 5989 C CA . ARG B 1 89 ? -10.281 45.094 34.312 1 26.52 89 ARG B CA 1
ATOM 5990 C C . ARG B 1 89 ? -9.438 46.156 33.656 1 26.52 89 ARG B C 1
ATOM 5992 O O . ARG B 1 89 ? -9.977 47.062 33 1 26.52 89 ARG B O 1
ATOM 5999 N N . SER B 1 90 ? -8.492 46.781 34.531 1 24.83 90 SER B N 1
ATOM 6000 C CA . SER B 1 90 ? -7.672 47.812 33.875 1 24.83 90 SER B CA 1
ATOM 6001 C C . SER B 1 90 ? -7.066 47.281 32.562 1 24.83 90 SER B C 1
ATOM 6003 O O . SER B 1 90 ? -6.645 46.125 32.5 1 24.83 90 SER B O 1
ATOM 6005 N N . ALA B 1 91 ? -7.379 48 31.5 1 28.06 91 ALA B N 1
ATOM 6006 C CA . ALA B 1 91 ? -6.914 47.844 30.125 1 28.06 91 ALA B CA 1
ATOM 6007 C C . ALA B 1 91 ? -5.391 47.906 30.047 1 28.06 91 ALA B C 1
ATOM 6009 O O . ALA B 1 91 ? -4.797 48.969 30.344 1 28.06 91 ALA B O 1
ATOM 6010 N N . PRO B 1 92 ? -4.652 46.938 30.375 1 29.77 92 PRO B N 1
ATOM 6011 C CA . PRO B 1 92 ? -3.195 47.094 30.344 1 29.77 92 PRO B CA 1
ATOM 6012 C C . PRO B 1 92 ? -2.695 47.75 29.062 1 29.77 92 PRO B C 1
ATOM 6014 O O . PRO B 1 92 ? -3.352 47.688 28.031 1 29.77 92 PRO B O 1
ATOM 6017 N N . GLY B 1 93 ? -2.1 48.906 29.25 1 26.78 93 GLY B N 1
ATOM 6018 C CA . GLY B 1 93 ? -1.389 49.688 28.25 1 26.78 93 GLY B CA 1
ATOM 6019 C C . GLY B 1 93 ? -0.42 48.844 27.438 1 26.78 93 GLY B C 1
ATOM 6020 O O . GLY B 1 93 ? 0.14 47.875 27.938 1 26.78 93 GLY B O 1
ATOM 6021 N N . ARG B 1 94 ? -0.492 48.844 26.062 1 32.03 94 ARG B N 1
ATOM 6022 C CA . ARG B 1 94 ? 0.211 48.219 24.969 1 32.03 94 ARG B CA 1
ATOM 6023 C C . ARG B 1 94 ? 1.717 48.406 25.078 1 32.03 94 ARG B C 1
ATOM 6025 O O . ARG B 1 94 ? 2.229 49.469 24.672 1 32.03 94 ARG B O 1
ATOM 6032 N N . LYS B 1 95 ? 2.404 48.156 26.203 1 31.86 95 LYS B N 1
ATOM 6033 C CA . LYS B 1 95 ? 3.848 48.344 26.078 1 31.86 95 LYS B CA 1
ATOM 6034 C C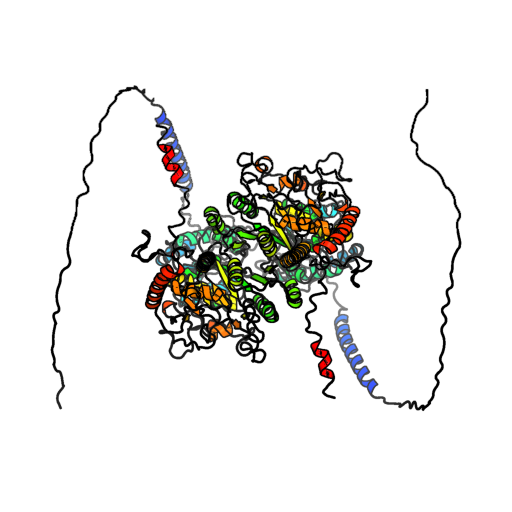 . LYS B 1 95 ? 4.402 47.594 24.875 1 31.86 95 LYS B C 1
ATOM 6036 O O . LYS B 1 95 ? 3.82 46.625 24.422 1 31.86 95 LYS B O 1
ATOM 6041 N N . GLN B 1 96 ? 5.605 48.125 24.281 1 29.89 96 GLN B N 1
ATOM 6042 C CA . GLN B 1 96 ? 6.414 48.031 23.078 1 29.89 96 GLN B CA 1
ATOM 6043 C C . GLN B 1 96 ? 6.742 46.562 22.75 1 29.89 96 GLN B C 1
ATOM 6045 O O . GLN B 1 96 ? 6.336 46.062 21.703 1 29.89 96 GLN B O 1
ATOM 6050 N N . GLY B 1 97 ? 8.164 46.312 22.531 1 34.88 97 GLY B N 1
ATOM 6051 C CA . GLY B 1 97 ? 8.891 45.188 21.938 1 34.88 97 GLY B CA 1
ATOM 6052 C C . GLY B 1 97 ? 8.688 43.906 22.672 1 34.88 97 GLY B C 1
ATOM 6053 O O . GLY B 1 97 ? 9.5 42.969 22.547 1 34.88 97 GLY B O 1
ATOM 6054 N N . GLN B 1 98 ? 7.91 43.781 23.75 1 35.53 98 GLN B N 1
ATOM 6055 C CA . GLN B 1 98 ? 7.973 42.875 24.906 1 35.53 98 GLN B CA 1
ATOM 6056 C C . GLN B 1 98 ? 7.703 41.438 24.5 1 35.53 98 GLN B C 1
ATOM 6058 O O . GLN B 1 98 ? 6.832 41.156 23.672 1 35.53 98 GLN B O 1
ATOM 6063 N N . ASP B 1 99 ? 8.57 40.469 24.859 1 44.12 99 ASP B N 1
ATOM 6064 C CA . ASP B 1 99 ? 8.461 39.031 24.906 1 44.12 99 ASP B CA 1
ATOM 6065 C C . ASP B 1 99 ? 7.035 38.594 25.25 1 44.12 99 ASP B C 1
ATOM 6067 O O . ASP B 1 99 ? 6.48 39.031 26.266 1 44.12 99 ASP B O 1
ATOM 6071 N N . LYS B 1 100 ? 6.121 38.594 24.391 1 56.09 100 LYS B N 1
ATOM 6072 C CA . LYS B 1 100 ? 4.773 38.094 24.641 1 56.09 100 LYS B CA 1
ATOM 6073 C C . LYS B 1 100 ? 4.75 37.156 25.844 1 56.09 100 LYS B C 1
ATOM 6075 O O . LYS B 1 100 ? 5.414 36.125 25.844 1 56.09 100 LYS B O 1
ATOM 6080 N N . VAL B 1 101 ? 4.711 37.688 27 1 68.56 101 VAL B N 1
ATOM 6081 C CA . VAL B 1 101 ? 4.598 36.906 28.234 1 68.56 101 VAL B CA 1
ATOM 6082 C C . VAL B 1 101 ? 3.379 36 28.156 1 68.56 101 VAL B C 1
ATOM 6084 O O . VAL B 1 101 ? 2.244 36.469 28.031 1 68.56 101 VAL B O 1
ATOM 6087 N N . TYR B 1 102 ? 3.662 34.781 27.781 1 79.62 102 TYR B N 1
ATOM 6088 C CA . TYR B 1 102 ? 2.627 33.75 27.719 1 79.62 102 TYR B CA 1
ATOM 6089 C C . TYR B 1 102 ? 2.215 33.312 29.125 1 79.62 102 TYR B C 1
ATOM 6091 O O . TYR B 1 102 ? 3.045 33.281 30.031 1 79.62 102 TYR B O 1
ATOM 6099 N N . HIS B 1 103 ? 0.886 33.281 29.375 1 85.81 103 HIS B N 1
ATOM 6100 C CA . HIS B 1 103 ? 0.365 32.719 30.609 1 85.81 103 HIS B CA 1
ATOM 6101 C C . HIS B 1 103 ? 0.82 31.266 30.797 1 85.81 103 HIS B C 1
ATOM 6103 O O . HIS B 1 103 ? 0.711 30.453 29.875 1 85.81 103 HIS B O 1
ATOM 6109 N N . ARG B 1 104 ? 1.39 30.859 31.906 1 82.94 104 ARG B N 1
ATOM 6110 C CA . ARG B 1 104 ? 1.91 29.516 32.156 1 82.94 104 ARG B CA 1
ATOM 6111 C C . ARG B 1 104 ? 1.164 28.844 33.281 1 82.94 104 ARG B C 1
ATOM 6113 O O . ARG B 1 104 ? 1.662 27.875 33.875 1 82.94 104 ARG B O 1
ATOM 6120 N N . GLY B 1 105 ? 0.05 29.281 33.719 1 84.19 105 GLY B N 1
ATOM 6121 C CA . GLY B 1 105 ? -0.689 28.719 34.844 1 84.19 105 GLY B CA 1
ATOM 6122 C C . GLY B 1 105 ? -1.389 27.422 34.469 1 84.19 105 GLY B C 1
ATOM 6123 O O . GLY B 1 105 ? -1.324 26.953 33.344 1 84.19 105 GLY B O 1
ATOM 6124 N N . PRO B 1 106 ? -1.921 26.766 35.469 1 90.31 106 PRO B N 1
ATOM 6125 C CA . PRO B 1 106 ? -2.629 25.5 35.219 1 90.31 106 PRO B CA 1
ATOM 6126 C C . PRO B 1 106 ? -3.84 25.672 34.312 1 90.31 106 PRO B C 1
ATOM 6128 O O . PRO B 1 106 ? -4.402 26.766 34.219 1 90.31 106 PRO B O 1
ATOM 6131 N N . LEU B 1 107 ? -4.191 24.656 33.625 1 93.38 107 LEU B N 1
ATOM 6132 C CA . LEU B 1 107 ? -5.293 24.672 32.688 1 93.38 107 LEU B CA 1
ATOM 6133 C C . LEU B 1 107 ? -6.637 24.578 33.375 1 93.38 107 LEU B C 1
ATOM 6135 O O . LEU B 1 107 ? -6.848 23.672 34.188 1 93.38 107 LEU B O 1
ATOM 6139 N N . ARG B 1 108 ? -7.5 25.5 33.156 1 93.5 108 ARG B N 1
ATOM 6140 C CA . ARG B 1 108 ? -8.867 25.5 33.656 1 93.5 108 ARG B CA 1
ATOM 6141 C C . ARG B 1 108 ? -9.867 25.703 32.5 1 93.5 108 ARG B C 1
ATOM 6143 O O . ARG B 1 108 ? -9.57 26.391 31.531 1 93.5 108 ARG B O 1
ATOM 6150 N N . PHE B 1 109 ? -11.008 25.078 32.656 1 95.19 109 PHE B N 1
ATOM 6151 C CA . PHE B 1 109 ? -12.07 25.188 31.656 1 95.19 109 PHE B CA 1
ATOM 6152 C C . PHE B 1 109 ? -13.359 25.703 32.281 1 95.19 109 PHE B C 1
ATOM 6154 O O . PHE B 1 109 ? -14.234 24.906 32.656 1 95.19 109 PHE B O 1
ATOM 6161 N N . PRO B 1 110 ? -13.586 26.875 32.375 1 90.94 110 PRO B N 1
ATOM 6162 C CA . PRO B 1 110 ? -14.672 27.484 33.156 1 90.94 110 PRO B CA 1
ATOM 6163 C C . PRO B 1 110 ? -16.062 27.047 32.656 1 90.94 110 PRO B C 1
ATOM 6165 O O . PRO B 1 110 ? -16.969 26.859 33.469 1 90.94 110 PRO B O 1
ATOM 6168 N N . GLU B 1 111 ? -16.25 26.875 31.406 1 92.62 111 GLU B N 1
ATOM 6169 C CA . GLU B 1 111 ? -17.594 26.672 30.891 1 92.62 111 GLU B CA 1
ATOM 6170 C C . GLU B 1 111 ? -17.797 25.219 30.469 1 92.62 111 GLU B C 1
ATOM 6172 O O . GLU B 1 111 ? -18.938 24.781 30.266 1 92.62 111 GLU B O 1
ATOM 6177 N N . LEU B 1 112 ? -16.797 24.422 30.297 1 94.75 112 LEU B N 1
ATOM 6178 C CA . LEU B 1 112 ? -16.891 23.094 29.703 1 94.75 112 LEU B CA 1
ATOM 6179 C C . LEU B 1 112 ? -17.609 22.125 30.625 1 94.75 112 LEU B C 1
ATOM 6181 O O . LEU B 1 112 ? -18.438 21.328 30.188 1 94.75 112 LEU B O 1
ATOM 6185 N N . ALA B 1 113 ? -17.359 22.203 31.922 1 91.56 113 ALA B N 1
ATOM 6186 C CA . ALA B 1 113 ? -17.953 21.297 32.906 1 91.56 113 ALA B CA 1
ATOM 6187 C C . ALA B 1 113 ? -19.469 21.406 32.906 1 91.56 113 ALA B C 1
ATOM 6189 O O . ALA B 1 113 ? -20.172 20.391 32.938 1 91.56 113 ALA B O 1
ATOM 6190 N N . GLU B 1 114 ? -19.906 22.578 32.938 1 91.75 114 GLU B N 1
ATOM 6191 C CA . GLU B 1 114 ? -21.344 22.812 33.031 1 91.75 114 GLU B CA 1
ATOM 6192 C C . GLU B 1 114 ? -22.062 22.25 31.781 1 91.75 114 GLU B C 1
ATOM 6194 O O . GLU B 1 114 ? -23.109 21.609 31.906 1 91.75 114 GLU B O 1
ATOM 6199 N N . THR B 1 115 ? -21.547 22.5 30.641 1 93.56 115 THR B N 1
ATOM 6200 C CA . THR B 1 115 ? -22.172 22.047 29.406 1 93.56 115 THR B CA 1
ATOM 6201 C C . THR B 1 115 ? -22.125 20.531 29.297 1 93.56 115 THR B C 1
ATOM 6203 O O . THR B 1 115 ? -23.031 19.906 28.75 1 93.56 115 THR B O 1
ATOM 6206 N N . LEU B 1 116 ? -21.094 19.891 29.781 1 94.44 116 LEU B N 1
ATOM 6207 C CA . LEU B 1 116 ? -20.938 18.453 29.703 1 94.44 116 LEU B CA 1
ATOM 6208 C C . LEU B 1 116 ? -21.875 17.75 30.688 1 94.44 116 LEU B C 1
ATOM 6210 O O . LEU B 1 116 ? -22.391 16.656 30.406 1 94.44 116 LEU B O 1
ATOM 6214 N N . ARG B 1 117 ? -22.125 18.375 31.797 1 90.25 117 ARG B N 1
ATOM 6215 C CA . ARG B 1 117 ? -23.031 17.797 32.781 1 90.25 117 ARG B CA 1
ATOM 6216 C C . ARG B 1 117 ? -24.469 17.828 32.312 1 90.25 117 ARG B C 1
ATOM 6218 O O . ARG B 1 117 ? -25.281 17 32.719 1 90.25 117 ARG B O 1
ATOM 6225 N N . ASN B 1 118 ? -24.766 18.688 31.375 1 89.62 118 ASN B N 1
ATOM 6226 C CA . ASN B 1 118 ? -26.125 18.891 30.906 1 89.62 118 ASN B CA 1
ATOM 6227 C C . ASN B 1 118 ? -26.469 17.922 29.781 1 89.62 118 ASN B C 1
ATOM 6229 O O . ASN B 1 118 ? -27.594 17.938 29.25 1 89.62 118 ASN B O 1
ATOM 6233 N N . ILE B 1 119 ? -25.609 17.016 29.391 1 91.31 119 ILE B N 1
ATOM 6234 C CA . ILE B 1 119 ? -25.891 16.141 28.266 1 91.31 119 ILE B CA 1
ATOM 6235 C C . ILE B 1 119 ? -26.078 14.703 28.766 1 91.31 119 ILE B C 1
ATOM 6237 O O . ILE B 1 119 ? -25.828 13.742 28.031 1 91.31 119 ILE B O 1
ATOM 6241 N N . GLN B 1 120 ? -26.484 14.492 29.938 1 85.31 120 GLN B N 1
ATOM 6242 C CA . GLN B 1 120 ? -26.688 13.172 30.516 1 85.31 120 GLN B CA 1
ATOM 6243 C C . GLN B 1 120 ? -27.75 12.391 29.766 1 85.31 120 GLN B C 1
ATOM 6245 O O . GLN B 1 120 ? -27.703 11.164 29.688 1 85.31 120 GLN B O 1
ATOM 6250 N N . GLY B 1 121 ? -28.578 13.047 29.156 1 89.19 121 GLY B N 1
ATOM 6251 C CA . GLY B 1 121 ? -29.656 12.398 28.438 1 89.19 121 GLY B CA 1
ATOM 6252 C C . GLY B 1 121 ? -29.234 11.844 27.094 1 89.19 121 GLY B C 1
ATOM 6253 O O . GLY B 1 121 ? -29.969 11.078 26.469 1 89.19 121 GLY B O 1
ATOM 6254 N N . THR B 1 122 ? -28.031 12.078 26.688 1 93.62 122 THR B N 1
ATOM 6255 C CA . THR B 1 122 ? -27.594 11.656 25.359 1 93.62 122 THR B CA 1
ATOM 6256 C C . THR B 1 122 ? -26.859 10.32 25.438 1 93.62 122 THR B C 1
ATOM 6258 O O . THR B 1 122 ? -26.266 9.875 24.453 1 93.62 122 THR B O 1
ATOM 6261 N N . GLY B 1 123 ? -26.828 9.688 26.609 1 92 123 GLY B N 1
ATOM 6262 C CA . GLY B 1 123 ? -26.219 8.375 26.766 1 92 123 GLY B CA 1
ATOM 6263 C C . GLY B 1 123 ? -24.719 8.406 26.828 1 92 123 GLY B C 1
ATOM 6264 O O . GLY B 1 123 ? -24.047 7.453 26.438 1 92 123 GLY B O 1
ATOM 6265 N N . GLY B 1 124 ? -24.156 9.469 27.25 1 89.94 124 GLY B N 1
ATOM 6266 C CA . GLY B 1 124 ? -22.719 9.648 27.312 1 89.94 124 GLY B CA 1
ATOM 6267 C C . GLY B 1 124 ? -22.031 8.672 28.25 1 89.94 124 GLY B C 1
ATOM 6268 O O . GLY B 1 124 ? -20.812 8.453 28.141 1 89.94 124 GLY B O 1
ATOM 6269 N N . ALA B 1 125 ? -22.719 7.969 29.078 1 87.88 125 ALA B N 1
ATOM 6270 C CA . ALA B 1 125 ? -22.141 7.023 30.031 1 87.88 125 ALA B CA 1
ATOM 6271 C C . ALA B 1 125 ? -21.891 5.668 29.391 1 87.88 125 ALA B C 1
ATOM 6273 O O . ALA B 1 125 ? -21.141 4.848 29.906 1 87.88 125 ALA B O 1
ATOM 6274 N N . TYR B 1 126 ? -22.5 5.516 28.266 1 90.69 126 TYR B N 1
ATOM 6275 C CA . TYR B 1 126 ? -22.344 4.246 27.562 1 90.69 126 TYR B CA 1
ATOM 6276 C C . TYR B 1 126 ? -21.297 4.355 26.453 1 90.69 126 TYR B C 1
ATOM 6278 O O . TYR B 1 126 ? -21.172 5.402 25.812 1 90.69 126 TYR B O 1
ATOM 6286 N N . GLU B 1 127 ? -20.672 3.25 26.297 1 90.69 127 GLU B N 1
ATOM 6287 C CA . GLU B 1 127 ? -19.656 3.207 25.25 1 90.69 127 GLU B CA 1
ATOM 6288 C C . GLU B 1 127 ? -20.297 3.334 23.859 1 90.69 127 GLU B C 1
ATOM 6290 O O . GLU B 1 127 ? -19.734 3.969 22.969 1 90.69 127 GLU B O 1
ATOM 6295 N N . ARG B 1 128 ? -21.453 2.641 23.766 1 92.81 128 ARG B N 1
ATOM 6296 C CA . ARG B 1 128 ? -22.203 2.764 22.516 1 92.81 128 ARG B CA 1
ATOM 6297 C C . ARG B 1 128 ? -23.375 3.721 22.688 1 92.81 128 ARG B C 1
ATOM 6299 O O . ARG B 1 128 ? -24.203 3.549 23.578 1 92.81 128 ARG B O 1
ATOM 6306 N N . ASN B 1 129 ? -23.312 4.738 21.875 1 96 129 ASN B N 1
ATOM 6307 C CA . ASN B 1 129 ? -24.359 5.762 21.906 1 96 129 ASN B CA 1
ATOM 6308 C C . ASN B 1 129 ? -24.516 6.449 20.562 1 96 129 ASN B C 1
ATOM 6310 O O . ASN B 1 129 ? -24.047 5.938 19.547 1 96 129 ASN B O 1
ATOM 6314 N N . LYS B 1 130 ? -25.188 7.582 20.531 1 97.44 130 LYS B N 1
ATOM 6315 C CA . LYS B 1 130 ? -25.484 8.258 19.266 1 97.44 130 LYS B CA 1
ATOM 6316 C C . LYS B 1 130 ? -24.812 9.625 19.203 1 97.44 130 LYS B C 1
ATOM 6318 O O . LYS B 1 130 ? -25.234 10.492 18.438 1 97.44 130 LYS B O 1
ATOM 6323 N N . ASN B 1 131 ? -23.75 9.812 20.016 1 98.19 131 ASN B N 1
ATOM 6324 C CA . ASN B 1 131 ? -23.125 11.125 20.094 1 98.19 131 ASN B CA 1
ATOM 6325 C C . ASN B 1 131 ? -22.078 11.312 19 1 98.19 131 ASN B C 1
ATOM 6327 O O . ASN B 1 131 ? -21.203 10.461 18.812 1 98.19 131 ASN B O 1
ATOM 6331 N N . ILE B 1 132 ? -22.188 12.391 18.297 1 98.56 132 ILE B N 1
ATOM 6332 C CA . ILE B 1 132 ? -21.203 12.812 17.312 1 98.56 132 ILE B CA 1
ATOM 6333 C C . ILE B 1 132 ? -20.672 14.195 17.656 1 98.56 132 ILE B C 1
ATOM 6335 O O . ILE B 1 132 ? -21.453 15.102 17.984 1 98.56 132 ILE B O 1
ATOM 6339 N N . LEU B 1 133 ? -19.344 14.359 17.578 1 98.5 133 LEU B N 1
ATOM 6340 C CA . LEU B 1 133 ? -18.75 15.625 17.984 1 98.5 133 LEU B CA 1
ATOM 6341 C C . LEU B 1 133 ? -18.078 16.328 16.812 1 98.5 133 LEU B C 1
ATOM 6343 O O . LEU B 1 133 ? -17.234 15.734 16.141 1 98.5 133 LEU B O 1
ATOM 6347 N N . PHE B 1 134 ? -18.531 17.5 16.547 1 98.69 134 PHE B N 1
ATOM 6348 C CA . PHE B 1 134 ? -17.781 18.422 15.711 1 98.69 134 PHE B CA 1
ATOM 6349 C C . PHE B 1 134 ? -16.891 19.312 16.562 1 98.69 134 PHE B C 1
ATOM 6351 O O . PHE B 1 134 ? -17.312 19.828 17.594 1 98.69 134 PHE B O 1
ATOM 6358 N N . ALA B 1 135 ? -15.617 19.453 16.203 1 98.56 135 ALA B N 1
ATOM 6359 C CA . ALA B 1 135 ? -14.703 20.25 17.016 1 98.56 135 ALA B CA 1
ATOM 6360 C C . ALA B 1 135 ? -13.828 21.141 16.141 1 98.56 135 ALA B C 1
ATOM 6362 O O . ALA B 1 135 ? -13.391 20.734 15.062 1 98.56 135 ALA B O 1
ATOM 6363 N N . ALA B 1 136 ? -13.586 22.375 16.609 1 98.38 136 ALA B N 1
ATOM 6364 C CA . ALA B 1 136 ? -12.758 23.344 15.883 1 98.38 136 ALA B CA 1
ATOM 6365 C C . ALA B 1 136 ? -11.992 24.25 16.844 1 98.38 136 ALA B C 1
ATOM 6367 O O . ALA B 1 136 ? -12.438 24.469 17.969 1 98.38 136 ALA B O 1
ATOM 6368 N N . SER B 1 137 ? -10.867 24.656 16.438 1 97.81 137 SER B N 1
ATOM 6369 C CA . SER B 1 137 ? -10.117 25.688 17.156 1 97.81 137 SER B CA 1
ATOM 6370 C C . SER B 1 137 ? -10.125 27.016 16.422 1 97.81 137 SER B C 1
ATOM 6372 O O . SER B 1 137 ? -10.25 28.078 17.031 1 97.81 137 SER B O 1
ATOM 6374 N N . SER B 1 138 ? -10.07 26.953 15.141 1 96.56 138 SER B N 1
ATOM 6375 C CA . SER B 1 138 ? -10.125 28.172 14.32 1 96.56 138 SER B CA 1
ATOM 6376 C C . SER B 1 138 ? -11.562 28.594 14.055 1 96.56 138 SER B C 1
ATOM 6378 O O . SER B 1 138 ? -12.445 27.75 13.875 1 96.56 138 SER B O 1
ATOM 6380 N N . ILE B 1 139 ? -11.727 29.906 13.992 1 95.69 139 ILE B N 1
ATOM 6381 C CA . ILE B 1 139 ? -13.062 30.438 13.727 1 95.69 139 ILE B CA 1
ATOM 6382 C C . ILE B 1 139 ? -13.461 30.125 12.281 1 95.69 139 ILE B C 1
ATOM 6384 O O . ILE B 1 139 ? -14.633 29.859 12 1 95.69 139 ILE B O 1
ATOM 6388 N N . ASN B 1 140 ? -12.531 30.094 11.414 1 95.06 140 ASN B N 1
ATOM 6389 C CA . ASN B 1 140 ? -12.797 29.75 10.023 1 95.06 140 ASN B CA 1
ATOM 6390 C C . ASN B 1 140 ? -13.273 28.312 9.883 1 95.06 140 ASN B C 1
ATOM 6392 O O . ASN B 1 140 ? -14.203 28.031 9.117 1 95.06 140 ASN B O 1
ATOM 6396 N N . SER B 1 141 ? -12.617 27.469 10.609 1 97.31 141 SER B N 1
ATOM 6397 C CA . SER B 1 141 ? -13.031 26.062 10.586 1 97.31 141 SER B CA 1
ATOM 6398 C C . SER B 1 141 ? -14.398 25.875 11.227 1 97.31 141 SER B C 1
ATOM 6400 O O . SER B 1 141 ? -15.195 25.047 10.781 1 97.31 141 SER B O 1
ATOM 6402 N N . ALA B 1 142 ? -14.633 26.641 12.25 1 97.5 142 ALA B N 1
ATOM 6403 C CA . ALA B 1 142 ? -15.945 26.594 12.891 1 97.5 142 ALA B CA 1
ATOM 6404 C C . ALA B 1 142 ? -17.047 26.969 11.906 1 97.5 142 ALA B C 1
ATOM 6406 O O . ALA B 1 142 ? -18.141 26.391 11.93 1 97.5 142 ALA B O 1
ATOM 6407 N N . SER B 1 143 ? -16.75 27.906 11.062 1 95.81 143 SER B N 1
ATOM 6408 C CA . SER B 1 143 ? -17.734 28.359 10.094 1 95.81 143 SER B CA 1
ATOM 6409 C C . SER B 1 143 ? -18.031 27.281 9.047 1 95.81 143 SER B C 1
ATOM 6411 O O . SER B 1 143 ? -19.109 27.266 8.461 1 95.81 143 SER B O 1
ATOM 6413 N N . THR B 1 144 ? -17.094 26.469 8.836 1 96 144 THR B N 1
ATOM 6414 C CA . THR B 1 144 ? -17.266 25.375 7.895 1 96 144 THR B CA 1
ATOM 6415 C C . THR B 1 144 ? -18.031 24.219 8.547 1 96 144 THR B C 1
ATOM 6417 O O . THR B 1 144 ? -18.891 23.609 7.922 1 96 144 THR B O 1
ATOM 6420 N N . LEU B 1 145 ? -17.812 23.969 9.805 1 97.62 145 LEU B N 1
ATOM 6421 C CA . LEU B 1 145 ? -18.297 22.766 10.484 1 97.62 145 LEU B CA 1
ATOM 6422 C C . LEU B 1 145 ? -19.719 22.984 11.008 1 97.62 145 LEU B C 1
ATOM 6424 O O . LEU B 1 145 ? -20.516 22.047 11.039 1 97.62 145 LEU B O 1
ATOM 6428 N N . LEU B 1 146 ? -20.031 24.219 11.43 1 97.44 146 LEU B N 1
ATOM 6429 C CA . LEU B 1 146 ? -21.297 24.469 12.109 1 97.44 146 LEU B CA 1
ATOM 6430 C C . LEU B 1 146 ? -22.469 24.188 11.18 1 97.44 146 LEU B C 1
ATOM 6432 O O . LEU B 1 146 ? -23.406 23.484 11.562 1 97.44 146 LEU B O 1
ATOM 6436 N N . PRO B 1 147 ? -22.438 24.656 9.914 1 95.88 147 PRO B N 1
ATOM 6437 C CA . PRO B 1 147 ? -23.547 24.297 9.016 1 95.88 147 PRO B CA 1
ATOM 6438 C C . PRO B 1 147 ? -23.672 22.797 8.797 1 95.88 147 PRO B C 1
ATOM 6440 O O . PRO B 1 147 ? -24.797 22.281 8.688 1 95.88 147 PRO B O 1
ATOM 6443 N N . MET B 1 148 ? -22.609 22.109 8.711 1 96.56 148 MET B N 1
ATOM 6444 C CA . MET B 1 148 ? -22.641 20.656 8.531 1 96.56 148 MET B CA 1
ATOM 6445 C C . MET B 1 148 ? -23.234 19.969 9.758 1 96.56 148 MET B C 1
ATOM 6447 O O . MET B 1 148 ? -23.984 19 9.633 1 96.56 148 MET B O 1
ATOM 6451 N N . ALA B 1 149 ? -22.844 20.438 10.922 1 98 149 ALA B N 1
ATOM 6452 C CA . ALA B 1 149 ? -23.406 19.906 12.164 1 98 149 ALA B CA 1
ATOM 6453 C C . ALA B 1 149 ? -24.922 20.078 12.195 1 98 149 ALA B C 1
ATOM 6455 O O . ALA B 1 149 ? -25.641 19.172 12.609 1 98 149 ALA B O 1
ATOM 6456 N N . CYS B 1 150 ? -25.328 21.25 11.789 1 97.25 150 CYS B N 1
ATOM 6457 C CA . CYS B 1 150 ? -26.766 21.516 11.758 1 97.25 150 CYS B CA 1
ATOM 6458 C C . CYS B 1 150 ? -27.469 20.594 10.773 1 97.25 150 CYS B C 1
ATOM 6460 O O . CYS B 1 150 ? -28.578 20.125 11.047 1 97.25 150 CYS B O 1
ATOM 6462 N N . GLN B 1 151 ? -26.891 20.391 9.641 1 94.94 151 GLN B N 1
ATOM 6463 C CA . GLN B 1 151 ? -27.453 19.484 8.656 1 94.94 151 GLN B CA 1
ATOM 6464 C C . GLN B 1 151 ? -27.578 18.078 9.234 1 94.94 151 GLN B C 1
ATOM 6466 O O . GLN B 1 151 ? -28.578 17.391 9 1 94.94 151 GLN B O 1
ATOM 6471 N N . MET B 1 152 ? -26.578 17.641 9.938 1 96.88 152 MET B N 1
ATOM 6472 C CA . MET B 1 152 ? -26.609 16.312 10.547 1 96.88 152 MET B CA 1
ATOM 6473 C C . MET B 1 152 ? -27.703 16.234 11.617 1 96.88 152 MET B C 1
ATOM 6475 O O . MET B 1 152 ? -28.422 15.242 11.695 1 96.88 152 MET B O 1
ATOM 6479 N N . SER B 1 153 ? -27.812 17.25 12.398 1 97.06 153 SER B N 1
ATOM 6480 C CA . SER B 1 153 ? -28.828 17.266 13.453 1 97.06 153 SER B CA 1
ATOM 6481 C C . SER B 1 153 ? -30.234 17.219 12.867 1 97.06 153 SER B C 1
ATOM 6483 O O . SER B 1 153 ? -31.125 16.625 13.461 1 97.06 153 SER B O 1
ATOM 6485 N N . ALA B 1 154 ? -30.406 17.797 11.734 1 94.69 154 ALA B N 1
ATOM 6486 C CA . ALA B 1 154 ? -31.703 17.844 11.078 1 94.69 154 ALA B CA 1
ATOM 6487 C C . ALA B 1 154 ? -32.156 16.453 10.656 1 94.69 154 ALA B C 1
ATOM 6489 O O . ALA B 1 154 ? -33.344 16.203 10.492 1 94.69 154 ALA B O 1
ATOM 6490 N N . GLN B 1 155 ? -31.25 15.531 10.445 1 93.88 155 GLN B N 1
ATOM 6491 C CA . GLN B 1 155 ? -31.578 14.172 10.047 1 93.88 155 GLN B CA 1
ATOM 6492 C C . GLN B 1 155 ? -32.156 13.375 11.211 1 93.88 155 GLN B C 1
ATOM 6494 O O . GLN B 1 155 ? -32.781 12.336 11.008 1 93.88 155 GLN B O 1
ATOM 6499 N N . GLU B 1 156 ? -31.891 13.836 12.508 1 94.44 156 GLU B N 1
ATOM 6500 C CA . GLU B 1 156 ? -32.438 13.281 13.742 1 94.44 156 GLU B CA 1
ATOM 6501 C C . GLU B 1 156 ? -32.031 11.836 13.938 1 94.44 156 GLU B C 1
ATOM 6503 O O . GLU B 1 156 ? -32.812 11 14.398 1 94.44 156 GLU B O 1
ATOM 6508 N N . LYS B 1 157 ? -30.844 11.516 13.484 1 95 157 LYS B N 1
ATOM 6509 C CA . LYS B 1 157 ? -30.297 10.172 13.68 1 95 157 LYS B CA 1
ATOM 6510 C C . LYS B 1 157 ? -29.281 10.156 14.82 1 95 157 LYS B C 1
ATOM 6512 O O . LYS B 1 157 ? -29.047 9.109 15.43 1 95 157 LYS B O 1
ATOM 6517 N N . ASN B 1 158 ? -28.672 11.297 15.102 1 97.75 158 ASN B N 1
ATOM 6518 C CA . ASN B 1 158 ? -27.578 11.414 16.047 1 97.75 158 ASN B CA 1
ATOM 6519 C C . ASN B 1 158 ? -27.781 12.578 17.016 1 97.75 158 ASN B C 1
ATOM 6521 O O . ASN B 1 158 ? -28.578 13.484 16.734 1 97.75 158 ASN B O 1
ATOM 6525 N N . HIS B 1 159 ? -27.203 12.445 18.172 1 98.06 159 HIS B N 1
ATOM 6526 C CA . HIS B 1 159 ? -27 13.625 19 1 98.06 159 HIS B CA 1
ATOM 6527 C C . HIS B 1 159 ? -25.75 14.383 18.609 1 98.06 159 HIS B C 1
ATOM 6529 O O . HIS B 1 159 ? -24.625 13.93 18.859 1 98.06 159 HIS B O 1
ATOM 6535 N N . VAL B 1 160 ? -25.922 15.547 18.047 1 98.31 160 VAL B N 1
ATOM 6536 C CA . VAL B 1 160 ? -24.812 16.266 17.438 1 98.31 160 VAL B CA 1
ATOM 6537 C C . VAL B 1 160 ? -24.281 17.312 18.406 1 98.31 160 VAL B C 1
ATOM 6539 O O . VAL B 1 160 ? -25.047 18.094 18.969 1 98.31 160 VAL B O 1
ATOM 6542 N N . HIS B 1 161 ? -23.031 17.312 18.641 1 98.19 161 HIS B N 1
ATOM 6543 C CA . HIS B 1 161 ? -22.344 18.234 19.531 1 98.19 161 HIS B CA 1
ATOM 6544 C C . HIS B 1 161 ? -21.328 19.078 18.766 1 98.19 161 HIS B C 1
ATOM 6546 O O . HIS B 1 161 ? -20.797 18.641 17.734 1 98.19 161 HIS B O 1
ATOM 6552 N N . PHE B 1 162 ? -21.109 20.25 19.219 1 98.25 162 PHE B N 1
ATOM 6553 C CA . PHE B 1 162 ? -20.062 21.141 18.703 1 98.25 162 PHE B CA 1
ATOM 6554 C C . PHE B 1 162 ? -19.203 21.688 19.828 1 98.25 162 PHE B C 1
ATOM 6556 O O . PHE B 1 162 ? -19.734 22.234 20.812 1 98.25 162 PHE B O 1
ATOM 6563 N N . ALA B 1 163 ? -17.906 21.531 19.719 1 98.25 163 ALA B N 1
ATOM 6564 C CA . ALA B 1 163 ? -16.984 22.047 20.734 1 98.25 163 ALA B CA 1
ATOM 6565 C C . ALA B 1 163 ? -16.031 23.062 20.125 1 98.25 163 ALA B C 1
ATOM 6567 O O . ALA B 1 163 ? -15.43 22.812 19.078 1 98.25 163 ALA B O 1
ATOM 6568 N N . LEU B 1 164 ? -15.898 24.156 20.797 1 97.88 164 LEU B N 1
ATOM 6569 C CA . LEU B 1 164 ? -14.984 25.219 20.359 1 97.88 164 LEU B CA 1
ATOM 6570 C C . LEU B 1 164 ? -13.766 25.281 21.266 1 97.88 164 LEU B C 1
ATOM 6572 O O . LEU B 1 164 ? -13.898 25.422 22.484 1 97.88 164 LEU B O 1
ATOM 6576 N N . MET B 1 165 ? -12.586 25.125 20.734 1 96.94 165 MET B N 1
ATOM 6577 C CA . MET B 1 165 ? -11.32 25.234 21.453 1 96.94 165 MET B CA 1
ATOM 6578 C C . MET B 1 165 ? -10.438 26.312 20.844 1 96.94 165 MET B C 1
ATOM 6580 O O . MET B 1 165 ? -9.266 26.078 20.547 1 96.94 165 MET B O 1
ATOM 6584 N N . SER B 1 166 ? -10.938 27.5 20.719 1 94.62 166 SER B N 1
ATOM 6585 C CA . SER B 1 166 ? -10.305 28.594 19.984 1 94.62 166 SER B CA 1
ATOM 6586 C C . SER B 1 166 ? -9.438 29.453 20.906 1 94.62 166 SER B C 1
ATOM 6588 O O . SER B 1 166 ? -9.664 29.484 22.109 1 94.62 166 SER B O 1
ATOM 6590 N N . ARG B 1 167 ? -8.469 30.078 20.297 1 93.44 167 ARG B N 1
ATOM 6591 C CA . ARG B 1 167 ? -7.668 31.109 20.969 1 93.44 167 ARG B CA 1
ATOM 6592 C C . ARG B 1 167 ? -8.43 32.438 21.047 1 93.44 167 ARG B C 1
ATOM 6594 O O . ARG B 1 167 ? -8.211 33.219 21.969 1 93.44 167 ARG B O 1
ATOM 6601 N N . GLU B 1 168 ? -9.312 32.594 20.172 1 91.19 168 GLU B N 1
ATOM 6602 C CA . GLU B 1 168 ? -10.078 33.812 20.094 1 91.19 168 GLU B CA 1
ATOM 6603 C C . GLU B 1 168 ? -11.211 33.844 21.125 1 91.19 168 GLU B C 1
ATOM 6605 O O . GLU B 1 168 ? -11.828 32.812 21.391 1 91.19 168 GLU B O 1
ATOM 6610 N N . GLU B 1 169 ? -11.414 35.094 21.625 1 88.81 169 GLU B N 1
ATOM 6611 C CA . GLU B 1 169 ? -12.43 35.219 22.672 1 88.81 169 GLU B CA 1
ATOM 6612 C C . GLU B 1 169 ? -13.758 35.688 22.078 1 88.81 169 GLU B C 1
ATOM 6614 O O . GLU B 1 169 ? -14.312 36.688 22.531 1 88.81 169 GLU B O 1
ATOM 6619 N N . ILE B 1 170 ? -14.281 35 21.188 1 92 170 ILE B N 1
ATOM 6620 C CA . ILE B 1 170 ? -15.594 35.312 20.641 1 92 170 ILE B CA 1
ATOM 6621 C C . ILE B 1 170 ? -16.672 34.594 21.438 1 92 170 ILE B C 1
ATOM 6623 O O . ILE B 1 170 ? -16.578 33.406 21.703 1 92 170 ILE B O 1
ATOM 6627 N N . PRO B 1 171 ? -17.656 35.375 21.906 1 94.44 171 PRO B N 1
ATOM 6628 C CA . PRO B 1 171 ? -18.734 34.688 22.594 1 94.44 171 PRO B CA 1
ATOM 6629 C C . PRO B 1 171 ? -19.422 33.625 21.703 1 94.44 171 PRO B C 1
ATOM 6631 O O . PRO B 1 171 ? -19.609 33.875 20.5 1 94.44 171 PRO B O 1
ATOM 6634 N N . ILE B 1 172 ? -19.797 32.562 22.219 1 94.44 172 ILE B N 1
ATOM 6635 C CA . ILE B 1 172 ? -20.375 31.422 21.484 1 94.44 172 ILE B CA 1
ATOM 6636 C C . ILE B 1 172 ? -21.641 31.875 20.766 1 94.44 172 ILE B C 1
ATOM 6638 O O . ILE B 1 172 ? -21.875 31.5 19.609 1 94.44 172 ILE B O 1
ATOM 6642 N N . LYS B 1 173 ? -22.453 32.656 21.453 1 93.62 173 LYS B N 1
ATOM 6643 C CA . LYS B 1 173 ? -23.688 33.125 20.859 1 93.62 173 LYS B CA 1
ATOM 6644 C C . LYS B 1 173 ? -23.422 33.938 19.594 1 93.62 173 LYS B C 1
ATOM 6646 O O . LYS B 1 173 ? -24.141 33.781 18.594 1 93.62 173 LYS B O 1
ATOM 6651 N N . GLU B 1 174 ? -22.484 34.719 19.688 1 95.19 174 GLU B N 1
ATOM 6652 C CA . GLU B 1 174 ? -22.109 35.5 18.516 1 95.19 174 GLU B CA 1
ATOM 6653 C C . GLU B 1 174 ? -21.609 34.625 17.375 1 95.19 174 GLU B C 1
ATOM 6655 O O . GLU B 1 174 ? -21.922 34.844 16.219 1 95.19 174 GLU B O 1
ATOM 6660 N N . LEU B 1 175 ? -20.781 33.656 17.719 1 95.75 175 LEU B N 1
ATOM 6661 C CA . LEU B 1 175 ? -20.266 32.719 16.734 1 95.75 175 LEU B CA 1
ATOM 6662 C C . LEU B 1 175 ? -21.406 32.031 16 1 95.75 175 LEU B C 1
ATOM 6664 O O . LEU B 1 175 ? -21.375 31.875 14.781 1 95.75 175 LEU B O 1
ATOM 6668 N N . LEU B 1 176 ? -22.422 31.594 16.688 1 96.44 176 LEU B N 1
ATOM 6669 C CA . LEU B 1 176 ? -23.578 30.922 16.109 1 96.44 176 LEU B CA 1
ATOM 6670 C C . LEU B 1 176 ? -24.375 31.859 15.203 1 96.44 176 LEU B C 1
ATOM 6672 O O . LEU B 1 176 ? -24.766 31.484 14.094 1 96.44 176 LEU B O 1
ATOM 6676 N N . GLU B 1 177 ? -24.484 33.062 15.641 1 94.62 177 GLU B N 1
ATOM 6677 C CA . GLU B 1 177 ? -25.25 34.062 14.883 1 94.62 177 GLU B CA 1
ATOM 6678 C C . GLU B 1 177 ? -24.562 34.375 13.562 1 94.62 177 GLU B C 1
ATOM 6680 O O . GLU B 1 177 ? -25.219 34.5 12.531 1 94.62 177 GLU B O 1
ATOM 6685 N N . ILE B 1 178 ? -23.312 34.5 13.656 1 94.19 178 ILE B N 1
ATOM 6686 C CA . ILE B 1 178 ? -22.547 34.875 12.469 1 94.19 178 ILE B CA 1
ATOM 6687 C C . ILE B 1 178 ? -22.672 33.75 11.422 1 94.19 178 ILE B C 1
ATOM 6689 O O . ILE B 1 178 ? -22.656 34.031 10.219 1 94.19 178 ILE B O 1
ATOM 6693 N N . ASN B 1 179 ? -22.812 32.594 11.883 1 93.94 179 ASN B N 1
ATOM 6694 C CA . ASN B 1 179 ? -22.891 31.453 10.977 1 93.94 179 ASN B CA 1
ATOM 6695 C C . ASN B 1 179 ? -24.328 31.062 10.68 1 93.94 179 ASN B C 1
ATOM 6697 O O . ASN B 1 179 ? -24.594 30 10.117 1 93.94 179 ASN B O 1
ATOM 6701 N N . GLY B 1 180 ? -25.266 31.844 11.055 1 92.5 180 GLY B N 1
ATOM 6702 C CA . GLY B 1 180 ? -26.672 31.656 10.719 1 92.5 180 GLY B CA 1
ATOM 6703 C C . GLY B 1 180 ? -27.328 30.516 11.477 1 92.5 180 GLY B C 1
ATOM 6704 O O . GLY B 1 180 ? -28.281 29.906 10.992 1 92.5 180 GLY B O 1
ATOM 6705 N N . ILE B 1 181 ? -26.75 30.156 12.562 1 93.88 181 ILE B N 1
ATOM 6706 C CA . ILE B 1 181 ? -27.297 29.062 13.359 1 93.88 181 ILE B CA 1
ATOM 6707 C C . ILE B 1 181 ? -28.312 29.609 14.359 1 93.88 181 ILE B C 1
ATOM 6709 O O . ILE B 1 181 ? -27.984 30.484 15.164 1 93.88 181 ILE B O 1
ATOM 6713 N N . ASP B 1 182 ? -29.531 29.141 14.18 1 91.44 182 ASP B N 1
ATOM 6714 C CA . ASP B 1 182 ? -30.594 29.609 15.07 1 91.44 182 ASP B CA 1
ATOM 6715 C C . ASP B 1 182 ? -31.172 28.453 15.867 1 91.44 182 ASP B C 1
ATOM 6717 O O . ASP B 1 182 ? -30.578 27.375 15.945 1 91.44 182 ASP B O 1
ATOM 6721 N N . LYS B 1 183 ? -32.344 28.703 16.453 1 90.12 183 LYS B N 1
ATOM 6722 C CA . LYS B 1 183 ? -32.938 27.75 17.375 1 90.12 183 LYS B CA 1
ATOM 6723 C C . LYS B 1 183 ? -33.438 26.516 16.641 1 90.12 183 LYS B C 1
ATOM 6725 O O . LYS B 1 183 ? -33.688 25.469 17.25 1 90.12 183 LYS B O 1
ATOM 6730 N N . SER B 1 184 ? -33.469 26.594 15.375 1 92.44 184 SER B N 1
ATOM 6731 C CA . SER B 1 184 ? -33.906 25.438 14.594 1 92.44 184 SER B CA 1
ATOM 6732 C C . SER B 1 184 ? -32.844 24.359 14.539 1 92.44 184 SER B C 1
ATOM 6734 O O . SER B 1 184 ? -33.125 23.188 14.305 1 92.44 184 SER B O 1
ATOM 6736 N N . CYS B 1 185 ? -31.672 24.75 14.688 1 95.12 185 CYS B N 1
ATOM 6737 C CA . CYS B 1 185 ? -30.547 23.812 14.719 1 95.12 185 CYS B CA 1
ATOM 6738 C C . CYS B 1 185 ? -30.375 23.219 16.109 1 95.12 185 CYS B C 1
ATOM 6740 O O . CYS B 1 185 ? -29.953 23.922 17.047 1 95.12 185 CYS B O 1
ATOM 6742 N N . LYS B 1 186 ? -30.672 21.984 16.25 1 94.06 186 LYS B N 1
ATOM 6743 C CA . LYS B 1 186 ? -30.656 21.312 17.562 1 94.06 186 LYS B CA 1
ATOM 6744 C C . LYS B 1 186 ? -29.297 20.672 17.828 1 94.06 186 LYS B C 1
ATOM 6746 O O . LYS B 1 186 ? -29.188 19.438 17.844 1 94.06 186 LYS B O 1
ATOM 6751 N N . ILE B 1 187 ? -28.312 21.453 18.094 1 96.5 187 ILE B N 1
ATOM 6752 C CA . ILE B 1 187 ? -26.984 20.938 18.422 1 96.5 187 ILE B CA 1
ATOM 6753 C C . ILE B 1 187 ? -26.625 21.328 19.859 1 96.5 187 ILE B C 1
ATOM 6755 O O . ILE B 1 187 ? -27.141 22.312 20.391 1 96.5 187 ILE B O 1
ATOM 6759 N N . TYR B 1 188 ? -25.906 20.516 20.5 1 96.44 188 TYR B N 1
ATOM 6760 C CA . TYR B 1 188 ? -25.312 20.844 21.797 1 96.44 188 TYR B CA 1
ATOM 6761 C C . TYR B 1 188 ? -23.984 21.547 21.625 1 96.44 188 TYR B C 1
ATOM 6763 O O . TYR B 1 188 ? -23.062 21.016 21.016 1 96.44 188 TYR B O 1
ATOM 6771 N N . VAL B 1 189 ? -23.875 22.719 22.125 1 96.69 189 VAL B N 1
ATOM 6772 C CA . VAL B 1 189 ? -22.656 23.5 21.953 1 96.69 189 VAL B CA 1
ATOM 6773 C C . VAL B 1 189 ? -21.844 23.5 23.25 1 96.69 189 VAL B C 1
ATOM 6775 O O . VAL B 1 189 ? -22.391 23.719 24.328 1 96.69 189 VAL B O 1
ATOM 6778 N N . HIS B 1 190 ? -20.547 23.266 23.156 1 97.19 190 HIS B N 1
ATOM 6779 C CA . HIS B 1 190 ? -19.641 23.219 24.297 1 97.19 190 HIS B CA 1
ATOM 6780 C C . HIS B 1 190 ? -18.5 24.219 24.109 1 97.19 190 HIS B C 1
ATOM 6782 O O . HIS B 1 190 ? -17.734 24.125 23.156 1 97.19 190 HIS B O 1
ATOM 6788 N N . ASP B 1 191 ? -18.422 25.094 25.031 1 96.81 191 ASP B N 1
ATOM 6789 C CA . ASP B 1 191 ? -17.25 25.969 25.062 1 96.81 191 ASP B CA 1
ATOM 6790 C C . ASP B 1 191 ? -16.078 25.281 25.766 1 96.81 191 ASP B C 1
ATOM 6792 O O . ASP B 1 191 ? -15.992 25.297 27 1 96.81 191 ASP B O 1
ATOM 6796 N N . ALA B 1 192 ? -15.188 24.828 25.016 1 97.31 192 ALA B N 1
ATOM 6797 C CA . ALA B 1 192 ? -14.062 24.062 25.562 1 97.31 192 ALA B CA 1
ATOM 6798 C C . ALA B 1 192 ? -12.781 24.891 25.562 1 97.31 192 ALA B C 1
ATOM 6800 O O . ALA B 1 192 ? -11.68 24.344 25.547 1 97.31 192 ALA B O 1
ATOM 6801 N N . ARG B 1 193 ? -12.891 26.125 25.531 1 95.94 193 ARG B N 1
ATOM 6802 C CA . ARG B 1 193 ? -11.727 27 25.609 1 95.94 193 ARG B CA 1
ATOM 6803 C C . ARG B 1 193 ? -11.172 27.062 27.031 1 95.94 193 ARG B C 1
ATOM 6805 O O . ARG B 1 193 ? -11.93 27.078 28 1 95.94 193 ARG B O 1
ATOM 6812 N N . THR B 1 194 ? -9.875 27.062 27.078 1 94.81 194 THR B N 1
ATOM 6813 C CA . THR B 1 194 ? -9.203 27.203 28.359 1 94.81 194 THR B CA 1
ATOM 6814 C C . THR B 1 194 ? -9.172 28.656 28.797 1 94.81 194 THR B C 1
ATOM 6816 O O . THR B 1 194 ? -9.5 29.562 28.016 1 94.81 194 THR B O 1
ATOM 6819 N N . ASP B 1 195 ? -8.844 28.844 30.078 1 92.75 195 ASP B N 1
ATOM 6820 C CA . ASP B 1 195 ? -8.648 30.203 30.578 1 92.75 195 ASP B CA 1
ATOM 6821 C C . ASP B 1 195 ? -7.418 30.844 29.938 1 92.75 195 ASP B C 1
ATOM 6823 O O . ASP B 1 195 ? -6.449 30.156 29.625 1 92.75 195 ASP B O 1
ATOM 6827 N N . TYR B 1 196 ? -7.496 32.094 29.656 1 92.06 196 TYR B N 1
ATOM 6828 C CA . TYR B 1 196 ? -6.406 32.906 29.094 1 92.06 196 TYR B CA 1
ATOM 6829 C C . TYR B 1 196 ? -5.957 32.312 27.766 1 92.06 196 TYR B C 1
ATOM 6831 O O . TYR B 1 196 ? -4.758 32.25 27.484 1 92.06 196 TYR B O 1
ATOM 6839 N N . ALA B 1 197 ? -6.875 31.859 26.984 1 92.31 197 ALA B N 1
ATOM 6840 C CA . ALA B 1 197 ? -6.551 31.219 25.719 1 92.31 197 ALA B CA 1
ATOM 6841 C C . ALA B 1 197 ? -5.816 32.188 24.781 1 92.31 197 ALA B C 1
ATOM 6843 O O . ALA B 1 197 ? -4.887 31.781 24.078 1 92.31 197 ALA B O 1
ATOM 6844 N N . SER B 1 198 ? -6.16 33.469 24.812 1 91.25 198 SER B N 1
ATOM 6845 C CA . SER B 1 198 ? -5.598 34.469 23.906 1 91.25 198 SER B CA 1
ATOM 6846 C C . SER B 1 198 ? -4.133 34.719 24.219 1 91.25 198 SER B C 1
ATOM 6848 O O . SER B 1 198 ? -3.367 35.125 23.344 1 91.25 198 SER B O 1
ATOM 6850 N N . THR B 1 199 ? -3.736 34.438 25.453 1 91.12 199 THR B N 1
ATOM 6851 C CA . THR B 1 199 ? -2.369 34.75 25.875 1 91.12 199 THR B CA 1
ATOM 6852 C C . THR B 1 199 ? -1.589 33.469 26.125 1 91.12 199 THR B C 1
ATOM 6854 O O . THR B 1 199 ? -0.552 33.5 26.797 1 91.12 199 THR B O 1
ATOM 6857 N N . SER B 1 200 ? -2.104 32.438 25.656 1 92.44 200 SER B N 1
ATOM 6858 C CA . SER B 1 200 ? -1.437 31.141 25.859 1 92.44 200 SER B CA 1
ATOM 6859 C C . SER B 1 200 ? -0.515 30.812 24.688 1 92.44 200 SER B C 1
ATOM 6861 O O . SER B 1 200 ? -0.747 31.25 23.562 1 92.44 200 SER B O 1
ATOM 6863 N N . SER B 1 201 ? 0.564 30.094 25.016 1 89.38 201 SER B N 1
ATOM 6864 C CA . SER B 1 201 ? 1.454 29.578 23.969 1 89.38 201 SER B CA 1
ATOM 6865 C C . SER B 1 201 ? 0.794 28.453 23.188 1 89.38 201 SER B C 1
ATOM 6867 O O . SER B 1 201 ? -0.218 27.891 23.609 1 89.38 201 SER B O 1
ATOM 6869 N N . GLU B 1 202 ? 1.343 28.156 22.047 1 89.44 202 GLU B N 1
ATOM 6870 C CA . GLU B 1 202 ? 0.807 27.078 21.234 1 89.44 202 GLU B CA 1
ATOM 6871 C C . GLU B 1 202 ? 0.925 25.734 21.953 1 89.44 202 GLU B C 1
ATOM 6873 O O . GLU B 1 202 ? 0.045 24.875 21.828 1 89.44 202 GLU B O 1
ATOM 6878 N N . LEU B 1 203 ? 1.989 25.578 22.578 1 89.31 203 LEU B N 1
ATOM 6879 C CA . LEU B 1 203 ? 2.176 24.344 23.344 1 89.31 203 LEU B CA 1
ATOM 6880 C C . LEU B 1 203 ? 1.115 24.203 24.438 1 89.31 203 LEU B C 1
ATOM 6882 O O . LEU B 1 203 ? 0.559 23.125 24.641 1 89.31 203 LEU B O 1
ATOM 6886 N N . ARG B 1 204 ? 0.886 25.297 25.125 1 94 204 ARG B N 1
ATOM 6887 C CA . ARG B 1 204 ? -0.14 25.266 26.172 1 94 204 ARG B CA 1
ATOM 6888 C C . ARG B 1 204 ? -1.517 25 25.578 1 94 204 ARG B C 1
ATOM 6890 O O . ARG B 1 204 ? -2.318 24.266 26.156 1 94 204 ARG B O 1
ATOM 6897 N N . LEU B 1 205 ? -1.802 25.609 24.453 1 95.88 205 LEU B N 1
ATOM 6898 C CA . LEU B 1 205 ? -3.08 25.391 23.781 1 95.88 205 LEU B CA 1
ATOM 6899 C C . LEU B 1 205 ? -3.221 23.953 23.328 1 95.88 205 LEU B C 1
ATOM 6901 O O . LEU B 1 205 ? -4.316 23.391 23.359 1 95.88 205 LEU B O 1
ATOM 6905 N N . LYS B 1 206 ? -2.146 23.359 22.859 1 94.62 206 LYS B N 1
ATOM 6906 C CA . LYS B 1 206 ? -2.162 21.938 22.5 1 94.62 206 LYS B CA 1
ATOM 6907 C C . LYS B 1 206 ? -2.527 21.078 23.703 1 94.62 206 LYS B C 1
ATOM 6909 O O . LYS B 1 206 ? -3.385 20.188 23.594 1 94.62 206 LYS B O 1
ATOM 6914 N N . LEU B 1 207 ? -1.901 21.344 24.797 1 95.44 207 LEU B N 1
ATOM 6915 C CA . LEU B 1 207 ? -2.178 20.594 26.016 1 95.44 207 LEU B CA 1
ATOM 6916 C C . LEU B 1 207 ? -3.613 20.812 26.469 1 95.44 207 LEU B C 1
ATOM 6918 O O . LEU B 1 207 ? -4.262 19.891 26.969 1 95.44 207 LEU B O 1
ATOM 6922 N N . ALA B 1 208 ? -4.031 22.016 26.344 1 96.75 208 ALA B N 1
ATOM 6923 C CA . ALA B 1 208 ? -5.41 22.328 26.703 1 96.75 208 ALA B CA 1
ATOM 6924 C C . ALA B 1 208 ? -6.398 21.531 25.859 1 96.75 208 ALA B C 1
ATOM 6926 O O . ALA B 1 208 ? -7.402 21.031 26.359 1 96.75 208 ALA B O 1
ATOM 6927 N N . ALA B 1 209 ? -6.141 21.484 24.594 1 97.25 209 ALA B N 1
ATOM 6928 C CA . ALA B 1 209 ? -7.004 20.719 23.703 1 97.25 209 ALA B CA 1
ATOM 6929 C C . ALA B 1 209 ? -7.02 19.234 24.094 1 97.25 209 ALA B C 1
ATOM 6931 O O . ALA B 1 209 ? -8.078 18.609 24.125 1 97.25 209 ALA B O 1
ATOM 6932 N N . ILE B 1 210 ? -5.863 18.688 24.391 1 95.94 210 ILE B N 1
ATOM 6933 C CA . ILE B 1 210 ? -5.758 17.281 24.812 1 95.94 210 ILE B CA 1
ATOM 6934 C C . ILE B 1 210 ? -6.605 17.047 26.047 1 95.94 210 ILE B C 1
ATOM 6936 O O . ILE B 1 210 ? -7.371 16.078 26.109 1 95.94 210 ILE B O 1
ATOM 6940 N N . ARG B 1 211 ? -6.547 17.906 26.969 1 95.56 211 ARG B N 1
ATOM 6941 C CA . ARG B 1 211 ? -7.297 17.781 28.219 1 95.56 211 ARG B CA 1
ATOM 6942 C C . ARG B 1 211 ? -8.797 17.922 27.969 1 95.56 211 ARG B C 1
ATOM 6944 O O . ARG B 1 211 ? -9.602 17.219 28.578 1 95.56 211 ARG B O 1
ATOM 6951 N N . ALA B 1 212 ? -9.117 18.891 27.188 1 97 212 ALA B N 1
ATOM 6952 C CA . ALA B 1 212 ? -10.531 19.062 26.859 1 97 212 ALA B CA 1
ATOM 6953 C C . ALA B 1 212 ? -11.109 17.797 26.219 1 97 212 ALA B C 1
ATOM 6955 O O . ALA B 1 212 ? -12.203 17.359 26.594 1 97 212 ALA B O 1
ATOM 6956 N N . PHE B 1 213 ? -10.43 17.219 25.281 1 96.69 213 PHE B N 1
ATOM 6957 C CA . PHE B 1 213 ? -10.883 15.992 24.641 1 96.69 213 PHE B CA 1
ATOM 6958 C C . PHE B 1 213 ? -10.984 14.859 25.656 1 96.69 213 PHE B C 1
ATOM 6960 O O . PHE B 1 213 ? -11.859 14 25.547 1 96.69 213 PHE B O 1
ATOM 6967 N N . PHE B 1 214 ? -10.086 14.844 26.547 1 94.5 214 PHE B N 1
ATOM 6968 C CA . PHE B 1 214 ? -10.133 13.852 27.609 1 94.5 214 PHE B CA 1
ATOM 6969 C C . PHE B 1 214 ? -11.438 13.961 28.391 1 94.5 214 PHE B C 1
ATOM 6971 O O . PHE B 1 214 ? -12.094 12.945 28.641 1 94.5 214 PHE B O 1
ATOM 6978 N N . TYR B 1 215 ? -11.797 15.172 28.781 1 95 215 TYR B N 1
ATOM 6979 C CA . TYR B 1 215 ? -13.055 15.375 29.5 1 95 215 TYR B CA 1
ATOM 6980 C C . TYR B 1 215 ? -14.25 14.977 28.641 1 95 215 TYR B C 1
ATOM 6982 O O . TYR B 1 215 ? -15.172 14.32 29.109 1 95 215 TYR B O 1
ATOM 6990 N N . ILE B 1 216 ? -14.203 15.383 27.406 1 96.19 216 ILE B N 1
ATOM 6991 C CA . ILE B 1 216 ? -15.297 15.078 26.484 1 96.19 216 ILE B CA 1
ATOM 6992 C C . ILE B 1 216 ? -15.438 13.562 26.328 1 96.19 216 ILE B C 1
ATOM 6994 O O . ILE B 1 216 ? -16.547 13.031 26.344 1 96.19 216 ILE B O 1
ATOM 6998 N N . GLU B 1 217 ? -14.32 12.875 26.156 1 94.75 217 GLU B N 1
ATOM 6999 C CA . GLU B 1 217 ? -14.336 11.422 26.031 1 94.75 217 GLU B CA 1
ATOM 7000 C C . GLU B 1 217 ? -14.961 10.773 27.25 1 94.75 217 GLU B C 1
ATOM 7002 O O . GLU B 1 217 ? -15.711 9.805 27.141 1 94.75 217 GLU B O 1
ATOM 7007 N N . ASN B 1 218 ? -14.75 11.273 28.391 1 92.19 218 ASN B N 1
ATOM 7008 C CA . ASN B 1 218 ? -15.211 10.664 29.641 1 92.19 218 ASN B CA 1
ATOM 7009 C C . ASN B 1 218 ? -16.703 10.922 29.875 1 92.19 218 ASN B C 1
ATOM 7011 O O . ASN B 1 218 ? -17.391 10.109 30.484 1 92.19 218 ASN B O 1
ATOM 7015 N N . PHE B 1 219 ? -17.203 12.031 29.359 1 93.94 219 PHE B N 1
ATOM 7016 C CA . PHE B 1 219 ? -18.578 12.398 29.656 1 93.94 219 PHE B CA 1
ATOM 7017 C C . PHE B 1 219 ? -19.5 12.109 28.469 1 93.94 219 PHE B C 1
ATOM 7019 O O . PHE B 1 219 ? -20.703 11.898 28.641 1 93.94 219 PHE B O 1
ATOM 7026 N N . MET B 1 220 ? -19 12.125 27.297 1 95.38 220 MET B N 1
ATOM 7027 C CA . MET B 1 220 ? -19.812 12.055 26.094 1 95.38 220 MET B CA 1
ATOM 7028 C C . MET B 1 220 ? -19.594 10.734 25.359 1 95.38 220 MET B C 1
ATOM 7030 O O . MET B 1 220 ? -20.531 10.148 24.828 1 95.38 220 MET B O 1
ATOM 7034 N N . HIS B 1 221 ? -18.359 10.234 25.297 1 95.62 221 HIS B N 1
ATOM 7035 C CA . HIS B 1 221 ? -17.953 9.078 24.5 1 95.62 221 HIS B CA 1
ATOM 7036 C C . HIS B 1 221 ? -18.438 9.203 23.062 1 95.62 221 HIS B C 1
ATOM 7038 O O . HIS B 1 221 ? -19.156 8.344 22.562 1 95.62 221 HIS B O 1
ATOM 7044 N N . PRO B 1 222 ? -17.969 10.242 22.453 1 97.62 222 PRO B N 1
ATOM 7045 C CA . PRO B 1 222 ? -18.406 10.406 21.062 1 97.62 222 PRO B CA 1
ATOM 7046 C C . PRO B 1 222 ? -18 9.234 20.172 1 97.62 222 PRO B C 1
ATOM 7048 O O . PRO B 1 222 ? -16.891 8.711 20.297 1 97.62 222 PRO B O 1
ATOM 7051 N N . GLN B 1 223 ? -18.906 8.852 19.297 1 97.62 223 GLN B N 1
ATOM 7052 C CA . GLN B 1 223 ? -18.641 7.754 18.375 1 97.62 223 GLN B CA 1
ATOM 7053 C C . GLN B 1 223 ? -17.734 8.211 17.219 1 97.62 223 GLN B C 1
ATOM 7055 O O . GLN B 1 223 ? -17 7.406 16.656 1 97.62 223 GLN B O 1
ATOM 7060 N N . ALA B 1 224 ? -17.844 9.43 16.891 1 98 224 ALA B N 1
ATOM 7061 C CA . ALA B 1 224 ? -16.984 10.039 15.867 1 98 224 ALA B CA 1
ATOM 7062 C C . ALA B 1 224 ? -16.719 11.5 16.188 1 98 224 ALA B C 1
ATOM 7064 O O . ALA B 1 224 ? -17.562 12.195 16.75 1 98 224 ALA B O 1
ATOM 7065 N N . ILE B 1 225 ? -15.555 11.875 15.883 1 98 225 ILE B N 1
ATOM 7066 C CA . ILE B 1 225 ? -15.148 13.266 15.984 1 98 225 ILE B CA 1
ATOM 7067 C C . ILE B 1 225 ? -14.797 13.812 14.602 1 98 225 ILE B C 1
ATOM 7069 O O . ILE B 1 225 ? -13.961 13.242 13.898 1 98 225 ILE B O 1
ATOM 7073 N N . ILE B 1 226 ? -15.453 14.859 14.195 1 98.25 226 ILE B N 1
ATOM 7074 C CA . ILE B 1 226 ? -15.281 15.445 12.875 1 98.25 226 ILE B CA 1
ATOM 7075 C C . ILE B 1 226 ? -14.539 16.781 12.984 1 98.25 226 ILE B C 1
ATOM 7077 O O . ILE B 1 226 ? -14.953 17.656 13.742 1 98.25 226 ILE B O 1
ATOM 7081 N N . VAL B 1 227 ? -13.469 16.938 12.281 1 97.5 227 VAL B N 1
ATOM 7082 C CA . VAL B 1 227 ? -12.664 18.141 12.336 1 97.5 227 VAL B CA 1
ATOM 7083 C C . VAL B 1 227 ? -12.297 18.594 10.922 1 97.5 227 VAL B C 1
ATOM 7085 O O . VAL B 1 227 ? -12.391 17.812 9.977 1 97.5 227 VAL B O 1
ATOM 7088 N N . ASP B 1 228 ? -12.023 19.859 10.82 1 97 228 ASP B N 1
ATOM 7089 C CA . ASP B 1 228 ? -11.484 20.422 9.594 1 97 228 ASP B CA 1
ATOM 7090 C C . ASP B 1 228 ? -9.977 20.188 9.5 1 97 228 ASP B C 1
ATOM 7092 O O . ASP B 1 228 ? -9.219 20.641 10.367 1 97 228 ASP B O 1
ATOM 7096 N N . SER B 1 229 ? -9.5 19.547 8.477 1 91.94 229 SER B N 1
ATOM 7097 C CA . SER B 1 229 ? -8.078 19.219 8.391 1 91.94 229 SER B CA 1
ATOM 7098 C C . SER B 1 229 ? -7.367 20.109 7.375 1 91.94 229 SER B C 1
ATOM 7100 O O . SER B 1 229 ? -6.227 19.844 6.996 1 91.94 229 SER B O 1
ATOM 7102 N N . THR B 1 230 ? -7.992 21.125 6.922 1 91.12 230 THR B N 1
ATOM 7103 C CA . THR B 1 230 ? -7.398 22.062 5.965 1 91.12 230 THR B CA 1
ATOM 7104 C C . THR B 1 230 ? -6.457 23.031 6.668 1 91.12 230 THR B C 1
ATOM 7106 O O . THR B 1 230 ? -6.332 23 7.895 1 91.12 230 THR B O 1
ATOM 7109 N N . GLN B 1 231 ? -5.855 23.906 5.891 1 83.88 231 GLN B N 1
ATOM 7110 C CA . GLN B 1 231 ? -4.906 24.891 6.422 1 83.88 231 GLN B CA 1
ATOM 7111 C C . GLN B 1 231 ? -5.625 25.969 7.215 1 83.88 231 GLN B C 1
ATOM 7113 O O . GLN B 1 231 ? -4.984 26.766 7.914 1 83.88 231 GLN B O 1
ATOM 7118 N N . LYS B 1 232 ? -6.91 25.906 7.164 1 90.75 232 LYS B N 1
ATOM 7119 C CA . LYS B 1 232 ? -7.691 26.891 7.918 1 90.75 232 LYS B CA 1
ATOM 7120 C C . LYS B 1 232 ? -7.66 26.578 9.414 1 90.75 232 LYS B C 1
ATOM 7122 O O . LYS B 1 232 ? -7.918 27.453 10.234 1 90.75 232 LYS B O 1
ATOM 7127 N N . GLU B 1 233 ? -7.418 25.359 9.734 1 94.94 233 GLU B N 1
ATOM 7128 C CA . GLU B 1 233 ? -7.398 24.953 11.133 1 94.94 233 GLU B CA 1
ATOM 7129 C C . GLU B 1 233 ? -6.008 25.109 11.742 1 94.94 233 GLU B C 1
ATOM 7131 O O . GLU B 1 233 ? -5.016 25.203 11.016 1 94.94 233 GLU B O 1
ATOM 7136 N N . GLU B 1 234 ? -5.98 25.141 13.07 1 92.94 234 GLU B N 1
ATOM 7137 C CA . GLU B 1 234 ? -4.723 25.328 13.797 1 92.94 234 GLU B CA 1
ATOM 7138 C C . GLU B 1 234 ? -3.959 24 13.898 1 92.94 234 GLU B C 1
ATOM 7140 O O . GLU B 1 234 ? -4.535 22.969 14.258 1 92.94 234 GLU B O 1
ATOM 7145 N N . ASP B 1 235 ? -2.684 24.062 13.672 1 87 235 ASP B N 1
ATOM 7146 C CA . ASP B 1 235 ? -1.835 22.875 13.688 1 87 235 ASP B CA 1
ATOM 7147 C C . ASP B 1 235 ? -1.788 22.25 15.078 1 87 235 ASP B C 1
ATOM 7149 O O . ASP B 1 235 ? -1.807 21.031 15.211 1 87 235 ASP B O 1
ATOM 7153 N N . TYR B 1 236 ? -1.627 23.109 16.109 1 89.88 236 TYR B N 1
ATOM 7154 C CA . TYR B 1 236 ? -1.532 22.562 17.453 1 89.88 236 TYR B CA 1
ATOM 7155 C C . TYR B 1 236 ? -2.779 21.766 17.812 1 89.88 236 TYR B C 1
ATOM 7157 O O . TYR B 1 236 ? -2.701 20.766 18.531 1 89.88 236 TYR B O 1
ATOM 7165 N N . PHE B 1 237 ? -3.898 22.219 17.328 1 96.12 237 PHE B N 1
ATOM 7166 C CA . PHE B 1 237 ? -5.18 21.578 17.578 1 96.12 237 PHE B CA 1
ATOM 7167 C C . PHE B 1 237 ? -5.25 20.219 16.891 1 96.12 237 PHE B C 1
ATOM 7169 O O . PHE B 1 237 ? -5.664 19.219 17.484 1 96.12 237 PHE B O 1
ATOM 7176 N N . LEU B 1 238 ? -4.875 20.172 15.641 1 93.31 238 LEU B N 1
ATOM 7177 C CA . LEU B 1 238 ? -4.887 18.938 14.867 1 93.31 238 LEU B CA 1
ATOM 7178 C C . LEU B 1 238 ? -3.932 17.906 15.469 1 93.31 238 LEU B C 1
ATOM 7180 O O . LEU B 1 238 ? -4.262 16.719 15.562 1 93.31 238 LEU B O 1
ATOM 7184 N N . GLN B 1 239 ? -2.785 18.312 15.898 1 89.5 239 GLN B N 1
ATOM 7185 C CA . GLN B 1 239 ? -1.84 17.406 16.562 1 89.5 239 GLN B CA 1
ATOM 7186 C C . GLN B 1 239 ? -2.426 16.844 17.844 1 89.5 239 GLN B C 1
ATOM 7188 O O . GLN B 1 239 ? -2.244 15.664 18.156 1 89.5 239 GLN B O 1
ATOM 7193 N N . ALA B 1 240 ? -3.117 17.656 18.531 1 93.75 240 ALA B N 1
ATOM 7194 C CA . ALA B 1 240 ? -3.703 17.25 19.812 1 93.75 240 ALA B CA 1
ATOM 7195 C C . ALA B 1 240 ? -4.734 16.156 19.609 1 93.75 240 ALA B C 1
ATOM 7197 O O . ALA B 1 240 ? -4.707 15.133 20.297 1 93.75 240 ALA B O 1
ATOM 7198 N N . ILE B 1 241 ? -5.629 16.391 18.672 1 94.56 241 ILE B N 1
ATOM 7199 C CA . ILE B 1 241 ? -6.703 15.43 18.484 1 94.56 241 ILE B CA 1
ATOM 7200 C C . ILE B 1 241 ? -6.133 14.125 17.922 1 94.56 241 ILE B C 1
ATOM 7202 O O . ILE B 1 241 ? -6.594 13.039 18.266 1 94.56 241 ILE B O 1
ATOM 7206 N N . ARG B 1 242 ? -5.188 14.203 17.031 1 90.75 242 ARG B N 1
ATOM 7207 C CA . ARG B 1 242 ? -4.559 13.008 16.469 1 90.75 242 ARG B CA 1
ATOM 7208 C C . ARG B 1 242 ? -3.859 12.195 17.562 1 90.75 242 ARG B C 1
ATOM 7210 O O . ARG B 1 242 ? -3.85 10.961 17.5 1 90.75 242 ARG B O 1
ATOM 7217 N N . ASP B 1 243 ? -3.357 12.82 18.5 1 87.38 243 ASP B N 1
ATOM 7218 C CA . ASP B 1 243 ? -2.703 12.148 19.625 1 87.38 243 ASP B CA 1
ATOM 7219 C C . ASP B 1 243 ? -3.729 11.531 20.562 1 87.38 243 ASP B C 1
ATOM 7221 O O . ASP B 1 243 ? -3.566 10.391 21 1 87.38 243 ASP B O 1
ATOM 7225 N N . GLN B 1 244 ? -4.727 12.242 20.781 1 88.94 244 GLN B N 1
ATOM 7226 C CA . GLN B 1 244 ? -5.711 11.828 21.781 1 88.94 244 GLN B CA 1
ATOM 7227 C C . GLN B 1 244 ? -6.574 10.688 21.25 1 88.94 244 GLN B C 1
ATOM 7229 O O . GLN B 1 244 ? -7.008 9.82 22.016 1 88.94 244 GLN B O 1
ATOM 7234 N N . ILE B 1 245 ? -6.809 10.68 20 1 89.94 245 ILE B N 1
ATOM 7235 C CA . ILE B 1 245 ? -7.77 9.758 19.406 1 89.94 245 ILE B CA 1
ATOM 7236 C C . ILE B 1 245 ? -7.25 8.32 19.516 1 89.94 245 ILE B C 1
ATOM 7238 O O . ILE B 1 245 ? -8.039 7.375 19.562 1 89.94 245 ILE B O 1
ATOM 7242 N N . THR B 1 246 ? -5.961 8.117 19.531 1 84.06 246 THR B N 1
ATOM 7243 C CA . THR B 1 246 ? -5.352 6.797 19.578 1 84.06 246 THR B CA 1
ATOM 7244 C C . THR B 1 246 ? -5.734 6.07 20.875 1 84.06 246 THR B C 1
ATOM 7246 O O . THR B 1 246 ? -5.758 4.84 20.906 1 84.06 246 THR B O 1
ATOM 7249 N N . GLY B 1 247 ? -6.117 6.734 21.844 1 82.94 247 GLY B N 1
ATOM 7250 C CA . GLY B 1 247 ? -6.488 6.129 23.109 1 82.94 247 GLY B CA 1
ATOM 7251 C C . GLY B 1 247 ? -7.984 5.949 23.281 1 82.94 247 GLY B C 1
ATOM 7252 O O . GLY B 1 247 ? -8.461 5.5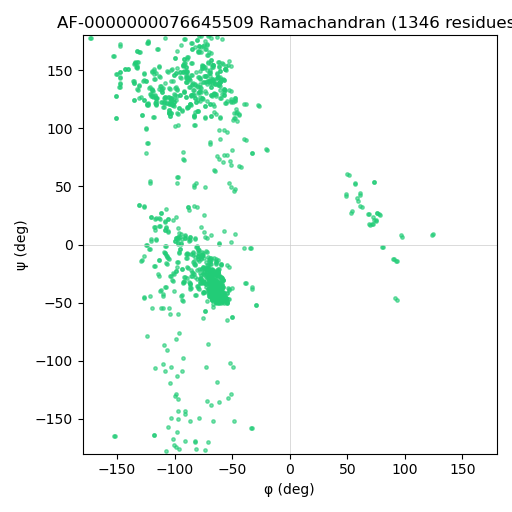62 24.344 1 82.94 247 GLY B O 1
ATOM 7253 N N . THR B 1 248 ? -8.656 6.25 22.25 1 89.81 248 THR B N 1
ATOM 7254 C CA . THR B 1 248 ? -10.109 6.168 22.328 1 89.81 248 THR B CA 1
ATOM 7255 C C . THR B 1 248 ? -10.648 5.238 21.234 1 89.81 248 THR B C 1
ATOM 7257 O O . THR B 1 248 ? -9.891 4.727 20.422 1 89.81 248 THR B O 1
ATOM 7260 N N . ARG B 1 249 ? -11.938 4.977 21.297 1 89 249 ARG B N 1
ATOM 7261 C CA . ARG B 1 249 ? -12.594 4.141 20.297 1 89 249 ARG B CA 1
ATOM 7262 C C . ARG B 1 249 ? -13.312 4.988 19.25 1 89 249 ARG B C 1
ATOM 7264 O O . ARG B 1 249 ? -13.945 4.457 18.344 1 89 249 ARG B O 1
ATOM 7271 N N . SER B 1 250 ? -13.18 6.258 19.375 1 94.25 250 SER B N 1
ATOM 7272 C CA . SER B 1 250 ? -13.852 7.184 18.469 1 94.25 250 SER B CA 1
ATOM 7273 C C . SER B 1 250 ? -13.188 7.191 17.094 1 94.25 250 SER B C 1
ATOM 7275 O O . SER B 1 250 ? -11.969 7.016 16.984 1 94.25 250 SER B O 1
ATOM 7277 N N . ALA B 1 251 ? -14.039 7.355 16.125 1 95.62 251 ALA B N 1
ATOM 7278 C CA . ALA B 1 251 ? -13.5 7.594 14.789 1 95.62 251 ALA B CA 1
ATOM 7279 C C . ALA B 1 251 ? -13.125 9.062 14.602 1 95.62 251 ALA B C 1
ATOM 7281 O O . ALA B 1 251 ? -13.828 9.953 15.086 1 95.62 251 ALA B O 1
ATOM 7282 N N . LEU B 1 252 ? -12.031 9.312 14.008 1 95.5 252 LEU B N 1
ATOM 7283 C CA . LEU B 1 252 ? -11.648 10.672 13.648 1 95.5 252 LEU B CA 1
ATOM 7284 C C . LEU B 1 252 ? -11.867 10.922 12.164 1 95.5 252 LEU B C 1
ATOM 7286 O O . LEU B 1 252 ? -11.211 10.305 11.32 1 95.5 252 LEU B O 1
ATOM 7290 N N . ILE B 1 253 ? -12.766 11.758 11.836 1 96.5 253 ILE B N 1
ATOM 7291 C CA . ILE B 1 253 ? -13.07 12.102 10.453 1 96.5 253 ILE B CA 1
ATOM 7292 C C . ILE B 1 253 ? -12.484 13.477 10.117 1 96.5 253 ILE B C 1
ATOM 7294 O O . ILE B 1 253 ? -12.93 14.492 10.648 1 96.5 253 ILE B O 1
ATOM 7298 N N . GLU B 1 254 ? -11.5 13.516 9.305 1 94.81 254 GLU B N 1
ATOM 7299 C CA . GLU B 1 254 ? -10.844 14.75 8.867 1 94.81 254 GLU B CA 1
ATOM 7300 C C . GLU B 1 254 ? -11.406 15.234 7.531 1 94.81 254 GLU B C 1
ATOM 7302 O O . GLU B 1 254 ? -11.25 14.562 6.508 1 94.81 254 GLU B O 1
ATOM 7307 N N . LEU B 1 255 ? -11.992 16.391 7.566 1 96.06 255 LEU B N 1
ATOM 7308 C CA . LEU B 1 255 ? -12.656 16.906 6.375 1 96.06 255 LEU B CA 1
ATOM 7309 C C . LEU B 1 255 ? -11.68 17.656 5.484 1 96.06 255 LEU B C 1
ATOM 7311 O O . LEU B 1 255 ? -10.867 18.438 5.977 1 96.06 255 LEU B O 1
ATOM 7315 N N . PRO B 1 256 ? -11.797 17.375 4.219 1 93.25 256 PRO B N 1
ATOM 7316 C CA . PRO B 1 256 ? -10.977 18.094 3.25 1 93.25 256 PRO B CA 1
ATOM 7317 C C . PRO B 1 256 ? -11.562 19.453 2.879 1 93.25 256 PRO B C 1
ATOM 7319 O O . PRO B 1 256 ? -12.508 19.922 3.523 1 93.25 256 PRO B O 1
ATOM 7322 N N . GLU B 1 257 ? -10.977 20.062 1.836 1 91.75 257 GLU B N 1
ATOM 7323 C CA . GLU B 1 257 ? -11.508 21.312 1.312 1 91.75 257 GLU B CA 1
ATOM 7324 C C . GLU B 1 257 ? -12.898 21.125 0.712 1 91.75 257 GLU B C 1
ATOM 7326 O O . GLU B 1 257 ? -13.156 20.109 0.057 1 91.75 257 GLU B O 1
ATOM 7331 N N . LYS B 1 258 ? -13.758 22 0.946 1 92.38 258 LYS B N 1
ATOM 7332 C CA . LYS B 1 258 ? -15.125 22.031 0.426 1 92.38 258 LYS B CA 1
ATOM 7333 C C . LYS B 1 258 ? -15.883 20.766 0.778 1 92.38 258 LYS B C 1
ATOM 7335 O O . LYS B 1 258 ? -16.453 20.109 -0.097 1 92.38 258 LYS B O 1
ATOM 7340 N N . PRO B 1 259 ? -15.883 20.438 1.996 1 93.88 259 PRO B N 1
ATOM 7341 C CA . PRO B 1 259 ? -16.531 19.203 2.404 1 93.88 259 PRO B CA 1
ATOM 7342 C C . PRO B 1 259 ? -18.047 19.219 2.158 1 93.88 259 PRO B C 1
ATOM 7344 O O . PRO B 1 259 ? -18.656 18.156 2.01 1 93.88 259 PRO B O 1
ATOM 7347 N N . GLU B 1 260 ? -18.688 20.344 2.074 1 90.12 260 GLU B N 1
ATOM 7348 C CA . GLU B 1 260 ? -20.125 20.469 1.879 1 90.12 260 GLU B CA 1
ATOM 7349 C C . GLU B 1 260 ? -20.562 19.906 0.528 1 90.12 260 GLU B C 1
ATOM 7351 O O . GLU B 1 260 ? -21.688 19.438 0.378 1 90.12 260 GLU B O 1
ATOM 7356 N N . THR B 1 261 ? -19.641 19.938 -0.321 1 87.12 261 THR B N 1
ATOM 7357 C CA . THR B 1 261 ? -19.969 19.453 -1.655 1 87.12 261 THR B CA 1
ATOM 7358 C C . THR B 1 261 ? -19.422 18.047 -1.859 1 87.12 261 THR B C 1
ATOM 7360 O O . THR B 1 261 ? -20.094 17.203 -2.479 1 87.12 261 THR B O 1
ATOM 7363 N N . ARG B 1 262 ? -18.359 17.766 -1.234 1 89.38 262 ARG B N 1
ATOM 7364 C CA . ARG B 1 262 ? -17.656 16.516 -1.509 1 89.38 262 ARG B CA 1
ATOM 7365 C C . ARG B 1 262 ? -18.125 15.414 -0.552 1 89.38 262 ARG B C 1
ATOM 7367 O O . ARG B 1 262 ? -18.141 14.234 -0.917 1 89.38 262 ARG B O 1
ATOM 7374 N N . LEU B 1 263 ? -18.453 15.805 0.65 1 94.81 263 LEU B N 1
ATOM 7375 C CA . LEU B 1 263 ? -18.734 14.805 1.673 1 94.81 263 LEU B CA 1
ATOM 7376 C C . LEU B 1 263 ? -20.047 15.117 2.385 1 94.81 263 LEU B C 1
ATOM 7378 O O . LEU B 1 263 ? -20.188 14.867 3.584 1 94.81 263 LEU B O 1
ATOM 7382 N N . ALA B 1 264 ? -20.984 15.656 1.674 1 93.5 264 ALA B N 1
ATOM 7383 C CA . ALA B 1 264 ? -22.266 16.031 2.256 1 93.5 264 ALA B CA 1
ATOM 7384 C C . ALA B 1 264 ? -22.984 14.797 2.814 1 93.5 264 ALA B C 1
ATOM 7386 O O . ALA B 1 264 ? -23.75 14.906 3.777 1 93.5 264 ALA B O 1
ATOM 7387 N N . TRP B 1 265 ? -22.703 13.664 2.254 1 96 265 TRP B N 1
ATOM 7388 C CA . TRP B 1 265 ? -23.391 12.43 2.602 1 96 265 TRP B CA 1
ATOM 7389 C C . TRP B 1 265 ? -23.031 11.984 4.012 1 96 265 TRP B C 1
ATOM 7391 O O . TRP B 1 265 ? -23.719 11.125 4.59 1 96 265 TRP B O 1
ATOM 7401 N N . ILE B 1 266 ? -22.031 12.547 4.68 1 96.94 266 ILE B N 1
ATOM 7402 C CA . ILE B 1 266 ? -21.625 12.195 6.039 1 96.94 266 ILE B CA 1
ATOM 7403 C C . ILE B 1 266 ? -22.766 12.508 7.008 1 96.94 266 ILE B C 1
ATOM 7405 O O . ILE B 1 266 ? -22.969 11.781 7.984 1 96.94 266 ILE B O 1
ATOM 7409 N N . SER B 1 267 ? -23.5 13.547 6.719 1 95.5 267 SER B N 1
ATOM 7410 C CA . SER B 1 267 ? -24.578 14.008 7.594 1 95.5 267 SER B CA 1
ATOM 7411 C C . SER B 1 267 ? -25.734 13.016 7.605 1 95.5 267 SER B C 1
ATOM 7413 O O . SER B 1 267 ? -26.594 13.055 8.5 1 95.5 267 SER B O 1
ATOM 7415 N N . LYS B 1 268 ? -25.766 12.109 6.66 1 95.44 268 LYS B N 1
ATOM 7416 C CA . LYS B 1 268 ? -26.891 11.195 6.508 1 95.44 268 LYS B CA 1
ATOM 7417 C C . LYS B 1 268 ? -26.625 9.875 7.219 1 95.44 268 LYS B C 1
ATOM 7419 O O . LYS B 1 268 ? -27.531 9.031 7.32 1 95.44 268 LYS B O 1
ATOM 7424 N N . LEU B 1 269 ? -25.469 9.695 7.766 1 97.44 269 LEU B N 1
ATOM 7425 C CA . LEU B 1 269 ? -25.094 8.438 8.398 1 97.44 269 LEU B CA 1
ATOM 7426 C C . LEU B 1 269 ? -25.344 8.484 9.898 1 97.44 269 LEU B C 1
ATOM 7428 O O . LEU B 1 269 ? -25.328 9.555 10.508 1 97.44 269 LEU B O 1
ATOM 7432 N N . ASP B 1 270 ? -25.656 7.391 10.484 1 97.5 270 ASP B N 1
ATOM 7433 C CA . ASP B 1 270 ? -25.844 7.32 11.93 1 97.5 270 ASP B CA 1
ATOM 7434 C C . ASP B 1 270 ? -24.516 7.109 12.656 1 97.5 270 ASP B C 1
ATOM 7436 O O . ASP B 1 270 ? -23.484 6.887 12.016 1 97.5 270 ASP B O 1
ATOM 7440 N N . ALA B 1 271 ? -24.562 7.164 13.953 1 97.88 271 ALA B N 1
ATOM 7441 C CA . ALA B 1 271 ? -23.375 7.133 14.789 1 97.88 271 ALA B CA 1
ATOM 7442 C C . ALA B 1 271 ? -22.625 5.809 14.633 1 97.88 271 ALA B C 1
ATOM 7444 O O . ALA B 1 271 ? -21.391 5.781 14.578 1 97.88 271 ALA B O 1
ATOM 7445 N N . SER B 1 272 ? -23.344 4.742 14.523 1 97.12 272 SER B N 1
ATOM 7446 C CA . SER B 1 272 ? -22.719 3.43 14.391 1 97.12 272 SER B CA 1
ATOM 7447 C C . SER B 1 272 ? -21.922 3.33 13.094 1 97.12 272 SER B C 1
ATOM 7449 O O . SER B 1 272 ? -20.797 2.832 13.094 1 97.12 272 SER B O 1
ATOM 7451 N N . ALA B 1 273 ? -22.484 3.768 12.023 1 97.81 273 ALA B N 1
ATOM 7452 C CA . ALA B 1 273 ? -21.812 3.768 10.727 1 97.81 273 ALA B CA 1
ATOM 7453 C C . ALA B 1 273 ? -20.578 4.66 10.75 1 97.81 273 ALA B C 1
ATOM 7455 O O . ALA B 1 273 ? -19.516 4.273 10.258 1 97.81 273 ALA B O 1
ATOM 7456 N N . LEU B 1 274 ? -20.719 5.809 11.328 1 98.25 274 LEU B N 1
ATOM 7457 C CA . LEU B 1 274 ? -19.609 6.762 11.383 1 98.25 274 LEU B CA 1
ATOM 7458 C C . LEU B 1 274 ? -18.469 6.23 12.25 1 98.25 274 LEU B C 1
ATOM 7460 O O . LEU B 1 274 ? -17.297 6.523 12 1 98.25 274 LEU B O 1
ATOM 7464 N N . ALA B 1 275 ? -18.812 5.48 13.242 1 97.25 275 ALA B N 1
ATOM 7465 C CA . ALA B 1 275 ? -17.812 4.922 14.148 1 97.25 275 ALA B CA 1
ATOM 7466 C C . ALA B 1 275 ? -16.875 3.982 13.406 1 97.25 275 ALA B C 1
ATOM 7468 O O . ALA B 1 275 ? -15.742 3.754 13.844 1 97.25 275 ALA B O 1
ATOM 7469 N N . ALA B 1 276 ? -17.281 3.455 12.297 1 96 276 ALA B N 1
ATOM 7470 C CA . ALA B 1 276 ? -16.5 2.496 11.531 1 96 276 ALA B CA 1
ATOM 7471 C C . ALA B 1 276 ? -15.625 3.205 10.492 1 96 276 ALA B C 1
ATOM 7473 O O . ALA B 1 276 ? -14.875 2.559 9.758 1 96 276 ALA B O 1
ATOM 7474 N N . TRP B 1 277 ? -15.617 4.512 10.508 1 96.25 277 TRP B N 1
ATOM 7475 C CA . TRP B 1 277 ? -15.023 5.328 9.453 1 96.25 277 TRP B CA 1
ATOM 7476 C C . TRP B 1 277 ? -13.562 4.949 9.234 1 96.25 277 TRP B C 1
ATOM 7478 O O . TRP B 1 277 ? -13.148 4.715 8.094 1 96.25 277 TRP B O 1
ATOM 7488 N N . ASN B 1 278 ? -12.781 4.805 10.242 1 92.38 278 ASN B N 1
ATOM 7489 C CA . ASN B 1 278 ? -11.344 4.59 10.117 1 92.38 278 ASN B CA 1
ATOM 7490 C C . ASN B 1 278 ? -10.992 3.109 10.195 1 92.38 278 ASN B C 1
ATOM 7492 O O . ASN B 1 278 ? -9.836 2.734 10 1 92.38 278 ASN B O 1
ATOM 7496 N N . LYS B 1 279 ? -11.906 2.281 10.477 1 91.38 279 LYS B N 1
ATOM 7497 C CA . LYS B 1 279 ? -11.656 0.852 10.625 1 91.38 279 LYS B CA 1
ATOM 7498 C C . LYS B 1 279 ? -11.867 0.111 9.312 1 91.38 279 LYS B C 1
ATOM 7500 O O . LYS B 1 279 ? -11.211 -0.904 9.055 1 91.38 279 LYS B O 1
ATOM 7505 N N . VAL B 1 280 ? -12.734 0.604 8.578 1 94.25 280 VAL B N 1
ATOM 7506 C CA . VAL B 1 280 ? -13.141 -0.086 7.359 1 94.25 280 VAL B CA 1
ATOM 7507 C C . VAL B 1 280 ? -12.172 0.245 6.227 1 94.25 280 VAL B C 1
ATOM 7509 O O . VAL B 1 280 ? -11.75 1.395 6.078 1 94.25 280 VAL B O 1
ATOM 7512 N N . HIS B 1 281 ? -11.781 -0.798 5.562 1 93.19 281 HIS B N 1
ATOM 7513 C CA . HIS B 1 281 ? -10.867 -0.669 4.434 1 93.19 281 HIS B CA 1
ATOM 7514 C C . HIS B 1 281 ? -11.211 -1.658 3.328 1 93.19 281 HIS B C 1
ATOM 7516 O O . HIS B 1 281 ? -11.82 -2.697 3.586 1 93.19 281 HIS B O 1
ATOM 7522 N N . PHE B 1 282 ? -10.875 -1.242 2.094 1 97.25 282 PHE B N 1
ATOM 7523 C CA . PHE B 1 282 ? -10.977 -2.209 1.007 1 97.25 282 PHE B CA 1
ATOM 7524 C C . PHE B 1 282 ? -9.812 -2.062 0.037 1 97.25 282 PHE B C 1
ATOM 7526 O O . PHE B 1 282 ? -9.234 -0.982 -0.083 1 97.25 282 PHE B O 1
ATOM 7533 N N . ASP B 1 283 ? -9.445 -3.131 -0.582 1 97.5 283 ASP B N 1
ATOM 7534 C CA . ASP B 1 283 ? -8.484 -3.162 -1.681 1 97.5 283 ASP B CA 1
ATOM 7535 C C . ASP B 1 283 ? -9.195 -3.236 -3.029 1 97.5 283 ASP B C 1
ATOM 7537 O O . ASP B 1 283 ? -10.391 -3.543 -3.094 1 97.5 283 ASP B O 1
ATOM 7541 N N . ILE B 1 284 ? -8.484 -2.875 -4.078 1 98.5 284 ILE B N 1
ATOM 7542 C CA . ILE B 1 284 ? -9.039 -2.939 -5.43 1 98.5 284 ILE B CA 1
ATOM 7543 C C . ILE B 1 284 ? -8.328 -4.039 -6.223 1 98.5 284 ILE B C 1
ATOM 7545 O O . ILE B 1 284 ? -7.102 -4.129 -6.211 1 98.5 284 ILE B O 1
ATOM 7549 N N . LEU B 1 285 ? -9.086 -4.848 -6.848 1 98.31 285 LEU B N 1
ATOM 7550 C CA . LEU B 1 285 ? -8.562 -5.93 -7.68 1 98.31 285 LEU B CA 1
ATOM 7551 C C . LEU B 1 285 ? -9.055 -5.789 -9.117 1 98.31 285 LEU B C 1
ATOM 7553 O O . LEU B 1 285 ? -10.25 -5.637 -9.359 1 98.31 285 LEU B O 1
ATOM 7557 N N . VAL B 1 286 ? -8.156 -5.848 -10.078 1 97.75 286 VAL B N 1
ATOM 7558 C CA . VAL B 1 286 ? -8.477 -5.773 -11.492 1 97.75 286 VAL B CA 1
ATOM 7559 C C . VAL B 1 286 ? -7.758 -6.895 -12.25 1 97.75 286 VAL B C 1
ATOM 7561 O O . VAL B 1 286 ? -6.574 -7.141 -12.023 1 97.75 286 VAL B O 1
ATOM 7564 N N . GLN B 1 287 ? -8.414 -7.57 -13.07 1 94.44 287 GLN B N 1
ATOM 7565 C CA . GLN B 1 287 ? -7.82 -8.562 -13.969 1 94.44 287 GLN B CA 1
ATOM 7566 C C . GLN B 1 287 ? -7.645 -7.996 -15.375 1 94.44 287 GLN B C 1
ATOM 7568 O O . GLN B 1 287 ? -8.625 -7.68 -16.047 1 94.44 287 GLN B O 1
ATOM 7573 N N . ALA B 1 288 ? -6.453 -7.957 -15.812 1 94.12 288 ALA B N 1
ATOM 7574 C CA . ALA B 1 288 ? -6.172 -7.422 -17.141 1 94.12 288 ALA B CA 1
ATOM 7575 C C . ALA B 1 288 ? -6.516 -8.438 -18.219 1 94.12 288 ALA B C 1
ATOM 7577 O O . ALA B 1 288 ? -6.168 -9.617 -18.109 1 94.12 288 ALA B O 1
ATOM 7578 N N . PRO B 1 289 ? -7.184 -7.953 -19.281 1 90 289 PRO B N 1
ATOM 7579 C CA . PRO B 1 289 ? -7.438 -8.844 -20.406 1 90 289 PRO B CA 1
ATOM 7580 C C . PRO B 1 289 ? -6.188 -9.102 -21.25 1 90 289 PRO B C 1
ATOM 7582 O O . PRO B 1 289 ? -5.281 -8.266 -21.281 1 90 289 PRO B O 1
ATOM 7585 N N . PRO B 1 290 ? -6.18 -10.211 -21.844 1 87.69 290 PRO B N 1
ATOM 7586 C CA . PRO B 1 290 ? -5.016 -10.5 -22.672 1 87.69 290 PRO B CA 1
ATOM 7587 C C . PRO B 1 290 ? -4.898 -9.562 -23.875 1 87.69 290 PRO B C 1
ATOM 7589 O O . PRO B 1 290 ? -3.791 -9.234 -24.312 1 87.69 290 PRO B O 1
ATOM 7592 N N . VAL B 1 291 ? -6.051 -9.172 -24.375 1 83.38 291 VAL B N 1
ATOM 7593 C CA . VAL B 1 291 ? -6.043 -8.273 -25.531 1 83.38 291 VAL B CA 1
ATOM 7594 C C . VAL B 1 291 ? -7.004 -7.113 -25.297 1 83.38 291 VAL B C 1
ATOM 7596 O O . VAL B 1 291 ? -7.902 -7.203 -24.453 1 83.38 291 VAL B O 1
ATOM 7599 N N . GLY B 1 292 ? -6.742 -6.012 -26.016 1 81.75 292 GLY B N 1
ATOM 7600 C CA . GLY B 1 292 ? -7.641 -4.875 -25.906 1 81.75 292 GLY B CA 1
ATOM 7601 C C . GLY B 1 292 ? -7.508 -4.133 -24.594 1 81.75 292 GLY B C 1
ATOM 7602 O O . GLY B 1 292 ? -8.5 -3.879 -23.906 1 81.75 292 GLY B O 1
ATOM 7603 N N . THR B 1 293 ? -6.324 -3.736 -24.266 1 88.75 293 THR B N 1
ATOM 7604 C CA . THR B 1 293 ? -6.035 -3.229 -22.938 1 88.75 293 THR B CA 1
ATOM 7605 C C . THR B 1 293 ? -6.328 -1.733 -22.859 1 88.75 293 THR B C 1
ATOM 7607 O O . THR B 1 293 ? -6.078 -1.104 -21.828 1 88.75 293 THR B O 1
ATOM 7610 N N . ALA B 1 294 ? -6.906 -1.166 -23.906 1 91 294 ALA B N 1
ATOM 7611 C CA . ALA B 1 294 ? -7.277 0.246 -23.875 1 91 294 ALA B CA 1
ATOM 7612 C C . ALA B 1 294 ? -8.312 0.517 -22.797 1 91 294 ALA B C 1
ATOM 7614 O O . ALA B 1 294 ? -8.281 1.563 -22.141 1 91 294 ALA B O 1
ATOM 7615 N N . ASN B 1 295 ? -9.195 -0.427 -22.656 1 92.44 295 ASN B N 1
ATOM 7616 C CA . ASN B 1 295 ? -10.219 -0.305 -21.625 1 92.44 295 ASN B CA 1
ATOM 7617 C C . ASN B 1 295 ? -9.602 -0.263 -20.234 1 92.44 295 ASN B C 1
ATOM 7619 O O . ASN B 1 295 ? -10.023 0.525 -19.375 1 92.44 295 ASN B O 1
ATOM 7623 N N . LEU B 1 296 ? -8.656 -1.057 -20.047 1 95.94 296 LEU B N 1
ATOM 7624 C CA . LEU B 1 296 ? -7.988 -1.072 -18.75 1 95.94 296 LEU B CA 1
ATOM 7625 C C . LEU B 1 296 ? -7.297 0.26 -18.484 1 95.94 296 LEU B C 1
ATOM 7627 O O . LEU B 1 296 ? -7.348 0.772 -17.359 1 95.94 296 LEU B O 1
ATOM 7631 N N . GLN B 1 297 ? -6.648 0.816 -19.5 1 96.38 297 GLN B N 1
ATOM 7632 C CA . GLN B 1 297 ? -5.996 2.113 -19.359 1 96.38 297 GLN B CA 1
ATOM 7633 C C . GLN B 1 297 ? -7.004 3.197 -18.984 1 96.38 297 GLN B C 1
ATOM 7635 O O . GLN B 1 297 ? -6.723 4.051 -18.141 1 96.38 297 GLN B O 1
ATOM 7640 N N . ARG B 1 298 ? -8.133 3.104 -19.578 1 94.88 298 ARG B N 1
ATOM 7641 C CA . ARG B 1 298 ? -9.203 4.055 -19.281 1 94.88 298 ARG B CA 1
ATOM 7642 C C . ARG B 1 298 ? -9.672 3.924 -17.844 1 94.88 298 ARG B C 1
ATOM 7644 O O . ARG B 1 298 ? -9.867 4.926 -17.156 1 94.88 298 ARG B O 1
ATOM 7651 N N . LEU B 1 299 ? -9.883 2.727 -17.391 1 97.06 299 LEU B N 1
ATOM 7652 C CA . LEU B 1 299 ? -10.289 2.477 -16.016 1 97.06 299 LEU B CA 1
ATOM 7653 C C . LEU B 1 299 ? -9.258 3.035 -15.039 1 97.06 299 LEU B C 1
ATOM 7655 O O . LEU B 1 299 ? -9.609 3.762 -14.109 1 97.06 299 LEU B O 1
ATOM 7659 N N . LEU B 1 300 ? -7.969 2.734 -15.258 1 97.75 300 LEU B N 1
ATOM 7660 C CA . LEU B 1 300 ? -6.906 3.162 -14.352 1 97.75 300 LEU B CA 1
ATOM 7661 C C . LEU B 1 300 ? -6.797 4.684 -14.328 1 97.75 300 LEU B C 1
ATOM 7663 O O . LEU B 1 300 ? -6.598 5.277 -13.266 1 97.75 300 LEU B O 1
ATOM 7667 N N . THR B 1 301 ? -6.93 5.281 -15.461 1 96.56 301 THR B N 1
ATOM 7668 C CA . THR B 1 301 ? -6.891 6.738 -15.539 1 96.56 301 THR B CA 1
ATOM 7669 C C . THR B 1 301 ? -8.055 7.352 -14.766 1 96.56 301 THR B C 1
ATOM 7671 O O . THR B 1 301 ? -7.875 8.336 -14.047 1 96.56 301 THR B O 1
ATOM 7674 N N . SER B 1 302 ? -9.234 6.789 -14.922 1 96.56 302 SER B N 1
ATOM 7675 C CA . SER B 1 302 ? -10.406 7.301 -14.219 1 96.56 302 SER B CA 1
ATOM 7676 C C . SER B 1 302 ? -10.281 7.098 -12.711 1 96.56 302 SER B C 1
ATOM 7678 O O . SER B 1 302 ? -10.703 7.945 -11.93 1 96.56 302 SER B O 1
ATOM 7680 N N . LEU B 1 303 ? -9.719 5.965 -12.289 1 97.06 303 LEU B N 1
ATOM 7681 C CA . LEU B 1 303 ? -9.492 5.711 -10.875 1 97.06 303 LEU B CA 1
ATOM 7682 C C . LEU B 1 303 ? -8.555 6.762 -10.281 1 97.06 303 LEU B C 1
ATOM 7684 O O . LEU B 1 303 ? -8.789 7.242 -9.164 1 97.06 303 LEU B O 1
ATOM 7688 N N . ARG B 1 304 ? -7.543 7.086 -11 1 94.31 304 ARG B N 1
ATOM 7689 C CA . ARG B 1 304 ? -6.57 8.078 -10.555 1 94.31 304 ARG B CA 1
ATOM 7690 C C . ARG B 1 304 ? -7.234 9.43 -10.328 1 94.31 304 ARG B C 1
ATOM 7692 O O . ARG B 1 304 ? -6.871 10.164 -9.406 1 94.31 304 ARG B O 1
ATOM 7699 N N . LYS B 1 305 ? -8.219 9.75 -11.047 1 93.12 305 LYS B N 1
ATOM 7700 C CA . LYS B 1 305 ? -8.875 11.047 -11.008 1 93.12 305 LYS B CA 1
ATOM 7701 C C . LYS B 1 305 ? -9.984 11.078 -9.961 1 93.12 305 LYS B C 1
ATOM 7703 O O . LYS B 1 305 ? -10.43 12.148 -9.547 1 93.12 305 LYS B O 1
ATOM 7708 N N . ALA B 1 306 ? -10.453 9.938 -9.578 1 94.62 306 ALA B N 1
ATOM 7709 C CA . ALA B 1 306 ? -11.57 9.852 -8.648 1 94.62 306 ALA B CA 1
ATOM 7710 C C . ALA B 1 306 ? -11.203 10.453 -7.297 1 94.62 306 ALA B C 1
ATOM 7712 O O . ALA B 1 306 ? -10.047 10.391 -6.871 1 94.62 306 ALA B O 1
ATOM 7713 N N . ASP B 1 307 ? -12.234 11.047 -6.641 1 93.81 307 ASP B N 1
ATOM 7714 C CA . ASP B 1 307 ? -12.055 11.68 -5.34 1 93.81 307 ASP B CA 1
ATOM 7715 C C . ASP B 1 307 ? -11.789 10.641 -4.254 1 93.81 307 ASP B C 1
ATOM 7717 O O . ASP B 1 307 ? -12.625 9.766 -4.012 1 93.81 307 ASP B O 1
ATOM 7721 N N . LYS B 1 308 ? -10.672 10.758 -3.613 1 92.12 308 LYS B N 1
ATOM 7722 C CA . LYS B 1 308 ? -10.297 9.789 -2.592 1 92.12 308 LYS B CA 1
ATOM 7723 C C . LYS B 1 308 ? -10.266 10.43 -1.207 1 92.12 308 LYS B C 1
ATOM 7725 O O . LYS B 1 308 ? -9.641 9.906 -0.286 1 92.12 308 LYS B O 1
ATOM 7730 N N . SER B 1 309 ? -10.922 11.453 -1.032 1 89.81 309 SER B N 1
ATOM 7731 C CA . SER B 1 309 ? -10.852 12.242 0.19 1 89.81 309 SER B CA 1
ATOM 7732 C C . SER B 1 309 ? -11.484 11.508 1.364 1 89.81 309 SER B C 1
ATOM 7734 O O . SER B 1 309 ? -11.117 11.727 2.518 1 89.81 309 SER B O 1
ATOM 7736 N N . ALA B 1 310 ? -12.398 10.656 1.055 1 89.75 310 ALA B N 1
ATOM 7737 C CA . ALA B 1 310 ? -13.148 9.992 2.119 1 89.75 310 ALA B CA 1
ATOM 7738 C C . ALA B 1 310 ? -12.453 8.711 2.562 1 89.75 310 ALA B C 1
ATOM 7740 O O . ALA B 1 310 ? -12.883 8.062 3.52 1 89.75 310 ALA B O 1
ATOM 7741 N N . LEU B 1 311 ? -11.453 8.344 1.853 1 90.56 311 LEU B N 1
ATOM 7742 C CA . LEU B 1 311 ? -10.883 7.035 2.145 1 90.56 311 LEU B CA 1
ATOM 7743 C C . LEU B 1 311 ? -9.367 7.109 2.232 1 90.56 311 LEU B C 1
ATOM 7745 O O . LEU B 1 311 ? -8.758 8.07 1.746 1 90.56 311 LEU B O 1
ATOM 7749 N N . SER B 1 312 ? -8.852 6.156 3.045 1 89.38 312 SER B N 1
ATOM 7750 C CA . SER B 1 312 ? -7.434 5.852 2.859 1 89.38 312 SER B CA 1
ATOM 7751 C C . SER B 1 312 ? -7.188 5.168 1.521 1 89.38 312 SER B C 1
ATOM 7753 O O . SER B 1 312 ? -7.957 4.293 1.113 1 89.38 312 SER B O 1
ATOM 7755 N N . VAL B 1 313 ? -6.188 5.59 0.83 1 92 313 VAL B N 1
ATOM 7756 C CA . VAL B 1 313 ? -5.945 5.094 -0.52 1 92 313 VAL B CA 1
ATOM 7757 C C . VAL B 1 313 ? -5.844 3.568 -0.498 1 92 313 VAL B C 1
ATOM 7759 O O . VAL B 1 313 ? -5.012 3.008 0.222 1 92 313 VAL B O 1
ATOM 7762 N N . PRO B 1 314 ? -6.691 2.938 -1.243 1 94.88 314 PRO B N 1
ATOM 7763 C CA . PRO B 1 314 ? -6.664 1.475 -1.281 1 94.88 314 PRO B CA 1
ATOM 7764 C C . PRO B 1 314 ? -5.512 0.929 -2.123 1 94.88 314 PRO B C 1
ATOM 7766 O O . PRO B 1 314 ? -5.055 1.594 -3.057 1 94.88 314 PRO B O 1
ATOM 7769 N N . GLN B 1 315 ? -5.121 -0.249 -1.721 1 95.81 315 GLN B N 1
ATOM 7770 C CA . GLN B 1 315 ? -4.164 -0.957 -2.568 1 95.81 315 GLN B CA 1
ATOM 7771 C C . GLN B 1 315 ? -4.809 -1.383 -3.885 1 95.81 315 GLN B C 1
ATOM 7773 O O . GLN B 1 315 ? -5.926 -1.907 -3.895 1 95.81 315 GLN B O 1
ATOM 7778 N N . LEU B 1 316 ? -4.16 -1.054 -4.984 1 97.62 316 LEU B N 1
ATOM 7779 C CA . LEU B 1 316 ? -4.621 -1.445 -6.312 1 97.62 316 LEU B CA 1
ATOM 7780 C C . LEU B 1 316 ? -3.771 -2.584 -6.867 1 97.62 316 LEU B C 1
ATOM 7782 O O . LEU B 1 316 ? -2.57 -2.416 -7.09 1 97.62 316 LEU B O 1
ATOM 7786 N N . THR B 1 317 ? -4.305 -3.748 -7.039 1 97.94 317 THR B N 1
ATOM 7787 C CA . THR B 1 317 ? -3.609 -4.902 -7.602 1 97.94 317 THR B CA 1
ATOM 7788 C C . THR B 1 317 ? -4.117 -5.203 -9.008 1 97.94 317 THR B C 1
ATOM 7790 O O . THR B 1 317 ? -5.32 -5.344 -9.227 1 97.94 317 THR B O 1
ATOM 7793 N N . VAL B 1 318 ? -3.254 -5.301 -9.938 1 97.62 318 VAL B N 1
ATOM 7794 C CA . VAL B 1 318 ? -3.588 -5.652 -11.312 1 97.62 318 VAL B CA 1
ATOM 7795 C C . VAL B 1 318 ? -2.941 -6.984 -11.68 1 97.62 318 VAL B C 1
ATOM 7797 O O . VAL B 1 318 ? -1.72 -7.133 -11.602 1 97.62 318 VAL B O 1
ATOM 7800 N N . GLU B 1 319 ? -3.691 -7.953 -12.031 1 96.62 319 GLU B N 1
ATOM 7801 C CA . GLU B 1 319 ? -3.205 -9.234 -12.531 1 96.62 319 GLU B CA 1
ATOM 7802 C C . GLU B 1 319 ? -2.955 -9.18 -14.039 1 96.62 319 GLU B C 1
ATOM 7804 O O . GLU B 1 319 ? -3.889 -9.008 -14.82 1 96.62 319 GLU B O 1
ATOM 7809 N N . LEU B 1 320 ? -1.753 -9.43 -14.391 1 96.44 320 LEU B N 1
ATOM 7810 C CA . LEU B 1 320 ? -1.358 -9.328 -15.789 1 96.44 320 LEU B CA 1
ATOM 7811 C C . LEU B 1 320 ? -1.312 -10.711 -16.438 1 96.44 320 LEU B C 1
ATOM 7813 O O . LEU B 1 320 ? -0.966 -11.695 -15.797 1 96.44 320 LEU B O 1
ATOM 7817 N N . PRO B 1 321 ? -1.664 -10.727 -17.703 1 94.25 321 PRO B N 1
ATOM 7818 C CA . PRO B 1 321 ? -1.522 -11.969 -18.469 1 94.25 321 PRO B CA 1
ATOM 7819 C C . PRO B 1 321 ? -0.067 -12.305 -18.781 1 94.25 321 PRO B C 1
ATOM 7821 O O . PRO B 1 321 ? 0.831 -11.516 -18.5 1 94.25 321 PRO B O 1
ATOM 7824 N N . PRO B 1 322 ? 0.163 -13.508 -19.25 1 92.62 322 PRO B N 1
ATOM 7825 C CA . PRO B 1 322 ? 1.543 -13.906 -19.547 1 92.62 322 PRO B CA 1
ATOM 7826 C C . PRO B 1 322 ? 2.211 -13 -20.578 1 92.62 322 PRO B C 1
ATOM 7828 O O . PRO B 1 322 ? 3.41 -12.719 -20.469 1 92.62 322 PRO B O 1
ATOM 7831 N N . VAL B 1 323 ? 1.435 -12.602 -21.516 1 91.5 323 VAL B N 1
ATOM 7832 C CA . VAL B 1 323 ? 1.945 -11.664 -22.516 1 91.5 323 VAL B CA 1
ATOM 7833 C C . VAL B 1 323 ? 1.298 -10.297 -22.312 1 91.5 323 VAL B C 1
ATOM 7835 O O . VAL B 1 323 ? 0.073 -10.164 -22.391 1 91.5 323 VAL B O 1
ATOM 7838 N N . VAL B 1 324 ? 2.121 -9.336 -22.109 1 92.31 324 VAL B N 1
ATOM 7839 C CA . VAL B 1 324 ? 1.63 -7.98 -21.891 1 92.31 324 VAL B CA 1
ATOM 7840 C C . VAL B 1 324 ? 1.868 -7.137 -23.141 1 92.31 324 VAL B C 1
ATOM 7842 O O . VAL B 1 324 ? 3 -7.039 -23.625 1 92.31 324 VAL B O 1
ATOM 7845 N N . GLU B 1 325 ? 0.809 -6.527 -23.594 1 92.31 325 GLU B N 1
ATOM 7846 C CA . GLU B 1 325 ? 0.934 -5.645 -24.75 1 92.31 325 GLU B CA 1
ATOM 7847 C C . GLU B 1 325 ? 1.844 -4.457 -24.438 1 92.31 325 GLU B C 1
ATOM 7849 O O . GLU B 1 325 ? 1.806 -3.908 -23.344 1 92.31 325 GLU B O 1
ATOM 7854 N N . LYS B 1 326 ? 2.605 -4.082 -25.438 1 91.31 326 LYS B N 1
ATOM 7855 C CA . LYS B 1 326 ? 3.59 -3.018 -25.281 1 91.31 326 LYS B CA 1
ATOM 7856 C C . LYS B 1 326 ? 2.928 -1.724 -24.812 1 91.31 326 LYS B C 1
ATOM 7858 O O . LYS B 1 326 ? 3.41 -1.072 -23.875 1 91.31 326 LYS B O 1
ATOM 7863 N N . PRO B 1 327 ? 1.753 -1.396 -25.375 1 93.06 327 PRO B N 1
ATOM 7864 C CA . PRO B 1 327 ? 1.129 -0.156 -24.906 1 93.06 327 PRO B CA 1
ATOM 7865 C C . PRO B 1 327 ? 0.772 -0.198 -23.422 1 93.06 327 PRO B C 1
ATOM 7867 O O . PRO B 1 327 ? 0.919 0.806 -22.719 1 93.06 327 PRO B O 1
ATOM 7870 N N . LEU B 1 328 ? 0.268 -1.293 -23 1 94.38 328 LEU B N 1
ATOM 7871 C CA . LEU B 1 328 ? -0.069 -1.417 -21.594 1 94.38 328 LEU B CA 1
ATOM 7872 C C . LEU B 1 328 ? 1.184 -1.338 -20.719 1 94.38 328 LEU B C 1
ATOM 7874 O O . LEU B 1 328 ? 1.184 -0.676 -19.688 1 94.38 328 LEU B O 1
ATOM 7878 N N . GLY B 1 329 ? 2.201 -2.014 -21.141 1 93.88 329 GLY B N 1
ATOM 7879 C CA . GLY B 1 329 ? 3.463 -1.943 -20.422 1 93.88 329 GLY B CA 1
ATOM 7880 C C . GLY B 1 329 ? 3.98 -0.527 -20.266 1 93.88 329 GLY B C 1
ATOM 7881 O O . GLY B 1 329 ? 4.395 -0.131 -19.172 1 93.88 329 GLY B O 1
ATOM 7882 N N . ASN B 1 330 ? 3.961 0.212 -21.297 1 94 330 ASN B N 1
ATOM 7883 C CA . ASN B 1 330 ? 4.398 1.604 -21.281 1 94 330 ASN B CA 1
ATOM 7884 C C . ASN B 1 330 ? 3.527 2.453 -20.359 1 94 330 ASN B C 1
ATOM 7886 O O . ASN B 1 330 ? 4.039 3.289 -19.609 1 94 330 ASN B O 1
ATOM 7890 N N . PHE B 1 331 ? 2.289 2.236 -20.453 1 95.88 331 PHE B N 1
ATOM 7891 C CA . PHE B 1 331 ? 1.35 2.967 -19.609 1 95.88 331 PHE B CA 1
ATOM 7892 C C . PHE B 1 331 ? 1.636 2.713 -18.141 1 95.88 331 PHE B C 1
ATOM 7894 O O . PHE B 1 331 ? 1.697 3.65 -17.344 1 95.88 331 PHE B O 1
ATOM 7901 N N . LEU B 1 332 ? 1.817 1.479 -17.797 1 95.06 332 LEU B N 1
ATOM 7902 C CA . LEU B 1 332 ? 2.002 1.085 -16.406 1 95.06 332 LEU B CA 1
ATOM 7903 C C . LEU B 1 332 ? 3.324 1.616 -15.867 1 95.06 332 LEU B C 1
ATOM 7905 O O . LEU B 1 332 ? 3.439 1.897 -14.672 1 95.06 332 LEU B O 1
ATOM 7909 N N . SER B 1 333 ? 4.289 1.736 -16.688 1 92.25 333 SER B N 1
ATOM 7910 C CA . SER B 1 333 ? 5.59 2.25 -16.266 1 92.25 333 SER B CA 1
ATOM 7911 C C . SER B 1 333 ? 5.488 3.689 -15.781 1 92.25 333 SER B C 1
ATOM 7913 O O . SER B 1 333 ? 6.285 4.125 -14.945 1 92.25 333 SER B O 1
ATOM 7915 N N . GLY B 1 334 ? 4.535 4.422 -16.25 1 90.31 334 GLY B N 1
ATOM 7916 C CA . GLY B 1 334 ? 4.359 5.812 -15.867 1 90.31 334 GLY B CA 1
ATOM 7917 C C . GLY B 1 334 ? 3.158 6.035 -14.969 1 90.31 334 GLY B C 1
ATOM 7918 O O . GLY B 1 334 ? 2.895 7.164 -14.547 1 90.31 334 GLY B O 1
ATOM 7919 N N . PHE B 1 335 ? 2.504 5.004 -14.734 1 93.75 335 PHE B N 1
ATOM 7920 C CA . PHE B 1 335 ? 1.28 5.121 -13.945 1 93.75 335 PHE B CA 1
ATOM 7921 C C . PHE B 1 335 ? 1.597 5.152 -12.453 1 93.75 335 PHE B C 1
ATOM 7923 O O . PHE B 1 335 ? 2.289 4.27 -11.945 1 93.75 335 PHE B O 1
ATOM 7930 N N . HIS B 1 336 ? 1.083 6.195 -11.797 1 90.25 336 HIS B N 1
ATOM 7931 C CA . HIS B 1 336 ? 1.303 6.34 -10.367 1 90.25 336 HIS B CA 1
ATOM 7932 C C . HIS B 1 336 ? -0.011 6.258 -9.594 1 90.25 336 HIS B C 1
ATOM 7934 O O . HIS B 1 336 ? -0.991 6.914 -9.961 1 90.25 336 HIS B O 1
ATOM 7940 N N . TRP B 1 337 ? -0.054 5.406 -8.672 1 92.5 337 TRP B N 1
ATOM 7941 C CA . TRP B 1 337 ? -1.196 5.238 -7.777 1 92.5 337 TRP B CA 1
ATOM 7942 C C . TRP B 1 337 ? -0.757 5.273 -6.316 1 92.5 337 TRP B C 1
ATOM 7944 O O . TRP B 1 337 ? -0.027 4.387 -5.863 1 92.5 337 TRP B O 1
ATOM 7954 N N . PRO B 1 338 ? -1.104 6.336 -5.484 1 89.12 338 PRO B N 1
ATOM 7955 C CA . PRO B 1 338 ? -1.896 7.5 -5.891 1 89.12 338 PRO B CA 1
ATOM 7956 C C . PRO B 1 338 ? -1.074 8.531 -6.66 1 89.12 338 PRO B C 1
ATOM 7958 O O . PRO B 1 338 ? 0.151 8.422 -6.738 1 89.12 338 PRO B O 1
ATOM 7961 N N . SER B 1 339 ? -1.826 9.445 -7.277 1 83 339 SER B N 1
ATOM 7962 C CA . SER B 1 339 ? -1.126 10.5 -8 1 83 339 SER B CA 1
ATOM 7963 C C . SER B 1 339 ? -0.373 11.422 -7.047 1 83 339 SER B C 1
ATOM 7965 O O . SER B 1 339 ? -0.705 11.5 -5.859 1 83 339 SER B O 1
ATOM 7967 N N . LYS B 1 340 ? 0.621 11.961 -7.566 1 70.25 340 LYS B N 1
ATOM 7968 C CA . LYS B 1 340 ? 1.392 12.914 -6.773 1 70.25 340 LYS B CA 1
ATOM 7969 C C . LYS B 1 340 ? 0.587 14.188 -6.508 1 70.25 340 LYS B C 1
ATOM 7971 O O . LYS B 1 340 ? 0 14.758 -7.426 1 70.25 340 LYS B O 1
ATOM 7976 N N . ALA B 1 341 ? 0.25 14.297 -5.281 1 62.31 341 ALA B N 1
ATOM 7977 C CA . ALA B 1 341 ? -0.497 15.5 -4.941 1 62.31 341 ALA B CA 1
ATOM 7978 C C . ALA B 1 341 ? 0.446 16.641 -4.578 1 62.31 341 ALA B C 1
ATOM 7980 O O . ALA B 1 341 ? 1.553 16.422 -4.086 1 62.31 341 ALA B O 1
ATOM 7981 N N . SER B 1 342 ? -0.014 17.734 -5 1 53.31 342 SER B N 1
ATOM 7982 C CA . SER B 1 342 ? 0.735 18.953 -4.699 1 53.31 342 SER B CA 1
ATOM 7983 C C . SER B 1 342 ? 0.925 19.125 -3.197 1 53.31 342 SER B C 1
ATOM 7985 O O . SER B 1 342 ? 0.004 18.875 -2.416 1 53.31 342 SER B O 1
ATOM 7987 N N . GLY B 1 343 ? 2.053 19.422 -2.85 1 56.22 343 GLY B N 1
ATOM 7988 C CA . GLY B 1 343 ? 2.383 19.828 -1.493 1 56.22 343 GLY B CA 1
ATOM 7989 C C . GLY B 1 343 ? 2.535 18.656 -0.539 1 56.22 343 GLY B C 1
ATOM 7990 O O . GLY B 1 343 ? 2.707 18.859 0.666 1 56.22 343 GLY B O 1
ATOM 7991 N N . GLN B 1 344 ? 2.305 17.562 -1.062 1 62.78 344 GLN B N 1
ATOM 7992 C CA . GLN B 1 344 ? 2.367 16.438 -0.135 1 62.78 344 GLN B CA 1
ATOM 7993 C C . GLN B 1 344 ? 3.639 15.617 -0.344 1 62.78 344 GLN B C 1
ATOM 7995 O O . GLN B 1 344 ? 4.262 15.688 -1.406 1 62.78 344 GLN B O 1
ATOM 8000 N N . LEU B 1 345 ? 4.074 15.078 0.777 1 62.75 345 LEU B N 1
ATOM 8001 C CA . LEU B 1 345 ? 5.227 14.188 0.807 1 62.75 345 LEU B CA 1
ATOM 8002 C C . LEU B 1 345 ? 5.031 13.016 -0.148 1 62.75 345 LEU B C 1
ATOM 8004 O O . LEU B 1 345 ? 3.898 12.641 -0.459 1 62.75 345 LEU B O 1
ATOM 8008 N N . PRO B 1 346 ? 6.195 12.594 -0.609 1 60.94 346 PRO B N 1
ATOM 8009 C CA . PRO B 1 346 ? 6.117 11.391 -1.448 1 60.94 346 PRO B CA 1
ATOM 8010 C C . PRO B 1 346 ? 5.324 10.266 -0.792 1 60.94 346 PRO B C 1
ATOM 8012 O O . PRO B 1 346 ? 5.551 9.945 0.378 1 60.94 346 PRO B O 1
ATOM 8015 N N . GLN B 1 347 ? 4.355 9.906 -1.525 1 71.69 347 GLN B N 1
ATOM 8016 C CA . GLN B 1 347 ? 3.443 8.891 -1.009 1 71.69 347 GLN B CA 1
ATOM 8017 C C . GLN B 1 347 ? 3.916 7.484 -1.379 1 71.69 347 GLN B C 1
ATOM 8019 O O . GLN B 1 347 ? 4.707 7.316 -2.309 1 71.69 347 GLN B O 1
ATOM 8024 N N . SER B 1 348 ? 3.617 6.504 -0.53 1 83.31 348 SER B N 1
ATOM 8025 C CA . SER B 1 348 ? 3.885 5.09 -0.78 1 83.31 348 SER B CA 1
ATOM 8026 C C . SER B 1 348 ? 3.211 4.621 -2.066 1 83.31 348 SER B C 1
ATOM 8028 O O . SER B 1 348 ? 2.162 5.141 -2.449 1 83.31 348 SER B O 1
ATOM 8030 N N . GLN B 1 349 ? 3.918 3.805 -2.721 1 88.94 349 GLN B N 1
ATOM 8031 C CA . GLN B 1 349 ? 3.359 3.203 -3.928 1 88.94 349 GLN B CA 1
ATOM 8032 C C . GLN B 1 349 ? 2.301 2.158 -3.584 1 88.94 349 GLN B C 1
ATOM 8034 O O . GLN B 1 349 ? 2.6 1.158 -2.928 1 88.94 349 GLN B O 1
ATOM 8039 N N . MET B 1 350 ? 1.114 2.445 -4.066 1 94.12 350 MET B N 1
ATOM 8040 C CA . MET B 1 350 ? -0.006 1.579 -3.713 1 94.12 350 MET B CA 1
ATOM 8041 C C . MET B 1 350 ? -0.445 0.738 -4.906 1 94.12 350 MET B C 1
ATOM 8043 O O . MET B 1 350 ? -1.59 0.287 -4.969 1 94.12 350 MET B O 1
ATOM 8047 N N . LEU B 1 351 ? 0.393 0.572 -5.887 1 95.19 351 LEU B N 1
ATOM 8048 C CA . LEU B 1 351 ? 0.145 -0.277 -7.047 1 95.19 351 LEU B CA 1
ATOM 8049 C C . LEU B 1 351 ? 0.931 -1.58 -6.941 1 95.19 351 LEU B C 1
ATOM 8051 O O . LEU B 1 351 ? 2.137 -1.564 -6.691 1 95.19 351 LEU B O 1
ATOM 8055 N N . SER B 1 352 ? 0.284 -2.662 -7.047 1 96.31 352 SER B N 1
ATOM 8056 C CA . SER B 1 352 ? 0.898 -3.984 -7.105 1 96.31 352 SER B CA 1
ATOM 8057 C C . SER B 1 352 ? 0.567 -4.688 -8.422 1 96.31 352 SER B C 1
ATOM 8059 O O . SER B 1 352 ? -0.599 -4.762 -8.812 1 96.31 352 SER B O 1
ATOM 8061 N N . LEU B 1 353 ? 1.576 -5.133 -9.086 1 97.19 353 LEU B N 1
ATOM 8062 C CA . LEU B 1 353 ? 1.408 -5.875 -10.336 1 97.19 353 LEU B CA 1
ATOM 8063 C C . LEU B 1 353 ? 1.826 -7.328 -10.164 1 97.19 353 LEU B C 1
ATOM 8065 O O . LEU B 1 353 ? 2.82 -7.621 -9.492 1 97.19 353 LEU B O 1
ATOM 8069 N N . ARG B 1 354 ? 1.051 -8.18 -10.688 1 96.12 354 ARG B N 1
ATOM 8070 C CA . ARG B 1 354 ? 1.36 -9.602 -10.711 1 96.12 354 ARG B CA 1
ATOM 8071 C C . ARG B 1 354 ? 1.349 -10.141 -12.141 1 96.12 354 ARG B C 1
ATOM 8073 O O . ARG B 1 354 ? 0.319 -10.094 -12.82 1 96.12 354 ARG B O 1
ATOM 8080 N N . HIS B 1 355 ? 2.426 -10.656 -12.523 1 96.56 355 HIS B N 1
ATOM 8081 C CA . HIS B 1 355 ? 2.604 -11.102 -13.906 1 96.56 355 HIS B CA 1
ATOM 8082 C C . HIS B 1 355 ? 2.646 -12.625 -13.984 1 96.56 355 HIS B C 1
ATOM 8084 O O . HIS B 1 355 ? 3.58 -13.25 -13.484 1 96.56 355 HIS B O 1
ATOM 8090 N N . ARG B 1 356 ? 1.702 -13.211 -14.703 1 95.94 356 ARG B N 1
ATOM 8091 C CA . ARG B 1 356 ? 1.594 -14.656 -14.805 1 95.94 356 ARG B CA 1
ATOM 8092 C C . ARG B 1 356 ? 2.711 -15.227 -15.672 1 95.94 356 ARG B C 1
ATOM 8094 O O . ARG B 1 356 ? 3.062 -14.648 -16.703 1 95.94 356 ARG B O 1
ATOM 8101 N N . ILE B 1 357 ? 3.256 -16.359 -15.273 1 94.38 357 ILE B N 1
ATOM 8102 C CA . ILE B 1 357 ? 4.379 -16.984 -15.969 1 94.38 357 ILE B CA 1
ATOM 8103 C C . ILE B 1 357 ? 3.857 -18 -16.984 1 94.38 357 ILE B C 1
ATOM 8105 O O . ILE B 1 357 ? 4.297 -18.016 -18.141 1 94.38 357 ILE B O 1
ATOM 8109 N N . SER B 1 358 ? 2.879 -18.797 -16.578 1 88.5 358 SER B N 1
ATOM 8110 C CA . SER B 1 358 ? 2.396 -19.875 -17.438 1 88.5 358 SER B CA 1
ATOM 8111 C C . SER B 1 358 ? 1.714 -19.328 -18.688 1 88.5 358 SER B C 1
ATOM 8113 O O . SER B 1 358 ? 0.799 -18.5 -18.594 1 88.5 358 SER B O 1
ATOM 8115 N N . SER B 1 359 ? 2.131 -19.828 -19.781 1 85.31 359 SER B N 1
ATOM 8116 C CA . SER B 1 359 ? 1.573 -19.359 -21.047 1 85.31 359 SER B CA 1
ATOM 8117 C C . SER B 1 359 ? 0.339 -20.156 -21.438 1 85.31 359 SER B C 1
ATOM 8119 O O . SER B 1 359 ? -0.391 -19.781 -22.359 1 85.31 359 SER B O 1
ATOM 8121 N N . ARG B 1 360 ? 0.142 -21.109 -20.719 1 84.38 360 ARG B N 1
ATOM 8122 C CA . ARG B 1 360 ? -1.022 -21.938 -21.016 1 84.38 360 ARG B CA 1
ATOM 8123 C C . ARG B 1 360 ? -2.316 -21.203 -20.688 1 84.38 360 ARG B C 1
ATOM 8125 O O . ARG B 1 360 ? -2.383 -20.469 -19.688 1 84.38 360 ARG B O 1
ATOM 8132 N N . LYS B 1 361 ? -3.244 -21.484 -21.625 1 86.12 361 LYS B N 1
ATOM 8133 C CA . LYS B 1 361 ? -4.562 -20.906 -21.359 1 86.12 361 LYS B CA 1
ATOM 8134 C C . LYS B 1 361 ? -5.137 -21.453 -20.047 1 86.12 361 LYS B C 1
ATOM 8136 O O . LYS B 1 361 ? -5.078 -22.656 -19.781 1 86.12 361 LYS B O 1
ATOM 8141 N N . MET B 1 362 ? -5.676 -20.578 -19.344 1 90 362 MET B N 1
ATOM 8142 C CA . MET B 1 362 ? -6.234 -20.984 -18.047 1 90 362 MET B CA 1
ATOM 8143 C C . MET B 1 362 ? -7.578 -21.672 -18.234 1 90 362 MET B C 1
ATOM 8145 O O . MET B 1 362 ? -8.383 -21.266 -19.078 1 90 362 MET B O 1
ATOM 8149 N N . ASP B 1 363 ? -7.793 -22.656 -17.438 1 91.88 363 ASP B N 1
ATOM 8150 C CA . ASP B 1 363 ? -9.125 -23.25 -17.375 1 91.88 363 ASP B CA 1
ATOM 8151 C C . ASP B 1 363 ? -9.977 -22.562 -16.297 1 91.88 363 ASP B C 1
ATOM 8153 O O . ASP B 1 363 ? -9.531 -21.609 -15.664 1 91.88 363 ASP B O 1
ATOM 8157 N N . GLU B 1 364 ? -11.234 -23 -16.219 1 92.94 364 GLU B N 1
ATOM 8158 C CA . GLU B 1 364 ? -12.18 -22.359 -15.305 1 92.94 364 GLU B CA 1
ATOM 8159 C C . GLU B 1 364 ? -11.711 -22.469 -13.859 1 92.94 364 GLU B C 1
ATOM 8161 O O . GLU B 1 364 ? -11.82 -21.516 -13.086 1 92.94 364 GLU B O 1
ATOM 8166 N N . GLU B 1 365 ? -11.18 -23.625 -13.508 1 92.62 365 GLU B N 1
ATOM 8167 C CA . GLU B 1 365 ? -10.711 -23.844 -12.148 1 92.62 365 GLU B CA 1
ATOM 8168 C C . GLU B 1 365 ? -9.492 -22.984 -11.828 1 92.62 365 GLU B C 1
ATOM 8170 O O . GLU B 1 365 ? -9.461 -22.297 -10.797 1 92.62 365 GLU B O 1
ATOM 8175 N N . GLU B 1 366 ? -8.578 -22.984 -12.719 1 92.56 366 GLU B N 1
ATOM 8176 C CA . GLU B 1 366 ? -7.344 -22.234 -12.523 1 92.56 366 GLU B CA 1
ATOM 8177 C C . GLU B 1 366 ? -7.625 -20.734 -12.43 1 92.56 366 GLU B C 1
ATOM 8179 O O . GLU B 1 366 ? -7.047 -20.047 -11.594 1 92.56 366 GLU B O 1
ATOM 8184 N N . SER B 1 367 ? -8.445 -20.266 -13.273 1 94.56 367 SER B N 1
ATOM 8185 C CA . SER B 1 367 ? -8.781 -18.859 -13.281 1 94.56 367 SER B CA 1
ATOM 8186 C C . SER B 1 367 ? -9.461 -18.438 -11.977 1 94.56 367 SER B C 1
ATOM 8188 O O . SER B 1 367 ? -9.18 -17.375 -11.43 1 94.56 367 SER B O 1
ATOM 8190 N N . SER B 1 368 ? -10.383 -19.266 -11.508 1 96.06 368 SER B N 1
ATOM 8191 C CA . SER B 1 368 ? -11.086 -18.984 -10.258 1 96.06 368 SER B CA 1
ATOM 8192 C C . SER B 1 368 ? -10.141 -19 -9.07 1 96.06 368 SER B C 1
ATOM 8194 O O . SER B 1 368 ? -10.227 -18.141 -8.18 1 96.06 368 SER B O 1
ATOM 8196 N N . VAL B 1 369 ? -9.219 -19.969 -9.07 1 95.56 369 VAL B N 1
ATOM 8197 C CA . VAL B 1 369 ? -8.25 -20.109 -7.992 1 95.56 369 VAL B CA 1
ATOM 8198 C C . VAL B 1 369 ? -7.34 -18.875 -7.969 1 95.56 369 VAL B C 1
ATOM 8200 O O . VAL B 1 369 ? -7.109 -18.281 -6.91 1 95.56 369 VAL B O 1
ATOM 8203 N N . ARG B 1 370 ? -6.82 -18.516 -9.078 1 94.5 370 ARG B N 1
ATOM 8204 C CA . ARG B 1 370 ? -5.941 -17.344 -9.172 1 94.5 370 ARG B CA 1
ATOM 8205 C C . ARG B 1 370 ? -6.645 -16.078 -8.695 1 94.5 370 ARG B C 1
ATOM 8207 O O . ARG B 1 370 ? -6.047 -15.25 -8.016 1 94.5 370 ARG B O 1
ATOM 8214 N N . PHE B 1 371 ? -7.898 -15.961 -9.07 1 96.44 371 PHE B N 1
ATOM 8215 C CA . PHE B 1 371 ? -8.703 -14.812 -8.664 1 96.44 371 PHE B CA 1
ATOM 8216 C C . PHE B 1 371 ? -8.859 -14.766 -7.148 1 96.44 371 PHE B C 1
ATOM 8218 O O . PHE B 1 371 ? -8.602 -13.734 -6.523 1 96.44 371 PHE B O 1
ATOM 8225 N N . LEU B 1 372 ? -9.219 -15.805 -6.547 1 97.38 372 LEU B N 1
ATOM 8226 C CA . LEU B 1 372 ? -9.516 -15.852 -5.121 1 97.38 372 LEU B CA 1
ATOM 8227 C C . LEU B 1 372 ? -8.242 -15.711 -4.297 1 97.38 372 LEU B C 1
ATOM 8229 O O . LEU B 1 372 ? -8.273 -15.195 -3.178 1 97.38 372 LEU B O 1
ATOM 8233 N N . GLU B 1 373 ? -7.102 -16.125 -4.824 1 96.81 373 GLU B N 1
ATOM 8234 C CA . GLU B 1 373 ? -5.828 -16.047 -4.113 1 96.81 373 GLU B CA 1
ATOM 8235 C C . GLU B 1 373 ? -5.254 -14.625 -4.176 1 96.81 373 GLU B C 1
ATOM 8237 O O . GLU B 1 373 ? -4.309 -14.305 -3.455 1 96.81 373 GLU B O 1
ATOM 8242 N N . SER B 1 374 ? -5.785 -13.766 -4.945 1 95.5 374 SER B N 1
ATOM 8243 C CA . SER B 1 374 ? -5.242 -12.438 -5.18 1 95.5 374 SER B CA 1
ATOM 8244 C C . SER B 1 374 ? -5.52 -11.508 -3.998 1 95.5 374 SER B C 1
ATOM 8246 O O . SER B 1 374 ? -4.98 -10.406 -3.924 1 95.5 374 SER B O 1
ATOM 8248 N N . PHE B 1 375 ? -6.32 -11.984 -3.111 1 97.06 375 PHE B N 1
ATOM 8249 C CA . PHE B 1 375 ? -6.664 -11.172 -1.953 1 97.06 375 PHE B CA 1
ATOM 8250 C C . PHE B 1 375 ? -6.965 -12.047 -0.744 1 97.06 375 PHE B C 1
ATOM 8252 O O . PHE B 1 375 ? -7.492 -13.148 -0.889 1 97.06 375 PHE B O 1
ATOM 8259 N N . TRP B 1 376 ? -6.637 -11.555 0.387 1 97.5 376 TRP B N 1
ATOM 8260 C CA . TRP B 1 376 ? -7.035 -12.133 1.664 1 97.5 376 TRP B CA 1
ATOM 8261 C C . TRP B 1 376 ? -7.148 -11.055 2.738 1 97.5 376 TRP B C 1
ATOM 8263 O O . TRP B 1 376 ? -6.223 -10.266 2.939 1 97.5 376 TRP B O 1
ATOM 8273 N N . PRO B 1 377 ? -8.25 -10.992 3.42 1 96.62 377 PRO B N 1
ATOM 8274 C CA . PRO B 1 377 ? -8.43 -9.977 4.461 1 96.62 377 PRO B CA 1
ATOM 8275 C C . PRO B 1 377 ? -7.715 -10.336 5.762 1 96.62 377 PRO B C 1
ATOM 8277 O O . PRO B 1 377 ? -7.863 -11.453 6.266 1 96.62 377 PRO B O 1
ATOM 8280 N N . SER B 1 378 ? -6.973 -9.391 6.301 1 94 378 SER B N 1
ATOM 8281 C CA . SER B 1 378 ? -6.367 -9.609 7.613 1 94 378 SER B CA 1
ATOM 8282 C C . SER B 1 378 ? -7.422 -9.586 8.719 1 94 378 SER B C 1
ATOM 8284 O O . SER B 1 378 ? -7.363 -10.398 9.648 1 94 378 SER B O 1
ATOM 8286 N N . LYS B 1 379 ? -8.367 -8.68 8.523 1 94.06 379 LYS B N 1
ATOM 8287 C CA . LYS B 1 379 ? -9.547 -8.609 9.383 1 94.06 379 LYS B CA 1
ATOM 8288 C C . LYS B 1 379 ? -10.828 -8.695 8.562 1 94.06 379 LYS B C 1
ATOM 8290 O O . LYS B 1 379 ? -11.367 -7.668 8.141 1 94.06 379 LYS B O 1
ATOM 8295 N N . PRO B 1 380 ? -11.406 -9.828 8.523 1 95.06 380 PRO B N 1
ATOM 8296 C CA . PRO B 1 380 ? -12.539 -10.086 7.625 1 95.06 380 PRO B CA 1
ATOM 8297 C C . PRO B 1 380 ? -13.727 -9.164 7.887 1 95.06 380 PRO B C 1
ATOM 8299 O O . PRO B 1 380 ? -14.484 -8.859 6.969 1 95.06 380 PRO B O 1
ATOM 8302 N N . SER B 1 381 ? -13.906 -8.688 9.047 1 94.25 381 SER B N 1
ATOM 8303 C CA . SER B 1 381 ? -15.055 -7.859 9.391 1 94.25 381 SER B CA 1
ATOM 8304 C C . SER B 1 381 ? -14.891 -6.438 8.859 1 94.25 381 SER B C 1
ATOM 8306 O O . SER B 1 381 ? -15.875 -5.727 8.664 1 94.25 381 SER B O 1
ATOM 8308 N N . HIS B 1 382 ? -13.641 -6.027 8.57 1 95.62 382 HIS B N 1
ATOM 8309 C CA . HIS B 1 382 ? -13.422 -4.625 8.242 1 95.62 382 HIS B CA 1
ATOM 8310 C C . HIS B 1 382 ? -12.641 -4.48 6.934 1 95.62 382 HIS B C 1
ATOM 8312 O O . HIS B 1 382 ? -12.555 -3.385 6.379 1 95.62 382 HIS B O 1
ATOM 8318 N N . ASN B 1 383 ? -12.078 -5.547 6.496 1 96.81 383 ASN B N 1
ATOM 8319 C CA . ASN B 1 383 ? -11.312 -5.512 5.254 1 96.81 383 ASN B CA 1
ATOM 8320 C C . ASN B 1 383 ? -12.086 -6.164 4.105 1 96.81 383 ASN B C 1
ATOM 8322 O O . ASN B 1 383 ? -12.398 -7.352 4.164 1 96.81 383 ASN B O 1
ATOM 8326 N N . HIS B 1 384 ? -12.328 -5.395 3.068 1 98.19 384 HIS B N 1
ATOM 8327 C CA . HIS B 1 384 ? -13.133 -5.836 1.937 1 98.19 384 HIS B CA 1
ATOM 8328 C C . HIS B 1 384 ? -12.352 -5.727 0.629 1 98.19 384 HIS B C 1
ATOM 8330 O O . HIS B 1 384 ? -11.188 -5.332 0.629 1 98.19 384 HIS B O 1
ATOM 8336 N N . VAL B 1 385 ? -12.938 -6.195 -0.44 1 98.56 385 VAL B N 1
ATOM 8337 C CA . VAL B 1 385 ? -12.234 -6.141 -1.719 1 98.56 385 VAL B CA 1
ATOM 8338 C C . VAL B 1 385 ? -13.188 -5.66 -2.811 1 98.56 385 VAL B C 1
ATOM 8340 O O . VAL B 1 385 ? -14.289 -6.199 -2.967 1 98.56 385 VAL B O 1
ATOM 8343 N N . LEU B 1 386 ? -12.781 -4.605 -3.475 1 98.81 386 LEU B N 1
ATOM 8344 C CA . LEU B 1 386 ? -13.508 -4.051 -4.617 1 98.81 386 LEU B CA 1
ATOM 8345 C C . LEU B 1 386 ? -12.969 -4.621 -5.926 1 98.81 386 LEU B C 1
ATOM 8347 O O . LEU B 1 386 ? -11.812 -4.391 -6.281 1 98.81 386 LEU B O 1
ATOM 8351 N N . VAL B 1 387 ? -13.812 -5.363 -6.625 1 98.69 387 VAL B N 1
ATOM 8352 C CA . VAL B 1 387 ? -13.445 -5.977 -7.898 1 98.69 387 VAL B CA 1
ATOM 8353 C C . VAL B 1 387 ? -14 -5.145 -9.055 1 98.69 387 VAL B C 1
ATOM 8355 O O . VAL B 1 387 ? -15.211 -4.895 -9.125 1 98.69 387 VAL B O 1
ATOM 8358 N N . LEU B 1 388 ? -13.125 -4.711 -9.914 1 98.31 388 LEU B N 1
ATOM 8359 C CA . LEU B 1 388 ? -13.516 -3.926 -11.078 1 98.31 388 LEU B CA 1
ATOM 8360 C C . LEU B 1 388 ? -13.109 -4.625 -12.367 1 98.31 388 LEU B C 1
ATOM 8362 O O . LEU B 1 388 ? -11.953 -5.023 -12.523 1 98.31 388 LEU B O 1
ATOM 8366 N N . ALA B 1 389 ? -14.102 -4.766 -13.242 1 96.75 389 ALA B N 1
ATOM 8367 C CA . ALA B 1 389 ? -13.766 -5.293 -14.57 1 96.75 389 ALA B CA 1
ATOM 8368 C C . ALA B 1 389 ? -12.984 -4.273 -15.383 1 96.75 389 ALA B C 1
ATOM 8370 O O . ALA B 1 389 ? -13.164 -3.066 -15.227 1 96.75 389 ALA B O 1
ATOM 8371 N N . ALA B 1 390 ? -12.234 -4.742 -16.359 1 95.56 390 ALA B N 1
ATOM 8372 C CA . ALA B 1 390 ? -11.305 -3.908 -17.109 1 95.56 390 ALA B CA 1
ATOM 8373 C C . ALA B 1 390 ? -12.055 -2.918 -18 1 95.56 390 ALA B C 1
ATOM 8375 O O . ALA B 1 390 ? -11.547 -1.84 -18.312 1 95.56 390 ALA B O 1
ATOM 8376 N N . HIS B 1 391 ? -13.258 -3.199 -18.391 1 93.62 391 HIS B N 1
ATOM 8377 C CA . HIS B 1 391 ? -13.977 -2.361 -19.359 1 93.62 391 HIS B CA 1
ATOM 8378 C C . HIS B 1 391 ? -14.797 -1.29 -18.641 1 93.62 391 HIS B C 1
ATOM 8380 O O . HIS B 1 391 ? -15.547 -0.553 -19.281 1 93.62 391 HIS B O 1
ATOM 8386 N N . THR B 1 392 ? -14.633 -1.181 -17.359 1 95.44 392 THR B N 1
ATOM 8387 C CA . THR B 1 392 ? -15.398 -0.193 -16.609 1 95.44 392 THR B CA 1
ATOM 8388 C C . THR B 1 392 ? -14.641 1.125 -16.516 1 95.44 392 THR B C 1
ATOM 8390 O O . THR B 1 392 ? -13.422 1.162 -16.719 1 95.44 392 THR B O 1
ATOM 8393 N N . GLU B 1 393 ? -15.344 2.172 -16.312 1 96.38 393 GLU B N 1
ATOM 8394 C CA . GLU B 1 393 ? -14.852 3.527 -16.078 1 96.38 393 GLU B CA 1
ATOM 8395 C C . GLU B 1 393 ? -15.609 4.191 -14.922 1 96.38 393 GLU B C 1
ATOM 8397 O O . GLU B 1 393 ? -16.828 4.051 -14.812 1 96.38 393 GLU B O 1
ATOM 8402 N N . VAL B 1 394 ? -14.898 4.902 -14.086 1 96.69 394 VAL B N 1
ATOM 8403 C CA . VAL B 1 394 ? -15.555 5.406 -12.883 1 96.69 394 VAL B CA 1
ATOM 8404 C C . VAL B 1 394 ? -15.633 6.93 -12.938 1 96.69 394 VAL B C 1
ATOM 8406 O O . VAL B 1 394 ? -14.805 7.578 -13.594 1 96.69 394 VAL B O 1
ATOM 8409 N N . SER B 1 395 ? -16.609 7.48 -12.266 1 95.62 395 SER B N 1
ATOM 8410 C CA . SER B 1 395 ? -16.75 8.922 -12.133 1 95.62 395 SER B CA 1
ATOM 8411 C C . SER B 1 395 ? -15.914 9.461 -10.977 1 95.62 395 SER B C 1
ATOM 8413 O O . SER B 1 395 ? -15.422 8.688 -10.148 1 95.62 395 SER B O 1
ATOM 8415 N N . PRO B 1 396 ? -15.75 10.766 -10.867 1 94.75 396 PRO B N 1
ATOM 8416 C CA . PRO B 1 396 ? -14.992 11.359 -9.766 1 94.75 396 PRO B CA 1
ATOM 8417 C C . PRO B 1 396 ? -15.625 11.078 -8.398 1 94.75 396 PRO B C 1
ATOM 8419 O O . PRO B 1 396 ? -14.93 11.109 -7.383 1 94.75 396 PRO B O 1
ATOM 8422 N N . GLN B 1 397 ? -16.891 10.805 -8.375 1 95.19 397 GLN B N 1
ATOM 8423 C CA . GLN B 1 397 ? -17.594 10.617 -7.109 1 95.19 397 GLN B CA 1
ATOM 8424 C C . GLN B 1 397 ? -17.719 9.133 -6.773 1 95.19 397 GLN B C 1
ATOM 8426 O O . GLN B 1 397 ? -18.359 8.766 -5.789 1 95.19 397 GLN B O 1
ATOM 8431 N N . PHE B 1 398 ? -17.156 8.289 -7.512 1 96.44 398 PHE B N 1
ATOM 8432 C CA . PHE B 1 398 ? -17.312 6.844 -7.391 1 96.44 398 PHE B CA 1
ATOM 8433 C C . PHE B 1 398 ? -16.984 6.379 -5.977 1 96.44 398 PHE B C 1
ATOM 8435 O O . PHE B 1 398 ? -17.797 5.703 -5.336 1 96.44 398 PHE B O 1
ATOM 8442 N N . PHE B 1 399 ? -15.859 6.809 -5.457 1 96.94 399 PHE B N 1
ATOM 8443 C CA . PHE B 1 399 ? -15.414 6.332 -4.156 1 96.94 399 PHE B CA 1
ATOM 8444 C C . PHE B 1 399 ? -16.297 6.887 -3.043 1 96.94 399 PHE B C 1
ATOM 8446 O O . PHE B 1 399 ? -16.469 6.242 -2.008 1 96.94 399 PHE B O 1
ATOM 8453 N N . ASN B 1 400 ? -16.828 8.008 -3.195 1 96.38 400 ASN B N 1
ATOM 8454 C CA . ASN B 1 400 ? -17.797 8.523 -2.225 1 96.38 400 ASN B CA 1
ATOM 8455 C C . ASN B 1 400 ? -19.016 7.629 -2.119 1 96.38 400 ASN B C 1
ATOM 8457 O O . ASN B 1 400 ? -19.484 7.332 -1.017 1 96.38 400 ASN B O 1
ATOM 8461 N N . TYR B 1 401 ? -19.469 7.254 -3.279 1 96.69 401 TYR B N 1
ATOM 8462 C CA . TYR B 1 401 ? -20.625 6.363 -3.279 1 96.69 401 TYR B CA 1
ATOM 8463 C C . TYR B 1 401 ? -20.281 5.023 -2.637 1 96.69 401 TYR B C 1
ATOM 8465 O O . TYR B 1 401 ? -21.078 4.465 -1.882 1 96.69 401 TYR B O 1
ATOM 8473 N N . VAL B 1 402 ? -19.125 4.508 -2.938 1 98 402 VAL B N 1
ATOM 8474 C CA . VAL B 1 402 ? -18.688 3.23 -2.387 1 98 402 VAL B CA 1
ATOM 8475 C C . VAL B 1 402 ? -18.641 3.314 -0.862 1 98 402 VAL B C 1
ATOM 8477 O O . VAL B 1 402 ? -19.203 2.467 -0.17 1 98 402 VAL B O 1
ATOM 8480 N N . LYS B 1 403 ? -18.016 4.32 -0.351 1 97.62 403 LYS B N 1
ATOM 8481 C CA . LYS B 1 403 ? -17.859 4.473 1.093 1 97.62 403 LYS B CA 1
ATOM 8482 C C . LYS B 1 403 ? -19.203 4.699 1.77 1 97.62 403 LYS B C 1
ATOM 8484 O O . LYS B 1 403 ? -19.5 4.098 2.807 1 97.62 403 LYS B O 1
ATOM 8489 N N . TYR B 1 404 ? -20.047 5.547 1.203 1 97.38 404 TYR B N 1
ATOM 8490 C CA . TYR B 1 404 ? -21.359 5.863 1.744 1 97.38 404 TYR B CA 1
ATOM 8491 C C . TYR B 1 404 ? -22.219 4.609 1.854 1 97.38 404 TYR B C 1
ATOM 8493 O O . TYR B 1 404 ? -22.766 4.32 2.918 1 97.38 404 TYR B O 1
ATOM 8501 N N . THR B 1 405 ? -22.25 3.852 0.774 1 97.31 405 THR B N 1
ATOM 8502 C CA . THR B 1 405 ? -23.078 2.658 0.73 1 97.31 405 THR B CA 1
ATOM 8503 C C . THR B 1 405 ? -22.531 1.572 1.645 1 97.31 405 THR B C 1
ATOM 8505 O O . THR B 1 405 ? -23.281 0.859 2.305 1 97.31 405 THR B O 1
ATOM 8508 N N . LEU B 1 406 ? -21.266 1.462 1.694 1 97.94 406 LEU B N 1
ATOM 8509 C CA . LEU B 1 406 ? -20.609 0.467 2.535 1 97.94 406 LEU B CA 1
ATOM 8510 C C . LEU B 1 406 ? -20.922 0.714 4.008 1 97.94 406 LEU B C 1
ATOM 8512 O O . LEU B 1 406 ? -21.344 -0.198 4.719 1 97.94 406 LEU B O 1
ATOM 8516 N N . LEU B 1 407 ? -20.734 1.944 4.48 1 97.94 407 LEU B N 1
ATOM 8517 C CA . LEU B 1 407 ? -20.953 2.289 5.879 1 97.94 407 LEU B CA 1
ATOM 8518 C C . LEU B 1 407 ? -22.422 2.115 6.25 1 97.94 407 LEU B C 1
ATOM 8520 O O . LEU B 1 407 ? -22.75 1.567 7.309 1 97.94 407 LEU B O 1
ATOM 8524 N N . HIS B 1 408 ? -23.281 2.486 5.359 1 97.12 408 HIS B N 1
ATOM 8525 C CA . HIS B 1 408 ? -24.703 2.393 5.613 1 97.12 408 HIS B CA 1
ATOM 8526 C C . HIS B 1 408 ? -25.172 0.939 5.652 1 97.12 408 HIS B C 1
ATOM 8528 O O . HIS B 1 408 ? -25.953 0.552 6.523 1 97.12 408 HIS B O 1
ATOM 8534 N N . SER B 1 409 ? -24.688 0.137 4.746 1 96.94 409 SER B N 1
ATOM 8535 C CA . SER B 1 409 ? -25.25 -1.196 4.527 1 96.94 409 SER B CA 1
ATOM 8536 C C . SER B 1 409 ? -24.656 -2.203 5.516 1 96.94 409 SER B C 1
ATOM 8538 O O . SER B 1 409 ? -25.312 -3.197 5.848 1 96.94 409 SER B O 1
ATOM 8540 N N . LEU B 1 410 ? -23.5 -1.93 6.008 1 97 410 LEU B N 1
ATOM 8541 C CA . LEU B 1 410 ? -22.875 -2.961 6.828 1 97 410 LEU B CA 1
ATOM 8542 C C . LEU B 1 410 ? -22.734 -2.502 8.273 1 97 410 LEU B C 1
ATOM 8544 O O . LEU B 1 410 ? -22.703 -3.326 9.188 1 97 410 LEU B O 1
ATOM 8548 N N . TYR B 1 411 ? -22.672 -1.192 8.516 1 97 411 TYR B N 1
ATOM 8549 C CA . TYR B 1 411 ? -22.234 -0.771 9.844 1 97 411 TYR B CA 1
ATOM 8550 C C . TYR B 1 411 ? -23.266 0.144 10.492 1 97 411 TYR B C 1
ATOM 8552 O O . TYR B 1 411 ? -23.062 0.613 11.617 1 97 411 TYR B O 1
ATOM 8560 N N . SER B 1 412 ? -24.297 0.428 9.852 1 96.81 412 SER B N 1
ATOM 8561 C CA . SER B 1 412 ? -25.375 1.189 10.477 1 96.81 412 SER B CA 1
ATOM 8562 C C . SER B 1 412 ? -26.062 0.377 11.562 1 96.81 412 SER B C 1
ATOM 8564 O O . SER B 1 412 ? -25.984 -0.853 11.57 1 96.81 412 SER B O 1
ATOM 8566 N N . GLN B 1 413 ? -26.688 1.059 12.422 1 94.88 413 GLN B N 1
ATOM 8567 C CA . GLN B 1 413 ? -27.406 0.395 13.516 1 94.88 413 GLN B CA 1
ATOM 8568 C C . GLN B 1 413 ? -28.516 -0.494 12.984 1 94.88 413 GLN B C 1
ATOM 8570 O O . GLN B 1 413 ? -28.703 -1.619 13.453 1 94.88 413 GLN B O 1
ATOM 8575 N N . SER B 1 414 ? -29.203 -0.002 12.07 1 92 414 SER B N 1
ATOM 8576 C CA . SER B 1 414 ? -30.312 -0.759 11.492 1 92 414 SER B CA 1
ATOM 8577 C C . SER B 1 414 ? -29.812 -2.023 10.797 1 92 414 SER B C 1
ATOM 8579 O O . SER B 1 414 ? -30.438 -3.078 10.891 1 92 414 SER B O 1
ATOM 8581 N N . SER B 1 415 ? -28.734 -1.919 10.148 1 93.31 415 SER B N 1
ATOM 8582 C CA . SER B 1 415 ? -28.172 -3.078 9.461 1 93.31 415 SER B CA 1
ATOM 8583 C C . SER B 1 415 ? -27.75 -4.16 10.453 1 93.31 415 SER B C 1
ATOM 8585 O O . SER B 1 415 ? -28 -5.348 10.219 1 93.31 415 SER B O 1
ATOM 8587 N N . ILE B 1 416 ? -27.172 -3.754 11.5 1 92.31 416 ILE B N 1
ATOM 8588 C CA . ILE B 1 416 ? -26.703 -4.691 12.508 1 92.31 416 ILE B CA 1
ATOM 8589 C C . ILE B 1 416 ? -27.891 -5.328 13.227 1 92.31 416 ILE B C 1
ATOM 8591 O O . ILE B 1 416 ? -27.938 -6.547 13.398 1 92.31 416 ILE B O 1
ATOM 8595 N N . LEU B 1 417 ? -28.844 -4.535 13.57 1 91.62 417 LEU B N 1
ATOM 8596 C CA . LEU B 1 417 ? -30 -5.012 14.328 1 91.62 417 LEU B CA 1
ATOM 8597 C C . LEU B 1 417 ? -30.828 -5.977 13.492 1 91.62 417 LEU B C 1
ATOM 8599 O O . LEU B 1 417 ? -31.391 -6.941 14.023 1 91.62 417 LEU B O 1
ATOM 8603 N N . GLN B 1 418 ? -30.859 -5.738 12.219 1 90.25 418 GLN B N 1
ATOM 8604 C CA . GLN B 1 418 ? -31.672 -6.566 11.344 1 90.25 418 GLN B CA 1
ATOM 8605 C C . GLN B 1 418 ? -30.844 -7.652 10.672 1 90.25 418 GLN B C 1
ATOM 8607 O O . GLN B 1 418 ? -31.328 -8.344 9.773 1 90.25 418 GLN B O 1
ATOM 8612 N N . ASP B 1 419 ? -29.594 -7.766 10.914 1 88.44 419 ASP B N 1
ATOM 8613 C CA . ASP B 1 419 ? -28.656 -8.797 10.508 1 88.44 419 ASP B CA 1
ATOM 8614 C C . ASP B 1 419 ? -28.406 -8.75 9 1 88.44 419 ASP B C 1
ATOM 8616 O O . ASP B 1 419 ? -28.219 -9.789 8.359 1 88.44 419 ASP B O 1
ATOM 8620 N N . TRP B 1 420 ? -28.578 -7.617 8.453 1 88.88 420 TRP B N 1
ATOM 8621 C CA . TRP B 1 420 ? -28.234 -7.469 7.043 1 88.88 420 TRP B CA 1
ATOM 8622 C C . TRP B 1 420 ? -26.734 -7.633 6.824 1 88.88 420 TRP B C 1
ATOM 8624 O O . TRP B 1 420 ? -26.297 -8.172 5.801 1 88.88 420 TRP B O 1
ATOM 8634 N N . ASN B 1 421 ? -26 -7.16 7.766 1 88.81 421 ASN B N 1
ATOM 8635 C CA . ASN B 1 421 ? -24.547 -7.246 7.676 1 88.81 421 ASN B CA 1
ATOM 8636 C C . ASN B 1 421 ? -24.078 -8.695 7.574 1 88.81 421 ASN B C 1
ATOM 8638 O O . ASN B 1 421 ? -22.984 -8.961 7.055 1 88.81 421 ASN B O 1
ATOM 8642 N N . GLU B 1 422 ? -24.922 -9.562 7.914 1 90.62 422 GLU B N 1
ATOM 8643 C CA . GLU B 1 422 ? -24.547 -10.977 7.855 1 90.62 422 GLU B CA 1
ATOM 8644 C C . GLU B 1 422 ? -25.047 -11.625 6.57 1 90.62 422 GLU B C 1
ATOM 8646 O O . GLU B 1 422 ? -24.562 -12.688 6.172 1 90.62 422 GLU B O 1
ATOM 8651 N N . ASN B 1 423 ? -25.938 -10.977 5.898 1 93.69 423 ASN B N 1
ATOM 8652 C CA . ASN B 1 423 ? -26.578 -11.617 4.758 1 93.69 423 ASN B CA 1
ATOM 8653 C C . ASN B 1 423 ? -26.109 -11.008 3.438 1 93.69 423 ASN B C 1
ATOM 8655 O O . ASN B 1 423 ? -26.406 -11.539 2.367 1 93.69 423 ASN B O 1
ATOM 8659 N N . ILE B 1 424 ? -25.391 -10 3.488 1 97.19 424 ILE B N 1
ATOM 8660 C CA . ILE B 1 424 ? -24.953 -9.32 2.271 1 97.19 424 ILE B CA 1
ATOM 8661 C C . ILE B 1 424 ? -23.656 -9.938 1.767 1 97.19 424 ILE B C 1
ATOM 8663 O O . ILE B 1 424 ? -22.641 -9.945 2.475 1 97.19 424 ILE B O 1
ATOM 8667 N N . MET B 1 425 ? -23.703 -10.492 0.576 1 97.81 425 MET B N 1
ATOM 8668 C CA . MET B 1 425 ? -22.547 -11.055 -0.103 1 97.81 425 MET B CA 1
ATOM 8669 C C . MET B 1 425 ? -21.641 -9.945 -0.632 1 97.81 425 MET B C 1
ATOM 8671 O O . MET B 1 425 ? -20.406 -10.062 -0.582 1 97.81 425 MET B O 1
ATOM 8675 N N . GLY B 1 426 ? -22.297 -8.945 -1.144 1 98.31 426 GLY B N 1
ATOM 8676 C CA . GLY B 1 426 ? -21.547 -7.836 -1.718 1 98.31 426 GLY B CA 1
ATOM 8677 C C . GLY B 1 426 ? -22.438 -6.676 -2.137 1 98.31 426 GLY B C 1
ATOM 8678 O O . GLY B 1 426 ? -23.656 -6.719 -1.957 1 98.31 426 GLY B O 1
ATOM 8679 N N . ILE B 1 427 ? -21.781 -5.609 -2.625 1 98.44 427 ILE B N 1
ATOM 8680 C CA . ILE B 1 427 ? -22.438 -4.406 -3.137 1 98.44 427 ILE B CA 1
ATOM 8681 C C . ILE B 1 427 ? -22 -4.16 -4.582 1 98.44 427 ILE B C 1
ATOM 8683 O O . ILE B 1 427 ? -20.812 -4 -4.863 1 98.44 427 ILE B O 1
ATOM 8687 N N . SER B 1 428 ? -22.984 -4.156 -5.43 1 98.38 428 SER B N 1
ATOM 8688 C CA . SER B 1 428 ? -22.703 -3.885 -6.836 1 98.38 428 SER B CA 1
ATOM 8689 C C . SER B 1 428 ? -22.797 -2.395 -7.141 1 98.38 428 SER B C 1
ATOM 8691 O O . SER B 1 428 ? -23.594 -1.682 -6.523 1 98.38 428 SER B O 1
ATOM 8693 N N . PHE B 1 429 ? -22.094 -1.933 -8.125 1 97.81 429 PHE B N 1
ATOM 8694 C CA . PHE B 1 429 ? -22.125 -0.532 -8.523 1 97.81 429 PHE B CA 1
ATOM 8695 C C . PHE B 1 429 ? -22.578 -0.397 -9.977 1 97.81 429 PHE B C 1
ATOM 8697 O O . PHE B 1 429 ? -22.531 0.694 -10.547 1 97.81 429 PHE B O 1
ATOM 8704 N N . HIS B 1 430 ? -22.875 -1.505 -10.445 1 94.12 430 HIS B N 1
ATOM 8705 C CA . HIS B 1 430 ? -23.531 -1.615 -11.742 1 94.12 430 HIS B CA 1
ATOM 8706 C C . HIS B 1 430 ? -24.969 -2.133 -11.602 1 94.12 430 HIS B C 1
ATOM 8708 O O . HIS B 1 430 ? -25.25 -2.932 -10.703 1 94.12 430 HIS B O 1
ATOM 8714 N N . SER B 1 431 ? -25.812 -1.589 -12.469 1 91.31 431 SER B N 1
ATOM 8715 C CA . SER B 1 431 ? -27.188 -2.072 -12.461 1 91.31 431 SER B CA 1
ATOM 8716 C C . SER B 1 431 ? -27.453 -2.988 -13.648 1 91.31 431 SER B C 1
ATOM 8718 O O . SER B 1 431 ? -27.422 -2.545 -14.805 1 91.31 431 SER B O 1
ATOM 8720 N N . PRO B 1 432 ? -27.734 -4.195 -13.32 1 91.5 432 PRO B N 1
ATOM 8721 C CA . PRO B 1 432 ? -27.969 -5.145 -14.414 1 91.5 432 PRO B CA 1
ATOM 8722 C C . PRO B 1 432 ? -29.328 -4.961 -15.078 1 91.5 432 PRO B C 1
ATOM 8724 O O . PRO B 1 432 ? -30.297 -4.57 -14.422 1 91.5 432 PRO B O 1
ATOM 8727 N N . SER B 1 433 ? -29.375 -5.359 -16.344 1 89.88 433 SER B N 1
ATOM 8728 C CA . SER B 1 433 ? -30.625 -5.305 -17.094 1 89.88 433 SER B CA 1
ATOM 8729 C C . SER B 1 433 ? -31.125 -6.707 -17.438 1 89.88 433 SER B C 1
ATOM 8731 O O . SER B 1 433 ? -32.281 -6.883 -17.828 1 89.88 433 SER B O 1
ATOM 8733 N N . THR B 1 434 ? -30.266 -7.672 -17.266 1 92.81 434 THR B N 1
ATOM 8734 C CA . THR B 1 434 ? -30.609 -9.062 -17.578 1 92.81 434 THR B CA 1
ATOM 8735 C C . THR B 1 434 ? -30.203 -9.984 -16.438 1 92.81 434 THR B C 1
ATOM 8737 O O . THR B 1 434 ? -29.453 -9.578 -15.539 1 92.81 434 THR B O 1
ATOM 8740 N N . LEU B 1 435 ? -30.719 -11.141 -16.531 1 94.88 435 LEU B N 1
ATOM 8741 C CA . LEU B 1 435 ? -30.234 -12.18 -15.641 1 94.88 435 LEU B CA 1
ATOM 8742 C C . LEU B 1 435 ? -28.828 -12.602 -16 1 94.88 435 LEU B C 1
ATOM 8744 O O . LEU B 1 435 ? -28.219 -12.023 -16.906 1 94.88 435 LEU B O 1
ATOM 8748 N N . LEU B 1 436 ? -28.25 -13.523 -15.297 1 94.06 436 LEU B N 1
ATOM 8749 C CA . LEU B 1 436 ? -26.859 -13.922 -15.484 1 94.06 436 LEU B CA 1
ATOM 8750 C C . LEU B 1 436 ? -26.672 -14.648 -16.812 1 94.06 436 LEU B C 1
ATOM 8752 O O . LEU B 1 436 ? -25.531 -14.836 -17.266 1 94.06 436 LEU B O 1
ATOM 8756 N N . ASP B 1 437 ? -27.781 -15.039 -17.438 1 90.69 437 ASP B N 1
ATOM 8757 C CA . ASP B 1 437 ? -27.703 -15.656 -18.75 1 90.69 437 ASP B CA 1
ATOM 8758 C C . ASP B 1 437 ? -27.516 -14.602 -19.844 1 90.69 437 ASP B C 1
ATOM 8760 O O . ASP B 1 437 ? -27.25 -14.938 -21 1 90.69 437 ASP B O 1
ATOM 8764 N N . ASP B 1 438 ? -27.703 -13.344 -19.547 1 88.25 438 ASP B N 1
ATOM 8765 C CA . ASP B 1 438 ? -27.469 -12.18 -20.391 1 88.25 438 ASP B CA 1
ATOM 8766 C C . ASP B 1 438 ? -28.516 -12.094 -21.5 1 88.25 438 ASP B C 1
ATOM 8768 O O . ASP B 1 438 ? -28.297 -11.422 -22.516 1 88.25 438 ASP B O 1
ATOM 8772 N N . THR B 1 439 ? -29.578 -12.758 -21.375 1 89.12 439 THR B N 1
ATOM 8773 C CA . THR B 1 439 ? -30.641 -12.734 -22.375 1 89.12 439 THR B CA 1
ATOM 8774 C C . THR B 1 439 ? -31.984 -12.383 -21.734 1 89.12 439 THR B C 1
ATOM 8776 O O . THR B 1 439 ? -32.719 -11.531 -22.25 1 89.12 439 THR B O 1
ATOM 8779 N N . THR B 1 440 ? -32.219 -13.031 -20.625 1 92.56 440 THR B N 1
ATOM 8780 C CA . THR B 1 440 ? -33.5 -12.82 -19.953 1 92.56 440 THR B CA 1
ATOM 8781 C C . THR B 1 440 ? -33.5 -11.477 -19.234 1 92.56 440 THR B C 1
ATOM 8783 O O . THR B 1 440 ? -32.625 -11.211 -18.406 1 92.56 440 THR B O 1
ATOM 8786 N N . PRO B 1 441 ? -34.469 -10.695 -19.516 1 93.12 441 PRO B N 1
ATOM 8787 C CA . PRO B 1 441 ? -34.5 -9.391 -18.859 1 93.12 441 PRO B CA 1
ATOM 8788 C C . PRO B 1 441 ? -34.812 -9.492 -17.359 1 93.12 441 PRO B C 1
ATOM 8790 O O . PRO B 1 441 ? -35.594 -10.359 -16.938 1 93.12 441 PRO B O 1
ATOM 8793 N N . LEU B 1 442 ? -34.25 -8.602 -16.609 1 92.56 442 LEU B N 1
ATOM 8794 C CA . LEU B 1 442 ? -34.5 -8.508 -15.172 1 92.56 442 LEU B CA 1
ATOM 8795 C C . LEU B 1 442 ? -35.5 -7.398 -14.859 1 92.56 442 LEU B C 1
ATOM 8797 O O . LEU B 1 442 ? -35.281 -6.246 -15.242 1 92.56 442 LEU B O 1
ATOM 8801 N N . THR B 1 443 ? -36.562 -7.715 -14.172 1 87.81 443 THR B N 1
ATOM 8802 C CA . THR B 1 443 ? -37.562 -6.742 -13.766 1 87.81 443 THR B CA 1
ATOM 8803 C C . THR B 1 443 ? -37.562 -6.551 -12.25 1 87.81 443 THR B C 1
ATOM 8805 O O . THR B 1 443 ? -37.75 -7.512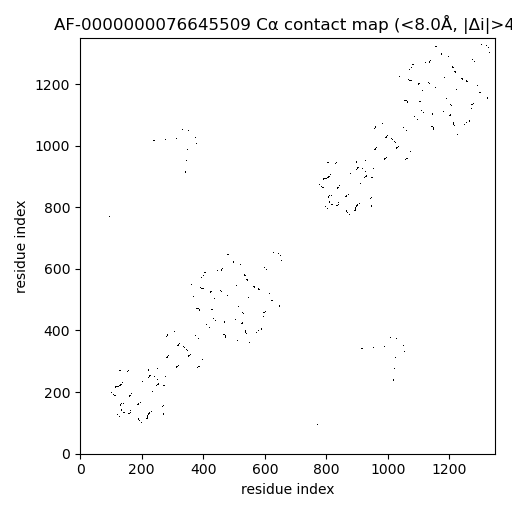 -11.5 1 87.81 443 THR B O 1
ATOM 8808 N N . VAL B 1 444 ? -37.375 -5.371 -11.852 1 86.75 444 VAL B N 1
ATOM 8809 C CA . VAL B 1 444 ? -37.312 -5.059 -10.43 1 86.75 444 VAL B CA 1
ATOM 8810 C C . VAL B 1 444 ? -38.625 -4.398 -9.992 1 86.75 444 VAL B C 1
ATOM 8812 O O . VAL B 1 444 ? -39.031 -3.381 -10.562 1 86.75 444 VAL B O 1
ATOM 8815 N N . PRO B 1 445 ? -39.25 -4.984 -9.062 1 81.19 445 PRO B N 1
ATOM 8816 C CA . PRO B 1 445 ? -40.469 -4.348 -8.539 1 81.19 445 PRO B CA 1
ATOM 8817 C C . PRO B 1 445 ? -40.156 -3.053 -7.785 1 81.19 445 PRO B C 1
ATOM 8819 O O . PRO B 1 445 ? -39.031 -2.861 -7.293 1 81.19 445 PRO B O 1
ATOM 8822 N N . PRO B 1 446 ? -41.156 -2.189 -7.742 1 75.88 446 PRO B N 1
ATOM 8823 C CA . PRO B 1 446 ? -40.938 -0.942 -7.004 1 75.88 446 PRO B CA 1
ATOM 8824 C C . PRO B 1 446 ? -40.844 -1.158 -5.496 1 75.88 446 PRO B C 1
ATOM 8826 O O . PRO B 1 446 ? -41.406 -2.123 -4.969 1 75.88 446 PRO B O 1
ATOM 8829 N N . ALA B 1 447 ? -40.031 -0.316 -4.867 1 68.81 447 ALA B N 1
ATOM 8830 C CA . ALA B 1 447 ? -39.906 -0.387 -3.412 1 68.81 447 ALA B CA 1
ATOM 8831 C C . ALA B 1 447 ? -41.188 0.065 -2.73 1 68.81 447 ALA B C 1
ATOM 8833 O O . ALA B 1 447 ? -41.938 0.888 -3.273 1 68.81 447 ALA B O 1
ATOM 8834 N N . GLU B 1 448 ? -41.688 -0.574 -1.597 1 60.12 448 GLU B N 1
ATOM 8835 C CA . GLU B 1 448 ? -42.906 -0.262 -0.874 1 60.12 448 GLU B CA 1
ATOM 8836 C C . GLU B 1 448 ? -43 1.228 -0.553 1 60.12 448 GLU B C 1
ATOM 8838 O O . GLU B 1 448 ? -44.062 1.838 -0.7 1 60.12 448 GLU B O 1
ATOM 8843 N N . GLU B 1 449 ? -42.031 1.802 0.275 1 55.47 449 GLU B N 1
ATOM 8844 C CA . GLU B 1 449 ? -42.094 3.166 0.786 1 55.47 449 GLU B CA 1
ATOM 8845 C C . GLU B 1 449 ? -41.625 4.176 -0.253 1 55.47 449 GLU B C 1
ATOM 8847 O O . GLU B 1 449 ? -41.562 5.375 0.025 1 55.47 449 GLU B O 1
ATOM 8852 N N . ALA B 1 450 ? -41.25 3.719 -1.316 1 53.28 450 ALA B N 1
ATOM 8853 C CA . ALA B 1 450 ? -40.719 4.688 -2.27 1 53.28 450 ALA B CA 1
ATOM 8854 C C . ALA B 1 450 ? -41.844 5.531 -2.879 1 53.28 450 ALA B C 1
ATOM 8856 O O . ALA B 1 450 ? -42.906 5.012 -3.225 1 53.28 450 ALA B O 1
ATOM 8857 N N . ASP B 1 451 ? -42 6.84 -2.568 1 49.84 451 ASP B N 1
ATOM 8858 C CA . ASP B 1 451 ? -42.875 7.762 -3.287 1 49.84 451 ASP B CA 1
ATOM 8859 C C . ASP B 1 451 ? -43.062 7.328 -4.742 1 49.84 451 ASP B C 1
ATOM 8861 O O . ASP B 1 451 ? -42.125 6.824 -5.363 1 49.84 451 ASP B O 1
ATOM 8865 N N . GLU B 1 452 ? -44.406 7.027 -5.184 1 47 452 GLU B N 1
ATOM 8866 C CA . GLU B 1 452 ? -45.031 6.57 -6.41 1 47 452 GLU B CA 1
ATOM 8867 C C . GLU B 1 452 ? -44.25 7.008 -7.645 1 47 452 GLU B C 1
ATOM 8869 O O . GLU B 1 452 ? -44.406 6.434 -8.727 1 47 452 GLU B O 1
ATOM 8874 N N . THR B 1 453 ? -44 8.258 -7.672 1 46.19 453 THR B N 1
ATOM 8875 C CA . THR B 1 453 ? -43.688 8.812 -8.984 1 46.19 453 THR B CA 1
ATOM 8876 C C . THR B 1 453 ? -42.375 8.258 -9.516 1 46.19 453 THR B C 1
ATOM 8878 O O . THR B 1 453 ? -42 8.555 -10.648 1 46.19 453 THR B O 1
ATOM 8881 N N . SER B 1 454 ? -41.406 7.906 -8.555 1 51.53 454 SER B N 1
ATOM 8882 C CA . SER B 1 454 ? -40.031 7.812 -9.039 1 51.53 454 SER B CA 1
ATOM 8883 C C . SER B 1 454 ? -39.719 6.406 -9.539 1 51.53 454 SER B C 1
ATOM 8885 O O . SER B 1 454 ? -40.344 5.434 -9.109 1 51.53 454 SER B O 1
ATOM 8887 N N . GLY B 1 455 ? -38.969 6.207 -10.547 1 58.78 455 GLY B N 1
ATOM 8888 C CA . GLY B 1 455 ? -38.281 5.199 -11.344 1 58.78 455 GLY B CA 1
ATOM 8889 C C . GLY B 1 455 ? -37.781 4.031 -10.531 1 58.78 455 GLY B C 1
ATOM 8890 O O . GLY B 1 455 ? -38.281 3.771 -9.43 1 58.78 455 GLY B O 1
ATOM 8891 N N . SER B 1 456 ? -36.812 3.262 -10.953 1 76 456 SER B N 1
ATOM 8892 C CA . SER B 1 456 ? -36.188 2.035 -10.477 1 76 456 SER B CA 1
ATOM 8893 C C . SER B 1 456 ? -35.438 2.273 -9.172 1 76 456 SER B C 1
ATOM 8895 O O . SER B 1 456 ? -34.812 3.326 -8.992 1 76 456 SER B O 1
ATOM 8897 N N . SER B 1 457 ? -35.812 1.537 -8.039 1 86 457 SER B N 1
ATOM 8898 C CA . SER B 1 457 ? -35.219 1.587 -6.723 1 86 457 SER B CA 1
ATOM 8899 C C . SER B 1 457 ? -34 0.64 -6.637 1 86 457 SER B C 1
ATOM 8901 O O . SER B 1 457 ? -33.844 -0.24 -7.484 1 86 457 SER B O 1
ATOM 8903 N N . PRO B 1 458 ? -33.156 1.019 -5.688 1 93.12 458 PRO B N 1
ATOM 8904 C CA . PRO B 1 458 ? -32.156 -0.02 -5.371 1 93.12 458 PRO B CA 1
ATOM 8905 C C . PRO B 1 458 ? -32.812 -1.319 -4.898 1 93.12 458 PRO B C 1
ATOM 8907 O O . PRO B 1 458 ? -33.938 -1.312 -4.438 1 93.12 458 PRO B O 1
ATOM 8910 N N . PHE B 1 459 ? -32.188 -2.393 -5.027 1 94.69 459 PHE B N 1
ATOM 8911 C CA . PHE B 1 459 ? -32.781 -3.676 -4.703 1 94.69 459 PHE B CA 1
ATOM 8912 C C . PHE B 1 459 ? -31.734 -4.699 -4.316 1 94.69 459 PHE B C 1
ATOM 8914 O O . PHE B 1 459 ? -30.547 -4.484 -4.551 1 94.69 459 PHE B O 1
ATOM 8921 N N . PHE B 1 460 ? -32.188 -5.742 -3.672 1 96.31 460 PHE B N 1
ATOM 8922 C CA . PHE B 1 460 ? -31.375 -6.906 -3.379 1 96.31 460 PHE B CA 1
ATOM 8923 C C . PHE B 1 460 ? -31.609 -8.008 -4.402 1 96.31 460 PHE B C 1
ATOM 8925 O O . PHE B 1 460 ? -32.75 -8.266 -4.793 1 96.31 460 PHE B O 1
ATOM 8932 N N . TRP B 1 461 ? -30.562 -8.57 -4.902 1 97.31 461 TRP B N 1
ATOM 8933 C CA . TRP B 1 461 ? -30.609 -9.703 -5.824 1 97.31 461 TRP B CA 1
ATOM 8934 C C . TRP B 1 461 ? -29.656 -10.812 -5.367 1 97.31 461 TRP B C 1
ATOM 8936 O O . TRP B 1 461 ? -28.547 -10.539 -4.914 1 97.31 461 TRP B O 1
ATOM 8946 N N . GLN B 1 462 ? -30.094 -12.016 -5.434 1 97 462 GLN B N 1
ATOM 8947 C CA . GLN B 1 462 ? -29.266 -13.141 -4.98 1 97 462 GLN B CA 1
ATOM 8948 C C . GLN B 1 462 ? -28.109 -13.406 -5.941 1 97 462 GLN B C 1
ATOM 8950 O O . GLN B 1 462 ? -27.094 -13.977 -5.559 1 97 462 GLN B O 1
ATOM 8955 N N . ALA B 1 463 ? -28.312 -13.016 -7.207 1 97 463 ALA B N 1
ATOM 8956 C CA . ALA B 1 463 ? -27.25 -13.203 -8.195 1 97 463 ALA B CA 1
ATOM 8957 C C . ALA B 1 463 ? -26.188 -12.117 -8.086 1 97 463 ALA B C 1
ATOM 8959 O O . ALA B 1 463 ? -26.516 -10.93 -8.016 1 97 463 ALA B O 1
ATOM 8960 N N . PRO B 1 464 ? -24.891 -12.5 -8.031 1 97.12 464 PRO B N 1
ATOM 8961 C CA . PRO B 1 464 ? -23.812 -11.523 -8 1 97.12 464 PRO B CA 1
ATOM 8962 C C . PRO B 1 464 ? -23.469 -10.969 -9.383 1 97.12 464 PRO B C 1
ATOM 8964 O O . PRO B 1 464 ? -24.094 -11.367 -10.375 1 97.12 464 PRO B O 1
ATOM 8967 N N . THR B 1 465 ? -22.578 -10.031 -9.422 1 95.69 465 THR B N 1
ATOM 8968 C CA . THR B 1 465 ? -22.094 -9.453 -10.672 1 95.69 465 THR B CA 1
ATOM 8969 C C . THR B 1 465 ? -20.578 -9.43 -10.711 1 95.69 465 THR B C 1
ATOM 8971 O O . THR B 1 465 ? -19.922 -9.711 -9.703 1 95.69 465 THR B O 1
ATOM 8974 N N . SER B 1 466 ? -20.078 -9.195 -11.922 1 95.44 466 SER B N 1
ATOM 8975 C CA . SER B 1 466 ? -18.625 -9.227 -12.047 1 95.44 466 SER B CA 1
ATOM 8976 C C . SER B 1 466 ? -18.078 -7.895 -12.57 1 95.44 466 SER B C 1
ATOM 8978 O O . SER B 1 466 ? -16.875 -7.703 -12.672 1 95.44 466 SER B O 1
ATOM 8980 N N . ASP B 1 467 ? -18.922 -6.953 -12.914 1 94.5 467 ASP B N 1
ATOM 8981 C CA . ASP B 1 467 ? -18.469 -5.703 -13.523 1 94.5 467 ASP B CA 1
ATOM 8982 C C . ASP B 1 467 ? -17.797 -4.805 -12.484 1 94.5 467 ASP B C 1
ATOM 8984 O O . ASP B 1 467 ? -16.703 -4.285 -12.719 1 94.5 467 ASP B O 1
ATOM 8988 N N . ALA B 1 468 ? -18.516 -4.531 -11.516 1 98 468 ALA B N 1
ATOM 8989 C CA . ALA B 1 468 ? -18.047 -3.723 -10.391 1 98 468 ALA B CA 1
ATOM 8990 C C . ALA B 1 468 ? -18.766 -4.117 -9.102 1 98 468 ALA B C 1
ATOM 8992 O O . ALA B 1 468 ? -19.938 -3.805 -8.914 1 98 468 ALA B O 1
ATOM 8993 N N . VAL B 1 469 ? -18 -4.758 -8.234 1 98.56 469 VAL B N 1
ATOM 8994 C CA . VAL B 1 469 ? -18.656 -5.305 -7.047 1 98.56 469 VAL B CA 1
ATOM 8995 C C . VAL B 1 469 ? -17.688 -5.281 -5.867 1 98.56 469 VAL B C 1
ATOM 8997 O O . VAL B 1 469 ? -16.484 -5.551 -6.031 1 98.56 469 VAL B O 1
ATOM 9000 N N . LEU B 1 470 ? -18.172 -4.859 -4.73 1 98.75 470 LEU B N 1
ATOM 9001 C CA . LEU B 1 470 ? -17.438 -4.93 -3.469 1 98.75 470 LEU B CA 1
ATOM 9002 C C . LEU B 1 470 ? -17.859 -6.16 -2.67 1 98.75 470 LEU B C 1
ATOM 9004 O O . LEU B 1 470 ? -19 -6.262 -2.227 1 98.75 470 LEU B O 1
ATOM 9008 N N . PHE B 1 471 ? -16.953 -7.145 -2.475 1 98.75 471 PHE B N 1
ATOM 9009 C CA . PHE B 1 471 ? -17.219 -8.328 -1.669 1 98.75 471 PHE B CA 1
ATOM 9010 C C . PHE B 1 471 ? -16.828 -8.094 -0.215 1 98.75 471 PHE B C 1
ATOM 9012 O O . PHE B 1 471 ? -15.797 -7.488 0.066 1 98.75 471 PHE B O 1
ATOM 9019 N N . MET B 1 472 ? -17.625 -8.578 0.656 1 98.19 472 MET B N 1
ATOM 9020 C CA . MET B 1 472 ? -17.312 -8.484 2.08 1 98.19 472 MET B CA 1
ATOM 9021 C C . MET B 1 472 ? -16.188 -9.438 2.461 1 98.19 472 MET B C 1
ATOM 9023 O O . MET B 1 472 ? -16.094 -10.539 1.912 1 98.19 472 MET B O 1
ATOM 9027 N N . GLY B 1 473 ? -15.391 -8.961 3.395 1 97.62 473 GLY B N 1
ATOM 9028 C CA . GLY B 1 473 ? -14.242 -9.75 3.805 1 97.62 473 GLY B CA 1
ATOM 9029 C C . GLY B 1 473 ? -14.617 -11.117 4.332 1 97.62 473 GLY B C 1
ATOM 9030 O O . GLY B 1 473 ? -14 -12.125 3.961 1 97.62 473 GLY B O 1
ATOM 9031 N N . ASP B 1 474 ? -15.586 -11.172 5.148 1 96.62 474 ASP B N 1
ATOM 9032 C CA . ASP B 1 474 ? -16 -12.445 5.73 1 96.62 474 ASP B CA 1
ATOM 9033 C C . ASP B 1 474 ? -16.547 -13.383 4.66 1 96.62 474 ASP B C 1
ATOM 9035 O O . ASP B 1 474 ? -16.328 -14.594 4.715 1 96.62 474 ASP B O 1
ATOM 9039 N N . LYS B 1 475 ? -17.297 -12.844 3.736 1 98 475 LYS B N 1
ATOM 9040 C CA . LYS B 1 475 ? -17.828 -13.656 2.652 1 98 475 LYS B CA 1
ATOM 9041 C C . LYS B 1 475 ? -16.719 -14.156 1.732 1 98 475 LYS B C 1
ATOM 9043 O O . LYS B 1 475 ? -16.812 -15.242 1.164 1 98 475 LYS B O 1
ATOM 9048 N N . TRP B 1 476 ? -15.703 -13.32 1.582 1 98.31 476 TRP B N 1
ATOM 9049 C CA . TRP B 1 476 ? -14.539 -13.734 0.802 1 98.31 476 TRP B CA 1
ATOM 9050 C C . TRP B 1 476 ? -13.859 -14.945 1.438 1 98.31 476 TRP B C 1
ATOM 9052 O O . TRP B 1 476 ? -13.5 -15.898 0.744 1 98.31 476 TRP B O 1
ATOM 9062 N N . VAL B 1 477 ? -13.664 -14.891 2.73 1 97.19 477 VAL B N 1
ATOM 9063 C CA . VAL B 1 477 ? -13.055 -15.992 3.471 1 97.19 477 VAL B CA 1
ATOM 9064 C C . VAL B 1 477 ? -13.883 -17.266 3.287 1 97.19 477 VAL B C 1
ATOM 9066 O O . VAL B 1 477 ? -13.336 -18.344 3.037 1 97.19 477 VAL B O 1
ATOM 9069 N N . GLU B 1 478 ? -15.133 -17.109 3.373 1 97.56 478 GLU B N 1
ATOM 9070 C CA . GLU B 1 478 ? -16.031 -18.25 3.209 1 97.56 478 GLU B CA 1
ATOM 9071 C C . GLU B 1 478 ? -15.969 -18.797 1.785 1 97.56 478 GLU B C 1
ATOM 9073 O O . GLU B 1 478 ? -15.945 -20.016 1.58 1 97.56 478 GLU B O 1
ATOM 9078 N N . LEU B 1 479 ? -16.031 -17.906 0.845 1 98.12 479 LEU B N 1
ATOM 9079 C CA . LEU B 1 479 ? -15.93 -18.297 -0.557 1 98.12 479 LEU B CA 1
ATOM 9080 C C . LEU B 1 479 ? -14.633 -19.062 -0.827 1 98.12 479 LEU B C 1
ATOM 9082 O O . LEU B 1 479 ? -14.633 -20.062 -1.532 1 98.12 479 LEU B O 1
ATOM 9086 N N . HIS B 1 480 ? -13.594 -18.5 -0.325 1 97.44 480 HIS B N 1
ATOM 9087 C CA . HIS B 1 480 ? -12.289 -19.141 -0.443 1 97.44 480 HIS B CA 1
ATOM 9088 C C . HIS B 1 480 ? -12.336 -20.562 0.103 1 97.44 480 HIS B C 1
ATOM 9090 O O . HIS B 1 480 ? -11.883 -21.5 -0.56 1 97.44 480 HIS B O 1
ATOM 9096 N N . GLY B 1 481 ? -12.836 -20.734 1.283 1 96.12 481 GLY B N 1
ATOM 9097 C CA . GLY B 1 481 ? -12.977 -22.062 1.872 1 96.12 481 GLY B CA 1
ATOM 9098 C C . GLY B 1 481 ? -13.883 -22.969 1.071 1 96.12 481 GLY B C 1
ATOM 9099 O O . GLY B 1 481 ? -13.586 -24.156 0.899 1 96.12 481 GLY B O 1
ATOM 9100 N N . TYR B 1 482 ? -14.969 -22.484 0.596 1 96.75 482 TYR B N 1
ATOM 9101 C CA . TYR B 1 482 ? -15.93 -23.234 -0.206 1 96.75 482 TYR B CA 1
ATOM 9102 C C . TYR B 1 482 ? -15.273 -23.812 -1.459 1 96.75 482 TYR B C 1
ATOM 9104 O O . TYR B 1 482 ? -15.375 -25 -1.732 1 96.75 482 TYR B O 1
ATOM 9112 N N . VAL B 1 483 ? -14.562 -22.922 -2.158 1 96.38 483 VAL B N 1
ATOM 9113 C CA . VAL B 1 483 ? -13.938 -23.328 -3.412 1 96.38 483 VAL B CA 1
ATOM 9114 C C . VAL B 1 483 ? -12.805 -24.312 -3.127 1 96.38 483 VAL B C 1
ATOM 9116 O O . VAL B 1 483 ? -12.625 -25.297 -3.865 1 96.38 483 VAL B O 1
ATOM 9119 N N . SER B 1 484 ? -12.055 -24.047 -2.09 1 94.62 484 SER B N 1
ATOM 9120 C CA . SER B 1 484 ? -10.977 -24.953 -1.703 1 94.62 484 SER B CA 1
ATOM 9121 C C . SER B 1 484 ? -11.508 -26.375 -1.5 1 94.62 484 SER B C 1
ATOM 9123 O O . SER B 1 484 ? -10.938 -27.328 -2.021 1 94.62 484 SER B O 1
ATOM 9125 N N . ARG B 1 485 ? -12.602 -26.547 -0.914 1 92.94 485 ARG B N 1
ATOM 9126 C CA . ARG B 1 485 ? -13.164 -27.859 -0.592 1 92.94 485 ARG B CA 1
ATOM 9127 C C . ARG B 1 485 ? -13.828 -28.484 -1.814 1 92.94 485 ARG B C 1
ATOM 9129 O O . ARG B 1 485 ? -13.797 -29.703 -1.985 1 92.94 485 ARG B O 1
ATOM 9136 N N . ILE B 1 486 ? -14.461 -27.672 -2.598 1 93.12 486 ILE B N 1
ATOM 9137 C CA . ILE B 1 486 ? -15.055 -28.172 -3.838 1 93.12 486 ILE B CA 1
ATOM 9138 C C . ILE B 1 486 ? -13.961 -28.781 -4.719 1 93.12 486 ILE B C 1
ATOM 9140 O O . ILE B 1 486 ? -14.141 -29.859 -5.277 1 93.12 486 ILE B O 1
ATOM 9144 N N . LEU B 1 487 ? -12.891 -28.031 -4.84 1 90.62 487 LEU B N 1
ATOM 9145 C CA . LEU B 1 487 ? -11.797 -28.484 -5.684 1 90.62 487 LEU B CA 1
ATOM 9146 C C . LEU B 1 487 ? -11.172 -29.766 -5.117 1 90.62 487 LEU B C 1
ATOM 9148 O O . LEU B 1 487 ? -10.797 -30.672 -5.875 1 90.62 487 LEU B O 1
ATOM 9152 N N . GLU B 1 488 ? -11.031 -29.828 -3.855 1 88.56 488 GLU B N 1
ATOM 9153 C CA . GLU B 1 488 ? -10.531 -31.047 -3.225 1 88.56 488 GLU B CA 1
ATOM 9154 C C . GLU B 1 488 ? -11.445 -32.219 -3.518 1 88.56 488 GLU B C 1
ATOM 9156 O O . GLU B 1 488 ? -10.961 -33.312 -3.82 1 88.56 488 GLU B O 1
ATOM 9161 N N . LYS B 1 489 ? -12.711 -32.031 -3.453 1 86.88 489 LYS B N 1
ATOM 9162 C CA . LYS B 1 489 ? -13.68 -33.094 -3.715 1 86.88 489 LYS B CA 1
ATOM 9163 C C . LYS B 1 489 ? -13.656 -33.5 -5.18 1 86.88 489 LYS B C 1
ATOM 9165 O O . LYS B 1 489 ? -13.828 -34.688 -5.496 1 86.88 489 LYS B O 1
ATOM 9170 N N . GLN B 1 490 ? -13.508 -32.531 -5.977 1 84.94 490 GLN B N 1
ATOM 9171 C CA . GLN B 1 490 ? -13.461 -32.812 -7.406 1 84.94 490 GLN B CA 1
ATOM 9172 C C . GLN B 1 490 ? -12.211 -33.625 -7.766 1 84.94 490 GLN B C 1
ATOM 9174 O O . GLN B 1 490 ? -12.227 -34.438 -8.688 1 84.94 490 GLN B O 1
ATOM 9179 N N . GLN B 1 491 ? -11.18 -33.375 -7.137 1 82.75 491 GLN B N 1
ATOM 9180 C CA . GLN B 1 491 ? -9.938 -34.125 -7.387 1 82.75 491 GLN B CA 1
ATOM 9181 C C . GLN B 1 491 ? -10.031 -35.562 -6.898 1 82.75 491 GLN B C 1
ATOM 9183 O O . GLN B 1 491 ? -9.43 -36.469 -7.488 1 82.75 491 GLN B O 1
ATOM 9188 N N . THR B 1 492 ? -10.742 -35.75 -5.887 1 79.94 492 THR B N 1
ATOM 9189 C CA . THR B 1 492 ? -10.828 -37.094 -5.293 1 79.94 492 THR B CA 1
ATOM 9190 C C . THR B 1 492 ? -12.016 -37.844 -5.859 1 79.94 492 THR B C 1
ATOM 9192 O O . THR B 1 492 ? -12.016 -39.094 -5.867 1 79.94 492 THR B O 1
ATOM 9195 N N . GLY B 1 493 ? -12.906 -37.094 -6.359 1 75.12 493 GLY B N 1
ATOM 9196 C CA . GLY B 1 493 ? -14.117 -37.75 -6.832 1 75.12 493 GLY B CA 1
ATOM 9197 C C . GLY B 1 493 ? -14.062 -38.125 -8.305 1 75.12 493 GLY B C 1
ATOM 9198 O O . GLY B 1 493 ? -13.234 -37.594 -9.047 1 75.12 493 GLY B O 1
ATOM 9199 N N . THR B 1 494 ? -14.836 -39.156 -8.656 1 70.81 494 THR B N 1
ATOM 9200 C CA . THR B 1 494 ? -14.844 -39.656 -10.023 1 70.81 494 THR B CA 1
ATOM 9201 C C . THR B 1 494 ? -15.922 -38.969 -10.852 1 70.81 494 THR B C 1
ATOM 9203 O O . THR B 1 494 ? -15.789 -38.844 -12.07 1 70.81 494 THR B O 1
ATOM 9206 N N . GLU B 1 495 ? -17.016 -38.5 -10.203 1 77.56 495 GLU B N 1
ATOM 9207 C CA . GLU B 1 495 ? -18.125 -37.906 -10.961 1 77.56 495 GLU B CA 1
ATOM 9208 C C . GLU B 1 495 ? -18.438 -36.5 -10.453 1 77.56 495 GLU B C 1
ATOM 9210 O O . GLU B 1 495 ? -18.281 -36.219 -9.258 1 77.56 495 GLU B O 1
ATOM 9215 N N . THR B 1 496 ? -18.734 -35.625 -11.438 1 80.56 496 THR B N 1
ATOM 9216 C CA . THR B 1 496 ? -19.156 -34.281 -11.07 1 80.56 496 THR B CA 1
ATOM 9217 C C . THR B 1 496 ? -20.625 -34.25 -10.656 1 80.56 496 THR B C 1
ATOM 9219 O O . THR B 1 496 ? -21.5 -34.594 -11.461 1 80.56 496 THR B O 1
ATOM 9222 N N . PRO B 1 497 ? -20.859 -33.969 -9.5 1 80.69 497 PRO B N 1
ATOM 9223 C CA . PRO B 1 497 ? -22.266 -33.906 -9.055 1 80.69 497 PRO B CA 1
ATOM 9224 C C . PRO B 1 497 ? -23.094 -32.938 -9.906 1 80.69 497 PRO B C 1
ATOM 9226 O O . PRO B 1 497 ? -22.578 -31.969 -10.43 1 80.69 497 PRO B O 1
ATOM 9229 N N . ALA B 1 498 ? -24.391 -33.219 -9.945 1 78.25 498 ALA B N 1
ATOM 9230 C CA . ALA B 1 498 ? -25.312 -32.469 -10.789 1 78.25 498 ALA B CA 1
ATOM 9231 C C . ALA B 1 498 ? -25.328 -30.984 -10.414 1 78.25 498 ALA B C 1
ATOM 9233 O O . ALA B 1 498 ? -25.391 -30.125 -11.289 1 78.25 498 ALA B O 1
ATOM 9234 N N . PHE B 1 499 ? -25.234 -30.688 -9.18 1 84.19 499 PHE B N 1
ATOM 9235 C CA . PHE B 1 499 ? -25.266 -29.312 -8.695 1 84.19 499 PHE B CA 1
ATOM 9236 C C . PHE B 1 499 ? -24.109 -28.516 -9.281 1 84.19 499 PHE B C 1
ATOM 9238 O O . PHE B 1 499 ? -24.266 -27.328 -9.602 1 84.19 499 PHE B O 1
ATOM 9245 N N . LEU B 1 500 ? -23.062 -29.141 -9.398 1 83.31 500 LEU B N 1
ATOM 9246 C CA . LEU B 1 500 ? -21.859 -28.453 -9.891 1 83.31 500 LEU B CA 1
ATOM 9247 C C . LEU B 1 500 ? -21.828 -28.438 -11.414 1 83.31 500 LEU B C 1
ATOM 9249 O O . LEU B 1 500 ? -21.203 -27.562 -12.016 1 83.31 500 LEU B O 1
ATOM 9253 N N . ALA B 1 501 ? -22.422 -29.375 -12 1 79.06 501 ALA B N 1
ATOM 9254 C CA . ALA B 1 501 ? -22.406 -29.531 -13.453 1 79.06 501 ALA B CA 1
ATOM 9255 C C . ALA B 1 501 ? -23.281 -28.469 -14.125 1 79.06 501 ALA B C 1
ATOM 9257 O O . ALA B 1 501 ? -22.969 -28 -15.219 1 79.06 501 ALA B O 1
ATOM 9258 N N . LYS B 1 502 ? -24.297 -28.109 -13.523 1 79.19 502 LYS B N 1
ATOM 9259 C CA . LYS B 1 502 ? -25.203 -27.125 -14.086 1 79.19 502 LYS B CA 1
ATOM 9260 C C . LYS B 1 502 ? -24.703 -25.703 -13.844 1 79.19 502 LYS B C 1
ATOM 9262 O O . LYS B 1 502 ? -24.594 -25.266 -12.703 1 79.19 502 LYS B O 1
ATOM 9267 N N . LYS B 1 503 ? -24.375 -25.094 -14.969 1 83.31 503 LYS B N 1
ATOM 9268 C CA . LYS B 1 503 ? -23.922 -23.719 -14.875 1 83.31 503 LYS B CA 1
ATOM 9269 C C . LYS B 1 503 ? -25.031 -22.734 -15.203 1 83.31 503 LYS B C 1
ATOM 9271 O O . LYS B 1 503 ? -25.797 -22.953 -16.156 1 83.31 503 LYS B O 1
ATOM 9276 N N . SER B 1 504 ? -25.109 -21.719 -14.375 1 82.44 504 SER B N 1
ATOM 9277 C CA . SER B 1 504 ? -26.172 -20.734 -14.523 1 82.44 504 SER B CA 1
ATOM 9278 C C . SER B 1 504 ? -25.641 -19.422 -15.086 1 82.44 504 SER B C 1
ATOM 9280 O O . SER B 1 504 ? -26.422 -18.547 -15.484 1 82.44 504 SER B O 1
ATOM 9282 N N . THR B 1 505 ? -24.391 -19.312 -15.148 1 86.81 505 THR B N 1
ATOM 9283 C CA . THR B 1 505 ? -23.797 -18.062 -15.617 1 86.81 505 THR B CA 1
ATOM 9284 C C . THR B 1 505 ? -23.312 -18.219 -17.062 1 86.81 505 THR B C 1
ATOM 9286 O O . THR B 1 505 ? -22.766 -19.266 -17.438 1 86.81 505 THR B O 1
ATOM 9289 N N . SER B 1 506 ? -23.516 -17.203 -17.797 1 86.69 506 SER B N 1
ATOM 9290 C CA . SER B 1 506 ? -23.047 -17.219 -19.172 1 86.69 506 SER B CA 1
ATOM 9291 C C . SER B 1 506 ? -21.516 -17.156 -19.234 1 86.69 506 SER B C 1
ATOM 9293 O O . SER B 1 506 ? -20.875 -16.75 -18.266 1 86.69 506 SER B O 1
ATOM 9295 N N . LYS B 1 507 ? -20.984 -17.453 -20.359 1 88.69 507 LYS B N 1
ATOM 9296 C CA . LYS B 1 507 ? -19.531 -17.484 -20.547 1 88.69 507 LYS B CA 1
ATOM 9297 C C . LYS B 1 507 ? -18.984 -16.078 -20.797 1 88.69 507 LYS B C 1
ATOM 9299 O O . LYS B 1 507 ? -17.797 -15.914 -21.062 1 88.69 507 LYS B O 1
ATOM 9304 N N . LYS B 1 508 ? -19.875 -15.164 -20.688 1 87.5 508 LYS B N 1
ATOM 9305 C CA . LYS B 1 508 ? -19.453 -13.773 -20.766 1 87.5 508 LYS B CA 1
ATOM 9306 C C . LYS B 1 508 ? -18.922 -13.297 -19.422 1 87.5 508 LYS B C 1
ATOM 9308 O O . LYS B 1 508 ? -18.25 -12.258 -19.344 1 87.5 508 LYS B O 1
ATOM 9313 N N . HIS B 1 509 ? -19.266 -14.055 -18.406 1 92.94 509 HIS B N 1
ATOM 9314 C CA . HIS B 1 509 ? -18.812 -13.742 -17.062 1 92.94 509 HIS B CA 1
ATOM 9315 C C . HIS B 1 509 ? -17.672 -14.664 -16.641 1 92.94 509 HIS B C 1
ATOM 9317 O O . HIS B 1 509 ? -17.578 -15.797 -17.125 1 92.94 509 HIS B O 1
ATOM 9323 N N . PRO B 1 510 ? -16.797 -14.18 -15.797 1 95.19 510 PRO B N 1
ATOM 9324 C CA . PRO B 1 510 ? -15.719 -15.039 -15.32 1 95.19 510 PRO B CA 1
ATOM 9325 C C . PRO B 1 510 ? -16.234 -16.266 -14.562 1 95.19 510 PRO B C 1
ATOM 9327 O O . PRO B 1 510 ? -17.312 -16.219 -13.969 1 95.19 510 PRO B O 1
ATOM 9330 N N . ALA B 1 511 ? -15.406 -17.25 -14.539 1 94.94 511 ALA B N 1
ATOM 9331 C CA . ALA B 1 511 ? -15.789 -18.531 -13.977 1 94.94 511 ALA B CA 1
ATOM 9332 C C . ALA B 1 511 ? -16.031 -18.438 -12.469 1 94.94 511 ALA B C 1
ATOM 9334 O O . ALA B 1 511 ? -16.859 -19.156 -11.914 1 94.94 511 ALA B O 1
ATOM 9335 N N . TRP B 1 512 ? -15.297 -17.562 -11.805 1 96.62 512 TRP B N 1
ATOM 9336 C CA . TRP B 1 512 ? -15.422 -17.453 -10.359 1 96.62 512 TRP B CA 1
ATOM 9337 C C . TRP B 1 512 ? -16.828 -17.016 -9.961 1 96.62 512 TRP B C 1
ATOM 9339 O O . TRP B 1 512 ? -17.266 -17.266 -8.836 1 96.62 512 TRP B O 1
ATOM 9349 N N . LEU B 1 513 ? -17.531 -16.359 -10.844 1 97.25 513 LEU B N 1
ATOM 9350 C CA . LEU B 1 513 ? -18.875 -15.859 -10.555 1 97.25 513 LEU B CA 1
ATOM 9351 C C . LEU B 1 513 ? -19.828 -17 -10.234 1 97.25 513 LEU B C 1
ATOM 9353 O O . LEU B 1 513 ? -20.75 -16.844 -9.43 1 97.25 513 LEU B O 1
ATOM 9357 N N . GLU B 1 514 ? -19.641 -18.172 -10.844 1 95.94 514 GLU B N 1
ATOM 9358 C CA . GLU B 1 514 ? -20.469 -19.344 -10.586 1 95.94 514 GLU B CA 1
ATOM 9359 C C . GLU B 1 514 ? -20.359 -19.797 -9.141 1 95.94 514 GLU B C 1
ATOM 9361 O O . GLU B 1 514 ? -21.344 -20.156 -8.516 1 95.94 514 GLU B O 1
ATOM 9366 N N . TYR B 1 515 ? -19.172 -19.766 -8.617 1 96.62 515 TYR B N 1
ATOM 9367 C CA . TYR B 1 515 ? -18.969 -20.156 -7.234 1 96.62 515 TYR B CA 1
ATOM 9368 C C . TYR B 1 515 ? -19.625 -19.188 -6.273 1 96.62 515 TYR B C 1
ATOM 9370 O O . TYR B 1 515 ? -20.156 -19.594 -5.238 1 96.62 515 TYR B O 1
ATOM 9378 N N . VAL B 1 516 ? -19.594 -17.891 -6.574 1 98.12 516 VAL B N 1
ATOM 9379 C CA . VAL B 1 516 ? -20.25 -16.891 -5.746 1 98.12 516 VAL B CA 1
ATOM 9380 C C . VAL B 1 516 ? -21.766 -17.109 -5.746 1 98.12 516 VAL B C 1
ATOM 9382 O O . VAL B 1 516 ? -22.406 -17.031 -4.703 1 98.12 516 VAL B O 1
ATOM 9385 N N . LEU B 1 517 ? -22.266 -17.359 -6.934 1 97.62 517 LEU B N 1
ATOM 9386 C CA . LEU B 1 517 ? -23.703 -17.625 -7.047 1 97.62 517 LEU B CA 1
ATOM 9387 C C . LEU B 1 517 ? -24.094 -18.859 -6.227 1 97.62 517 LEU B C 1
ATOM 9389 O O . LEU B 1 517 ? -25.078 -18.828 -5.496 1 97.62 517 LEU B O 1
ATOM 9393 N N . GLN B 1 518 ? -23.328 -19.938 -6.371 1 96.38 518 GLN B N 1
ATOM 9394 C CA . GLN B 1 518 ? -23.609 -21.172 -5.629 1 96.38 518 GLN B CA 1
ATOM 9395 C C . GLN B 1 518 ? -23.625 -20.906 -4.125 1 96.38 518 GLN B C 1
ATOM 9397 O O . GLN B 1 518 ? -24.547 -21.328 -3.43 1 96.38 518 GLN B O 1
ATOM 9402 N N . LEU B 1 519 ? -22.625 -20.203 -3.664 1 97.06 519 LEU B N 1
ATOM 9403 C CA . LEU B 1 519 ? -22.547 -19.906 -2.238 1 97.06 519 LEU B CA 1
ATOM 9404 C C . LEU B 1 519 ? -23.719 -19.031 -1.805 1 97.06 519 LEU B C 1
ATOM 9406 O O . LEU B 1 519 ? -24.281 -19.234 -0.724 1 97.06 519 LEU B O 1
ATOM 9410 N N . SER B 1 520 ? -24.078 -18.078 -2.617 1 97.31 520 SER B N 1
ATOM 9411 C CA . SER B 1 520 ? -25.203 -17.203 -2.322 1 97.31 520 SER B CA 1
ATOM 9412 C C . SER B 1 520 ? -26.5 -18 -2.205 1 97.31 520 SER B C 1
ATOM 9414 O O . SER B 1 520 ? -27.344 -17.719 -1.34 1 97.31 520 SER B O 1
ATOM 9416 N N . GLN B 1 521 ? -26.672 -18.984 -3.039 1 95.94 521 GLN B N 1
ATOM 9417 C CA . GLN B 1 521 ? -27.875 -19.812 -3.004 1 95.94 521 GLN B CA 1
ATOM 9418 C C . GLN B 1 521 ? -27.875 -20.703 -1.765 1 95.94 521 GLN B C 1
ATOM 9420 O O . GLN B 1 521 ? -28.922 -20.875 -1.124 1 95.94 521 GLN B O 1
ATOM 9425 N N . LEU B 1 522 ? -26.75 -21.25 -1.458 1 95.69 522 LEU B N 1
ATOM 9426 C CA . LEU B 1 522 ? -26.641 -22.203 -0.348 1 95.69 522 LEU B CA 1
ATOM 9427 C C . LEU B 1 522 ? -26.844 -21.484 0.987 1 95.69 522 LEU B C 1
ATOM 9429 O O . LEU B 1 522 ? -27.422 -22.062 1.918 1 95.69 522 LEU B O 1
ATOM 9433 N N . ARG B 1 523 ? -26.406 -20.188 1.07 1 95.69 523 ARG B N 1
ATOM 9434 C CA . ARG B 1 523 ? -26.406 -19.484 2.348 1 95.69 523 ARG B CA 1
ATOM 9435 C C . ARG B 1 523 ? -27.547 -18.469 2.41 1 95.69 523 ARG B C 1
ATOM 9437 O O . ARG B 1 523 ? -27.828 -17.922 3.475 1 95.69 523 ARG B O 1
ATOM 9444 N N . GLY B 1 524 ? -28.141 -18.234 1.255 1 95.06 524 GLY B N 1
ATOM 9445 C CA . GLY B 1 524 ? -29.156 -17.188 1.2 1 95.06 524 GLY B CA 1
ATOM 9446 C C . GLY B 1 524 ? -28.562 -15.789 1.199 1 95.06 524 GLY B C 1
ATOM 9447 O O . GLY B 1 524 ? -29.188 -14.852 1.729 1 95.06 524 GLY B O 1
ATOM 9448 N N . TYR B 1 525 ? -27.406 -15.648 0.739 1 97.06 525 TYR B N 1
ATOM 9449 C CA . TYR B 1 525 ? -26.781 -14.336 0.646 1 97.06 525 TYR B CA 1
ATOM 9450 C C . TYR B 1 525 ? -27.344 -13.531 -0.52 1 97.06 525 TYR B C 1
ATOM 9452 O O . TYR B 1 525 ? -27.844 -14.109 -1.491 1 97.06 525 TYR B O 1
ATOM 9460 N N . VAL B 1 526 ? -27.25 -12.211 -0.384 1 97.81 526 VAL B N 1
ATOM 9461 C CA . VAL B 1 526 ? -27.781 -11.344 -1.43 1 97.81 526 VAL B CA 1
ATOM 9462 C C . VAL B 1 526 ? -26.781 -10.234 -1.737 1 97.81 526 VAL B C 1
ATOM 9464 O O . VAL B 1 526 ? -25.906 -9.93 -0.917 1 97.81 526 VAL B O 1
ATOM 9467 N N . THR B 1 527 ? -26.844 -9.695 -2.91 1 98.25 527 THR B N 1
ATOM 9468 C CA . THR B 1 527 ? -26.031 -8.562 -3.348 1 98.25 527 THR B CA 1
ATOM 9469 C C . THR B 1 527 ? -26.906 -7.312 -3.512 1 98.25 527 THR B C 1
ATOM 9471 O O . THR B 1 527 ? -28.016 -7.383 -4.051 1 98.25 527 THR B O 1
ATOM 9474 N N . LEU B 1 528 ? -26.406 -6.188 -2.986 1 97.81 528 LEU B N 1
ATOM 9475 C CA . LEU B 1 528 ? -27.109 -4.918 -3.09 1 97.81 528 LEU B CA 1
ATOM 9476 C C . LEU B 1 528 ? -26.812 -4.234 -4.418 1 97.81 528 LEU B C 1
ATOM 9478 O O . LEU B 1 528 ? -25.656 -4.102 -4.805 1 97.81 528 LEU B O 1
ATOM 9482 N N . TYR B 1 529 ? -27.875 -3.814 -5.125 1 96.88 529 TYR B N 1
ATOM 9483 C CA . TYR B 1 529 ? -27.734 -3.146 -6.414 1 96.88 529 TYR B CA 1
ATOM 9484 C C . TYR B 1 529 ? -28.281 -1.725 -6.352 1 96.88 529 TYR B C 1
ATOM 9486 O O . TYR B 1 529 ? -29.312 -1.475 -5.715 1 96.88 529 TYR B O 1
ATOM 9494 N N . PRO B 1 530 ? -27.625 -0.828 -7.012 1 95.12 530 PRO B N 1
ATOM 9495 C CA . PRO B 1 530 ? -28.109 0.558 -7.02 1 95.12 530 PRO B CA 1
ATOM 9496 C C . PRO B 1 530 ? -29.266 0.779 -7.988 1 95.12 530 PRO B C 1
ATOM 9498 O O . PRO B 1 530 ? -29.562 -0.088 -8.812 1 95.12 530 PRO B O 1
ATOM 9501 N N . ARG B 1 531 ? -29.812 1.996 -7.836 1 91 531 ARG B N 1
ATOM 9502 C CA . ARG B 1 531 ? -30.766 2.467 -8.844 1 91 531 ARG B CA 1
ATOM 9503 C C . ARG B 1 531 ? -30.062 2.678 -10.188 1 91 531 ARG B C 1
ATOM 9505 O O . ARG B 1 531 ? -28.938 3.152 -10.234 1 91 531 ARG B O 1
ATOM 9512 N N . PRO B 1 532 ? -30.766 2.326 -11.266 1 90.44 532 PRO B N 1
ATOM 9513 C CA . PRO B 1 532 ? -30.141 2.48 -12.578 1 90.44 532 PRO B CA 1
ATOM 9514 C C . PRO B 1 532 ? -29.609 3.893 -12.82 1 90.44 532 PRO B C 1
ATOM 9516 O O . PRO B 1 532 ? -28.531 4.059 -13.398 1 90.44 532 PRO B O 1
ATOM 9519 N N . GLU B 1 533 ? -30.281 4.863 -12.383 1 88.88 533 GLU B N 1
ATOM 9520 C CA . GLU B 1 533 ? -29.859 6.242 -12.57 1 88.88 533 GLU B CA 1
ATOM 9521 C C . GLU B 1 533 ? -28.562 6.52 -11.812 1 88.88 533 GLU B C 1
ATOM 9523 O O . GLU B 1 533 ? -27.656 7.176 -12.336 1 88.88 533 GLU B O 1
ATOM 9528 N N . THR B 1 534 ? -28.5 6.074 -10.594 1 92.25 534 THR B N 1
ATOM 9529 C CA . THR B 1 534 ? -27.281 6.242 -9.789 1 92.25 534 THR B CA 1
ATOM 9530 C C . THR B 1 534 ? -26.125 5.469 -10.406 1 92.25 534 THR B C 1
ATOM 9532 O O . THR B 1 534 ? -25 5.988 -10.492 1 92.25 534 THR B O 1
ATOM 9535 N N . ALA B 1 535 ? -26.422 4.289 -10.836 1 93.69 535 ALA B N 1
ATOM 9536 C CA . ALA B 1 535 ? -25.391 3.445 -11.438 1 93.69 535 ALA B CA 1
ATOM 9537 C C . ALA B 1 535 ? -24.797 4.117 -12.672 1 93.69 535 ALA B C 1
ATOM 9539 O O . ALA B 1 535 ? -23.578 4.109 -12.852 1 93.69 535 ALA B O 1
ATOM 9540 N N . SER B 1 536 ? -25.594 4.707 -13.484 1 91.38 536 SER B N 1
ATOM 9541 C CA . SER B 1 536 ? -25.141 5.316 -14.734 1 91.38 536 SER B CA 1
ATOM 9542 C C . SER B 1 536 ? -24.344 6.59 -14.469 1 91.38 536 SER B C 1
ATOM 9544 O O . SER B 1 536 ? -23.609 7.055 -15.336 1 91.38 536 SER B O 1
ATOM 9546 N N . THR B 1 537 ? -24.516 7.074 -13.305 1 92.25 537 THR B N 1
ATOM 9547 C CA . THR B 1 537 ? -23.797 8.297 -12.953 1 92.25 537 THR B CA 1
ATOM 9548 C C . THR B 1 537 ? -22.422 7.977 -12.391 1 92.25 537 THR B C 1
ATOM 9550 O O . THR B 1 537 ? -21.469 8.719 -12.609 1 92.25 537 THR B O 1
ATOM 9553 N N . ILE B 1 538 ? -22.281 6.91 -11.734 1 94.56 538 ILE B N 1
ATOM 9554 C CA . ILE B 1 538 ? -21.062 6.652 -10.992 1 94.56 538 ILE B CA 1
ATOM 9555 C C . ILE B 1 538 ? -20.141 5.738 -11.797 1 94.56 538 ILE B C 1
ATOM 9557 O O . ILE B 1 538 ? -18.922 5.738 -11.602 1 94.56 538 ILE B O 1
ATOM 9561 N N . LEU B 1 539 ? -20.703 4.988 -12.711 1 95.25 539 LEU B N 1
ATOM 9562 C CA . LEU B 1 539 ? -19.906 3.969 -13.391 1 95.25 539 LEU B CA 1
ATOM 9563 C C . LEU B 1 539 ? -20.375 3.791 -14.836 1 95.25 539 LEU B C 1
ATOM 9565 O O . LEU B 1 539 ? -21.578 3.811 -15.102 1 95.25 539 LEU B O 1
ATOM 9569 N N . GLY B 1 540 ? -19.375 3.646 -15.719 1 93.44 540 GLY B N 1
ATOM 9570 C CA . GLY B 1 540 ? -19.641 3.266 -17.094 1 93.44 540 GLY B CA 1
ATOM 9571 C C . GLY B 1 540 ? -19.016 1.933 -17.469 1 93.44 540 GLY B C 1
ATOM 9572 O O . GLY B 1 540 ? -17.859 1.669 -17.156 1 93.44 540 GLY B O 1
ATOM 9573 N N . ALA B 1 541 ? -19.844 1.062 -18.016 1 91.5 541 ALA B N 1
ATOM 9574 C CA . ALA B 1 541 ? -19.344 -0.205 -18.547 1 91.5 541 ALA B CA 1
ATOM 9575 C C . ALA B 1 541 ? -19.312 -0.186 -20.062 1 91.5 541 ALA B C 1
ATOM 9577 O O . ALA B 1 541 ? -20.359 -0.258 -20.719 1 91.5 541 ALA B O 1
ATOM 9578 N N . HIS B 1 542 ? -18.141 -0.23 -20.609 1 89.25 542 HIS B N 1
ATOM 9579 C CA . HIS B 1 542 ? -17.969 -0.084 -22.062 1 89.25 542 HIS B CA 1
ATOM 9580 C C . HIS B 1 542 ? -18.031 -1.436 -22.766 1 89.25 542 HIS B C 1
ATOM 9582 O O . HIS B 1 542 ? -17.562 -2.443 -22.219 1 89.25 542 HIS B O 1
ATOM 9588 N N . SER B 1 543 ? -18.625 -1.428 -23.984 1 84.31 543 SER B N 1
ATOM 9589 C CA . SER B 1 543 ? -18.719 -2.643 -24.781 1 84.31 543 SER B CA 1
ATOM 9590 C C . SER B 1 543 ? -18.016 -2.479 -26.125 1 84.31 543 SER B C 1
ATOM 9592 O O . SER B 1 543 ? -18.312 -3.203 -27.078 1 84.31 543 SER B O 1
ATOM 9594 N N . ASP B 1 544 ? -17.141 -1.633 -26.219 1 81.5 544 ASP B N 1
ATOM 9595 C CA . ASP B 1 544 ? -16.453 -1.32 -27.469 1 81.5 544 ASP B CA 1
ATOM 9596 C C . ASP B 1 544 ? -15.453 -2.414 -27.844 1 81.5 544 ASP B C 1
ATOM 9598 O O . ASP B 1 544 ? -15.188 -2.654 -29.016 1 81.5 544 ASP B O 1
ATOM 9602 N N . LEU B 1 545 ? -14.875 -3.025 -26.797 1 79.81 545 LEU B N 1
ATOM 9603 C CA . LEU B 1 545 ? -13.922 -4.109 -27 1 79.81 545 LEU B CA 1
ATOM 9604 C C . LEU B 1 545 ? -14.414 -5.398 -26.344 1 79.81 545 LEU B C 1
ATOM 9606 O O . LEU B 1 545 ? -15.148 -5.355 -25.359 1 79.81 545 LEU B O 1
ATOM 9610 N N . PRO B 1 546 ? -14 -6.473 -27.016 1 76.75 546 PRO B N 1
ATOM 9611 C CA . PRO B 1 546 ? -14.391 -7.738 -26.391 1 76.75 546 PRO B CA 1
ATOM 9612 C C . PRO B 1 546 ? -13.781 -7.91 -25 1 76.75 546 PRO B C 1
ATOM 9614 O O . PRO B 1 546 ? -12.648 -7.504 -24.75 1 76.75 546 PRO B O 1
ATOM 9617 N N . ASN B 1 547 ? -14.625 -8.414 -24.094 1 79.5 547 ASN B N 1
ATOM 9618 C CA . ASN B 1 547 ? -14.172 -8.609 -22.719 1 79.5 547 ASN B CA 1
ATOM 9619 C C . ASN B 1 547 ? -14.422 -10.039 -22.25 1 79.5 547 ASN B C 1
ATOM 9621 O O . ASN B 1 547 ? -14.703 -10.273 -21.078 1 79.5 547 ASN B O 1
ATOM 9625 N N . THR B 1 548 ? -14.32 -10.953 -23.172 1 85.88 548 THR B N 1
ATOM 9626 C CA . THR B 1 548 ? -14.492 -12.359 -22.828 1 85.88 548 THR B CA 1
ATOM 9627 C C . THR B 1 548 ? -13.367 -12.82 -21.906 1 85.88 548 THR B C 1
ATOM 9629 O O . THR B 1 548 ? -12.188 -12.586 -22.172 1 85.88 548 THR B O 1
ATOM 9632 N N . PRO B 1 549 ? -13.766 -13.453 -20.812 1 90.12 549 PRO B N 1
ATOM 9633 C CA . PRO B 1 549 ? -12.727 -13.984 -19.922 1 90.12 549 PRO B CA 1
ATOM 9634 C C . PRO B 1 549 ? -11.773 -14.938 -20.641 1 90.12 549 PRO B C 1
ATOM 9636 O O . PRO B 1 549 ? -12.172 -15.641 -21.578 1 90.12 549 PRO B O 1
ATOM 9639 N N . GLU B 1 550 ? -10.586 -15.031 -20.219 1 88 550 GLU B N 1
ATOM 9640 C CA . GLU B 1 550 ? -9.531 -15.805 -20.875 1 88 550 GLU B CA 1
ATOM 9641 C C . GLU B 1 550 ? -9.906 -17.281 -20.938 1 88 550 GLU B C 1
ATOM 9643 O O . GLU B 1 550 ? -9.617 -17.953 -21.938 1 88 550 GLU B O 1
ATOM 9648 N N . GLU B 1 551 ? -10.516 -17.797 -19.922 1 90.94 551 GLU B N 1
ATOM 9649 C CA . GLU B 1 551 ? -10.844 -19.219 -19.859 1 90.94 551 GLU B CA 1
ATOM 9650 C C . GLU B 1 551 ? -11.844 -19.625 -20.938 1 90.94 551 GLU B C 1
ATOM 9652 O O . GLU B 1 551 ? -12 -20.797 -21.25 1 90.94 551 GLU B O 1
ATOM 9657 N N . TYR B 1 552 ? -12.477 -18.609 -21.547 1 89.19 552 TYR B N 1
ATOM 9658 C CA . TYR B 1 552 ? -13.492 -18.906 -22.547 1 89.19 552 TYR B CA 1
ATOM 9659 C C . TYR B 1 552 ? -13.078 -18.391 -23.922 1 89.19 552 TYR B C 1
ATOM 9661 O O . TYR B 1 552 ? -13.859 -18.438 -24.875 1 89.19 552 TYR B O 1
ATOM 9669 N N . LEU B 1 553 ? -11.906 -17.875 -23.984 1 85.44 553 LEU B N 1
ATOM 9670 C CA . LEU B 1 553 ? -11.422 -17.406 -25.281 1 85.44 553 LEU B CA 1
ATOM 9671 C C . LEU B 1 553 ? -11.359 -18.547 -26.297 1 85.44 553 LEU B C 1
ATOM 9673 O O . LEU B 1 553 ? -10.922 -19.641 -25.969 1 85.44 553 LEU B O 1
ATOM 9677 N N . GLY B 1 554 ? -11.719 -18.312 -27.516 1 77.56 554 GLY B N 1
ATOM 9678 C CA . GLY B 1 554 ? -11.656 -19.297 -28.578 1 77.56 554 GLY B CA 1
ATOM 9679 C C . GLY B 1 554 ? -12.93 -20.109 -28.719 1 77.56 554 GLY B C 1
ATOM 9680 O O . GLY B 1 554 ? -13.062 -20.922 -29.641 1 77.56 554 GLY B O 1
ATOM 9681 N N . GLU B 1 555 ? -13.852 -20.078 -27.797 1 74 555 GLU B N 1
ATOM 9682 C CA . GLU B 1 555 ? -15.062 -20.906 -27.828 1 74 555 GLU B CA 1
ATOM 9683 C C . GLU B 1 555 ? -16.188 -20.203 -28.594 1 74 555 GLU B C 1
ATOM 9685 O O . GLU B 1 555 ? -17.312 -20.688 -28.625 1 74 555 GLU B O 1
ATOM 9690 N N . GLY B 1 556 ? -15.914 -19.406 -29.609 1 59.34 556 GLY B N 1
ATOM 9691 C CA . GLY B 1 556 ? -16.859 -18.969 -30.625 1 59.34 556 GLY B CA 1
ATOM 9692 C C . GLY B 1 556 ? -17.516 -17.641 -30.297 1 59.34 556 GLY B C 1
ATOM 9693 O O . GLY B 1 556 ? -18.062 -16.984 -31.188 1 59.34 556 GLY B O 1
ATOM 9694 N N . ASP B 1 557 ? -18 -17.359 -29.234 1 53 557 ASP B N 1
ATOM 9695 C CA . ASP B 1 557 ? -18.906 -16.234 -29.031 1 53 557 ASP B CA 1
ATOM 9696 C C . ASP B 1 557 ? -18.141 -14.906 -29.078 1 53 557 ASP B C 1
ATOM 9698 O O . ASP B 1 557 ? -18.656 -13.875 -28.641 1 53 557 ASP B O 1
ATOM 9702 N N . GLU B 1 558 ? -16.984 -14.906 -29.375 1 54.59 558 GLU B N 1
ATOM 9703 C CA . GLU B 1 558 ? -16.172 -13.695 -29.375 1 54.59 558 GLU B CA 1
ATOM 9704 C C . GLU B 1 558 ? -16.672 -12.688 -30.406 1 54.59 558 GLU B C 1
ATOM 9706 O O . GLU B 1 558 ? -16.172 -11.562 -30.469 1 54.59 558 GLU B O 1
ATOM 9711 N N . ASN B 1 559 ? -17.234 -13.242 -31.562 1 44.5 559 ASN B N 1
ATOM 9712 C CA . ASN B 1 559 ? -17.5 -12.492 -32.781 1 44.5 559 ASN B CA 1
ATOM 9713 C C . ASN B 1 559 ? -18.344 -11.25 -32.5 1 44.5 559 ASN B C 1
ATOM 9715 O O . ASN B 1 559 ? -18.625 -10.469 -33.406 1 44.5 559 ASN B O 1
ATOM 9719 N N . ASP B 1 560 ? -19.391 -11.422 -31.75 1 47.53 560 ASP B N 1
ATOM 9720 C CA . ASP B 1 560 ? -20.609 -10.766 -32.25 1 47.53 560 ASP B CA 1
ATOM 9721 C C . ASP B 1 560 ? -20.469 -9.25 -32.188 1 47.53 560 ASP B C 1
ATOM 9723 O O . ASP B 1 560 ? -21.328 -8.523 -32.688 1 47.53 560 ASP B O 1
ATOM 9727 N N . LYS B 1 561 ? -20.016 -8.484 -31.141 1 46.09 561 LYS B N 1
ATOM 9728 C CA . LYS B 1 561 ? -20.469 -7.098 -31.062 1 46.09 561 LYS B CA 1
ATOM 9729 C C . LYS B 1 561 ? -19.391 -6.137 -31.562 1 46.09 561 LYS B C 1
ATOM 9731 O O . LYS B 1 561 ? -19.328 -4.984 -31.125 1 46.09 561 LYS B O 1
ATOM 9736 N N . THR B 1 562 ? -18.453 -6.465 -32.312 1 48.56 562 THR B N 1
ATOM 9737 C CA . THR B 1 562 ? -17.422 -5.535 -32.75 1 48.56 562 THR B CA 1
ATOM 9738 C C . THR B 1 562 ? -18.047 -4.297 -33.406 1 48.56 562 THR B C 1
ATOM 9740 O O . THR B 1 562 ? -17.406 -3.26 -33.531 1 48.56 562 THR B O 1
ATOM 9743 N N . GLY B 1 563 ? -19.297 -4.52 -33.75 1 49 563 GLY B N 1
ATOM 9744 C CA . GLY B 1 563 ? -19.906 -3.436 -34.5 1 49 563 GLY B CA 1
ATOM 9745 C C . GLY B 1 563 ? -20.938 -2.666 -33.688 1 49 563 GLY B C 1
ATOM 9746 O O . GLY B 1 563 ? -21.531 -1.71 -34.188 1 49 563 GLY B O 1
ATOM 9747 N N . GLU B 1 564 ? -21.234 -3.146 -32.562 1 53.84 564 GLU B N 1
ATOM 9748 C CA . GLU B 1 564 ? -22.312 -2.459 -31.859 1 53.84 564 GLU B CA 1
ATOM 9749 C C . GLU B 1 564 ? -21.797 -1.266 -31.078 1 53.84 564 GLU B C 1
ATOM 9751 O O . GLU B 1 564 ? -20.625 -1.254 -30.656 1 53.84 564 GLU B O 1
ATOM 9756 N N . ALA B 1 565 ? -22.578 -0.215 -31.188 1 57.44 565 ALA B N 1
ATOM 9757 C CA . ALA B 1 565 ? -22.328 1.039 -30.484 1 57.44 565 ALA B CA 1
ATOM 9758 C C . ALA B 1 565 ? -22.016 0.785 -29.016 1 57.44 565 ALA B C 1
ATOM 9760 O O . ALA B 1 565 ? -22.609 -0.099 -28.391 1 57.44 565 ALA B O 1
ATOM 9761 N N . ASP B 1 566 ? -20.906 1.24 -28.484 1 69.94 566 ASP B N 1
ATOM 9762 C CA . ASP B 1 566 ? -20.516 1.194 -27.078 1 69.94 566 ASP B CA 1
ATOM 9763 C C . ASP B 1 566 ? -21.672 1.584 -26.156 1 69.94 566 ASP B C 1
ATOM 9765 O O . ASP B 1 566 ? -22.172 2.705 -26.234 1 69.94 566 ASP B O 1
ATOM 9769 N N . SER B 1 567 ? -22.219 0.699 -25.375 1 64.62 567 SER B N 1
ATOM 9770 C CA . SER B 1 567 ? -23.359 0.91 -24.5 1 64.62 567 SER B CA 1
ATOM 9771 C C . SER B 1 567 ? -23.094 2.025 -23.5 1 64.62 567 SER B C 1
ATOM 9773 O O . SER B 1 567 ? -24 2.746 -23.094 1 64.62 567 SER B O 1
ATOM 9775 N N . ALA B 1 568 ? -21.859 2.223 -23.094 1 70.62 568 ALA B N 1
ATOM 9776 C CA . ALA B 1 568 ? -21.562 3.195 -22.047 1 70.62 568 ALA B CA 1
ATOM 9777 C C . ALA B 1 568 ? -21.469 4.605 -22.625 1 70.62 568 ALA B C 1
ATOM 9779 O O . ALA B 1 568 ? -21.719 5.586 -21.922 1 70.62 568 ALA B O 1
ATOM 9780 N N . THR B 1 569 ? -21.109 4.738 -23.859 1 62.72 569 THR B N 1
ATOM 9781 C CA . THR B 1 569 ? -20.828 6.047 -24.438 1 62.72 569 THR B CA 1
ATOM 9782 C C . THR B 1 569 ? -22.062 6.949 -24.344 1 62.72 569 THR B C 1
ATOM 9784 O O . THR B 1 569 ? -21.938 8.141 -24.047 1 62.72 569 THR B O 1
ATOM 9787 N N . SER B 1 570 ? -23.172 6.32 -24.469 1 64.31 570 SER B N 1
ATOM 9788 C CA . SER B 1 570 ? -24.359 7.172 -24.438 1 64.31 570 SER B CA 1
ATOM 9789 C C . SER B 1 570 ? -24.875 7.348 -23.016 1 64.31 570 SER B C 1
ATOM 9791 O O . SER B 1 570 ? -25.547 8.344 -22.719 1 64.31 570 SER B O 1
ATOM 9793 N N . LYS B 1 571 ? -24.375 6.59 -22.172 1 69.75 571 LYS B N 1
ATOM 9794 C CA . LYS B 1 571 ? -25.047 6.566 -20.875 1 69.75 571 LYS B CA 1
ATOM 9795 C C . LYS B 1 571 ? -24.125 7.07 -19.766 1 69.75 571 LYS B C 1
ATOM 9797 O O . LYS B 1 571 ? -24.594 7.516 -18.719 1 69.75 571 LYS B O 1
ATOM 9802 N N . PHE B 1 572 ? -22.906 7.059 -20.062 1 81.62 572 PHE B N 1
ATOM 9803 C CA . PHE B 1 572 ? -21.969 7.402 -19 1 81.62 572 PHE B CA 1
ATOM 9804 C C . PHE B 1 572 ? -21.031 8.516 -19.453 1 81.62 572 PHE B C 1
ATOM 9806 O O . PHE B 1 572 ? -20.469 8.453 -20.547 1 81.62 572 PHE B O 1
ATOM 9813 N N . ASP B 1 573 ? -21.047 9.555 -18.641 1 79.81 573 ASP B N 1
ATOM 9814 C CA . ASP B 1 573 ? -20.109 10.656 -18.812 1 79.81 573 ASP B CA 1
ATOM 9815 C C . ASP B 1 573 ? -19.203 10.812 -17.594 1 79.81 573 ASP B C 1
ATOM 9817 O O . ASP B 1 573 ? -19.672 11.242 -16.531 1 79.81 573 ASP B O 1
ATOM 9821 N N . PRO B 1 574 ? -18 10.484 -17.812 1 80.19 574 PRO B N 1
ATOM 9822 C CA . PRO B 1 574 ? -17.078 10.57 -16.656 1 80.19 574 PRO B CA 1
ATOM 9823 C C . PRO B 1 574 ? -16.922 12 -16.156 1 80.19 574 PRO B C 1
ATOM 9825 O O . PRO B 1 574 ? -16.438 12.203 -15.031 1 80.19 574 PRO B O 1
ATOM 9828 N N . ALA B 1 575 ? -17.297 12.945 -16.938 1 77.81 575 ALA B N 1
ATOM 9829 C CA . ALA B 1 575 ? -17.172 14.352 -16.531 1 77.81 575 ALA B CA 1
ATOM 9830 C C . ALA B 1 575 ? -18.531 14.953 -16.203 1 77.81 575 ALA B C 1
ATOM 9832 O O . ALA B 1 575 ? -18.672 16.172 -16.141 1 77.81 575 ALA B O 1
ATOM 9833 N N . SER B 1 576 ? -19.484 13.992 -16.047 1 78.81 576 SER B N 1
ATOM 9834 C CA . SER B 1 576 ? -20.828 14.469 -15.758 1 78.81 576 SER B CA 1
ATOM 9835 C C . SER B 1 576 ? -20.844 15.336 -14.5 1 78.81 576 SER B C 1
ATOM 9837 O O . SER B 1 576 ? -20.266 14.961 -13.477 1 78.81 576 SER B O 1
ATOM 9839 N N . PRO B 1 577 ? -21.484 16.438 -14.57 1 81.06 577 PRO B N 1
ATOM 9840 C CA . PRO B 1 577 ? -21.562 17.312 -13.398 1 81.06 577 PRO B CA 1
ATOM 9841 C C . PRO B 1 577 ? -22.641 16.875 -12.414 1 81.06 577 PRO B C 1
ATOM 9843 O O . PRO B 1 577 ? -22.797 17.469 -11.344 1 81.06 577 PRO B O 1
ATOM 9846 N N . VAL B 1 578 ? -23.344 15.828 -12.789 1 84.19 578 VAL B N 1
ATOM 9847 C CA . VAL B 1 578 ? -24.438 15.375 -11.93 1 84.19 578 VAL B CA 1
ATOM 9848 C C . VAL B 1 578 ? -23.875 14.883 -10.594 1 84.19 578 VAL B C 1
ATOM 9850 O O . VAL B 1 578 ? -22.953 14.07 -10.562 1 84.19 578 VAL B O 1
ATOM 9853 N N . ASP B 1 579 ? -24.516 15.445 -9.539 1 89.94 579 ASP B N 1
ATOM 9854 C CA . ASP B 1 579 ? -24.172 14.992 -8.195 1 89.94 579 ASP B CA 1
ATOM 9855 C C . ASP B 1 579 ? -24.844 13.648 -7.891 1 89.94 579 ASP B C 1
ATOM 9857 O O . ASP B 1 579 ? -26.062 13.508 -8.008 1 89.94 579 ASP B O 1
ATOM 9861 N N . MET B 1 580 ? -24.094 12.703 -7.492 1 90.44 580 MET B N 1
ATOM 9862 C CA . MET B 1 580 ? -24.609 11.367 -7.23 1 90.44 580 MET B CA 1
ATOM 9863 C C . MET B 1 580 ? -25.703 11.398 -6.164 1 90.44 580 MET B C 1
ATOM 9865 O O . MET B 1 580 ? -26.625 10.586 -6.195 1 90.44 580 MET B O 1
ATOM 9869 N N . LEU B 1 581 ? -25.688 12.32 -5.262 1 92 581 LEU B N 1
ATOM 9870 C CA . LEU B 1 581 ? -26.656 12.398 -4.176 1 92 581 LEU B CA 1
ATOM 9871 C C . LEU B 1 581 ? -28.047 12.75 -4.715 1 92 581 LEU B C 1
ATOM 9873 O O . LEU B 1 581 ? -29.047 12.312 -4.156 1 92 581 LEU B O 1
ATOM 9877 N N . THR B 1 582 ? -28.047 13.477 -5.777 1 91 582 THR B N 1
ATOM 9878 C CA . THR B 1 582 ? -29.328 13.875 -6.355 1 91 582 THR B CA 1
ATOM 9879 C C . THR B 1 582 ? -30.016 12.688 -7.02 1 91 582 THR B C 1
ATOM 9881 O O . THR B 1 582 ? -31.219 12.734 -7.289 1 91 582 THR B O 1
ATOM 9884 N N . THR B 1 583 ? -29.219 11.719 -7.34 1 90.38 583 THR B N 1
ATOM 9885 C CA . THR B 1 583 ? -29.797 10.547 -7.996 1 90.38 583 THR B CA 1
ATOM 9886 C C . THR B 1 583 ? -30.359 9.57 -6.965 1 90.38 583 THR B C 1
ATOM 9888 O O . THR B 1 583 ? -31.031 8.602 -7.324 1 90.38 583 THR B O 1
ATOM 9891 N N . LEU B 1 584 ? -30.125 9.859 -5.695 1 90.81 584 LEU B N 1
ATOM 9892 C CA . LEU B 1 584 ? -30.609 9 -4.621 1 90.81 584 LEU B CA 1
ATOM 9893 C C . LEU B 1 584 ? -31.984 9.453 -4.141 1 90.81 584 LEU B C 1
ATOM 9895 O O . LEU B 1 584 ? -32.375 10.602 -4.379 1 90.81 584 LEU B O 1
ATOM 9899 N N . PRO B 1 585 ? -32.656 8.555 -3.518 1 82.62 585 PRO B N 1
ATOM 9900 C CA . PRO B 1 585 ? -33.969 8.961 -2.986 1 82.62 585 PRO B CA 1
ATOM 9901 C C . PRO B 1 585 ? -33.844 10.102 -1.979 1 82.62 585 PRO B C 1
ATOM 9903 O O . PRO B 1 585 ? -32.875 10.188 -1.238 1 82.62 585 PRO B O 1
ATOM 9906 N N . ARG B 1 586 ? -34.875 10.922 -1.938 1 80.94 586 ARG B N 1
ATOM 9907 C CA . ARG B 1 586 ? -35 12.016 -0.981 1 80.94 586 ARG B CA 1
ATOM 9908 C C . ARG B 1 586 ? -33.75 12.867 -0.923 1 80.94 586 ARG B C 1
ATOM 9910 O O . ARG B 1 586 ? -33.219 13.148 0.16 1 80.94 586 ARG B O 1
ATOM 9917 N N . GLU B 1 587 ? -33.25 13.102 -2.006 1 79.5 587 GLU B N 1
ATOM 9918 C CA . GLU B 1 587 ? -32.125 13.992 -2.195 1 79.5 587 GLU B CA 1
ATOM 9919 C C . GLU B 1 587 ? -30.906 13.5 -1.434 1 79.5 587 GLU B C 1
ATOM 9921 O O . GLU B 1 587 ? -30.297 14.25 -0.669 1 79.5 587 GLU B O 1
ATOM 9926 N N . GLY B 1 588 ? -30.672 12.234 -1.544 1 84.94 588 GLY B N 1
ATOM 9927 C CA . GLY B 1 588 ? -29.359 11.781 -1.096 1 84.94 588 GLY B CA 1
ATOM 9928 C C . GLY B 1 588 ? -29.438 10.703 -0.027 1 84.94 588 GLY B C 1
ATOM 9929 O O . GLY B 1 588 ? -28.438 10.344 0.577 1 84.94 588 GLY B O 1
ATOM 9930 N N . ASP B 1 589 ? -30.578 10.203 0.239 1 87.25 589 ASP B N 1
ATOM 9931 C CA . ASP B 1 589 ? -30.734 9.18 1.27 1 87.25 589 ASP B CA 1
ATOM 9932 C C . ASP B 1 589 ? -30.562 7.781 0.682 1 87.25 589 ASP B C 1
ATOM 9934 O O . ASP B 1 589 ? -30.891 7.547 -0.479 1 87.25 589 ASP B O 1
ATOM 9938 N N . LEU B 1 590 ? -29.969 7.02 1.584 1 89.56 590 LEU B N 1
ATOM 9939 C CA . LEU B 1 590 ? -30.031 5.59 1.308 1 89.56 590 LEU B CA 1
ATOM 9940 C C . LEU B 1 590 ? -31.203 4.949 2.047 1 89.56 590 LEU B C 1
ATOM 9942 O O . LEU B 1 590 ? -31.406 5.207 3.236 1 89.56 590 LEU B O 1
ATOM 9946 N N . LEU B 1 591 ? -31.953 4.258 1.32 1 87.12 591 LEU B N 1
ATOM 9947 C CA . LEU B 1 591 ? -33.156 3.646 1.89 1 87.12 591 LEU B CA 1
ATOM 9948 C C . LEU B 1 591 ? -32.781 2.57 2.906 1 87.12 591 LEU B C 1
ATOM 9950 O O . LEU B 1 591 ? -31.688 2.012 2.852 1 87.12 591 LEU B O 1
ATOM 9954 N N . ALA B 1 592 ? -33.7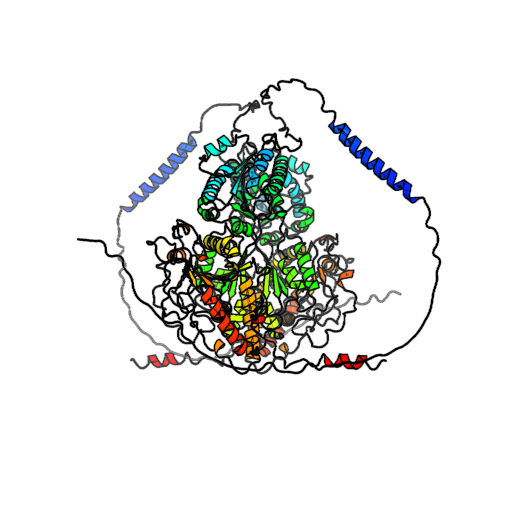81 2.408 3.799 1 89.06 592 ALA B N 1
ATOM 9955 C CA . ALA B 1 592 ? -33.594 1.317 4.754 1 89.06 592 ALA B CA 1
ATOM 9956 C C . ALA B 1 592 ? -33.5 -0.027 4.039 1 89.06 592 ALA B C 1
ATOM 9958 O O . ALA B 1 592 ? -34.281 -0.301 3.117 1 89.06 592 ALA B O 1
ATOM 9959 N N . LEU B 1 593 ? -32.656 -0.826 4.445 1 92.31 593 LEU B N 1
ATOM 9960 C CA . LEU B 1 593 ? -32.344 -2.082 3.764 1 92.31 593 LEU B CA 1
ATOM 9961 C C . LEU B 1 593 ? -33.562 -3.002 3.777 1 92.31 593 LEU B C 1
ATOM 9963 O O . LEU B 1 593 ? -33.812 -3.715 2.803 1 92.31 593 LEU B O 1
ATOM 9967 N N . GLY B 1 594 ? -34.281 -2.904 4.855 1 88.44 594 GLY B N 1
ATOM 9968 C CA . GLY B 1 594 ? -35.469 -3.748 4.977 1 88.44 594 GLY B CA 1
ATOM 9969 C C . GLY B 1 594 ? -36.562 -3.361 4.016 1 88.44 594 GLY B C 1
ATOM 9970 O O . GLY B 1 594 ? -37.469 -4.16 3.746 1 88.44 594 GLY B O 1
ATOM 9971 N N . ASP B 1 595 ? -36.469 -2.164 3.465 1 88.31 595 ASP B N 1
ATOM 9972 C CA . ASP B 1 595 ? -37.531 -1.659 2.578 1 88.31 595 ASP B CA 1
ATOM 9973 C C . ASP B 1 595 ? -37.188 -1.948 1.116 1 88.31 595 ASP B C 1
ATOM 9975 O O . ASP B 1 595 ? -38 -1.709 0.228 1 88.31 595 ASP B O 1
ATOM 9979 N N . LEU B 1 596 ? -36.125 -2.547 0.868 1 92.12 596 LEU B N 1
ATOM 9980 C CA . LEU B 1 596 ? -35.719 -2.783 -0.507 1 92.12 596 LEU B CA 1
ATOM 9981 C C . LEU B 1 596 ? -36.312 -4.074 -1.048 1 92.12 596 LEU B C 1
ATOM 9983 O O . LEU B 1 596 ? -36.406 -5.066 -0.32 1 92.12 596 LEU B O 1
ATOM 9987 N N . PRO B 1 597 ? -36.688 -4.004 -2.348 1 93.19 597 PRO B N 1
ATOM 9988 C CA . PRO B 1 597 ? -37.156 -5.258 -2.953 1 93.19 597 PRO B CA 1
ATOM 9989 C C . PRO B 1 597 ? -36.062 -6.34 -2.969 1 93.19 597 PRO B C 1
ATOM 9991 O O . PRO B 1 597 ? -34.875 -6.031 -3.125 1 93.19 597 PRO B O 1
ATOM 9994 N N . LEU B 1 598 ? -36.531 -7.504 -2.771 1 94.88 598 LEU B N 1
ATOM 9995 C CA . LEU B 1 598 ? -35.656 -8.664 -2.777 1 94.88 598 LEU B CA 1
ATOM 9996 C C . LEU B 1 598 ? -36 -9.602 -3.928 1 94.88 598 LEU B C 1
ATOM 9998 O O . LEU B 1 598 ? -37.156 -10.008 -4.082 1 94.88 598 LEU B O 1
ATOM 10002 N N . ILE B 1 599 ? -34.938 -9.906 -4.738 1 95.5 599 ILE B N 1
ATOM 10003 C CA . ILE B 1 599 ? -35.125 -10.727 -5.93 1 95.5 599 ILE B CA 1
ATOM 10004 C C . ILE B 1 599 ? -34.281 -11.984 -5.824 1 95.5 599 ILE B C 1
ATOM 10006 O O . ILE B 1 599 ? -33.125 -11.93 -5.422 1 95.5 599 ILE B O 1
ATOM 10010 N N . SER B 1 600 ? -34.875 -13.109 -6.129 1 95.75 600 SER B N 1
ATOM 10011 C CA . SER B 1 600 ? -34.125 -14.367 -6.168 1 95.75 600 SER B CA 1
ATOM 10012 C C . SER B 1 600 ? -33.188 -14.422 -7.375 1 95.75 600 SER B C 1
ATOM 10014 O O . SER B 1 600 ? -33.281 -13.578 -8.266 1 95.75 600 SER B O 1
ATOM 10016 N N . TRP B 1 601 ? -32.375 -15.445 -7.406 1 95.19 601 TRP B N 1
ATOM 10017 C CA . TRP B 1 601 ? -31.328 -15.516 -8.438 1 95.19 601 TRP B CA 1
ATOM 10018 C C . TRP B 1 601 ? -31.953 -15.602 -9.828 1 95.19 601 TRP B C 1
ATOM 10020 O O . TRP B 1 601 ? -31.375 -15.133 -10.805 1 95.19 601 TRP B O 1
ATOM 10030 N N . ASN B 1 602 ? -33.188 -16.141 -9.914 1 93.06 602 ASN B N 1
ATOM 10031 C CA . ASN B 1 602 ? -33.844 -16.359 -11.195 1 93.06 602 ASN B CA 1
ATOM 10032 C C . ASN B 1 602 ? -34.781 -15.188 -11.555 1 93.06 602 ASN B C 1
ATOM 10034 O O . ASN B 1 602 ? -35.562 -15.289 -12.477 1 93.06 602 ASN B O 1
ATOM 10038 N N . GLY B 1 603 ? -34.75 -14.141 -10.758 1 92.94 603 GLY B N 1
ATOM 10039 C CA . GLY B 1 603 ? -35.469 -12.922 -11.133 1 92.94 603 GLY B CA 1
ATOM 10040 C C . GLY B 1 603 ? -36.844 -12.805 -10.516 1 92.94 603 GLY B C 1
ATOM 10041 O O . GLY B 1 603 ? -37.594 -11.891 -10.836 1 92.94 603 GLY B O 1
ATOM 10042 N N . LYS B 1 604 ? -37.125 -13.625 -9.688 1 93.12 604 LYS B N 1
ATOM 10043 C CA . LYS B 1 604 ? -38.438 -13.602 -9.062 1 93.12 604 LYS B CA 1
ATOM 10044 C C . LYS B 1 604 ? -38.406 -12.852 -7.738 1 93.12 604 LYS B C 1
ATOM 10046 O O . LYS B 1 604 ? -37.438 -12.945 -6.992 1 93.12 604 LYS B O 1
ATOM 10051 N N . SER B 1 605 ? -39.531 -12.156 -7.5 1 93.62 605 SER B N 1
ATOM 10052 C CA . SER B 1 605 ? -39.625 -11.469 -6.215 1 93.62 605 SER B CA 1
ATOM 10053 C C . SER B 1 605 ? -39.719 -12.461 -5.062 1 93.62 605 SER B C 1
ATOM 10055 O O . SER B 1 605 ? -40.375 -13.5 -5.18 1 93.62 605 SER B O 1
ATOM 10057 N N . THR B 1 606 ? -39.031 -12.164 -3.986 1 93.69 606 THR B N 1
ATOM 10058 C CA . THR B 1 606 ? -38.969 -13.07 -2.84 1 93.69 606 THR B CA 1
ATOM 10059 C C . THR B 1 606 ? -38.844 -12.281 -1.538 1 93.69 606 THR B C 1
ATOM 10061 O O . THR B 1 606 ? -38.844 -11.047 -1.55 1 93.69 606 THR B O 1
ATOM 10064 N N . SER B 1 607 ? -38.969 -12.984 -0.43 1 91.25 607 SER B N 1
ATOM 10065 C CA . SER B 1 607 ? -38.75 -12.422 0.898 1 91.25 607 SER B CA 1
ATOM 10066 C C . SER B 1 607 ? -37.531 -13.07 1.581 1 91.25 607 SER B C 1
ATOM 10068 O O . SER B 1 607 ? -37.062 -14.109 1.135 1 91.25 607 SER B O 1
ATOM 10070 N N . LEU B 1 608 ? -37.156 -12.461 2.615 1 90.06 608 LEU B N 1
ATOM 10071 C CA . LEU B 1 608 ? -36 -12.992 3.35 1 90.06 608 LEU B CA 1
ATOM 10072 C C . LEU B 1 608 ? -36.312 -14.375 3.912 1 90.06 608 LEU B C 1
ATOM 10074 O O . LEU B 1 608 ? -35.469 -15.258 3.906 1 90.06 608 LEU B O 1
ATOM 10078 N N . ALA B 1 609 ? -37.5 -14.5 4.375 1 90.19 609 ALA B N 1
ATOM 10079 C CA . ALA B 1 609 ? -37.938 -15.773 4.945 1 90.19 609 ALA B CA 1
ATOM 10080 C C . ALA B 1 609 ? -37.969 -16.859 3.879 1 90.19 609 ALA B C 1
ATOM 10082 O O . ALA B 1 609 ? -37.531 -18 4.129 1 90.19 609 ALA B O 1
ATOM 10083 N N . GLU B 1 610 ? -38.438 -16.516 2.768 1 93.12 610 GLU B N 1
ATOM 10084 C CA . GLU B 1 610 ? -38.5 -17.469 1.665 1 93.12 610 GLU B CA 1
ATOM 10085 C C . GLU B 1 610 ? -37.094 -17.844 1.202 1 93.12 610 GLU B C 1
ATOM 10087 O O . GLU B 1 610 ? -36.812 -19 0.87 1 93.12 610 GLU B O 1
ATOM 10092 N N . LEU B 1 611 ? -36.281 -16.922 1.147 1 93.69 611 LEU B N 1
ATOM 10093 C CA . LEU B 1 611 ? -34.906 -17.172 0.745 1 93.69 611 LEU B CA 1
ATOM 10094 C C . LEU B 1 611 ? -34.219 -18.094 1.736 1 93.69 611 LEU B C 1
ATOM 10096 O O . LEU B 1 611 ? -33.438 -18.969 1.337 1 93.69 611 LEU B O 1
ATOM 10100 N N . GLU B 1 612 ? -34.406 -17.844 2.918 1 91.19 612 GLU B N 1
ATOM 10101 C CA . GLU B 1 612 ? -33.812 -18.688 3.961 1 91.19 612 GLU B CA 1
ATOM 10102 C C . GLU B 1 612 ? -34.281 -20.125 3.857 1 91.19 612 GLU B C 1
ATOM 10104 O O . GLU B 1 612 ? -33.5 -21.062 4 1 91.19 612 GLU B O 1
ATOM 10109 N N . THR B 1 613 ? -35.562 -20.328 3.607 1 92.81 613 THR B N 1
ATOM 10110 C CA . THR B 1 613 ? -36.125 -21.656 3.496 1 92.81 613 THR B CA 1
ATOM 10111 C C . THR B 1 613 ? -35.562 -22.391 2.275 1 92.81 613 THR B C 1
ATOM 10113 O O . THR B 1 613 ? -35.188 -23.547 2.363 1 92.81 613 THR B O 1
ATOM 10116 N N . THR B 1 614 ? -35.562 -21.672 1.271 1 94.06 614 THR B N 1
ATOM 10117 C CA . THR B 1 614 ? -35.031 -22.266 0.042 1 94.06 614 THR B CA 1
ATOM 10118 C C . THR B 1 614 ? -33.562 -22.625 0.195 1 94.06 614 THR B C 1
ATOM 10120 O O . THR B 1 614 ? -33.125 -23.672 -0.3 1 94.06 614 THR B O 1
ATOM 10123 N N . SER B 1 615 ? -32.875 -21.781 0.786 1 94.31 615 SER B N 1
ATOM 10124 C CA . SER B 1 615 ? -31.438 -22.031 0.994 1 94.31 615 SER B CA 1
ATOM 10125 C C . SER B 1 615 ? -31.219 -23.234 1.909 1 94.31 615 SER B C 1
ATOM 10127 O O . SER B 1 615 ? -30.297 -24.016 1.69 1 94.31 615 SER B O 1
ATOM 10129 N N . MET B 1 616 ? -32.031 -23.344 2.877 1 92.12 616 MET B N 1
ATOM 10130 C CA . MET B 1 616 ? -31.906 -24.469 3.801 1 92.12 616 MET B CA 1
ATOM 10131 C C . MET B 1 616 ? -32.156 -25.781 3.086 1 92.12 616 MET B C 1
ATOM 10133 O O . MET B 1 616 ? -31.438 -26.766 3.312 1 92.12 616 MET B O 1
ATOM 10137 N N . GLU B 1 617 ? -33.156 -25.797 2.291 1 92.44 617 GLU B N 1
ATOM 10138 C CA . GLU B 1 617 ? -33.469 -27 1.525 1 92.44 617 GLU B CA 1
ATOM 10139 C C . GLU B 1 617 ? -32.344 -27.344 0.558 1 92.44 617 GLU B C 1
ATOM 10141 O O . GLU B 1 617 ? -31.953 -28.516 0.433 1 92.44 617 GLU B O 1
ATOM 10146 N N . LEU B 1 618 ? -31.859 -26.344 -0.034 1 93.44 618 LEU B N 1
ATOM 10147 C CA . LEU B 1 618 ? -30.781 -26.562 -0.986 1 93.44 618 LEU B CA 1
ATOM 10148 C C . LEU B 1 618 ? -29.516 -27.047 -0.276 1 93.44 618 LEU B C 1
ATOM 10150 O O . LEU B 1 618 ? -28.766 -27.875 -0.813 1 93.44 618 LEU B O 1
ATOM 10154 N N . THR B 1 619 ? -29.25 -26.453 0.837 1 93.75 619 THR B N 1
ATOM 10155 C CA . THR B 1 619 ? -28.078 -26.844 1.612 1 93.75 619 THR B CA 1
ATOM 10156 C C . THR B 1 619 ? -28.141 -28.312 2.018 1 93.75 619 THR B C 1
ATOM 10158 O O . THR B 1 619 ? -27.125 -29.016 1.975 1 93.75 619 THR B O 1
ATOM 10161 N N . LYS B 1 620 ? -29.266 -28.75 2.396 1 90 620 LYS B N 1
ATOM 10162 C CA . LYS B 1 620 ? -29.438 -30.156 2.74 1 90 620 LYS B CA 1
ATOM 10163 C C . LYS B 1 620 ? -29.109 -31.047 1.553 1 90 620 LYS B C 1
ATOM 10165 O O . LYS B 1 620 ? -28.422 -32.062 1.703 1 90 620 LYS B O 1
ATOM 10170 N N . GLN B 1 621 ? -29.625 -30.672 0.46 1 91.06 621 GLN B N 1
ATOM 10171 C CA . GLN B 1 621 ? -29.375 -31.438 -0.756 1 91.06 621 GLN B CA 1
ATOM 10172 C C . GLN B 1 621 ? -27.891 -31.406 -1.116 1 91.06 621 GLN B C 1
ATOM 10174 O O . GLN B 1 621 ? -27.312 -32.438 -1.501 1 91.06 621 GLN B O 1
ATOM 10179 N N . PHE B 1 622 ? -27.328 -30.281 -0.993 1 93.62 622 PHE B N 1
ATOM 10180 C CA . PHE B 1 622 ? -25.922 -30.094 -1.322 1 93.62 622 PHE B CA 1
ATOM 10181 C C . PHE B 1 622 ? -25.031 -30.953 -0.422 1 93.62 622 PHE B C 1
ATOM 10183 O O . PHE B 1 622 ? -24.094 -31.594 -0.895 1 93.62 622 PHE B O 1
ATOM 10190 N N . ARG B 1 623 ? -25.281 -30.891 0.807 1 92.06 623 ARG B N 1
ATOM 10191 C CA . ARG B 1 623 ? -24.5 -31.641 1.775 1 92.06 623 ARG B CA 1
ATOM 10192 C C . ARG B 1 623 ? -24.562 -33.156 1.473 1 92.06 623 ARG B C 1
ATOM 10194 O O . ARG B 1 623 ? -23.578 -33.875 1.664 1 92.06 623 ARG B O 1
ATOM 10201 N N . GLN B 1 624 ? -25.625 -33.594 0.923 1 88.56 624 GLN B N 1
ATOM 10202 C CA . GLN B 1 624 ? -25.797 -35.031 0.597 1 88.56 624 GLN B CA 1
ATOM 10203 C C . GLN B 1 624 ? -25.109 -35.344 -0.728 1 88.56 624 GLN B C 1
ATOM 10205 O O . GLN B 1 624 ? -24.375 -36.344 -0.818 1 88.56 624 GLN B O 1
ATOM 10210 N N . GLU B 1 625 ? -25.297 -34.5 -1.657 1 87.12 625 GLU B N 1
ATOM 10211 C CA . GLU B 1 625 ? -24.875 -34.812 -3.014 1 87.12 625 GLU B CA 1
ATOM 10212 C C . GLU B 1 625 ? -23.406 -34.438 -3.232 1 87.12 625 GLU B C 1
ATOM 10214 O O . GLU B 1 625 ? -22.688 -35.156 -3.938 1 87.12 625 GLU B O 1
ATOM 10219 N N . VAL B 1 626 ? -23.031 -33.375 -2.664 1 90.25 626 VAL B N 1
ATOM 10220 C CA . VAL B 1 626 ? -21.688 -32.844 -2.932 1 90.25 626 VAL B CA 1
ATOM 10221 C C . VAL B 1 626 ? -20.812 -33 -1.684 1 90.25 626 VAL B C 1
ATOM 10223 O O . VAL B 1 626 ? -19.672 -33.438 -1.766 1 90.25 626 VAL B O 1
ATOM 10226 N N . GLY B 1 627 ? -21.328 -32.688 -0.545 1 90 627 GLY B N 1
ATOM 10227 C CA . GLY B 1 627 ? -20.594 -32.656 0.701 1 90 627 GLY B CA 1
ATOM 10228 C C . GLY B 1 627 ? -20.281 -34.031 1.242 1 90 627 GLY B C 1
ATOM 10229 O O . GLY B 1 627 ? -19.406 -34.188 2.094 1 90 627 GLY B O 1
ATOM 10230 N N . GLY B 1 628 ? -21 -35.031 0.802 1 85.06 628 GLY B N 1
ATOM 10231 C CA . GLY B 1 628 ? -20.797 -36.375 1.281 1 85.06 628 GLY B CA 1
ATOM 10232 C C . GLY B 1 628 ? -21.328 -36.625 2.682 1 85.06 628 GLY B C 1
ATOM 10233 O O . GLY B 1 628 ? -20.844 -37.5 3.406 1 85.06 628 GLY B O 1
ATOM 10234 N N . CYS B 1 629 ? -22.234 -35.781 3.062 1 85.81 629 CYS B N 1
ATOM 10235 C CA . CYS B 1 629 ? -22.797 -35.875 4.406 1 85.81 629 CYS B CA 1
ATOM 10236 C C . CYS B 1 629 ? -23.953 -36.875 4.441 1 85.81 629 CYS B C 1
ATOM 10238 O O . CYS B 1 629 ? -24.812 -36.844 3.557 1 85.81 629 CYS B O 1
ATOM 10240 N N . PRO B 1 630 ? -23.859 -37.844 5.441 1 80.75 630 PRO B N 1
ATOM 10241 C CA . PRO B 1 630 ? -24.984 -38.781 5.562 1 80.75 630 PRO B CA 1
ATOM 10242 C C . PRO B 1 630 ? -26.297 -38.062 5.879 1 80.75 630 PRO B C 1
ATOM 10244 O O . PRO B 1 630 ? -26.297 -37 6.469 1 80.75 630 PRO B O 1
ATOM 10247 N N . PRO B 1 631 ? -27.344 -38.594 5.301 1 72 631 PRO B N 1
ATOM 10248 C CA . PRO B 1 631 ? -28.656 -37.969 5.516 1 72 631 PRO B CA 1
ATOM 10249 C C . PRO B 1 631 ? -28.969 -37.781 6.992 1 72 631 PRO B C 1
ATOM 10251 O O . PRO B 1 631 ? -29.688 -36.844 7.355 1 72 631 PRO B O 1
ATOM 10254 N N . THR B 1 632 ? -28.578 -38.812 7.957 1 62.06 632 THR B N 1
ATOM 10255 C CA . THR B 1 632 ? -28.891 -38.75 9.383 1 62.06 632 THR B CA 1
ATOM 10256 C C . THR B 1 632 ? -27.859 -37.906 10.133 1 62.06 632 THR B C 1
ATOM 10258 O O . THR B 1 632 ? -27.922 -37.812 11.359 1 62.06 632 THR B O 1
ATOM 10261 N N . ALA B 1 633 ? -26.859 -37.531 9.602 1 54.09 633 ALA B N 1
ATOM 10262 C CA . ALA B 1 633 ? -25.75 -36.906 10.32 1 54.09 633 ALA B CA 1
ATOM 10263 C C . ALA B 1 633 ? -26.156 -35.562 10.938 1 54.09 633 ALA B C 1
ATOM 10265 O O . ALA B 1 633 ? -26.25 -34.562 10.234 1 54.09 633 ALA B O 1
ATOM 10266 N N . VAL B 1 634 ? -27.062 -35.594 11.836 1 51.47 634 VAL B N 1
ATOM 10267 C CA . VAL B 1 634 ? -27.188 -34.406 12.695 1 51.47 634 VAL B CA 1
ATOM 10268 C C . VAL B 1 634 ? -25.922 -34.219 13.508 1 51.47 634 VAL B C 1
ATOM 10270 O O . VAL B 1 634 ? -25.562 -35.094 14.32 1 51.47 634 VAL B O 1
ATOM 10273 N N . ASN B 1 635 ? -24.891 -33.75 12.969 1 49.53 635 ASN B N 1
ATOM 10274 C CA . ASN B 1 635 ? -23.734 -33.531 13.828 1 49.53 635 ASN B CA 1
ATOM 10275 C C . ASN B 1 635 ? -24.156 -32.969 15.188 1 49.53 635 ASN B C 1
ATOM 10277 O O . ASN B 1 635 ? -25.125 -32.219 15.289 1 49.53 635 ASN B O 1
ATOM 10281 N N . ASP B 1 636 ? -23.828 -33.688 16.266 1 47.16 636 ASP B N 1
ATOM 10282 C CA . ASP B 1 636 ? -24.062 -33.344 17.656 1 47.16 636 ASP B CA 1
ATOM 10283 C C . ASP B 1 636 ? -23.984 -31.812 17.844 1 47.16 636 ASP B C 1
ATOM 10285 O O . ASP B 1 636 ? -24.594 -31.281 18.781 1 47.16 636 ASP B O 1
ATOM 10289 N N . GLU B 1 637 ? -23.078 -31.172 17.156 1 47.75 637 GLU B N 1
ATOM 10290 C CA . GLU B 1 637 ? -22.953 -29.734 17.391 1 47.75 637 GLU B CA 1
ATOM 10291 C C . GLU B 1 637 ? -24.047 -28.953 16.672 1 47.75 637 GLU B C 1
ATOM 10293 O O . GLU B 1 637 ? -24.062 -27.734 16.703 1 47.75 637 GLU B O 1
ATOM 10298 N N . ASP B 1 638 ? -24.766 -29.594 15.898 1 48.03 638 ASP B N 1
ATOM 10299 C CA . ASP B 1 638 ? -25.828 -28.969 15.133 1 48.03 638 ASP B CA 1
ATOM 10300 C C . ASP B 1 638 ? -26.969 -28.516 16.047 1 48.03 638 ASP B C 1
ATOM 10302 O O . ASP B 1 638 ? -27.516 -29.312 16.797 1 48.03 638 ASP B O 1
ATOM 10306 N N . GLU B 1 639 ? -26.859 -27.422 16.531 1 46.03 639 GLU B N 1
ATOM 10307 C CA . GLU B 1 639 ? -27.953 -26.859 17.297 1 46.03 639 GLU B CA 1
ATOM 10308 C C . GLU B 1 639 ? -29.25 -26.797 16.484 1 46.03 639 GLU B C 1
ATOM 10310 O O . GLU B 1 639 ? -29.266 -26.234 15.391 1 46.03 639 GLU B O 1
ATOM 10315 N N . PHE B 1 640 ? -30.344 -27.266 16.922 1 49.25 640 PHE B N 1
ATOM 10316 C CA . PHE B 1 640 ? -31.734 -27.359 16.469 1 49.25 640 PHE B CA 1
ATOM 10317 C C . PHE B 1 640 ? -31.797 -28.016 15.086 1 49.25 640 PHE B C 1
ATOM 10319 O O . PHE B 1 640 ? -32.625 -27.625 14.258 1 49.25 640 PHE B O 1
ATOM 10326 N N . GLY B 1 641 ? -30.797 -28.938 14.719 1 49.12 641 GLY B N 1
ATOM 10327 C CA . GLY B 1 641 ? -30.844 -29.719 13.492 1 49.12 641 GLY B CA 1
ATOM 10328 C C . GLY B 1 641 ? -30.125 -29.062 12.336 1 49.12 641 GLY B C 1
ATOM 10329 O O . GLY B 1 641 ? -30.047 -29.625 11.234 1 49.12 641 GLY B O 1
ATOM 10330 N N . GLN B 1 642 ? -29.781 -27.797 12.422 1 55.97 642 GLN B N 1
ATOM 10331 C CA . GLN B 1 642 ? -29.094 -27.125 11.328 1 55.97 642 GLN B CA 1
ATOM 10332 C C . GLN B 1 642 ? -27.609 -26.969 11.617 1 55.97 642 GLN B C 1
ATOM 10334 O O . GLN B 1 642 ? -27.219 -26.641 12.742 1 55.97 642 GLN B O 1
ATOM 10339 N N . PRO B 1 643 ? -26.766 -27.453 10.75 1 60 643 PRO B N 1
ATOM 10340 C CA . PRO B 1 643 ? -25.328 -27.281 10.961 1 60 643 PRO B CA 1
ATOM 10341 C C . PRO B 1 643 ? -24.922 -25.844 11.242 1 60 643 PRO B C 1
ATOM 10343 O O . PRO B 1 643 ? -25.531 -24.906 10.703 1 60 643 PRO B O 1
ATOM 10346 N N . ARG B 1 644 ? -24.109 -25.641 12.281 1 73.38 644 ARG B N 1
ATOM 10347 C CA . ARG B 1 644 ? -23.594 -24.328 12.617 1 73.38 644 ARG B CA 1
ATOM 10348 C C . ARG B 1 644 ? -22.781 -23.734 11.477 1 73.38 644 ARG B C 1
ATOM 10350 O O . ARG B 1 644 ? -21.938 -24.438 10.883 1 73.38 644 ARG B O 1
ATOM 10357 N N . HIS B 1 645 ? -23.156 -22.547 11.078 1 85.31 645 HIS B N 1
ATOM 10358 C CA . HIS B 1 645 ? -22.5 -21.812 10 1 85.31 645 HIS B CA 1
ATOM 10359 C C . HIS B 1 645 ? -21.031 -21.547 10.344 1 85.31 645 HIS B C 1
ATOM 10361 O O . HIS B 1 645 ? -20.734 -20.875 11.328 1 85.31 645 HIS B O 1
ATOM 10367 N N . ASN B 1 646 ? -20.156 -22.25 9.602 1 88.38 646 ASN B N 1
ATOM 10368 C CA . ASN B 1 646 ? -18.734 -22 9.789 1 88.38 646 ASN B CA 1
ATOM 10369 C C . ASN B 1 646 ? -18.219 -20.906 8.852 1 88.38 646 ASN B C 1
ATOM 10371 O O . ASN B 1 646 ? -18.641 -20.828 7.691 1 88.38 646 ASN B O 1
ATOM 10375 N N . LYS B 1 647 ? -17.297 -20.219 9.281 1 88.81 647 LYS B N 1
ATOM 10376 C CA . LYS B 1 647 ? -16.75 -19.078 8.547 1 88.81 647 LYS B CA 1
ATOM 10377 C C . LYS B 1 647 ? -15.977 -19.547 7.312 1 88.81 647 LYS B C 1
ATOM 10379 O O . LYS B 1 647 ? -15.781 -18.766 6.371 1 88.81 647 LYS B O 1
ATOM 10384 N N . ASP B 1 648 ? -15.547 -20.766 7.305 1 91.12 648 ASP B N 1
ATOM 10385 C CA . ASP B 1 648 ? -14.789 -21.266 6.156 1 91.12 648 ASP B CA 1
ATOM 10386 C C . ASP B 1 648 ? -15.617 -22.25 5.34 1 91.12 648 ASP B C 1
ATOM 10388 O O . ASP B 1 648 ? -15.07 -23.016 4.551 1 91.12 648 ASP B O 1
ATOM 10392 N N . ALA B 1 649 ? -16.891 -22.375 5.539 1 94.44 649 ALA B N 1
ATOM 10393 C CA . ALA B 1 649 ? -17.844 -23.203 4.801 1 94.44 649 ALA B CA 1
ATOM 10394 C C . ALA B 1 649 ? -17.594 -24.688 5.043 1 94.44 649 ALA B C 1
ATOM 10396 O O . ALA B 1 649 ? -18.031 -25.531 4.254 1 94.44 649 ALA B O 1
ATOM 10397 N N . SER B 1 650 ? -16.875 -25.031 6.074 1 92.06 650 SER B N 1
ATOM 10398 C CA . SER B 1 650 ? -16.578 -26.438 6.336 1 92.06 650 SER B CA 1
ATOM 10399 C C . SER B 1 650 ? -17.828 -27.203 6.715 1 92.06 650 SER B C 1
ATOM 10401 O O . SER B 1 650 ? -17.891 -28.422 6.562 1 92.06 650 SER B O 1
ATOM 10403 N N . ASP B 1 651 ? -18.812 -26.484 7.172 1 92.19 651 ASP B N 1
ATOM 10404 C CA . ASP B 1 651 ? -20.062 -27.109 7.594 1 92.19 651 ASP B CA 1
ATOM 10405 C C . ASP B 1 651 ? -20.797 -27.719 6.402 1 92.19 651 ASP B C 1
ATOM 10407 O O . ASP B 1 651 ? -21.688 -28.562 6.578 1 92.19 651 ASP B O 1
ATOM 10411 N N . LEU B 1 652 ? -20.531 -27.281 5.23 1 93.94 652 LEU B N 1
ATOM 10412 C CA . LEU B 1 652 ? -21.203 -27.766 4.027 1 93.94 652 LEU B CA 1
ATOM 10413 C C . LEU B 1 652 ? -20.641 -29.125 3.607 1 93.94 652 LEU B C 1
ATOM 10415 O O . LEU B 1 652 ? -21.234 -29.812 2.764 1 93.94 652 LEU B O 1
ATOM 10419 N N . PHE B 1 653 ? -19.547 -29.531 4.219 1 92 653 PHE B N 1
ATOM 10420 C CA . PHE B 1 653 ? -18.859 -30.75 3.816 1 92 653 PHE B CA 1
ATOM 10421 C C . PHE B 1 653 ? -18.641 -31.672 5.008 1 92 653 PHE B C 1
ATOM 10423 O O . PHE B 1 653 ? -18.422 -31.203 6.129 1 92 653 PHE B O 1
ATOM 10430 N N . CYS B 1 654 ? -18.797 -32.969 4.828 1 86.69 654 CYS B N 1
ATOM 10431 C CA . CYS B 1 654 ? -18.547 -33.969 5.871 1 86.69 654 CYS B CA 1
ATOM 10432 C C . CYS B 1 654 ? -17.344 -34.812 5.531 1 86.69 654 CYS B C 1
ATOM 10434 O O . CYS B 1 654 ? -17.031 -35.031 4.355 1 86.69 654 CYS B O 1
ATOM 10436 N N . LYS B 1 655 ? -16.422 -35 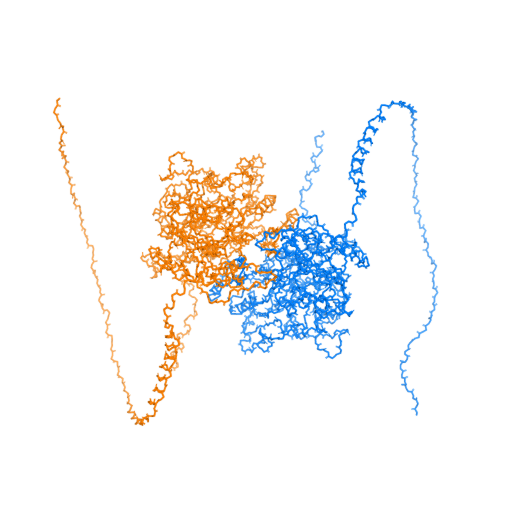6.531 1 73.56 655 LYS B N 1
ATOM 10437 C CA . LYS B 1 655 ? -15.266 -35.875 6.348 1 73.56 655 LYS B CA 1
ATOM 10438 C C . LYS B 1 655 ? -15.695 -37.344 6.148 1 73.56 655 LYS B C 1
ATOM 10440 O O . LYS B 1 655 ? -16.672 -37.781 6.762 1 73.56 655 LYS B O 1
ATOM 10445 N N . ASN B 1 656 ? -15.539 -38 5.02 1 56.88 656 ASN B N 1
ATOM 10446 C CA . ASN B 1 656 ? -15.828 -39.438 4.836 1 56.88 656 ASN B CA 1
ATOM 10447 C C . ASN B 1 656 ? -15.25 -40.281 5.973 1 56.88 656 ASN B C 1
ATOM 10449 O O . ASN B 1 656 ? -14.094 -40.094 6.367 1 56.88 656 ASN B O 1
ATOM 10453 N N . LYS B 1 657 ? -16 -40.781 6.867 1 44.91 657 LYS B N 1
ATOM 10454 C CA . LYS B 1 657 ? -15.578 -41.719 7.887 1 44.91 657 LYS B CA 1
ATOM 10455 C C . LYS B 1 657 ? -14.555 -42.719 7.332 1 44.91 657 LYS B C 1
ATOM 10457 O O . LYS B 1 657 ? -14.039 -43.562 8.062 1 44.91 657 LYS B O 1
ATOM 10462 N N . GLY B 1 658 ? -14.508 -43.188 6.102 1 38.66 658 GLY B N 1
ATOM 10463 C CA . GLY B 1 658 ? -13.695 -44.375 5.859 1 38.66 658 GLY B CA 1
ATOM 10464 C C . GLY B 1 658 ? -12.203 -44.125 6.035 1 38.66 658 GLY B C 1
ATOM 10465 O O . GLY B 1 658 ? -11.406 -45.062 6.016 1 38.66 658 GLY B O 1
ATOM 10466 N N . THR B 1 659 ? -11.586 -43.062 5.57 1 37.09 659 THR B N 1
ATOM 10467 C CA . THR B 1 659 ? -10.133 -43.156 5.66 1 37.09 659 THR B CA 1
ATOM 10468 C C . THR B 1 659 ? -9.648 -42.75 7.043 1 37.09 659 THR B C 1
ATOM 10470 O O . THR B 1 659 ? -9.375 -41.562 7.281 1 37.09 659 THR B O 1
ATOM 10473 N N . ALA B 1 660 ? -10.188 -43.312 8.172 1 34.75 660 ALA B N 1
ATOM 10474 C CA . ALA B 1 660 ? -9.508 -43.406 9.461 1 34.75 660 ALA B CA 1
ATOM 10475 C C . ALA B 1 660 ? -8.023 -43.719 9.281 1 34.75 660 ALA B C 1
ATOM 10477 O O . ALA B 1 660 ? -7.656 -44.781 8.789 1 34.75 660 ALA B O 1
ATOM 10478 N N . SER B 1 661 ? -7.234 -42.844 9.172 1 33.91 661 SER B N 1
ATOM 10479 C CA . SER B 1 661 ? -5.824 -43.188 9.336 1 33.91 661 SER B CA 1
ATOM 10480 C C . SER B 1 661 ? -5.605 -44.031 10.594 1 33.91 661 SER B C 1
ATOM 10482 O O . SER B 1 661 ? -6.18 -43.75 11.648 1 33.91 661 SER B O 1
ATOM 10484 N N . ALA B 1 662 ? -5.188 -45.375 10.469 1 33.97 662 ALA B N 1
ATOM 10485 C CA . ALA B 1 662 ? -4.715 -46.438 11.328 1 33.97 662 ALA B CA 1
ATOM 10486 C C . ALA B 1 662 ? -3.859 -45.906 12.477 1 33.97 662 ALA B C 1
ATOM 10488 O O . ALA B 1 662 ? -3.334 -46.656 13.281 1 33.97 662 ALA B O 1
ATOM 10489 N N . ASP B 1 663 ? -3.582 -44.656 12.555 1 31.03 663 ASP B N 1
ATOM 10490 C CA . ASP B 1 663 ? -2.494 -44.344 13.477 1 31.03 663 ASP B CA 1
ATOM 10491 C C . ASP B 1 663 ? -2.979 -44.406 14.93 1 31.03 663 ASP B C 1
ATOM 10493 O O . ASP B 1 663 ? -2.199 -44.156 15.852 1 31.03 663 ASP B O 1
ATOM 10497 N N . THR B 1 664 ? -4.293 -44.469 15.172 1 32.66 664 THR B N 1
ATOM 10498 C CA . THR B 1 664 ? -4.555 -44.375 16.609 1 32.66 664 THR B CA 1
ATOM 10499 C C . THR B 1 664 ? -4.457 -45.781 17.25 1 32.66 664 THR B C 1
ATOM 10501 O O . THR B 1 664 ? -4.598 -45.906 18.469 1 32.66 664 THR B O 1
ATOM 10504 N N . ALA B 1 665 ? -4.598 -46.906 16.531 1 32.62 665 ALA B N 1
ATOM 10505 C CA . ALA B 1 665 ? -4.695 -48.156 17.234 1 32.62 665 ALA B CA 1
ATOM 10506 C C . ALA B 1 665 ? -3.379 -48.5 17.938 1 32.62 665 ALA B C 1
ATOM 10508 O O . ALA B 1 665 ? -3.312 -49.469 18.719 1 32.62 665 ALA B O 1
ATOM 10509 N N . THR B 1 666 ? -2.221 -47.969 17.438 1 31.39 666 THR B N 1
ATOM 10510 C CA . THR B 1 666 ? -1.021 -48.562 18.016 1 31.39 666 THR B CA 1
ATOM 10511 C C . THR B 1 666 ? -0.85 -48.125 19.469 1 31.39 666 THR B C 1
ATOM 10513 O O . THR B 1 666 ? -0.142 -48.781 20.234 1 31.39 666 THR B O 1
ATOM 10516 N N . GLU B 1 667 ? -1.521 -47.031 19.844 1 30.16 667 GLU B N 1
ATOM 10517 C CA . GLU B 1 667 ? -1.045 -46.625 21.172 1 30.16 667 GLU B CA 1
ATOM 10518 C C . GLU B 1 667 ? -1.749 -47.406 22.266 1 30.16 667 GLU B C 1
ATOM 10520 O O . GLU B 1 667 ? -1.347 -47.375 23.438 1 30.16 667 GLU B O 1
ATOM 10525 N N . VAL B 1 668 ? -2.893 -48.062 21.938 1 33.38 668 VAL B N 1
ATOM 10526 C CA . VAL B 1 668 ? -3.586 -48.594 23.109 1 33.38 668 VAL B CA 1
ATOM 10527 C C . VAL B 1 668 ? -2.893 -49.875 23.578 1 33.38 668 VAL B C 1
ATOM 10529 O O . VAL B 1 668 ? -3.074 -50.281 24.719 1 33.38 668 VAL B O 1
ATOM 10532 N N . LYS B 1 669 ? -2.342 -50.594 22.641 1 33.28 669 LYS B N 1
ATOM 10533 C CA . LYS B 1 669 ? -1.907 -51.906 23.125 1 33.28 669 LYS B CA 1
ATOM 10534 C C . LYS B 1 669 ? -0.735 -51.75 24.094 1 33.28 669 LYS B C 1
ATOM 10536 O O . LYS B 1 669 ? -0.439 -52.688 24.844 1 33.28 669 LYS B O 1
ATOM 10541 N N . ASP B 1 670 ? 0.09 -50.688 23.875 1 31.78 670 ASP B N 1
ATOM 10542 C CA . ASP B 1 670 ? 1.326 -50.844 24.641 1 31.78 670 ASP B CA 1
ATOM 10543 C C . ASP B 1 670 ? 1.097 -50.562 26.125 1 31.78 670 ASP B C 1
ATOM 10545 O O . ASP B 1 670 ? 2.041 -50.562 26.906 1 31.78 670 ASP B O 1
ATOM 10549 N N . LEU B 1 671 ? -0.094 -50 26.391 1 30.81 671 LEU B N 1
ATOM 10550 C CA . LEU B 1 671 ? -0.129 -49.719 27.812 1 30.81 671 LEU B CA 1
ATOM 10551 C C . LEU B 1 671 ? -0.264 -50.969 28.641 1 30.81 671 LEU B C 1
ATOM 10553 O O . LEU B 1 671 ? -0.243 -50.938 29.875 1 30.81 671 LEU B O 1
ATOM 10557 N N . LYS B 1 672 ? -0.776 -52.062 28.141 1 28.89 672 LYS B N 1
ATOM 10558 C CA . LYS B 1 672 ? -1.092 -53.125 29.078 1 28.89 672 LYS B CA 1
ATOM 10559 C C . LYS B 1 672 ? 0.174 -53.844 29.547 1 28.89 672 LYS B C 1
ATOM 10561 O O . LYS B 1 672 ? 0.143 -54.594 30.516 1 28.89 672 LYS B O 1
ATOM 10566 N N . GLU B 1 673 ? 1.202 -53.938 28.594 1 28.42 673 GLU B N 1
ATOM 10567 C CA . GLU B 1 673 ? 2.113 -55 29.016 1 28.42 673 GLU B CA 1
ATOM 10568 C C . GLU B 1 673 ? 2.949 -54.562 30.219 1 28.42 673 GLU B C 1
ATOM 10570 O O . GLU B 1 673 ? 3.572 -55.406 30.875 1 28.42 673 GLU B O 1
ATOM 10575 N N . THR B 1 674 ? 3.256 -53.25 30.328 1 27.53 674 THR B N 1
ATOM 10576 C CA . THR B 1 674 ? 4.215 -53.125 31.422 1 27.53 674 THR B CA 1
ATOM 10577 C C . THR B 1 674 ? 3.498 -53.062 32.781 1 27.53 674 THR B C 1
ATOM 10579 O O . THR B 1 674 ? 4.043 -52.562 33.75 1 27.53 674 THR B O 1
ATOM 10582 N N . ALA B 1 675 ? 2.412 -53.75 32.844 1 22.67 675 ALA B N 1
ATOM 10583 C CA . ALA B 1 675 ? 2.207 -54.125 34.25 1 22.67 675 ALA B CA 1
ATOM 10584 C C . ALA B 1 675 ? 3.102 -55.281 34.625 1 22.67 675 ALA B C 1
ATOM 10586 O O . ALA B 1 675 ? 3.225 -56.25 33.875 1 22.67 675 ALA B O 1
#

Solvent-accessible surface area (backbone atoms only — not comparable to full-atom values): 76602 Å² total; per-residue (Å²): 138,90,81,80,76,69,86,73,78,90,93,86,81,86,86,90,79,88,87,80,78,82,80,80,74,87,69,92,66,89,81,88,91,79,90,84,91,87,94,83,92,91,86,90,76,86,78,88,84,90,91,77,76,74,60,60,66,56,52,55,53,52,50,52,53,49,49,55,49,46,54,52,48,57,70,63,57,67,72,66,73,90,82,84,76,74,77,68,86,67,76,77,76,70,72,67,90,69,77,79,75,52,63,81,70,85,88,43,51,85,51,31,60,63,50,54,64,70,43,64,87,57,40,12,88,33,81,76,49,32,24,35,33,35,45,32,42,25,71,66,31,38,60,61,46,51,58,50,47,36,54,21,24,71,63,67,61,39,50,33,32,37,36,40,48,30,47,67,90,68,57,65,69,56,55,35,50,76,62,68,53,52,87,85,45,67,59,49,74,32,50,45,33,46,66,64,36,71,42,38,42,63,67,55,50,18,52,43,47,36,51,44,50,51,53,43,48,68,48,39,25,39,24,23,39,39,33,60,64,44,88,64,32,48,65,48,53,52,41,22,50,42,47,51,42,74,80,49,83,38,15,74,45,63,33,60,81,65,37,76,77,73,49,49,66,60,37,76,53,36,29,50,16,46,32,41,59,74,63,52,44,48,32,36,41,34,58,50,58,71,57,73,50,63,36,38,53,47,22,55,53,28,56,60,64,25,48,56,77,90,49,63,66,47,36,37,37,40,39,38,40,55,60,71,52,65,69,54,53,56,50,45,45,70,57,58,42,68,61,87,53,83,49,48,75,85,70,46,68,33,64,44,37,28,44,42,58,66,76,65,80,45,44,53,67,55,48,30,50,57,57,55,29,72,49,47,54,58,39,32,91,36,25,28,40,34,36,40,33,36,41,27,35,39,15,44,58,30,51,50,52,51,51,53,51,48,30,51,51,47,38,16,61,67,20,52,76,68,46,41,46,76,33,48,43,29,41,35,52,48,53,77,62,40,39,63,62,70,69,51,71,49,70,79,67,73,35,80,83,52,70,84,86,63,77,73,50,43,31,34,25,27,48,71,74,71,56,34,28,34,36,34,20,50,50,48,48,20,49,48,34,40,50,36,50,50,52,54,47,56,70,72,42,93,69,80,44,68,79,74,65,60,74,71,57,32,71,68,46,56,58,46,55,51,57,52,33,51,50,17,49,44,69,40,23,28,22,40,29,43,22,54,70,35,15,35,55,32,33,24,60,49,44,61,56,80,71,64,31,71,56,51,60,89,72,66,78,80,68,73,50,78,78,47,78,39,64,16,70,81,57,29,50,66,80,55,83,73,57,65,44,67,56,29,55,88,71,42,45,78,74,60,74,88,52,38,35,35,28,38,63,88,51,42,81,52,48,73,66,56,40,47,51,52,8,51,55,47,36,54,52,40,20,45,67,69,19,56,29,61,94,79,64,60,53,86,76,25,62,95,74,43,70,58,87,44,67,41,38,55,61,52,45,39,82,68,77,76,79,65,75,73,73,68,67,67,64,64,64,64,68,61,67,87,107,142,98,88,95,80,91,84,81,91,85,92,90,81,86,76,86,90,81,92,79,90,84,80,79,89,88,82,68,86,86,74,91,90,78,92,81,89,83,93,85,95,81,95,77,90,81,90,83,88,87,84,83,77,76,64,60,66,59,56,56,53,54,52,53,55,52,47,55,52,48,54,56,52,58,70,65,57,70,76,68,86,79,81,78,76,76,76,70,83,70,77,76,74,69,75,64,90,66,76,78,76,53,63,82,72,84,88,45,50,86,51,30,60,62,49,54,65,70,43,64,88,57,39,12,86,34,81,77,48,30,23,34,33,35,46,31,42,24,71,65,31,37,59,61,46,50,59,51,48,37,54,23,25,72,64,66,61,39,49,32,32,37,36,40,49,30,49,66,90,67,57,66,70,56,56,35,52,74,62,70,52,53,88,83,44,68,59,47,73,33,51,47,31,48,66,64,36,70,43,39,42,64,68,55,51,19,52,46,48,37,51,44,49,51,53,45,47,67,49,38,26,39,25,24,37,38,34,60,64,42,87,64,32,50,65,48,53,54,40,22,51,42,48,52,42,74,78,49,83,39,14,74,46,64,34,60,82,63,35,75,76,73,48,49,65,61,38,75,53,36,28,50,16,45,32,41,59,75,64,50,44,48,33,36,41,34,59,51,59,70,58,73,50,64,37,37,52,48,22,54,54,28,54,59,64,26,47,56,78,90,47,63,67,48,37,38,37,38,40,39,39,53,60,72,51,66,68,55,51,56,50,46,46,72,57,58,43,68,60,88,53,82,49,47,74,85,69,47,68,32,65,43,38,29,43,40,58,67,76,65,81,46,44,55,66,55,48,30,50,57,56,55,29,71,49,47,55,59,39,32,91,35,24,29,41,33,36,39,36,36,44,30,35,42,14,44,59,31,50,51,52,50,53,52,50,50,31,51,52,47,38,16,60,66,20,52,76,68,45,41,48,76,34,48,43,29,41,36,53,49,52,78,60,39,39,63,63,68,70,51,72,50,70,80,67,73,35,80,82,52,69,84,87,62,76,73,48,44,32,33,26,27,49,71,74,69,55,34,28,34,37,35,19,49,50,47,48,18,48,48,34,40,51,35,51,50,52,53,46,56,70,73,42,92,70,80,42,69,77,74,65,60,74,72,56,35,70,68,46,54,57,48,55,52,57,54,31,52,50,16,48,43,70,39,22,27,22,41,28,43,20,53,68,37,17,34,55,32,32,24,59,48,44,63,56,78,71,64,32,70,58,52,60,88,72,66,79,79,68,75,49,78,77,47,77,39,66,16,69,81,56,28,49,65,80,54,82,72,58,67,44,68,56,30,54,89,69,43,45,79,74,61,74,87,52,38,35,35,28,40,66,87,50,42,81,52,49,71,69,57,39,47,52,52,7,51,55,48,36,56,49,40,19,44,65,70,20,54,29,61,92,80,64,57,53,87,77,24,62,96,73,45,70,56,89,43,68,43,39,55,59,52,44,40,81,68,77,78,78,64,73,75,74,67,66,66,65,65,62,65,64,63,66,82,105

Organism: Fusarium proliferatum (strain ET1) (NCBI:txid1227346)